Protein AF-0000000070450665 (afdb_homodimer)

Secondary structure (DSSP, 8-state):
-----------------------STHHHHHHHHHHHHHHHHHHHHHHHHHHHHHHHHHHHHTTSPTTPPSS-GGGEEEEES--TT--HHHHHHHHHTT-----EEEETTTTEEEEE-S-HHHHHHHHHHHTT-EETTEE-EEEEPP-TTEEEEES--TT--HHHHHHHHTTTS-EEEEEEEE-TTS-EEEEEEEEESSHHHHHHHHHHHHHS-EE-SSS--B-EEEEPPP-B-SS---HHHHTT-HHHHHHTSS-SEEPPTTSHHHHHHHHHHHHHHHHHHHHHHHHHHHHHHHHHHHHHHHHHHHHHHHHHHHHHHHHHHHHHHHHHHHHHHHHHHHHHHHHHHHHHHHHHHHHHHHHHHHHHHHHHHHHHHHHS------------------TT-------------------------------------/-------------------------HHHHHHHHHHHHHHHHHHHHHHHHHHHHHHHHHHHHTTSPTTPPSS-GGGEEEEES--TT--HHHHHHHHHTT-----EEEETTTTEEEEE-S-HHHHHHHHHHHTT-EETTEE-EEEEPP-TTEEEEES--TT--HHHHHHHHTTTS-EEEEEEEE-TTS-EEEEEEEEESSHHHHHHHHHHHHHS-EE-SSS--B-EEEEPPP-B-SS---HHHHTT-HHHHHHTSS-SEEPPTTSHHHHHHHHHHHHHHHHHHHHHHHHHHHHHHHHHHHHHHHHHHHHHHHHHHHHHHHHHHHHHHHHHHHHHHHHHHHHHHHHHHHHHHHHHHHHHHHHHHHHHHHHHHHHHHHHS----------------------------------------------S----------

Organism: Serinus canaria (NCBI:txid9135)

Radius of gyration: 61.79 Å; Cα contacts (8 Å, |Δi|>4): 953; chains: 2; bounding box: 144×233×150 Å

pLDDT: mean 73.96, std 28.81, range [15.71, 98.31]

Sequence (866 aa):
PKLFSSVSVFKQNQPAAQHEHLQRGDCYQSLFFLQVLIRNQFFSDLKTRINTHIGFKANLSLLRRPGEKTYTQRCRLFVGNLPADITDEDFKRLFAKYGEPGEVFINKGKGFGFIKLESRALAEIAKAELDDTPMRGRQLRVRFATHAAALSVRNLSPYVSNELLEEAFSQFGPVERAVVIVDDRGRSTGKGIVEFASKPAARKAFERCTEGVFLLTTTPRPVIVEPLEQLDDEDGLPEKLAQKNPMYQKERETPPRFAQPGSFEFEYSQRWKSLDEMEKQQREQVAKNMKDAKDKLESEMEDAYHEHQANLLRQDLMRRQEELRRMEELHNQEMQKRKEIQQEEERRRREEEMMIRQREMEEQMRRQREENYSRMGYMDPVSDMVVGLGHVTMLRNFVDVFSGWLCFVSFGLAIAPCLYTGSGSWLYMCFVSPKLFSSVSVFKQNQPAAQHEHLQRGDCYQSLFFLQVLIRNQFFSDLKTRINTHIGFKANLSLLRRPGEKTYTQRCRLFVGNLPADITDEDFKRLFAKYGEPGEVFINKGKGFGFIKLESRALAEIAKAELDDTPMRGRQLRVRFATHAAALSVRNLSPYVSNELLEEAFSQFGPVERAVVIVDDRGRSTGKGIVEFASKPAARKAFERCTEGVFLLTTTPRPVIVEPLEQLDDEDGLPEKLAQKNPMYQKERETPPRFAQPGSFEFEYSQRWKSLDEMEKQQREQVAKNMKDAKDKLESEMEDAYHEHQANLLRQDLMRRQEELRRMEELHNQEMQKRKEIQQEEERRRREEEMMIRQREMEEQMRRQREENYSRMGYMDPVSDMVVGLGHVTMLRNFVDVFSGWLCFVSFGLAIAPCLYTGSGSWLYMCFVS

Nearest PDB structures (foldseek):
  7lru-assembly1_B-2  TM=9.476E-01  e=2.719E-44  Homo sapiens
  7uk1-assembly1_B  TM=9.232E-01  e=4.449E-43  Homo sapiens
  3sde-assembly1_A  TM=9.314E-01  e=8.171E-40  Homo sapiens
  5ifm-assembly5_J  TM=9.243E-01  e=8.619E-38  Homo sapiens
  3sde-assembly1_B  TM=9.061E-01  e=3.176E-37  Homo sapiens

InterPro domains:
  IPR000504 RNA recognition motif domain [PF00076] (77-141)
  IPR000504 RNA recognition motif domain [PF00076] (152-211)
  IPR000504 RNA recognition motif domain [PS50102] (75-147)
  IPR000504 RNA recognition motif domain [PS50102] (149-230)
  IPR000504 RNA recognition motif domain [SM00360] (76-143)
  IPR000504 RNA recognition motif domain [SM00360] (150-226)
  IPR012677 Nucleotide-binding alpha-beta plait domain superfamily [G3DSA:3.30.70.330] (53-149)
  IPR012677 Nucleotide-binding alpha-beta plait domain superfamily [G3DSA:3.30.70.330] (151-238)
  IPR012975 NOPS [PF08075] (222-273)
  IPR034525 PSF, RNA recognition motif 1 [cd12587] (74-144)
  IPR034526 PSF, NOPS domain [cd12948] (220-316)
  IPR035979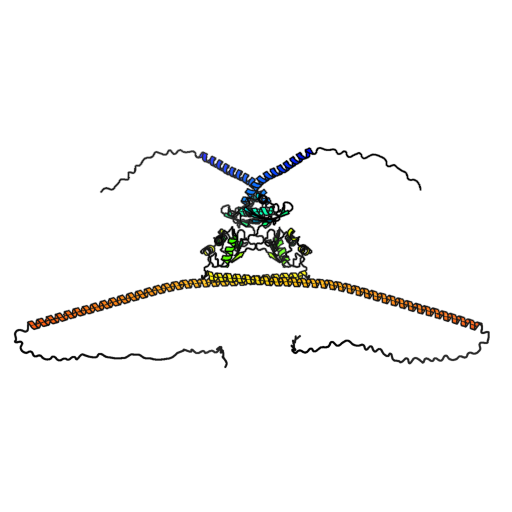 RNA-binding domain superfamily [SSF54928] (74-208)

Structure (mmCIF, N/CA/C/O backbone):
data_AF-0000000070450665-model_v1
#
loop_
_entity.id
_entity.type
_entity.pdbx_description
1 polymer 'Splicing factor proline and glutamine rich'
#
loop_
_atom_site.group_PDB
_atom_site.id
_atom_site.type_symbol
_atom_site.label_atom_id
_atom_site.label_alt_id
_atom_site.label_comp_id
_atom_site.label_asym_id
_atom_site.label_entity_id
_atom_site.label_seq_id
_atom_site.pdbx_PDB_ins_code
_atom_site.Cartn_x
_atom_site.Cartn_y
_atom_site.Cartn_z
_atom_site.occupancy
_atom_site.B_iso_or_equiv
_atom_site.auth_seq_id
_atom_site.auth_comp_id
_atom_site.auth_asym_id
_atom_site.auth_atom_id
_atom_site.pdbx_PDB_model_num
ATOM 1 N N . PRO A 1 1 ? 13.562 89 33.688 1 18.89 1 PRO A N 1
ATOM 2 C CA . PRO A 1 1 ? 14.25 89.625 32.562 1 18.89 1 PRO A CA 1
ATOM 3 C C . PRO A 1 1 ? 14.711 88.625 31.5 1 18.89 1 PRO A C 1
ATOM 5 O O . PRO A 1 1 ? 14.727 87.438 31.75 1 18.89 1 PRO A O 1
ATOM 8 N N . LYS A 1 2 ? 15.844 88.938 30.484 1 21.61 2 LYS A N 1
ATOM 9 C CA . LYS A 1 2 ? 16.047 89.062 29.047 1 21.61 2 LYS A CA 1
ATOM 10 C C . LYS A 1 2 ? 16.688 87.75 28.5 1 21.61 2 LYS A C 1
ATOM 12 O O . LYS A 1 2 ? 17.844 87.438 28.828 1 21.61 2 LYS A O 1
ATOM 17 N N . LEU A 1 3 ? 16.016 86.625 28.203 1 21.28 3 LEU A N 1
ATOM 18 C CA . LEU A 1 3 ? 16.219 85.188 28.016 1 21.28 3 LEU A CA 1
ATOM 19 C C . LEU A 1 3 ? 16.969 84.938 26.703 1 21.28 3 LEU A C 1
ATOM 21 O O . LEU A 1 3 ? 17.219 83.75 26.359 1 21.28 3 LEU A O 1
ATOM 25 N N . PHE A 1 4 ? 17.109 86 25.719 1 23.58 4 PHE A N 1
ATOM 26 C CA . PHE A 1 4 ? 16.969 85.812 24.281 1 23.58 4 PHE A CA 1
ATOM 27 C C . PHE A 1 4 ? 18.266 85.25 23.688 1 23.58 4 PHE A C 1
ATOM 29 O O . PHE A 1 4 ? 19.188 86 23.375 1 23.58 4 PHE A O 1
ATOM 36 N N . SER A 1 5 ? 18.906 84.125 24.25 1 24.39 5 SER A N 1
ATOM 37 C CA . SER A 1 5 ? 20.297 83.75 24.078 1 24.39 5 SER A CA 1
ATOM 38 C C . SER A 1 5 ? 20.578 83.375 22.625 1 24.39 5 SER A C 1
ATOM 40 O O . SER A 1 5 ? 19.906 82.5 22.078 1 24.39 5 SER A O 1
ATOM 42 N N . SER A 1 6 ? 21.109 84.25 21.75 1 22.33 6 SER A N 1
ATOM 43 C CA . SER A 1 6 ? 21.344 84.562 20.344 1 22.33 6 SER A CA 1
ATOM 44 C C . SER A 1 6 ? 22.266 83.562 19.703 1 22.33 6 SER A C 1
ATOM 46 O O . SER A 1 6 ? 23.312 83.188 20.281 1 22.33 6 SER A O 1
ATOM 48 N N . VAL A 1 7 ? 21.828 82.625 18.781 1 24.55 7 VAL A N 1
ATOM 49 C CA . VAL A 1 7 ? 22.031 81.375 18 1 24.55 7 VAL A CA 1
ATOM 50 C C . VAL A 1 7 ? 23.094 81.625 16.938 1 24.55 7 VAL A C 1
ATOM 52 O O . VAL A 1 7 ? 22.828 82.312 15.914 1 24.55 7 VAL A O 1
ATOM 55 N N . SER A 1 8 ? 24.297 82.312 17.328 1 21.27 8 SER A N 1
ATOM 56 C CA . SER A 1 8 ? 25.172 82.875 16.312 1 21.27 8 SER A CA 1
ATOM 57 C C . SER A 1 8 ? 25.672 81.812 15.352 1 21.27 8 SER A C 1
ATOM 59 O O . SER A 1 8 ? 26.047 80.688 15.773 1 21.27 8 SER A O 1
ATOM 61 N N . VAL A 1 9 ? 25.344 81.875 14.023 1 23.83 9 VAL A N 1
ATOM 62 C CA . VAL A 1 9 ? 25.297 81.188 12.727 1 23.83 9 VAL A CA 1
ATOM 63 C C . VAL A 1 9 ? 26.703 81.062 12.148 1 23.83 9 VAL A C 1
ATOM 65 O O . VAL A 1 9 ? 27.219 82 11.547 1 23.83 9 VAL A O 1
ATOM 68 N N . PHE A 1 10 ? 27.797 80.75 13.008 1 22.17 10 PHE A N 1
ATOM 69 C CA . PHE A 1 10 ? 29.109 81 12.445 1 22.17 10 PHE A CA 1
ATOM 70 C C . PHE A 1 10 ? 29.344 80.188 11.172 1 22.17 10 PHE A C 1
ATOM 72 O O . PHE A 1 10 ? 29.109 79 11.156 1 22.17 10 PHE A O 1
ATOM 79 N N . LYS A 1 11 ? 29.312 80.812 9.969 1 22.55 11 LYS A N 1
ATOM 80 C CA . LYS A 1 11 ? 29.312 80.562 8.531 1 22.55 11 LYS A CA 1
ATOM 81 C C . LYS A 1 11 ? 30.656 80 8.086 1 22.55 11 LYS A C 1
ATOM 83 O O . LYS A 1 11 ? 31.5 80.688 7.547 1 22.55 11 LYS A O 1
ATOM 88 N N . GLN A 1 12 ? 31.344 79.188 8.953 1 20.28 12 GLN A N 1
ATOM 89 C CA . GLN A 1 12 ? 32.719 79 8.531 1 20.28 12 GLN A CA 1
ATOM 90 C C . GLN A 1 12 ? 32.812 78.438 7.129 1 20.28 12 GLN A C 1
ATOM 92 O O . GLN A 1 12 ? 32.094 77.5 6.797 1 20.28 12 GLN A O 1
ATOM 97 N N . ASN A 1 13 ? 33.344 79.188 6.141 1 21.84 13 ASN A N 1
ATOM 98 C CA . ASN A 1 13 ? 33.562 79.25 4.695 1 21.84 13 ASN A CA 1
ATOM 99 C C . ASN A 1 13 ? 34.438 78.062 4.23 1 21.84 13 ASN A C 1
ATOM 101 O O . ASN A 1 13 ? 35.656 78.062 4.473 1 21.84 13 ASN A O 1
ATOM 105 N N . GLN A 1 14 ? 34.188 76.812 4.602 1 21.36 14 GLN A N 1
ATOM 106 C CA . GLN A 1 14 ? 35.188 75.812 4.383 1 21.36 14 GLN A CA 1
ATOM 107 C C . GLN A 1 14 ? 35.531 75.688 2.904 1 21.36 14 GLN A C 1
ATOM 109 O O . GLN A 1 14 ? 34.688 75.875 2.039 1 21.36 14 GLN A O 1
ATOM 114 N N . PRO A 1 15 ? 36.875 75.625 2.561 1 24.14 15 PRO A N 1
ATOM 115 C CA . PRO A 1 15 ? 37.531 75.812 1.267 1 24.14 15 PRO A CA 1
ATOM 116 C C . PRO A 1 15 ? 37.062 74.812 0.226 1 24.14 15 PRO A C 1
ATOM 118 O O . PRO A 1 15 ? 36.531 73.75 0.583 1 24.14 15 PRO A O 1
ATOM 121 N N . ALA A 1 16 ? 37.156 75.188 -1.112 1 23 16 ALA A N 1
ATOM 122 C CA . ALA A 1 16 ? 36.656 74.75 -2.426 1 23 16 ALA A CA 1
ATOM 123 C C . ALA A 1 16 ? 37.312 73.438 -2.865 1 23 16 ALA A C 1
ATOM 125 O O . ALA A 1 16 ? 38.531 73.375 -2.896 1 23 16 ALA A O 1
ATOM 126 N N . ALA A 1 17 ? 36.656 72.312 -2.686 1 22.05 17 ALA A N 1
ATOM 127 C CA . ALA A 1 17 ? 36.938 70.875 -2.961 1 22.05 17 ALA A CA 1
ATOM 128 C C . ALA A 1 17 ? 37.281 70.688 -4.434 1 22.05 17 ALA A C 1
ATOM 130 O O . ALA A 1 17 ? 36.5 71 -5.316 1 22.05 17 ALA A O 1
ATOM 131 N N . GLN A 1 18 ? 38.562 70.875 -4.793 1 21.73 18 GLN A N 1
ATOM 132 C CA . GLN A 1 18 ? 39.094 70.688 -6.145 1 21.73 18 GLN A CA 1
ATOM 133 C C . GLN A 1 18 ? 38.688 69.375 -6.73 1 21.73 18 GLN A C 1
ATOM 135 O O . GLN A 1 18 ? 38.781 68.312 -6.066 1 21.73 18 GLN A O 1
ATOM 140 N N . HIS A 1 19 ? 37.75 69.312 -7.695 1 22.2 19 HIS A N 1
ATOM 141 C CA . HIS A 1 19 ? 37.062 68.312 -8.469 1 22.2 19 HIS A CA 1
ATOM 142 C C . HIS A 1 19 ? 38.031 67.438 -9.266 1 22.2 19 HIS A C 1
ATOM 144 O O . HIS A 1 19 ? 38.531 67.875 -10.297 1 22.2 19 HIS A O 1
ATOM 150 N N . GLU A 1 20 ? 39.031 66.812 -8.609 1 21.81 20 GLU A N 1
ATOM 151 C CA . GLU A 1 20 ? 39.969 66 -9.406 1 21.81 20 GLU A CA 1
ATOM 152 C C . GLU A 1 20 ? 39.219 65 -10.281 1 21.81 20 GLU A C 1
ATOM 154 O O . GLU A 1 20 ? 38.281 64.312 -9.82 1 21.81 20 GLU A O 1
ATOM 159 N N . HIS A 1 21 ? 39.25 65.188 -11.625 1 23.52 21 HIS A N 1
ATOM 160 C CA . HIS A 1 21 ? 38.75 64.5 -12.805 1 23.52 21 HIS A CA 1
ATOM 161 C C . HIS A 1 21 ? 39.312 63.062 -12.859 1 23.52 21 HIS A C 1
ATOM 163 O O . HIS A 1 21 ? 40.438 62.875 -13.297 1 23.52 21 HIS A O 1
ATOM 169 N N . LEU A 1 22 ? 39.344 62.312 -11.812 1 23.61 22 LEU A N 1
ATOM 170 C CA . LEU A 1 22 ? 39.938 60.969 -11.906 1 23.61 22 LEU A CA 1
ATOM 171 C C . LEU A 1 22 ? 39.312 60.188 -13.031 1 23.61 22 LEU A C 1
ATOM 173 O O . LEU A 1 22 ? 38.062 60.125 -13.156 1 23.61 22 LEU A O 1
ATOM 177 N N . GLN A 1 23 ? 40.156 59.781 -14.086 1 23.67 23 GLN A N 1
ATOM 178 C CA . GLN A 1 23 ? 40.062 59.094 -15.367 1 23.67 23 GLN A CA 1
ATOM 179 C C . GLN A 1 23 ? 39.406 57.719 -15.203 1 23.67 23 GLN A C 1
ATOM 181 O O . GLN A 1 23 ? 39.75 56.969 -14.281 1 23.67 23 GLN A O 1
ATOM 186 N N . ARG A 1 24 ? 38.188 57.469 -15.766 1 27.11 24 ARG A N 1
ATOM 187 C CA . ARG A 1 24 ? 37.188 56.406 -15.852 1 27.11 24 ARG A CA 1
ATOM 188 C C . ARG A 1 24 ? 37.781 55.125 -16.453 1 27.11 24 ARG A C 1
ATOM 190 O O . ARG A 1 24 ? 37.062 54.156 -16.656 1 27.11 24 ARG A O 1
ATOM 197 N N . GLY A 1 25 ? 39.094 55.25 -16.953 1 26.72 25 GLY A N 1
ATOM 198 C CA . GLY A 1 25 ? 39.438 54.188 -17.859 1 26.72 25 GLY A CA 1
ATOM 199 C C . GLY A 1 25 ? 39.562 52.844 -17.141 1 26.72 25 GLY A C 1
ATOM 200 O O . GLY A 1 25 ? 39.438 51.781 -17.766 1 26.72 25 GLY A O 1
ATOM 201 N N . ASP A 1 26 ? 40.219 52.844 -16.047 1 30 26 ASP A N 1
ATOM 202 C CA . ASP A 1 26 ? 40.812 51.625 -15.547 1 30 26 ASP A CA 1
ATOM 203 C C . ASP A 1 26 ? 39.75 50.656 -15.016 1 30 26 ASP A C 1
ATOM 205 O O . ASP A 1 26 ? 40.062 49.625 -14.445 1 30 26 ASP A O 1
ATOM 209 N N . CYS A 1 27 ? 38.531 51.219 -14.867 1 33.09 27 CYS A N 1
ATOM 210 C CA . CYS A 1 27 ? 37.594 50.312 -14.203 1 33.09 27 CYS A CA 1
ATOM 211 C C . CYS A 1 27 ? 37.188 49.188 -15.125 1 33.09 27 CYS A C 1
ATOM 213 O O . CYS A 1 27 ? 36.531 48.219 -14.688 1 33.09 27 CYS A O 1
ATOM 215 N N . TYR A 1 28 ? 37.438 49.469 -16.469 1 33.78 28 TYR A N 1
ATOM 216 C CA . TYR A 1 28 ? 36.875 48.438 -17.344 1 33.78 28 TYR A CA 1
ATOM 217 C C . TYR A 1 28 ? 37.781 47.188 -17.312 1 33.78 28 TYR A C 1
ATOM 219 O O . TYR A 1 28 ? 37.281 46.062 -17.438 1 33.78 28 TYR A O 1
ATOM 227 N N . GLN A 1 29 ? 39.094 47.406 -17.219 1 34.91 29 GLN A N 1
ATOM 228 C CA . GLN A 1 29 ? 39.938 46.219 -17.266 1 34.91 29 GLN A CA 1
ATOM 229 C C . GLN A 1 29 ? 39.75 45.344 -16.016 1 34.91 29 GLN A C 1
ATOM 231 O O . GLN A 1 29 ? 39.938 44.125 -16.078 1 34.91 29 GLN A O 1
ATOM 236 N N . SER A 1 30 ? 39.594 46.094 -14.891 1 38.38 30 SER A N 1
ATOM 237 C CA . SER A 1 30 ? 39.438 45.281 -13.688 1 38.38 30 SER A CA 1
ATOM 238 C C . SER A 1 30 ? 38.156 44.438 -13.742 1 38.38 30 SER A C 1
ATOM 240 O O . SER A 1 30 ? 38.094 43.375 -13.133 1 38.38 30 SER A O 1
ATOM 242 N N . LEU A 1 31 ? 37.156 45.031 -14.422 1 39.16 31 LEU A N 1
ATOM 243 C CA . LEU A 1 31 ? 35.938 44.25 -14.516 1 39.16 31 LEU A CA 1
ATOM 244 C C . LEU A 1 31 ? 36.125 43.062 -15.461 1 39.16 31 LEU A C 1
ATOM 246 O O . LEU A 1 31 ? 35.5 42.031 -15.281 1 39.16 31 LEU A O 1
ATOM 250 N N . PHE A 1 32 ? 37 43.281 -16.516 1 40.88 32 PHE A N 1
ATOM 251 C CA . PHE A 1 32 ? 37.219 42.156 -17.422 1 40.88 32 PHE A CA 1
ATOM 252 C C . PHE A 1 32 ? 38.062 41.062 -16.719 1 40.88 32 PHE A C 1
ATOM 254 O O . PHE A 1 32 ? 37.781 39.875 -16.891 1 40.88 32 PHE A O 1
ATOM 261 N N . PHE A 1 33 ? 39.094 41.469 -15.953 1 41.34 33 PHE A N 1
ATOM 262 C CA . PHE A 1 33 ? 39.875 40.469 -15.25 1 41.34 33 PHE A CA 1
ATOM 263 C C . PHE A 1 33 ? 39.031 39.75 -14.219 1 41.34 33 PHE A C 1
ATOM 265 O O . PHE A 1 33 ? 39.156 38.531 -14.031 1 41.34 33 PHE A O 1
ATOM 272 N N . LEU A 1 34 ? 38.125 40.5 -13.508 1 42.59 34 LEU A N 1
ATOM 273 C CA . LEU A 1 34 ? 37.219 39.812 -12.586 1 42.59 34 LEU A CA 1
ATOM 274 C C . LEU A 1 34 ? 36.281 38.875 -13.336 1 42.59 34 LEU A C 1
ATOM 276 O O . LEU A 1 34 ? 36 37.781 -12.883 1 42.59 34 LEU A O 1
ATOM 280 N N . GLN A 1 35 ? 35.906 39.344 -14.562 1 39.62 35 GLN A N 1
ATOM 281 C CA . GLN A 1 35 ? 35.062 38.438 -15.336 1 39.62 35 GLN A CA 1
ATOM 282 C C . GLN A 1 35 ? 35.875 37.219 -15.812 1 39.62 35 GLN A C 1
ATOM 284 O O . GLN A 1 35 ? 35.344 36.125 -15.914 1 39.62 35 GLN A O 1
ATOM 289 N N . VAL A 1 36 ? 37.094 37.438 -16.234 1 44.03 36 VAL A N 1
ATOM 290 C CA . VAL A 1 36 ? 37.906 36.281 -16.625 1 44.03 36 VAL A CA 1
ATOM 291 C C . VAL A 1 36 ? 38.219 35.438 -15.398 1 44.03 36 VAL A C 1
ATOM 293 O O . VAL A 1 36 ? 38.188 34.219 -15.477 1 44.03 36 VAL A O 1
ATOM 296 N N . LEU A 1 37 ? 38.531 36.031 -14.227 1 39.94 37 LEU A N 1
ATOM 297 C CA . LEU A 1 37 ? 38.75 35.219 -13.031 1 39.94 37 LEU A CA 1
ATOM 298 C C . LEU A 1 37 ? 37.438 34.5 -12.641 1 39.94 37 LEU A C 1
ATOM 300 O O . LEU A 1 37 ? 37.469 33.344 -12.25 1 39.94 37 LEU A O 1
ATOM 304 N N . ILE A 1 38 ? 36.312 35.281 -12.742 1 39.69 38 ILE A N 1
ATOM 305 C CA . ILE A 1 38 ? 35.062 34.594 -12.477 1 39.69 38 ILE A CA 1
ATOM 306 C C . ILE A 1 38 ? 34.781 33.562 -13.562 1 39.69 38 ILE A C 1
ATOM 308 O O . ILE A 1 38 ? 34.375 32.438 -13.273 1 39.69 38 ILE A O 1
ATOM 312 N N . ARG A 1 39 ? 35.094 33.938 -14.867 1 36.94 39 ARG A N 1
ATOM 313 C CA . ARG A 1 39 ? 34.938 32.906 -15.898 1 36.94 39 ARG A CA 1
ATOM 314 C C . ARG A 1 39 ? 36 31.812 -15.734 1 36.94 39 ARG A C 1
ATOM 316 O O . ARG A 1 39 ? 35.688 30.641 -15.93 1 36.94 39 ARG A O 1
ATOM 323 N N . ASN A 1 40 ? 37.25 32.094 -15.555 1 40.56 40 ASN A N 1
ATOM 324 C CA . ASN A 1 40 ? 38.25 31.047 -15.336 1 40.56 40 ASN A CA 1
ATOM 325 C C . ASN A 1 40 ? 37.969 30.281 -14.047 1 40.56 40 ASN A C 1
ATOM 327 O O . ASN A 1 40 ? 38.188 29.078 -13.977 1 40.56 40 ASN A O 1
ATOM 331 N N . GLN A 1 41 ? 37.688 30.984 -12.875 1 37.81 41 GLN A N 1
ATOM 332 C CA . GLN A 1 41 ? 37.219 30.25 -11.711 1 37.81 41 GLN A CA 1
ATOM 333 C C . GLN A 1 41 ? 35.938 29.484 -12.016 1 37.81 41 GLN A C 1
ATOM 335 O O . GLN A 1 41 ? 35.719 28.375 -11.516 1 37.81 41 GLN A O 1
ATOM 340 N N . PHE A 1 42 ? 35 30.016 -12.891 1 36.31 42 PHE A N 1
ATOM 341 C CA . PHE A 1 42 ? 33.875 29.219 -13.398 1 36.31 42 PHE A CA 1
ATOM 342 C C . PHE A 1 42 ? 34.375 28.125 -14.32 1 36.31 42 PHE A C 1
ATOM 344 O O . PHE A 1 42 ? 33.875 27 -14.273 1 36.31 42 PHE A O 1
ATOM 351 N N . PHE A 1 43 ? 35.312 28.359 -15.305 1 36.91 43 PHE A N 1
ATOM 352 C CA . PHE A 1 43 ? 35.844 27.266 -16.141 1 36.91 43 PHE A CA 1
ATOM 353 C C . PHE A 1 43 ? 36.719 26.344 -15.32 1 36.91 43 PHE A C 1
ATOM 355 O O . PHE A 1 43 ? 36.781 25.141 -15.562 1 36.91 43 PHE A O 1
ATOM 362 N N . SER A 1 44 ? 37.719 26.781 -14.5 1 40.56 44 SER A N 1
ATOM 363 C CA . SER A 1 44 ? 38.438 25.844 -13.617 1 40.56 44 SER A CA 1
ATOM 364 C C . SER A 1 44 ? 37.469 25.188 -12.633 1 40.56 44 SER A C 1
ATOM 366 O O . SER A 1 44 ? 37.625 24 -12.312 1 40.56 44 SER A O 1
ATOM 368 N N . ASP A 1 45 ? 36.469 25.953 -12.055 1 36.88 45 ASP A N 1
ATOM 369 C CA . ASP A 1 45 ? 35.344 25.344 -11.344 1 36.88 45 ASP A CA 1
ATOM 370 C C . ASP A 1 45 ? 34.469 24.516 -12.281 1 36.88 45 ASP A C 1
ATOM 372 O O . ASP A 1 45 ? 33.844 23.547 -11.859 1 36.88 45 ASP A O 1
ATOM 376 N N . LEU A 1 46 ? 34.344 24.891 -13.609 1 34.38 46 LEU A N 1
ATOM 377 C CA . LEU A 1 46 ? 33.719 23.984 -14.586 1 34.38 46 LEU A CA 1
ATOM 378 C C . LEU A 1 46 ? 34.656 22.812 -14.898 1 34.38 46 LEU A C 1
ATOM 380 O O . LEU A 1 46 ? 34.188 21.688 -15.07 1 34.38 46 LEU A O 1
ATOM 384 N N . LYS A 1 47 ? 35.969 22.984 -15.227 1 37.16 47 LYS A N 1
ATOM 385 C CA . LYS A 1 47 ? 36.875 21.844 -15.406 1 37.16 47 LYS A CA 1
ATOM 386 C C . LYS A 1 47 ? 36.906 20.984 -14.148 1 37.16 47 LYS A C 1
ATOM 388 O O . LYS A 1 47 ? 36.969 19.766 -14.234 1 37.16 47 LYS A O 1
ATOM 393 N N . THR A 1 48 ? 37.094 21.531 -12.961 1 37.88 48 THR A N 1
ATOM 394 C CA . THR A 1 48 ? 36.875 20.766 -11.727 1 37.88 48 THR A CA 1
ATOM 395 C C . THR A 1 48 ? 35.469 20.25 -11.656 1 37.88 48 THR A C 1
ATOM 397 O O . THR A 1 48 ? 35.219 19.188 -11.086 1 37.88 48 THR A O 1
ATOM 400 N N . ARG A 1 49 ? 34.469 21.016 -12.234 1 35.59 49 ARG A N 1
ATOM 401 C CA . ARG A 1 49 ? 33.125 20.5 -12.391 1 35.59 49 ARG A CA 1
ATOM 402 C C . ARG A 1 49 ? 33.031 19.484 -13.523 1 35.59 49 ARG A C 1
ATOM 404 O O . ARG A 1 49 ? 32.25 18.547 -13.477 1 35.59 49 ARG A O 1
ATOM 411 N N . ILE A 1 50 ? 33.656 19.672 -14.664 1 37.84 50 ILE A N 1
ATOM 412 C CA . ILE A 1 50 ? 33.719 18.656 -15.719 1 37.84 50 ILE A CA 1
ATOM 413 C C . ILE A 1 50 ? 34.5 17.438 -15.227 1 37.84 50 ILE A C 1
ATOM 415 O O . ILE A 1 50 ? 34.094 16.297 -15.469 1 37.84 50 ILE A O 1
ATOM 419 N N . ASN A 1 51 ? 35.75 17.531 -14.781 1 39.31 51 ASN A N 1
ATOM 420 C CA . ASN A 1 51 ? 36.438 16.391 -14.172 1 39.31 51 ASN A CA 1
ATOM 421 C C . ASN A 1 51 ? 35.625 15.836 -13 1 39.31 51 ASN A C 1
ATOM 423 O O . ASN A 1 51 ? 35.688 14.641 -12.703 1 39.31 51 ASN A O 1
ATOM 427 N N . THR A 1 52 ? 34.938 16.719 -12.281 1 39.06 52 THR A N 1
ATOM 428 C CA . THR A 1 52 ? 33.938 16.312 -11.305 1 39.06 52 THR A CA 1
ATOM 429 C C . THR A 1 52 ? 32.719 15.734 -12.008 1 39.06 52 THR A C 1
ATOM 431 O O . THR A 1 52 ? 32 14.906 -11.438 1 39.06 52 THR A O 1
ATOM 434 N N . HIS A 1 53 ? 32.438 16.203 -13.211 1 42.25 53 HIS A N 1
ATOM 435 C CA . HIS A 1 53 ? 31.359 15.633 -14 1 42.25 53 HIS A CA 1
ATOM 436 C C . HIS A 1 53 ? 31.719 14.242 -14.508 1 42.25 53 HIS A C 1
ATOM 438 O O . HIS A 1 53 ? 30.859 13.352 -14.562 1 42.25 53 HIS A O 1
ATOM 444 N N . ILE A 1 54 ? 32.875 14.102 -15.227 1 42.88 54 ILE A N 1
ATOM 445 C CA . ILE A 1 54 ? 33.281 12.758 -15.609 1 42.88 54 ILE A CA 1
ATOM 446 C C . ILE A 1 54 ? 33.375 11.867 -14.375 1 42.88 54 ILE A C 1
ATOM 448 O O . ILE A 1 54 ? 32.969 10.703 -14.406 1 42.88 54 ILE A O 1
ATOM 452 N N . GLY A 1 55 ? 34 12.297 -13.352 1 42.56 55 GLY A N 1
ATOM 453 C CA . GLY A 1 55 ? 34.062 11.57 -12.094 1 42.56 55 GLY A CA 1
ATOM 454 C C . GLY A 1 55 ? 32.688 11.281 -11.516 1 42.56 55 GLY A C 1
ATOM 455 O O . GLY A 1 55 ? 32.469 10.219 -10.93 1 42.56 55 GLY A O 1
ATOM 456 N N . PHE A 1 56 ? 31.812 12.297 -11.758 1 49.56 56 PHE A N 1
ATOM 457 C CA . PHE A 1 56 ? 30.438 12.109 -11.297 1 49.56 56 PHE A CA 1
ATOM 458 C C . PHE A 1 56 ? 29.734 11.023 -12.109 1 49.56 56 PHE A C 1
ATOM 460 O O . PHE A 1 56 ? 29.047 10.164 -11.555 1 49.56 56 PHE A O 1
ATOM 467 N N . LYS A 1 57 ? 29.891 11.133 -13.469 1 50.12 57 LYS A N 1
ATOM 468 C CA . LYS A 1 57 ? 29.25 10.148 -14.336 1 50.12 57 LYS A CA 1
ATOM 469 C C . LYS A 1 57 ? 29.797 8.742 -14.062 1 50.12 57 LYS A C 1
ATOM 471 O O . LYS A 1 57 ? 29.031 7.77 -14.094 1 50.12 57 LYS A O 1
ATOM 476 N N . ALA A 1 58 ? 31.047 8.586 -14.039 1 47.84 58 ALA A N 1
ATOM 477 C CA . ALA A 1 58 ? 31.641 7.266 -13.805 1 47.84 58 ALA A CA 1
ATOM 478 C C . ALA A 1 58 ? 31.125 6.656 -12.508 1 47.84 58 ALA A C 1
ATOM 480 O O . ALA A 1 58 ? 30.859 5.453 -12.445 1 47.84 58 ALA A O 1
ATOM 481 N N . ASN A 1 59 ? 30.953 7.531 -11.531 1 52.97 59 ASN A N 1
ATOM 482 C CA . ASN A 1 59 ? 30.531 7.043 -10.227 1 52.97 59 ASN A CA 1
ATOM 483 C C . ASN A 1 59 ? 29.031 6.719 -10.211 1 52.97 59 ASN A C 1
ATOM 485 O O . ASN A 1 59 ? 28.609 5.789 -9.523 1 52.97 59 ASN A O 1
ATOM 489 N N . LEU A 1 60 ? 28.422 7.352 -11.109 1 58.97 60 LEU A N 1
ATOM 490 C CA . LEU A 1 60 ? 26.984 7.141 -11.133 1 58.97 60 LEU A CA 1
ATOM 491 C C . LEU A 1 60 ? 26.641 5.832 -11.844 1 58.97 60 LEU A C 1
ATOM 493 O O . LEU A 1 60 ? 25.609 5.219 -11.555 1 58.97 60 LEU A O 1
ATOM 497 N N . SER A 1 61 ? 27.562 5.426 -12.766 1 57.22 61 SER A N 1
ATOM 498 C CA . SER A 1 61 ? 27.312 4.16 -13.453 1 57.22 61 SER A CA 1
ATOM 499 C C . SER A 1 61 ? 27.344 2.988 -12.477 1 57.22 61 SER A C 1
ATOM 501 O O . SER A 1 61 ? 26.766 1.931 -12.758 1 57.22 61 SER A O 1
ATOM 503 N N . LEU A 1 62 ? 28.016 3.277 -11.375 1 57.12 62 LEU A N 1
ATOM 504 C CA . LEU A 1 62 ? 28.125 2.24 -10.359 1 57.12 62 LEU A CA 1
ATOM 505 C C . LEU A 1 62 ? 26.781 2.061 -9.633 1 57.12 62 LEU A C 1
ATOM 507 O O . LEU A 1 62 ? 26.594 1.079 -8.914 1 57.12 62 LEU A O 1
ATOM 511 N N . LEU A 1 63 ? 25.969 2.891 -10.055 1 64.31 63 LEU A N 1
ATOM 512 C CA . LEU A 1 63 ? 24.703 2.881 -9.344 1 64.31 63 LEU A CA 1
ATOM 513 C C . LEU A 1 63 ? 23.734 1.877 -9.969 1 64.31 63 LEU A C 1
ATOM 515 O O . LEU A 1 63 ? 22.594 1.74 -9.516 1 64.31 63 LEU A O 1
ATOM 519 N N . ARG A 1 64 ? 24.312 1.097 -10.875 1 65.75 64 ARG A N 1
ATOM 520 C CA . ARG A 1 64 ? 23.453 0.109 -11.516 1 65.75 64 ARG A CA 1
ATOM 521 C C . ARG A 1 64 ? 23.672 -1.275 -10.914 1 65.75 64 ARG A C 1
ATOM 523 O O . ARG A 1 64 ? 24.812 -1.724 -10.758 1 65.75 64 ARG A O 1
ATOM 530 N N . ARG A 1 65 ? 22.578 -1.854 -10.57 1 66.88 65 ARG A N 1
ATOM 531 C CA . ARG A 1 65 ? 22.656 -3.244 -10.133 1 66.88 65 ARG A CA 1
ATOM 532 C C . ARG A 1 65 ? 23.016 -4.168 -11.297 1 66.88 65 ARG A C 1
ATOM 534 O O . ARG A 1 65 ? 22.625 -3.908 -12.438 1 66.88 65 ARG A O 1
ATOM 541 N N . PRO A 1 66 ? 23.75 -5.176 -10.906 1 65.31 66 PRO A N 1
ATOM 542 C CA . PRO A 1 66 ? 24.047 -6.129 -11.977 1 65.31 66 PRO A CA 1
ATOM 543 C C . PRO A 1 66 ? 22.797 -6.754 -12.578 1 65.31 66 PRO A C 1
ATOM 545 O O . PRO A 1 66 ? 21.922 -7.227 -11.852 1 65.31 66 PRO A O 1
ATOM 548 N N . GLY A 1 67 ? 22.609 -6.586 -13.789 1 68.94 67 GLY A N 1
ATOM 549 C CA . GLY A 1 67 ? 21.5 -7.191 -14.5 1 68.94 67 GLY A CA 1
ATOM 550 C C . GLY A 1 67 ? 20.297 -6.277 -14.609 1 68.94 67 GLY A C 1
ATOM 551 O O . GLY A 1 67 ? 19.25 -6.672 -15.148 1 68.94 67 GLY A O 1
ATOM 552 N N . GLU A 1 68 ? 20.453 -5.152 -14.07 1 77.31 68 GLU A N 1
ATOM 553 C CA . GLU A 1 68 ? 19.344 -4.219 -14.125 1 77.31 68 GLU A CA 1
ATOM 554 C C . GLU A 1 68 ? 19.156 -3.652 -15.531 1 77.31 68 GLU A C 1
ATOM 556 O O . GLU A 1 68 ? 20.141 -3.307 -16.188 1 77.31 68 GLU A O 1
ATOM 561 N N . LYS A 1 69 ? 17.922 -3.748 -16.016 1 86.31 69 LYS A N 1
ATOM 562 C CA . LYS A 1 69 ? 17.625 -3.178 -17.312 1 86.31 69 LYS A CA 1
ATOM 563 C C . LYS A 1 69 ? 17.719 -1.655 -17.281 1 86.31 69 LYS A C 1
ATOM 565 O O . LYS A 1 69 ? 17.391 -1.029 -16.281 1 86.31 69 LYS A O 1
ATOM 570 N N . THR A 1 70 ? 18.156 -1.12 -18.375 1 87.81 70 THR A N 1
ATOM 571 C CA . THR A 1 70 ? 18.359 0.323 -18.453 1 87.81 70 THR A CA 1
ATOM 572 C C . THR A 1 70 ? 17.188 0.997 -19.156 1 87.81 70 THR A C 1
ATOM 574 O O . THR A 1 70 ? 16.484 0.365 -19.953 1 87.81 70 THR A O 1
ATOM 577 N N . TYR A 1 71 ? 16.969 2.186 -18.922 1 90.19 71 TYR A N 1
ATOM 578 C CA . TYR A 1 71 ? 15.961 3.037 -19.547 1 90.19 71 TYR A CA 1
ATOM 579 C C . TYR A 1 71 ? 14.57 2.43 -19.406 1 90.19 71 TYR A C 1
ATOM 581 O O . TYR A 1 71 ? 13.836 2.311 -20.391 1 90.19 71 TYR A O 1
ATOM 589 N N . THR A 1 72 ? 14.344 2.064 -18.203 1 91.25 72 THR A N 1
ATOM 590 C CA . THR A 1 72 ? 13.023 1.5 -17.922 1 91.25 72 THR A CA 1
ATOM 591 C C . THR A 1 72 ? 12 2.607 -17.672 1 91.25 72 THR A C 1
ATOM 593 O O . THR A 1 72 ? 12.367 3.779 -17.562 1 91.25 72 THR A O 1
ATOM 596 N N . GLN A 1 73 ? 10.789 2.268 -17.672 1 91.94 73 GLN A N 1
ATOM 597 C CA . GLN A 1 73 ? 9.711 3.23 -17.453 1 91.94 73 GLN A CA 1
ATOM 598 C C . GLN A 1 73 ? 9.766 3.826 -16.062 1 91.94 73 GLN A C 1
ATOM 600 O O . GLN A 1 73 ? 9.266 4.93 -15.82 1 91.94 73 GLN A O 1
ATOM 605 N N . ARG A 1 74 ? 10.406 3.148 -15.133 1 90.25 74 ARG A N 1
ATOM 606 C CA . ARG A 1 74 ? 10.523 3.617 -13.758 1 90.25 74 ARG A CA 1
ATOM 607 C C . ARG A 1 74 ? 11.531 4.758 -13.656 1 90.25 74 ARG A C 1
ATOM 609 O O . ARG A 1 74 ? 11.562 5.473 -12.648 1 90.25 74 ARG A O 1
ATOM 616 N N . CYS A 1 75 ? 12.312 4.922 -14.656 1 91.88 75 CYS A N 1
ATOM 617 C CA . CYS A 1 75 ? 13.344 5.945 -14.656 1 91.88 75 CYS A CA 1
ATOM 618 C C . CYS A 1 75 ? 12.906 7.168 -15.453 1 91.88 75 CYS A C 1
ATOM 620 O O . CYS A 1 75 ? 13.734 7.996 -15.836 1 91.88 75 CYS A O 1
ATOM 622 N N . ARG A 1 76 ? 11.609 7.207 -15.695 1 93.75 76 ARG A N 1
ATOM 623 C CA . ARG A 1 76 ? 11.047 8.328 -16.438 1 93.75 76 ARG A CA 1
ATOM 624 C C . ARG A 1 76 ? 10.617 9.453 -15.508 1 93.75 76 ARG A C 1
ATOM 626 O O . ARG A 1 76 ? 9.898 9.211 -14.531 1 93.75 76 ARG A O 1
ATOM 633 N N . LEU A 1 77 ? 11.039 10.656 -15.82 1 94.81 77 LEU A N 1
ATOM 634 C CA . LEU A 1 77 ? 10.75 11.805 -14.969 1 94.81 77 LEU A CA 1
ATOM 635 C C . LEU A 1 77 ? 9.805 12.773 -15.672 1 94.81 77 LEU A C 1
ATOM 637 O O . LEU A 1 77 ? 9.898 12.977 -16.875 1 94.81 77 LEU A O 1
ATOM 641 N N . PHE A 1 78 ? 8.922 13.32 -14.922 1 94.81 78 PHE A N 1
ATOM 642 C CA . PHE A 1 78 ? 8.062 14.422 -15.32 1 94.81 78 PHE A CA 1
ATOM 643 C C . PHE A 1 78 ? 8.633 15.75 -14.828 1 94.81 78 PHE A C 1
ATOM 645 O O . PHE A 1 78 ? 8.898 15.922 -13.641 1 94.81 78 PHE A O 1
ATOM 652 N N . VAL A 1 79 ? 8.844 16.625 -15.734 1 94.94 79 VAL A N 1
ATOM 653 C CA . VAL A 1 79 ? 9.352 17.953 -15.398 1 94.94 79 VAL A CA 1
ATOM 654 C C . VAL A 1 79 ? 8.297 19.016 -15.742 1 94.94 79 VAL A C 1
ATOM 656 O O . VAL A 1 79 ? 7.918 19.172 -16.906 1 94.94 79 VAL A O 1
ATOM 659 N N . GLY A 1 80 ? 7.867 19.656 -14.664 1 93.5 80 GLY A N 1
ATOM 660 C CA . GLY A 1 80 ? 6.859 20.688 -14.836 1 93.5 80 GLY A CA 1
ATOM 661 C C . GLY A 1 80 ? 7.414 22.094 -14.68 1 93.5 80 GLY A C 1
ATOM 662 O O . GLY A 1 80 ? 8.531 22.281 -14.188 1 93.5 80 GLY A O 1
ATOM 663 N N . ASN A 1 81 ? 6.66 23.094 -15.18 1 92.5 81 ASN A N 1
ATOM 664 C CA . ASN A 1 81 ? 6.965 24.516 -15.07 1 92.5 81 ASN A CA 1
ATOM 665 C C . ASN A 1 81 ? 8.188 24.891 -15.906 1 92.5 81 ASN A C 1
ATOM 667 O O . ASN A 1 81 ? 9.07 25.609 -15.438 1 92.5 81 ASN A O 1
ATOM 671 N N . LEU A 1 82 ? 8.125 24.297 -17.062 1 92.94 82 LEU A N 1
ATOM 672 C CA . LEU A 1 82 ? 9.188 24.641 -18 1 92.94 82 LEU A CA 1
ATOM 673 C C . LEU A 1 82 ? 8.914 25.969 -18.688 1 92.94 82 LEU A C 1
ATOM 675 O O . LEU A 1 82 ? 7.766 26.266 -19.031 1 92.94 82 LEU A O 1
ATOM 679 N N . PRO A 1 83 ? 9.953 26.703 -18.766 1 90.75 83 PRO A N 1
ATOM 680 C CA . PRO A 1 83 ? 9.766 27.953 -19.516 1 90.75 83 PRO A CA 1
ATOM 681 C C . PRO A 1 83 ? 9.305 27.719 -20.938 1 90.75 83 PRO A C 1
ATOM 683 O O . PRO A 1 83 ? 9.641 26.703 -21.547 1 90.75 83 PRO A O 1
ATOM 686 N N . ALA A 1 84 ? 8.562 28.641 -21.469 1 86.25 84 ALA A N 1
ATOM 687 C CA . ALA A 1 84 ? 7.973 28.516 -22.797 1 86.25 84 ALA A CA 1
ATOM 688 C C . ALA A 1 84 ? 9.047 28.516 -23.875 1 86.25 84 ALA A C 1
ATOM 690 O O . ALA A 1 84 ? 8.852 27.969 -24.969 1 86.25 84 ALA A O 1
ATOM 691 N N . ASP A 1 85 ? 10.18 29.047 -23.594 1 88 85 ASP A N 1
ATOM 692 C CA . ASP A 1 85 ? 11.219 29.219 -24.609 1 88 85 ASP A CA 1
ATOM 693 C C . ASP A 1 85 ? 12.242 28.078 -24.516 1 88 85 ASP A C 1
ATOM 695 O O . ASP A 1 85 ? 13.266 28.109 -25.203 1 88 85 ASP A O 1
ATOM 699 N N . ILE A 1 86 ? 11.852 27.078 -23.734 1 88.88 86 ILE A N 1
ATOM 700 C CA . ILE A 1 86 ? 12.844 26.031 -23.547 1 88.88 86 ILE A CA 1
ATOM 701 C C . ILE A 1 86 ? 12.953 25.188 -24.828 1 88.88 86 ILE A C 1
ATOM 703 O O . ILE A 1 86 ? 11.945 24.906 -25.484 1 88.88 86 ILE A O 1
ATOM 707 N N . THR A 1 87 ? 14.148 24.969 -25.312 1 89.44 87 THR A N 1
ATOM 708 C CA . THR A 1 87 ? 14.398 24.125 -26.469 1 89.44 87 THR A CA 1
ATOM 709 C C . THR A 1 87 ? 14.711 22.688 -26.047 1 89.44 87 THR A C 1
ATOM 711 O O . THR A 1 87 ? 15.031 22.438 -24.875 1 89.44 87 THR A O 1
ATOM 714 N N . ASP A 1 88 ? 14.625 21.781 -26.969 1 89.94 88 ASP A N 1
ATOM 715 C CA . ASP A 1 88 ? 14.938 20.375 -26.703 1 89.94 88 ASP A CA 1
ATOM 716 C C . ASP A 1 88 ? 16.391 20.219 -26.281 1 89.94 88 ASP A C 1
ATOM 718 O O . ASP A 1 88 ? 16.703 19.406 -25.406 1 89.94 88 ASP A O 1
ATOM 722 N N . GLU A 1 89 ? 17.234 20.906 -26.859 1 88.94 89 GLU A N 1
ATOM 723 C CA . GLU A 1 89 ? 18.656 20.797 -26.547 1 88.94 89 GLU A CA 1
ATOM 724 C C . GLU A 1 89 ? 18.953 21.312 -25.141 1 88.94 89 GLU A C 1
ATOM 726 O O . GLU A 1 89 ? 19.75 20.719 -24.422 1 88.94 89 GLU A O 1
ATOM 731 N N . ASP A 1 90 ? 18.25 22.406 -24.812 1 87.94 90 ASP A N 1
ATOM 732 C CA . ASP A 1 90 ? 18.422 22.953 -23.469 1 87.94 90 ASP A CA 1
ATOM 733 C C . ASP A 1 90 ? 17.938 21.969 -22.406 1 87.94 90 ASP A C 1
ATOM 735 O O . ASP A 1 90 ? 18.562 21.812 -21.359 1 87.94 90 ASP A O 1
ATOM 739 N N . PHE A 1 91 ? 16.812 21.406 -22.766 1 89.81 91 PHE A N 1
ATOM 740 C CA . PHE A 1 91 ? 16.219 20.422 -21.859 1 89.81 91 PHE A CA 1
ATOM 741 C C . PHE A 1 91 ? 17.141 19.219 -21.672 1 89.81 91 PHE A C 1
ATOM 743 O O . PHE A 1 91 ? 17.344 18.75 -20.562 1 89.81 91 PHE A O 1
ATOM 750 N N . LYS A 1 92 ? 17.766 18.781 -22.688 1 90.62 92 LYS A N 1
ATOM 751 C CA . LYS A 1 92 ? 18.688 17.656 -22.625 1 90.62 92 LYS A CA 1
ATOM 752 C C . LYS A 1 92 ? 19.953 18.031 -21.859 1 90.62 92 LYS A C 1
ATOM 754 O O . LYS A 1 92 ? 20.5 17.203 -21.125 1 90.62 92 LYS A O 1
ATOM 759 N N . ARG A 1 93 ? 20.328 19.219 -21.984 1 87.81 93 ARG A N 1
ATOM 760 C CA . ARG A 1 93 ? 21.547 19.703 -21.328 1 87.81 93 ARG A CA 1
ATOM 761 C C . ARG A 1 93 ? 21.375 19.75 -19.812 1 87.81 93 ARG A C 1
ATOM 763 O O . ARG A 1 93 ? 22.312 19.516 -19.062 1 87.81 93 ARG A O 1
ATOM 770 N N . LEU A 1 94 ? 20.141 20.094 -19.453 1 87.56 94 LEU A N 1
ATOM 771 C CA . LEU A 1 94 ? 19.828 20.141 -18.031 1 87.56 94 LEU A CA 1
ATOM 772 C C . LEU A 1 94 ? 20.125 18.797 -17.375 1 87.56 94 LEU A C 1
ATOM 774 O O . LEU A 1 94 ? 20.5 18.75 -16.203 1 87.56 94 LEU A O 1
ATOM 778 N N . PHE A 1 95 ? 19.969 17.719 -18.141 1 89.44 95 PHE A N 1
ATOM 779 C CA . PHE A 1 95 ? 20.094 16.375 -17.562 1 89.44 95 PHE A CA 1
ATOM 780 C C . PHE A 1 95 ? 21.391 15.711 -18.047 1 89.44 95 PHE A C 1
ATOM 782 O O . PHE A 1 95 ? 21.656 14.562 -17.703 1 89.44 95 PHE A O 1
ATOM 789 N N . ALA A 1 96 ? 22.172 16.391 -18.766 1 84.56 96 ALA A N 1
ATOM 790 C CA . ALA A 1 96 ? 23.406 15.844 -19.328 1 84.56 96 ALA A CA 1
ATOM 791 C C . ALA A 1 96 ? 24.391 15.461 -18.234 1 84.56 96 ALA A C 1
ATOM 793 O O . ALA A 1 96 ? 25.172 14.523 -18.391 1 84.56 96 ALA A O 1
ATOM 794 N N . LYS A 1 97 ? 24.281 16.188 -17.172 1 81.38 97 LYS A N 1
ATOM 795 C CA . LYS A 1 97 ? 25.188 15.945 -16.047 1 81.38 97 LYS A CA 1
ATOM 796 C C . LYS A 1 97 ? 24.969 14.555 -15.453 1 81.38 97 LYS A C 1
ATOM 798 O O . LYS A 1 97 ? 25.875 13.977 -14.859 1 81.38 97 LYS A O 1
ATOM 803 N N . TYR A 1 98 ? 23.812 14.039 -15.617 1 82.31 98 TYR A N 1
ATOM 804 C CA . TYR A 1 98 ? 23.453 12.781 -14.969 1 82.31 98 TYR A CA 1
ATOM 805 C C . TYR A 1 98 ? 23.609 11.609 -15.93 1 82.31 98 TYR A C 1
ATOM 807 O O . TYR A 1 98 ? 23.531 10.445 -15.516 1 82.31 98 TYR A O 1
ATOM 815 N N . GLY A 1 99 ? 23.812 11.805 -17.141 1 81.25 99 GLY A N 1
ATOM 816 C CA . GLY A 1 99 ? 23.938 10.758 -18.141 1 81.25 99 GLY A CA 1
ATOM 817 C C . GLY A 1 99 ? 23.234 11.094 -19.438 1 81.25 99 GLY A C 1
ATOM 818 O O . GLY A 1 99 ? 22.641 12.164 -19.578 1 81.25 99 GLY A O 1
ATOM 819 N N . GLU A 1 100 ? 23.328 10.094 -20.281 1 84.44 100 GLU A N 1
ATOM 820 C CA . GLU A 1 100 ? 22.672 10.273 -21.578 1 84.44 100 GLU A CA 1
ATOM 821 C C . GLU A 1 100 ? 21.188 9.977 -21.484 1 84.44 100 GLU A C 1
ATOM 823 O O . GLU A 1 100 ? 20.797 8.844 -21.203 1 84.44 100 GLU A O 1
ATOM 828 N N . PRO A 1 101 ? 20.484 11.055 -21.688 1 85.94 101 PRO A N 1
ATOM 829 C CA . PRO A 1 101 ? 19.031 10.82 -21.594 1 85.94 101 PRO A CA 1
ATOM 830 C C . PRO A 1 101 ? 18.5 9.992 -22.75 1 85.94 101 PRO A C 1
ATOM 832 O O . PRO A 1 101 ? 19.047 10.047 -23.859 1 85.94 101 PRO A O 1
ATOM 835 N N . GLY A 1 102 ? 17.625 9.141 -22.469 1 84.19 102 GLY A N 1
ATOM 836 C CA . GLY A 1 102 ? 16.938 8.375 -23.5 1 84.19 102 GLY A CA 1
ATOM 837 C C . GLY A 1 102 ? 15.875 9.172 -24.234 1 84.19 102 GLY A C 1
ATOM 838 O O . GLY A 1 102 ? 16.141 10.273 -24.719 1 84.19 102 GLY A O 1
ATOM 839 N N . GLU A 1 103 ? 14.648 8.781 -24.141 1 87.38 103 GLU A N 1
ATOM 840 C CA . GLU A 1 103 ? 13.477 9.391 -24.766 1 87.38 103 GLU A CA 1
ATOM 841 C C . GLU A 1 103 ? 13.133 10.727 -24.125 1 87.38 103 GLU A C 1
ATOM 843 O O . GLU A 1 103 ? 13.039 10.82 -22.891 1 87.38 103 GLU A O 1
ATOM 848 N N . VAL A 1 104 ? 13.109 11.789 -24.953 1 92.19 104 VAL A N 1
ATOM 849 C CA . VAL A 1 104 ? 12.773 13.125 -24.469 1 92.19 104 VAL A CA 1
ATOM 850 C C . VAL A 1 104 ? 11.5 13.625 -25.156 1 92.19 104 VAL A C 1
ATOM 852 O O . VAL A 1 104 ? 11.359 13.484 -26.375 1 92.19 104 VAL A O 1
ATOM 855 N N . PHE A 1 105 ? 10.602 14.086 -24.375 1 94.38 105 PHE A N 1
ATOM 856 C CA . PHE A 1 105 ? 9.359 14.672 -24.859 1 94.38 105 PHE A CA 1
ATOM 857 C C . PHE A 1 105 ? 9.07 15.992 -24.172 1 94.38 105 PHE A C 1
ATOM 859 O O . PHE A 1 105 ? 9.125 16.078 -22.938 1 94.38 105 PHE A O 1
ATOM 866 N N . ILE A 1 106 ? 8.867 17.031 -24.938 1 94.25 106 ILE A N 1
ATOM 867 C CA . ILE A 1 106 ? 8.555 18.328 -24.359 1 94.25 106 ILE A CA 1
ATOM 868 C C . ILE A 1 106 ? 7.258 18.875 -24.969 1 94.25 106 ILE A C 1
ATOM 870 O O . ILE A 1 106 ? 7.062 18.812 -26.188 1 94.25 106 ILE A O 1
ATOM 874 N N . ASN A 1 107 ? 6.402 19.219 -24.125 1 94.31 107 ASN A N 1
ATOM 875 C CA . ASN A 1 107 ? 5.215 19.969 -24.531 1 94.31 107 ASN A CA 1
ATOM 876 C C . ASN A 1 107 ? 5.379 21.453 -24.281 1 94.31 107 ASN A C 1
ATOM 878 O O . ASN A 1 107 ? 5.133 21.938 -23.172 1 94.31 107 ASN A O 1
ATOM 882 N N . LYS A 1 108 ? 5.711 22.188 -25.234 1 89.56 108 LYS A N 1
ATOM 883 C CA . LYS A 1 108 ? 6.012 23.609 -25.141 1 89.56 108 LYS A CA 1
ATOM 884 C C . LYS A 1 108 ? 4.758 24.406 -24.781 1 89.56 108 LYS A C 1
ATOM 886 O O . LYS A 1 108 ? 4.836 25.406 -24.078 1 89.56 108 LYS A O 1
ATOM 891 N N . GLY A 1 109 ? 3.67 24.016 -25.234 1 90.44 109 GLY A N 1
ATOM 892 C CA . GLY A 1 109 ? 2.416 24.719 -24.969 1 90.44 109 GLY A CA 1
ATOM 893 C C . GLY A 1 109 ? 2.025 24.703 -23.5 1 90.44 109 GLY A C 1
ATOM 894 O O . GLY A 1 109 ? 1.685 25.75 -22.938 1 90.44 109 GLY A O 1
ATOM 895 N N . LYS A 1 110 ? 2.176 23.594 -22.828 1 92.06 110 LYS A N 1
ATOM 896 C CA . LYS A 1 110 ? 1.752 23.438 -21.438 1 92.06 110 LYS A CA 1
ATOM 897 C C . LYS A 1 110 ? 2.934 23.578 -20.484 1 92.06 110 LYS A C 1
ATOM 899 O O . LYS A 1 110 ? 2.748 23.703 -19.266 1 92.06 110 LYS A O 1
ATOM 904 N N . GLY A 1 111 ? 4.109 23.594 -21.016 1 92.31 111 GLY A N 1
ATOM 905 C CA . GLY A 1 111 ? 5.297 23.859 -20.219 1 92.31 111 GLY A CA 1
ATOM 906 C C . GLY A 1 111 ? 5.723 22.672 -19.375 1 92.31 111 GLY A C 1
ATOM 907 O O . GLY A 1 111 ? 5.992 22.812 -18.172 1 92.31 111 GLY A O 1
ATOM 908 N N . PHE A 1 112 ? 5.492 21.453 -19.844 1 94.56 112 PHE A N 1
ATOM 909 C CA . PHE A 1 112 ? 5.988 20.281 -19.141 1 94.56 112 PHE A CA 1
ATOM 910 C C . PHE A 1 112 ? 6.727 19.344 -20.094 1 94.56 112 PHE A C 1
ATOM 912 O O . PHE A 1 112 ? 6.652 19.5 -21.312 1 94.56 112 PHE A O 1
ATOM 919 N N . GLY A 1 113 ? 7.516 18.422 -19.562 1 94.69 113 GLY A N 1
ATOM 920 C CA . GLY A 1 113 ? 8.273 17.484 -20.359 1 94.69 113 GLY A CA 1
ATOM 921 C C . GLY A 1 113 ? 8.531 16.172 -19.641 1 94.69 113 GLY A C 1
ATOM 922 O O . GLY A 1 113 ? 8.305 16.062 -18.422 1 94.69 113 GLY A O 1
ATOM 923 N N . PHE A 1 114 ? 8.898 15.148 -20.422 1 95.25 114 PHE A N 1
ATOM 924 C CA . PHE A 1 114 ? 9.289 13.836 -19.922 1 95.25 114 PHE A CA 1
ATOM 925 C C . PHE A 1 114 ? 10.695 13.477 -20.375 1 95.25 114 PHE A C 1
ATOM 927 O O . PHE A 1 114 ? 11.086 13.781 -21.5 1 95.25 114 PHE A O 1
ATOM 934 N N . ILE A 1 115 ? 11.383 12.914 -19.516 1 94.5 115 ILE A N 1
ATOM 935 C CA . ILE A 1 115 ? 12.742 12.484 -19.859 1 94.5 115 ILE A CA 1
ATOM 936 C C . ILE A 1 115 ? 13.047 11.148 -19.172 1 94.5 115 ILE A C 1
ATOM 938 O O . ILE A 1 115 ? 12.672 10.938 -18.016 1 94.5 115 ILE A O 1
ATOM 942 N N . LYS A 1 116 ? 13.656 10.305 -19.891 1 93.38 116 LYS A N 1
ATOM 943 C CA . LYS A 1 116 ? 14.047 8.992 -19.359 1 93.38 116 LYS A CA 1
ATOM 944 C C . LYS A 1 116 ? 15.562 8.914 -19.156 1 93.38 116 LYS A C 1
ATOM 946 O O . LYS A 1 116 ? 16.328 9.258 -20.062 1 93.38 116 LYS A O 1
ATOM 951 N N . LEU A 1 117 ? 15.93 8.492 -17.984 1 91.12 117 LEU A N 1
ATOM 952 C CA . LEU A 1 117 ? 17.344 8.352 -17.688 1 91.12 117 LEU A CA 1
ATOM 953 C C . LEU A 1 117 ? 17.766 6.887 -17.688 1 91.12 117 LEU A C 1
ATOM 955 O O . LEU A 1 117 ? 16.922 5.996 -17.797 1 91.12 117 LEU A O 1
ATOM 959 N N . GLU A 1 118 ? 18.969 6.602 -17.578 1 87.56 118 GLU A N 1
ATOM 960 C CA . GLU A 1 118 ? 19.531 5.266 -17.75 1 87.56 118 GLU A CA 1
ATOM 961 C C . GLU A 1 118 ? 19.156 4.355 -16.578 1 87.56 118 GLU A C 1
ATOM 963 O O . GLU A 1 118 ? 18.797 3.189 -16.781 1 87.56 118 GLU A O 1
ATOM 968 N N . SER A 1 119 ? 19.281 4.883 -15.375 1 85.94 119 SER A N 1
ATOM 969 C CA . SER A 1 119 ? 19 4.062 -14.203 1 85.94 119 SER A CA 1
ATOM 970 C C . SER A 1 119 ? 18.109 4.797 -13.219 1 85.94 119 SER A C 1
ATOM 972 O O . SER A 1 119 ? 18 6.023 -13.266 1 85.94 119 SER A O 1
ATOM 974 N N . ARG A 1 120 ? 17.5 3.994 -12.414 1 85.12 120 ARG A N 1
ATOM 975 C CA . ARG A 1 120 ? 16.594 4.555 -11.406 1 85.12 120 ARG A CA 1
ATOM 976 C C . ARG A 1 120 ? 17.375 5.414 -10.406 1 85.12 120 ARG A C 1
ATOM 978 O O . ARG A 1 120 ? 16.891 6.473 -9.992 1 85.12 120 ARG A O 1
ATOM 985 N N . ALA A 1 121 ? 18.484 4.973 -10.023 1 81.12 121 ALA A N 1
ATOM 986 C CA . ALA A 1 121 ? 19.312 5.711 -9.078 1 81.12 121 ALA A CA 1
ATOM 987 C C . ALA A 1 121 ? 19.672 7.086 -9.625 1 81.12 121 ALA A C 1
ATOM 989 O O . ALA A 1 121 ? 19.609 8.086 -8.906 1 81.12 121 ALA A O 1
ATOM 990 N N . LEU A 1 122 ? 20 7.137 -10.898 1 83.19 122 LEU A N 1
ATOM 991 C CA . LEU A 1 122 ? 20.344 8.398 -11.539 1 83.19 122 LEU A CA 1
ATOM 992 C C . LEU A 1 122 ? 19.141 9.328 -11.594 1 83.19 122 LEU A C 1
ATOM 994 O O . LEU A 1 122 ? 19.266 10.539 -11.406 1 83.19 122 LEU A O 1
ATOM 998 N N . ALA A 1 123 ? 18.031 8.703 -11.852 1 88.19 123 ALA A N 1
ATOM 999 C CA . ALA A 1 123 ? 16.812 9.492 -11.906 1 88.19 123 ALA A CA 1
ATOM 1000 C C . ALA A 1 123 ? 16.5 10.094 -10.539 1 88.19 123 ALA A C 1
ATOM 1002 O O . ALA A 1 123 ? 16.016 11.227 -10.445 1 88.19 123 ALA A O 1
ATOM 1003 N N . GLU A 1 124 ? 16.75 9.336 -9.539 1 85.5 124 GLU A N 1
ATOM 1004 C CA . GLU A 1 124 ? 16.5 9.828 -8.18 1 85.5 124 GLU A CA 1
ATOM 1005 C C . GLU A 1 124 ? 17.438 10.992 -7.844 1 85.5 124 GLU A C 1
ATOM 1007 O O . GLU A 1 124 ? 17.016 11.961 -7.211 1 85.5 124 GLU A O 1
ATOM 1012 N N . ILE A 1 125 ? 18.578 10.93 -8.242 1 82.31 125 ILE A N 1
ATOM 1013 C CA . ILE A 1 125 ? 19.562 11.992 -7.996 1 82.31 125 ILE A CA 1
ATOM 1014 C C . ILE A 1 125 ? 19.172 13.242 -8.773 1 82.31 125 ILE A C 1
ATOM 1016 O O . ILE A 1 125 ? 19.219 14.352 -8.242 1 82.31 125 ILE A O 1
ATOM 1020 N N . ALA A 1 126 ? 18.844 12.984 -10 1 88 126 ALA A N 1
ATOM 1021 C CA . ALA A 1 126 ? 18.422 14.109 -10.836 1 88 126 ALA A CA 1
ATOM 1022 C C . ALA A 1 126 ? 17.203 14.812 -10.234 1 88 126 ALA A C 1
ATOM 1024 O O . ALA A 1 126 ? 17.141 16.047 -10.203 1 88 126 ALA A O 1
ATOM 1025 N N . LYS A 1 127 ? 16.281 14.047 -9.812 1 89.12 127 LYS A N 1
ATOM 1026 C CA . LYS A 1 127 ? 15.078 14.602 -9.188 1 89.12 127 LYS A CA 1
ATOM 1027 C C . LYS A 1 127 ? 15.438 15.43 -7.953 1 89.12 127 LYS A C 1
ATOM 1029 O O . LYS A 1 127 ? 14.906 16.516 -7.762 1 89.12 127 LYS A O 1
ATOM 1034 N N . ALA A 1 128 ? 16.266 14.945 -7.129 1 83.69 128 ALA A N 1
ATOM 1035 C CA . ALA A 1 128 ? 16.641 15.609 -5.883 1 83.69 128 ALA A CA 1
ATOM 1036 C C . ALA A 1 128 ? 17.344 16.938 -6.156 1 83.69 128 ALA A C 1
ATOM 1038 O O . ALA A 1 128 ? 17.125 17.922 -5.449 1 83.69 128 ALA A O 1
ATOM 1039 N N . GLU A 1 129 ? 18.094 16.984 -7.156 1 83.25 129 GLU A N 1
ATOM 1040 C CA . GLU A 1 129 ? 18.891 18.172 -7.445 1 83.25 129 GLU A CA 1
ATOM 1041 C C . GLU A 1 129 ? 18.094 19.219 -8.219 1 83.25 129 GLU A C 1
ATOM 1043 O O . GLU A 1 129 ? 18.219 20.422 -7.965 1 83.25 129 GLU A O 1
ATOM 1048 N N . LEU A 1 130 ? 17.312 18.734 -9.094 1 88.5 130 LEU A N 1
ATOM 1049 C CA . LEU A 1 130 ? 16.672 19.656 -10.031 1 88.5 130 LEU A CA 1
ATOM 1050 C C . LEU A 1 130 ? 15.32 20.125 -9.5 1 88.5 130 LEU A C 1
ATOM 1052 O O . LEU A 1 130 ? 14.781 21.141 -9.961 1 88.5 130 LEU A O 1
ATOM 1056 N N . ASP A 1 131 ? 14.812 19.391 -8.562 1 89 131 ASP A N 1
ATOM 1057 C CA . ASP A 1 131 ? 13.5 19.766 -8.055 1 89 131 ASP A CA 1
ATOM 1058 C C . ASP A 1 131 ? 13.547 21.125 -7.371 1 89 131 ASP A C 1
ATOM 1060 O O . ASP A 1 131 ? 14.422 21.375 -6.535 1 89 131 ASP A O 1
ATOM 1064 N N . ASP A 1 132 ? 12.734 22.078 -7.723 1 87.06 132 ASP A N 1
ATOM 1065 C CA . ASP A 1 132 ? 12.562 23.422 -7.18 1 87.06 132 ASP A CA 1
ATOM 1066 C C . ASP A 1 132 ? 13.727 24.328 -7.582 1 87.06 132 ASP A C 1
ATOM 1068 O O . ASP A 1 132 ? 14 25.328 -6.914 1 87.06 132 ASP A O 1
ATOM 1072 N N . THR A 1 133 ? 14.445 23.922 -8.531 1 87.88 133 THR A N 1
ATOM 1073 C CA . THR A 1 133 ? 15.492 24.781 -9.055 1 87.88 133 THR A CA 1
ATOM 1074 C C . THR A 1 133 ? 14.898 25.906 -9.898 1 87.88 133 THR A C 1
ATOM 1076 O O . THR A 1 133 ? 14.023 25.656 -10.734 1 87.88 133 THR A O 1
ATOM 1079 N N . PRO A 1 134 ? 15.266 27.078 -9.578 1 90.81 134 PRO A N 1
ATOM 1080 C CA . PRO A 1 134 ? 14.75 28.219 -10.344 1 90.81 134 PRO A CA 1
ATOM 1081 C C . PRO A 1 134 ? 15.312 28.266 -11.766 1 90.81 134 PRO A C 1
ATOM 1083 O O . PRO A 1 134 ? 16.516 28.047 -11.969 1 90.81 134 PRO A O 1
ATOM 1086 N N . MET A 1 135 ? 14.461 28.344 -12.711 1 88.31 135 MET A N 1
ATOM 1087 C CA . MET A 1 135 ? 14.828 28.469 -14.117 1 88.31 135 MET A CA 1
ATOM 1088 C C . MET A 1 135 ? 14.039 29.594 -14.789 1 88.31 135 MET A C 1
ATOM 1090 O O . MET A 1 135 ? 12.836 29.453 -15.023 1 88.31 135 MET A O 1
ATOM 1094 N N . ARG A 1 136 ? 14.789 30.672 -15.102 1 89.69 136 ARG A N 1
ATOM 1095 C CA . ARG A 1 136 ? 14.195 31.812 -15.789 1 89.69 136 ARG A CA 1
ATOM 1096 C C . ARG A 1 136 ? 12.953 32.312 -15.062 1 89.69 136 ARG A C 1
ATOM 1098 O O . ARG A 1 136 ? 11.906 32.531 -15.68 1 89.69 136 ARG A O 1
ATOM 1105 N N . GLY A 1 137 ? 12.93 32.375 -13.711 1 86.81 137 GLY A N 1
ATOM 1106 C CA . GLY A 1 137 ? 11.883 32.969 -12.891 1 86.81 137 GLY A CA 1
ATOM 1107 C C . GLY A 1 137 ? 10.844 31.938 -12.445 1 86.81 137 GLY A C 1
ATOM 1108 O O . GLY A 1 137 ? 9.922 32.281 -11.695 1 86.81 137 GLY A O 1
ATOM 1109 N N . ARG A 1 138 ? 10.922 30.812 -13.023 1 89.25 138 ARG A N 1
ATOM 1110 C CA . ARG A 1 138 ? 10 29.75 -12.625 1 89.25 138 ARG A CA 1
ATOM 1111 C C . ARG A 1 138 ? 10.727 28.656 -11.852 1 89.25 138 ARG A C 1
ATOM 1113 O O . ARG A 1 138 ? 11.922 28.453 -12.039 1 89.25 138 ARG A O 1
ATOM 1120 N N . GLN A 1 139 ? 10.008 28.016 -10.984 1 90.5 139 GLN A N 1
ATOM 1121 C CA . GLN A 1 139 ? 10.57 26.906 -10.227 1 90.5 139 GLN A CA 1
ATOM 1122 C C . GLN A 1 139 ? 10.234 25.562 -10.875 1 90.5 139 GLN A C 1
ATOM 1124 O O . GLN A 1 139 ? 9.062 25.219 -11.016 1 90.5 139 GLN A O 1
ATOM 1129 N N . LEU A 1 140 ? 11.219 24.859 -11.219 1 92.56 140 LEU A N 1
ATOM 1130 C CA . LEU A 1 140 ? 11.023 23.562 -11.844 1 92.56 140 LEU A CA 1
ATOM 1131 C C . LEU A 1 140 ? 10.422 22.562 -10.852 1 92.56 140 LEU A C 1
ATOM 1133 O O . LEU A 1 140 ? 10.758 22.594 -9.664 1 92.56 140 LEU A O 1
ATOM 1137 N N . ARG A 1 141 ? 9.57 21.781 -11.375 1 90.75 141 ARG A N 1
ATOM 1138 C CA . ARG A 1 141 ? 9.016 20.688 -10.594 1 90.75 141 ARG A CA 1
ATOM 1139 C C . ARG A 1 141 ? 9.305 19.344 -11.25 1 90.75 141 ARG A C 1
ATOM 1141 O O . ARG A 1 141 ? 8.867 19.078 -12.375 1 90.75 141 ARG A O 1
ATOM 1148 N N . VAL A 1 142 ? 10.086 18.594 -10.547 1 92.56 142 VAL A N 1
ATOM 1149 C CA . VAL A 1 142 ? 10.484 17.297 -11.109 1 92.56 142 VAL A CA 1
ATOM 1150 C C . VAL A 1 142 ? 9.875 16.172 -10.289 1 92.56 142 VAL A C 1
ATOM 1152 O O . VAL A 1 142 ? 10.008 16.141 -9.062 1 92.56 142 VAL A O 1
ATOM 1155 N N . ARG A 1 143 ? 9.164 15.234 -10.93 1 91.88 143 ARG A N 1
ATOM 1156 C CA . ARG A 1 143 ? 8.57 14.055 -10.305 1 91.88 143 ARG A CA 1
ATOM 1157 C C . ARG A 1 143 ? 8.734 12.82 -11.188 1 91.88 143 ARG A C 1
ATOM 1159 O O . ARG A 1 143 ? 9.008 12.945 -12.383 1 91.88 143 ARG A O 1
ATOM 1166 N N . PHE A 1 144 ? 8.656 11.75 -10.523 1 92.38 144 PHE A N 1
ATOM 1167 C CA . PHE A 1 144 ? 8.617 10.531 -11.328 1 92.38 144 PHE A CA 1
ATOM 1168 C C . PHE A 1 144 ? 7.312 10.43 -12.102 1 92.38 144 PHE A C 1
ATOM 1170 O O . PHE A 1 144 ? 6.242 10.742 -11.57 1 92.38 144 PHE A O 1
ATOM 1177 N N . ALA A 1 145 ? 7.461 10.055 -13.305 1 92.56 145 ALA A N 1
ATOM 1178 C CA . ALA A 1 145 ? 6.277 9.875 -14.141 1 92.56 145 ALA A CA 1
ATOM 1179 C C . ALA A 1 145 ? 5.496 8.625 -13.734 1 92.56 145 ALA A C 1
ATOM 1181 O O . ALA A 1 145 ? 6.078 7.656 -13.242 1 92.56 145 ALA A O 1
ATOM 1182 N N . THR A 1 146 ? 4.234 8.68 -13.914 1 91.38 146 THR A N 1
ATOM 1183 C CA . THR A 1 146 ? 3.395 7.52 -13.648 1 91.38 146 THR A CA 1
ATOM 1184 C C . THR A 1 146 ? 3.738 6.371 -14.586 1 91.38 146 THR A C 1
ATOM 1186 O O . THR A 1 146 ? 3.98 6.59 -15.781 1 91.38 146 THR A O 1
ATOM 1189 N N . HIS A 1 147 ? 3.797 5.242 -14.008 1 92.31 147 HIS A N 1
ATOM 1190 C CA . HIS A 1 147 ? 4.043 4.039 -14.797 1 92.31 147 HIS A CA 1
ATOM 1191 C C . HIS A 1 147 ? 2.736 3.422 -15.281 1 92.31 147 HIS A C 1
ATOM 1193 O O . HIS A 1 147 ? 2.158 2.566 -14.609 1 92.31 147 HIS A O 1
ATOM 1199 N N . ALA A 1 148 ? 2.314 3.637 -16.484 1 91.5 148 ALA A N 1
ATOM 1200 C CA . ALA A 1 148 ? 1.013 3.225 -17.016 1 91.5 148 ALA A CA 1
ATOM 1201 C C . ALA A 1 148 ? 1.03 1.76 -17.438 1 91.5 148 ALA A C 1
ATOM 1203 O O . ALA A 1 148 ? -0.023 1.152 -17.641 1 91.5 148 ALA A O 1
ATOM 1204 N N . ALA A 1 149 ? 2.207 1.166 -17.578 1 96.44 149 ALA A N 1
ATOM 1205 C CA . ALA A 1 149 ? 2.326 -0.22 -18.031 1 96.44 149 ALA A CA 1
ATOM 1206 C C . ALA A 1 149 ? 2.664 -1.145 -16.859 1 96.44 149 ALA A C 1
ATOM 1208 O O . ALA A 1 149 ? 3.379 -2.135 -17.031 1 96.44 149 ALA A O 1
ATOM 1209 N N . ALA A 1 150 ? 2.301 -0.756 -15.68 1 97 150 ALA A N 1
ATOM 1210 C CA . ALA A 1 150 ? 2.533 -1.572 -14.492 1 97 150 ALA A CA 1
ATOM 1211 C C . ALA A 1 150 ? 1.245 -2.254 -14.039 1 97 150 ALA A C 1
ATOM 1213 O O . ALA A 1 150 ? 0.177 -1.638 -14.031 1 97 150 ALA A O 1
ATOM 1214 N N . LEU A 1 151 ? 1.345 -3.547 -13.727 1 98.12 151 LEU A N 1
ATOM 1215 C CA . LEU A 1 151 ? 0.195 -4.336 -13.297 1 98.12 151 LEU A CA 1
ATOM 1216 C C . LEU A 1 151 ? 0.419 -4.91 -11.906 1 98.12 151 LEU A C 1
ATOM 1218 O O . LEU A 1 151 ? 1.55 -5.238 -11.539 1 98.12 151 LEU A O 1
ATOM 1222 N N . SER A 1 152 ? -0.593 -4.949 -11.148 1 98 152 SER A N 1
ATOM 1223 C CA . SER A 1 152 ? -0.607 -5.652 -9.875 1 98 152 SER A CA 1
ATOM 1224 C C . SER A 1 152 ? -1.179 -7.059 -10.023 1 98 152 SER A C 1
ATOM 1226 O O . SER A 1 152 ? -2.238 -7.242 -10.625 1 98 152 SER A O 1
ATOM 1228 N N . VAL A 1 153 ? -0.441 -7.988 -9.57 1 98 153 VAL A N 1
ATOM 1229 C CA . VAL A 1 153 ? -0.839 -9.391 -9.664 1 98 153 VAL A CA 1
ATOM 1230 C C . VAL A 1 153 ? -1.165 -9.93 -8.273 1 98 153 VAL A C 1
ATOM 1232 O O . VAL A 1 153 ? -0.392 -9.742 -7.332 1 98 153 VAL A O 1
ATOM 1235 N N . ARG A 1 154 ? -2.303 -10.602 -8.18 1 96.81 154 ARG A N 1
ATOM 1236 C CA . ARG A 1 154 ? -2.73 -11.148 -6.898 1 96.81 154 ARG A CA 1
ATOM 1237 C C . ARG A 1 154 ? -3.008 -12.648 -7.004 1 96.81 154 ARG A C 1
ATOM 1239 O O . ARG A 1 154 ? -3.07 -13.195 -8.109 1 96.81 154 ARG A O 1
ATOM 1246 N N . ASN A 1 155 ? -3.117 -13.219 -5.863 1 95.88 155 ASN A N 1
ATOM 1247 C CA . ASN A 1 155 ? -3.434 -14.641 -5.738 1 95.88 155 ASN A CA 1
ATOM 1248 C C . ASN A 1 155 ? -2.287 -15.516 -6.234 1 95.88 155 ASN A C 1
ATOM 1250 O O . ASN A 1 155 ? -2.514 -16.516 -6.918 1 95.88 155 ASN A O 1
ATOM 1254 N N . LEU A 1 156 ? -1.123 -15.117 -5.891 1 96.12 156 LEU A N 1
ATOM 1255 C CA . LEU A 1 156 ? 0.055 -15.898 -6.25 1 96.12 156 LEU A CA 1
ATOM 1256 C C . LEU A 1 156 ? 0.32 -16.984 -5.215 1 96.12 156 LEU A C 1
ATOM 1258 O O . LEU A 1 156 ? 0.163 -16.766 -4.012 1 96.12 156 LEU A O 1
ATOM 1262 N N . SER A 1 157 ? 0.634 -18.109 -5.707 1 93.19 157 SER A N 1
ATOM 1263 C CA . SER A 1 157 ? 1.113 -19.156 -4.816 1 93.19 157 SER A CA 1
ATOM 1264 C C . SER A 1 157 ? 2.396 -18.75 -4.109 1 93.19 157 SER A C 1
ATOM 1266 O O . SER A 1 157 ? 3.191 -17.984 -4.652 1 93.19 157 SER A O 1
ATOM 1268 N N . PRO A 1 158 ? 2.6 -19.234 -2.887 1 92.44 158 PRO A N 1
ATOM 1269 C CA . PRO A 1 158 ? 3.809 -18.891 -2.139 1 92.44 158 PRO A CA 1
ATOM 1270 C C . PRO A 1 158 ? 5.086 -19.375 -2.814 1 92.44 158 PRO A C 1
ATOM 1272 O O . PRO A 1 158 ? 6.184 -18.953 -2.451 1 92.44 158 PRO A O 1
ATOM 1275 N N . TYR A 1 159 ? 4.938 -20.188 -3.883 1 93.06 159 TYR A N 1
ATOM 1276 C CA . TYR A 1 159 ? 6.102 -20.797 -4.516 1 93.06 159 TYR A CA 1
ATOM 1277 C C . TYR A 1 159 ? 6.422 -20.109 -5.836 1 93.06 159 TYR A C 1
ATOM 1279 O O . TYR A 1 159 ? 7.152 -20.656 -6.668 1 93.06 159 TYR A O 1
ATOM 1287 N N . VAL A 1 160 ? 5.871 -19.016 -6.031 1 95.62 160 VAL A N 1
ATOM 1288 C CA . VAL A 1 160 ? 6.164 -18.25 -7.234 1 95.62 160 VAL A CA 1
ATOM 1289 C C . VAL A 1 160 ? 7.289 -17.266 -6.953 1 95.62 160 VAL A C 1
ATOM 1291 O O . VAL A 1 160 ? 7.156 -16.391 -6.098 1 95.62 160 VAL A O 1
ATOM 1294 N N . SER A 1 161 ? 8.383 -17.438 -7.641 1 95.44 161 SER A N 1
ATOM 1295 C CA . SER A 1 161 ? 9.523 -16.547 -7.504 1 95.44 161 SER A CA 1
ATOM 1296 C C . SER A 1 161 ? 9.438 -15.383 -8.484 1 95.44 161 SER A C 1
ATOM 1298 O O . SER A 1 161 ? 8.578 -15.359 -9.359 1 95.44 161 SER A O 1
ATOM 1300 N N . ASN A 1 162 ? 10.344 -14.398 -8.32 1 96.12 162 ASN A N 1
ATOM 1301 C CA . ASN A 1 162 ? 10.422 -13.273 -9.242 1 96.12 162 ASN A CA 1
ATOM 1302 C C . ASN A 1 162 ? 10.688 -13.727 -10.672 1 96.12 162 ASN A C 1
ATOM 1304 O O . ASN A 1 162 ? 10.055 -13.25 -11.609 1 96.12 162 ASN A O 1
ATOM 1308 N N . GLU A 1 163 ? 11.57 -14.664 -10.805 1 95.12 163 GLU A N 1
ATOM 1309 C CA . GLU A 1 163 ? 11.977 -15.148 -12.117 1 95.12 163 GLU A CA 1
ATOM 1310 C C . GLU A 1 163 ? 10.844 -15.898 -12.812 1 95.12 163 GLU A C 1
ATOM 1312 O O . GLU A 1 163 ? 10.625 -15.734 -14.016 1 95.12 163 GLU A O 1
ATOM 1317 N N . LEU A 1 164 ? 10.164 -16.656 -12 1 95.75 164 LEU A N 1
ATOM 1318 C CA . LEU A 1 164 ? 9.031 -17.375 -12.57 1 95.75 164 LEU A CA 1
ATOM 1319 C C . LEU A 1 164 ? 7.953 -16.406 -13.039 1 95.75 164 LEU A C 1
ATOM 1321 O O . LEU A 1 164 ? 7.363 -16.594 -14.109 1 95.75 164 LEU A O 1
ATOM 1325 N N . LEU A 1 165 ? 7.715 -15.406 -12.234 1 97.56 165 LEU A N 1
ATOM 1326 C CA . LEU A 1 165 ? 6.734 -14.391 -12.586 1 97.56 165 LEU A CA 1
ATOM 1327 C C . LEU A 1 165 ? 7.137 -13.672 -13.875 1 97.56 165 LEU A C 1
ATOM 1329 O O . LEU A 1 165 ? 6.301 -13.445 -14.75 1 97.56 165 LEU A O 1
ATOM 1333 N N . GLU A 1 166 ? 8.336 -13.352 -13.977 1 97.25 166 GLU A N 1
ATOM 1334 C CA . GLU A 1 166 ? 8.844 -12.695 -15.172 1 97.25 166 GLU A CA 1
ATOM 1335 C C . GLU A 1 166 ? 8.719 -13.602 -16.391 1 97.25 166 GLU A C 1
ATOM 1337 O O . GLU A 1 166 ? 8.281 -13.164 -17.453 1 97.25 166 GLU A O 1
ATOM 1342 N N . GLU A 1 167 ? 9.055 -14.82 -16.219 1 96.5 167 GLU A N 1
ATOM 1343 C CA . GLU A 1 167 ? 8.969 -15.781 -17.312 1 96.5 167 GLU A CA 1
ATOM 1344 C C . GLU A 1 167 ? 7.523 -15.969 -17.766 1 96.5 167 GLU A C 1
ATOM 1346 O O . GLU A 1 167 ? 7.242 -16 -18.969 1 96.5 167 GLU A O 1
ATOM 1351 N N . ALA A 1 168 ? 6.723 -16.047 -16.875 1 97.69 168 ALA A N 1
ATOM 1352 C CA . ALA A 1 168 ? 5.312 -16.281 -17.172 1 97.69 168 ALA A CA 1
ATOM 1353 C C . ALA A 1 168 ? 4.703 -15.109 -17.922 1 97.69 168 ALA A C 1
ATOM 1355 O O . ALA A 1 168 ? 4 -15.305 -18.922 1 97.69 168 ALA A O 1
ATOM 1356 N N . PHE A 1 169 ? 4.969 -13.891 -17.547 1 98.31 169 PHE A N 1
ATOM 1357 C CA . PHE A 1 169 ? 4.316 -12.727 -18.125 1 98.31 169 PHE A CA 1
ATOM 1358 C C . PHE A 1 169 ? 5.059 -12.242 -19.359 1 98.31 169 PHE A C 1
ATOM 1360 O O . PHE A 1 169 ? 4.562 -11.391 -20.094 1 98.31 169 PHE A O 1
ATOM 1367 N N . SER A 1 170 ? 6.199 -12.797 -19.594 1 97.38 170 SER A N 1
ATOM 1368 C CA . SER A 1 170 ? 6.965 -12.445 -20.781 1 97.38 170 SER A CA 1
ATOM 1369 C C . SER A 1 170 ? 6.25 -12.898 -22.062 1 97.38 170 SER A C 1
ATOM 1371 O O . SER A 1 170 ? 6.555 -12.43 -23.156 1 97.38 170 SER A O 1
ATOM 1373 N N . GLN A 1 171 ? 5.348 -13.82 -21.906 1 96.5 171 GLN A N 1
ATOM 1374 C CA . GLN A 1 171 ? 4.605 -14.312 -23.047 1 96.5 171 GLN A CA 1
ATOM 1375 C C . GLN A 1 171 ? 3.715 -13.227 -23.641 1 96.5 171 GLN A C 1
ATOM 1377 O O . GLN A 1 171 ? 3.297 -13.312 -24.797 1 96.5 171 GLN A O 1
ATOM 1382 N N . PHE A 1 172 ? 3.396 -12.188 -22.906 1 97.44 172 PHE A N 1
ATOM 1383 C CA . PHE A 1 172 ? 2.506 -11.133 -23.375 1 97.44 172 PHE A CA 1
ATOM 1384 C C . PHE A 1 172 ? 3.299 -9.984 -23.984 1 97.44 172 PHE A C 1
ATOM 1386 O O . PHE A 1 172 ? 2.738 -9.133 -24.688 1 97.44 172 PHE A O 1
ATOM 1393 N N . GLY A 1 173 ? 4.57 -9.938 -23.594 1 96.69 173 GLY A N 1
ATOM 1394 C CA . GLY A 1 173 ? 5.465 -8.875 -24.031 1 96.69 173 GLY A CA 1
ATOM 1395 C C . GLY A 1 173 ? 6.699 -8.742 -23.156 1 96.69 173 GLY A C 1
ATOM 1396 O O . GLY A 1 173 ? 6.828 -9.43 -22.156 1 96.69 173 GLY A O 1
ATOM 1397 N N . PRO A 1 174 ? 7.535 -7.898 -23.625 1 96.81 174 PRO A N 1
ATOM 1398 C CA . PRO A 1 174 ? 8.758 -7.719 -22.844 1 96.81 174 PRO A CA 1
ATOM 1399 C C . PRO A 1 174 ? 8.484 -7.109 -21.469 1 96.81 174 PRO A C 1
ATOM 1401 O O . PRO A 1 174 ? 7.797 -6.094 -21.359 1 96.81 174 PRO A O 1
ATOM 1404 N N . VAL A 1 175 ? 9.008 -7.719 -20.5 1 97.06 175 VAL A N 1
ATOM 1405 C CA . VAL A 1 175 ? 8.844 -7.305 -19.109 1 97.06 175 VAL A CA 1
ATOM 1406 C C . VAL A 1 175 ? 10.109 -6.605 -18.625 1 97.06 175 VAL A C 1
ATOM 1408 O O . VAL A 1 175 ? 11.219 -7.113 -18.812 1 97.06 175 VAL A O 1
ATOM 1411 N N . GLU A 1 176 ? 9.961 -5.477 -18.031 1 95.38 176 GLU A N 1
ATOM 1412 C CA . GLU A 1 176 ? 11.102 -4.75 -17.484 1 95.38 176 GLU A CA 1
ATOM 1413 C C . GLU A 1 176 ? 11.422 -5.203 -16.062 1 95.38 176 GLU A C 1
ATOM 1415 O O . GLU A 1 176 ? 12.594 -5.336 -15.703 1 95.38 176 GLU A O 1
ATOM 1420 N N . ARG A 1 177 ? 10.352 -5.402 -15.305 1 94.88 177 ARG A N 1
ATOM 1421 C CA . ARG A 1 177 ? 10.539 -5.781 -13.906 1 94.88 177 ARG A CA 1
ATOM 1422 C C . ARG A 1 177 ? 9.359 -6.613 -13.406 1 94.88 177 ARG A C 1
ATOM 1424 O O . ARG A 1 177 ? 8.203 -6.316 -13.719 1 94.88 177 ARG A O 1
ATOM 1431 N N . ALA A 1 178 ? 9.648 -7.664 -12.75 1 97.5 178 ALA A N 1
ATOM 1432 C CA . ALA A 1 178 ? 8.664 -8.508 -12.07 1 97.5 178 ALA A CA 1
ATOM 1433 C C . ALA A 1 178 ? 9.117 -8.852 -10.656 1 97.5 178 ALA A C 1
ATOM 1435 O O . ALA A 1 178 ? 10.203 -9.406 -10.469 1 97.5 178 ALA A O 1
ATOM 1436 N N . VAL A 1 179 ? 8.258 -8.484 -9.695 1 96.94 179 VAL A N 1
ATOM 1437 C CA . VAL A 1 179 ? 8.68 -8.711 -8.32 1 96.94 179 VAL A CA 1
ATOM 1438 C C . VAL A 1 179 ? 7.496 -9.211 -7.492 1 96.94 179 VAL A C 1
ATOM 1440 O O . VAL A 1 179 ? 6.367 -8.742 -7.664 1 96.94 179 VAL A O 1
ATOM 1443 N N . VAL A 1 180 ? 7.777 -10.242 -6.703 1 97.94 180 VAL A N 1
ATOM 1444 C CA . VAL A 1 180 ? 6.797 -10.734 -5.738 1 97.94 180 VAL A CA 1
ATOM 1445 C C . VAL A 1 180 ? 6.98 -10.016 -4.406 1 97.94 180 VAL A C 1
ATOM 1447 O O . VAL A 1 180 ? 8.094 -9.961 -3.871 1 97.94 180 VAL A O 1
ATOM 1450 N N . ILE A 1 181 ? 5.957 -9.445 -3.898 1 97.62 181 ILE A N 1
ATOM 1451 C CA . ILE A 1 181 ? 6.027 -8.688 -2.658 1 97.62 181 ILE A CA 1
ATOM 1452 C C . ILE A 1 181 ? 6.188 -9.633 -1.475 1 97.62 181 ILE A C 1
ATOM 1454 O O . ILE A 1 181 ? 5.434 -10.602 -1.339 1 97.62 181 ILE A O 1
ATOM 1458 N N . VAL A 1 182 ? 7.191 -9.367 -0.624 1 95.94 182 VAL A N 1
ATOM 1459 C CA . VAL A 1 182 ? 7.461 -10.227 0.524 1 95.94 182 VAL A CA 1
ATOM 1460 C C . VAL A 1 182 ? 7.336 -9.422 1.814 1 95.94 182 VAL A C 1
ATOM 1462 O O . VAL A 1 182 ? 7.402 -8.188 1.792 1 95.94 182 VAL A O 1
ATOM 1465 N N . ASP A 1 183 ? 7.051 -10.078 2.877 1 93.12 183 ASP A N 1
ATOM 1466 C CA . ASP A 1 183 ? 6.965 -9.422 4.18 1 93.12 183 ASP A CA 1
ATOM 1467 C C . ASP A 1 183 ? 8.344 -9.273 4.812 1 93.12 183 ASP A C 1
ATOM 1469 O O . ASP A 1 183 ? 9.367 -9.477 4.148 1 93.12 183 ASP A O 1
ATOM 1473 N N . ASP A 1 184 ? 8.414 -8.836 6.062 1 87.69 184 ASP A N 1
ATOM 1474 C CA . ASP A 1 184 ? 9.664 -8.562 6.762 1 87.69 184 ASP A CA 1
ATOM 1475 C C . ASP A 1 184 ? 10.445 -9.844 7.035 1 87.69 184 ASP A C 1
ATOM 1477 O O . ASP A 1 184 ? 11.664 -9.812 7.199 1 87.69 184 ASP A O 1
ATOM 1481 N N . ARG A 1 185 ? 9.711 -10.953 6.977 1 86.12 185 ARG A N 1
ATOM 1482 C CA . ARG A 1 185 ? 10.359 -12.242 7.223 1 86.12 185 ARG A CA 1
ATOM 1483 C C . ARG A 1 185 ? 10.758 -12.914 5.914 1 86.12 185 ARG A C 1
ATOM 1485 O O . ARG A 1 185 ? 11.281 -14.031 5.914 1 86.12 185 ARG A O 1
ATOM 1492 N N . GLY A 1 186 ? 10.375 -12.305 4.828 1 87.31 186 GLY A N 1
ATOM 1493 C CA . GLY A 1 186 ? 10.75 -12.852 3.531 1 87.31 186 GLY A CA 1
ATOM 1494 C C . GLY A 1 186 ? 9.727 -13.82 2.969 1 87.31 186 GLY A C 1
ATOM 1495 O O . GLY A 1 186 ? 10.031 -14.586 2.053 1 87.31 186 GLY A O 1
ATOM 1496 N N . ARG A 1 187 ? 8.625 -13.836 3.545 1 91.81 187 ARG A N 1
ATOM 1497 C CA . ARG A 1 187 ? 7.57 -14.719 3.051 1 91.81 187 ARG A CA 1
ATOM 1498 C C . ARG A 1 187 ? 6.719 -14.008 2.002 1 91.81 187 ARG A C 1
ATOM 1500 O O . ARG A 1 187 ? 6.438 -12.812 2.125 1 91.81 187 ARG A O 1
ATOM 1507 N N . SER A 1 188 ? 6.328 -14.758 1.072 1 95.19 188 SER A N 1
ATOM 1508 C CA . SER A 1 188 ? 5.5 -14.203 0.007 1 95.19 188 SER A CA 1
ATOM 1509 C C . SER A 1 188 ? 4.145 -13.75 0.54 1 95.19 188 SER A C 1
ATOM 1511 O O . SER A 1 188 ? 3.541 -14.43 1.373 1 95.19 188 SER A O 1
ATOM 1513 N N . THR A 1 189 ? 3.617 -12.648 0.094 1 95.81 189 THR A N 1
ATOM 1514 C CA . THR A 1 189 ? 2.309 -12.133 0.484 1 95.81 189 THR A CA 1
ATOM 1515 C C . THR A 1 189 ? 1.236 -12.57 -0.509 1 95.81 189 THR A C 1
ATOM 1517 O O . THR A 1 189 ? 0.046 -12.336 -0.29 1 95.81 189 THR A O 1
ATOM 1520 N N . GLY A 1 190 ? 1.613 -13.164 -1.602 1 96.19 190 GLY A N 1
ATOM 1521 C CA . GLY A 1 190 ? 0.684 -13.562 -2.646 1 96.19 190 GLY A CA 1
ATOM 1522 C C . GLY A 1 190 ? 0.378 -12.453 -3.629 1 96.19 190 GLY A C 1
ATOM 1523 O O . GLY A 1 190 ? -0.518 -12.578 -4.465 1 96.19 190 GLY A O 1
ATOM 1524 N N . LYS A 1 191 ? 1.058 -11.383 -3.484 1 97.69 191 LYS A N 1
ATOM 1525 C CA . LYS A 1 191 ? 0.917 -10.242 -4.387 1 97.69 191 LYS A CA 1
ATOM 1526 C C . LYS A 1 191 ? 2.223 -9.969 -5.129 1 97.69 191 LYS A C 1
ATOM 1528 O O . LYS A 1 191 ? 3.305 -10.273 -4.625 1 97.69 191 LYS A O 1
ATOM 1533 N N . GLY A 1 192 ? 2.08 -9.445 -6.305 1 98.12 192 GLY A N 1
ATOM 1534 C CA . GLY A 1 192 ? 3.244 -9.109 -7.105 1 98.12 192 GLY A CA 1
ATOM 1535 C C . GLY A 1 192 ? 3.02 -7.914 -8.016 1 98.12 192 GLY A C 1
ATOM 1536 O O . GLY A 1 192 ? 1.892 -7.434 -8.148 1 98.12 192 GLY A O 1
ATOM 1537 N N . ILE A 1 193 ? 4.109 -7.434 -8.547 1 98.12 193 ILE A N 1
ATOM 1538 C CA . ILE A 1 193 ? 4.082 -6.312 -9.477 1 98.12 193 ILE A CA 1
ATOM 1539 C C . ILE A 1 193 ? 4.828 -6.688 -10.758 1 98.12 193 ILE A C 1
ATOM 1541 O O . ILE A 1 193 ? 5.934 -7.234 -10.695 1 98.12 193 ILE A O 1
ATOM 1545 N N . VAL A 1 194 ? 4.188 -6.441 -11.828 1 98.31 194 VAL A N 1
ATOM 1546 C CA . VAL A 1 194 ? 4.824 -6.672 -13.117 1 98.31 194 VAL A CA 1
ATOM 1547 C C . VAL A 1 194 ? 4.816 -5.383 -13.938 1 98.31 194 VAL A C 1
ATOM 1549 O O . VAL A 1 194 ? 3.762 -4.785 -14.156 1 98.31 194 VAL A O 1
ATOM 1552 N N . GLU A 1 195 ? 5.969 -4.965 -14.297 1 97.5 195 GLU A N 1
ATOM 1553 C CA . GLU A 1 195 ? 6.137 -3.764 -15.109 1 97.5 195 GLU A CA 1
ATOM 1554 C C . GLU A 1 195 ? 6.566 -4.109 -16.531 1 97.5 195 GLU A C 1
ATOM 1556 O O . GLU A 1 195 ? 7.66 -4.637 -16.734 1 97.5 195 GLU A O 1
ATOM 1561 N N . PHE A 1 196 ? 5.727 -3.717 -17.516 1 97.69 196 PHE A N 1
ATOM 1562 C CA . PHE A 1 196 ? 6.008 -3.99 -18.922 1 97.69 196 PHE A CA 1
ATOM 1563 C C . PHE A 1 196 ? 6.727 -2.812 -19.562 1 97.69 196 PHE A C 1
ATOM 1565 O O . PHE A 1 196 ? 6.73 -1.706 -19.031 1 97.69 196 PHE A O 1
ATOM 1572 N N . ALA A 1 197 ? 7.316 -3.043 -20.672 1 94.88 197 ALA A N 1
ATOM 1573 C CA . ALA A 1 197 ? 8.031 -2.012 -21.422 1 94.88 197 ALA A CA 1
ATOM 1574 C C . ALA A 1 197 ? 7.059 -1.143 -22.219 1 94.88 197 ALA A C 1
ATOM 1576 O O . ALA A 1 197 ? 7.352 0.018 -22.516 1 94.88 197 ALA A O 1
ATOM 1577 N N . SER A 1 198 ? 5.883 -1.75 -22.547 1 95 198 SER A N 1
ATOM 1578 C CA . SER A 1 198 ? 4.922 -1.032 -23.375 1 95 198 SER A CA 1
ATOM 1579 C C . SER A 1 198 ? 3.504 -1.171 -22.844 1 95 198 SER A C 1
ATOM 1581 O O . SER A 1 198 ? 3.166 -2.182 -22.219 1 95 198 SER A O 1
ATOM 1583 N N . LYS A 1 199 ? 2.705 -0.184 -23.141 1 95.69 199 LYS A N 1
ATOM 1584 C CA . LYS A 1 199 ? 1.323 -0.151 -22.672 1 95.69 199 LYS A CA 1
ATOM 1585 C C . LYS A 1 199 ? 0.486 -1.235 -23.344 1 95.69 199 LYS A C 1
ATOM 1587 O O . LYS A 1 199 ? -0.305 -1.914 -22.688 1 95.69 199 LYS A O 1
ATOM 1592 N N . PRO A 1 200 ? 0.698 -1.473 -24.594 1 97.31 200 PRO A N 1
ATOM 1593 C CA . PRO A 1 200 ? -0.097 -2.521 -25.234 1 97.31 200 PRO A CA 1
ATOM 1594 C C . PRO A 1 200 ? 0.179 -3.908 -24.656 1 97.31 200 PRO A C 1
ATOM 1596 O O . PRO A 1 200 ? -0.735 -4.73 -24.547 1 97.31 200 PRO A O 1
ATOM 1599 N N . ALA A 1 201 ? 1.403 -4.113 -24.312 1 97.38 201 ALA A N 1
ATOM 1600 C CA . ALA A 1 201 ? 1.739 -5.395 -23.703 1 97.38 201 ALA A CA 1
ATOM 1601 C C . ALA A 1 201 ? 0.99 -5.582 -22.391 1 97.38 201 ALA A C 1
ATOM 1603 O O . ALA A 1 201 ? 0.442 -6.656 -22.125 1 97.38 201 ALA A O 1
ATOM 1604 N N . ALA A 1 202 ? 0.986 -4.547 -21.625 1 97.88 202 ALA A N 1
ATOM 1605 C CA . ALA A 1 202 ? 0.272 -4.602 -20.344 1 97.88 202 ALA A CA 1
ATOM 1606 C C . ALA A 1 202 ? -1.225 -4.801 -20.562 1 97.88 202 ALA A C 1
ATOM 1608 O O . ALA A 1 202 ? -1.865 -5.57 -19.844 1 97.88 202 ALA A O 1
ATOM 1609 N N . ARG A 1 203 ? -1.783 -4.141 -21.5 1 97.75 203 ARG A N 1
ATOM 1610 C CA . ARG A 1 203 ? -3.205 -4.262 -21.812 1 97.75 203 ARG A CA 1
ATOM 1611 C C . ARG A 1 203 ? -3.543 -5.672 -22.281 1 97.75 203 ARG A C 1
ATOM 1613 O O . ARG A 1 203 ? -4.57 -6.234 -21.891 1 97.75 203 ARG A O 1
ATOM 1620 N N . LYS A 1 204 ? -2.713 -6.207 -23.094 1 97.62 204 LYS A N 1
ATOM 1621 C CA . LYS A 1 204 ? -2.896 -7.574 -23.562 1 97.62 204 LYS A CA 1
ATOM 1622 C C . LYS A 1 204 ? -2.9 -8.57 -22.406 1 97.62 204 LYS A C 1
ATOM 1624 O O . LYS A 1 204 ? -3.758 -9.453 -22.344 1 97.62 204 LYS A O 1
ATOM 1629 N N . ALA A 1 205 ? -1.916 -8.398 -21.578 1 98 205 ALA A N 1
ATOM 1630 C CA . ALA A 1 205 ? -1.838 -9.266 -20.406 1 98 205 ALA A CA 1
ATOM 1631 C C . ALA A 1 205 ? -3.094 -9.148 -19.547 1 98 205 ALA A C 1
ATOM 1633 O O . ALA A 1 205 ? -3.648 -10.164 -19.109 1 98 205 ALA A O 1
ATOM 1634 N N . PHE A 1 206 ? -3.559 -7.941 -19.328 1 97.62 206 PHE A N 1
ATOM 1635 C CA . PHE A 1 206 ? -4.734 -7.684 -18.516 1 97.62 206 PHE A CA 1
ATOM 1636 C C . PHE A 1 206 ? -5.973 -8.336 -19.125 1 97.62 206 PHE A C 1
ATOM 1638 O O . PHE A 1 206 ? -6.723 -9.023 -18.422 1 97.62 206 PHE A O 1
ATOM 1645 N N . GLU A 1 207 ? -6.145 -8.18 -20.375 1 97.38 207 GLU A N 1
ATOM 1646 C CA . GLU A 1 207 ? -7.312 -8.703 -21.078 1 97.38 207 GLU A CA 1
ATOM 1647 C C . GLU A 1 207 ? -7.289 -10.227 -21.109 1 97.38 207 GLU A C 1
ATOM 1649 O O . GLU A 1 207 ? -8.297 -10.875 -20.812 1 97.38 207 GLU A O 1
ATOM 1654 N N . ARG A 1 208 ? -6.164 -10.812 -21.422 1 96.56 208 ARG A N 1
ATOM 1655 C CA . ARG A 1 208 ? -6.043 -12.266 -21.547 1 96.56 208 ARG A CA 1
ATOM 1656 C C . ARG A 1 208 ? -6.246 -12.938 -20.203 1 96.56 208 ARG A C 1
ATOM 1658 O O . ARG A 1 208 ? -6.855 -14.008 -20.125 1 96.56 208 ARG A O 1
ATOM 1665 N N . CYS A 1 209 ? -5.688 -12.32 -19.188 1 96.06 209 CYS A N 1
ATOM 1666 C CA . CYS A 1 209 ? -5.816 -12.914 -17.859 1 96.06 209 CYS A CA 1
ATOM 1667 C C . CYS A 1 209 ? -7.227 -12.734 -17.312 1 96.06 209 CYS A C 1
ATOM 1669 O O . CYS A 1 209 ? -7.676 -13.516 -16.469 1 96.06 209 CYS A O 1
ATOM 1671 N N . THR A 1 210 ? -7.883 -11.664 -17.75 1 94.19 210 THR A N 1
ATOM 1672 C CA . THR A 1 210 ? -9.258 -11.438 -17.328 1 94.19 210 THR A CA 1
ATOM 1673 C C . THR A 1 210 ? -10.211 -12.398 -18.047 1 94.19 210 THR A C 1
ATOM 1675 O O . THR A 1 210 ? -11.125 -12.945 -17.438 1 94.19 210 THR A O 1
ATOM 1678 N N . GLU A 1 211 ? -9.992 -12.664 -19.25 1 92.75 211 GLU A N 1
ATOM 1679 C CA . GLU A 1 211 ? -10.844 -13.531 -20.062 1 92.75 211 GLU A CA 1
ATOM 1680 C C . GLU A 1 211 ? -10.516 -15.008 -19.828 1 92.75 211 GLU A C 1
ATOM 1682 O O . GLU A 1 211 ? -11.414 -15.844 -19.781 1 92.75 211 GLU A O 1
ATOM 1687 N N . GLY A 1 212 ? -9.242 -15.211 -19.641 1 93.31 212 GLY A N 1
ATOM 1688 C CA . GLY A 1 212 ? -8.797 -16.578 -19.453 1 93.31 212 GLY A CA 1
ATOM 1689 C C . GLY A 1 212 ? -8.32 -16.875 -18.047 1 93.31 212 GLY A C 1
ATOM 1690 O O . GLY A 1 212 ? -8.445 -16.016 -17.156 1 93.31 212 GLY A O 1
ATOM 1691 N N . VAL A 1 213 ? -7.992 -18.172 -17.906 1 95.38 213 VAL A N 1
ATOM 1692 C CA . VAL A 1 213 ? -7.457 -18.625 -16.625 1 95.38 213 VAL A CA 1
ATOM 1693 C C . VAL A 1 213 ? -5.961 -18.891 -16.75 1 95.38 213 VAL A C 1
ATOM 1695 O O . VAL A 1 213 ? -5.551 -19.875 -17.375 1 95.38 213 VAL A O 1
ATOM 1698 N N . PHE A 1 214 ? -5.25 -17.984 -16.203 1 97.12 214 PHE A N 1
ATOM 1699 C CA . PHE A 1 214 ? -3.795 -18.094 -16.281 1 97.12 214 PHE A CA 1
ATOM 1700 C C . PHE A 1 214 ? -3.238 -18.734 -15.008 1 97.12 214 PHE A C 1
ATOM 1702 O O . PHE A 1 214 ? -3.479 -18.266 -13.906 1 97.12 214 PHE A O 1
ATOM 1709 N N . LEU A 1 215 ? -2.531 -19.828 -15.188 1 96.31 215 LEU A N 1
ATOM 1710 C CA . LEU A 1 215 ? -1.939 -20.578 -14.086 1 96.31 215 LEU A CA 1
ATOM 1711 C C . LEU A 1 215 ? -0.417 -20.562 -14.164 1 96.31 215 LEU A C 1
ATOM 1713 O O . LEU A 1 215 ? 0.157 -20.75 -15.242 1 96.31 215 LEU A O 1
ATOM 1717 N N . LEU A 1 216 ? 0.231 -20.359 -13.039 1 95.81 216 LEU A N 1
ATOM 1718 C CA . LEU A 1 216 ? 1.687 -20.266 -13.039 1 95.81 216 LEU A CA 1
ATOM 1719 C C . LEU A 1 216 ? 2.316 -21.547 -12.516 1 95.81 216 LEU A C 1
ATOM 1721 O O . LEU A 1 216 ? 3.463 -21.875 -12.836 1 95.81 216 LEU A O 1
ATOM 1725 N N . THR A 1 217 ? 1.56 -22.219 -11.688 1 94.25 217 THR A N 1
ATOM 1726 C CA . THR A 1 217 ? 2.098 -23.406 -11.031 1 94.25 217 THR A CA 1
ATOM 1727 C C . THR A 1 217 ? 1.212 -24.625 -11.305 1 94.25 217 THR A C 1
ATOM 1729 O O . THR A 1 217 ? 0.213 -24.516 -12.023 1 94.25 217 THR A O 1
ATOM 1732 N N . THR A 1 218 ? 1.691 -25.75 -10.688 1 92.19 218 THR A N 1
ATOM 1733 C CA . THR A 1 218 ? 0.956 -27 -10.844 1 92.19 218 THR A CA 1
ATOM 1734 C C . THR A 1 218 ? -0.408 -26.906 -10.164 1 92.19 218 THR A C 1
ATOM 1736 O O . THR A 1 218 ? -1.4 -27.422 -10.68 1 92.19 218 THR A O 1
ATOM 1739 N N . THR A 1 219 ? -0.385 -26.219 -9.008 1 89.69 219 THR A N 1
ATOM 1740 C CA . THR A 1 219 ? -1.658 -26 -8.336 1 89.69 219 THR A CA 1
ATOM 1741 C C . THR A 1 219 ? -2.529 -25.031 -9.125 1 89.69 219 THR A C 1
ATOM 1743 O O . THR A 1 219 ? -2.068 -23.953 -9.531 1 89.69 219 THR A O 1
ATOM 1746 N N . PRO A 1 220 ? -3.729 -25.375 -9.375 1 90.19 220 PRO A N 1
ATOM 1747 C CA . PRO A 1 220 ? -4.574 -24.547 -10.25 1 90.19 220 PRO A CA 1
ATOM 1748 C C . PRO A 1 220 ? -5.086 -23.297 -9.555 1 90.19 220 PRO A C 1
ATOM 1750 O O . PRO A 1 220 ? -6.297 -23.125 -9.391 1 90.19 220 PRO A O 1
ATOM 1753 N N . ARG A 1 221 ? -4.246 -22.453 -9.211 1 91.62 221 ARG A N 1
ATOM 1754 C CA . ARG A 1 221 ? -4.566 -21.141 -8.672 1 91.62 221 ARG A CA 1
ATOM 1755 C C . ARG A 1 221 ? -4.449 -20.062 -9.742 1 91.62 221 ARG A C 1
ATOM 1757 O O . ARG A 1 221 ? -3.346 -19.734 -10.195 1 91.62 221 ARG A O 1
ATOM 1764 N N . PRO A 1 222 ? -5.645 -19.531 -10.078 1 95 222 PRO A N 1
ATOM 1765 C CA . PRO A 1 222 ? -5.586 -18.531 -11.148 1 95 222 PRO A CA 1
ATOM 1766 C C . PRO A 1 222 ? -5 -17.188 -10.688 1 95 222 PRO A C 1
ATOM 1768 O O . PRO A 1 222 ? -5.246 -16.766 -9.555 1 95 222 PRO A O 1
ATOM 1771 N N . VAL A 1 223 ? -4.312 -16.609 -11.539 1 96 223 VAL A N 1
ATOM 1772 C CA . VAL A 1 223 ? -3.729 -15.297 -11.25 1 96 223 VAL A CA 1
ATOM 1773 C C . VAL A 1 223 ? -4.746 -14.203 -11.562 1 96 223 VAL A C 1
ATOM 1775 O O . VAL A 1 223 ? -5.461 -14.273 -12.562 1 96 223 VAL A O 1
ATOM 1778 N N . ILE A 1 224 ? -4.812 -13.281 -10.688 1 96.62 224 ILE A N 1
ATOM 1779 C CA . ILE A 1 224 ? -5.688 -12.133 -10.891 1 96.62 224 ILE A CA 1
ATOM 1780 C C . ILE A 1 224 ? -4.848 -10.883 -11.133 1 96.62 224 ILE A C 1
ATOM 1782 O O . ILE A 1 224 ? -3.961 -10.555 -10.336 1 96.62 224 ILE A O 1
ATOM 1786 N N . VAL A 1 225 ? -5.164 -10.203 -12.219 1 97.44 225 VAL A N 1
ATOM 1787 C CA . VAL A 1 225 ? -4.34 -9.07 -12.641 1 97.44 225 VAL A CA 1
ATOM 1788 C C . VAL A 1 225 ? -5.176 -7.793 -12.633 1 97.44 225 VAL A C 1
ATOM 1790 O O . VAL A 1 225 ? -6.332 -7.797 -13.055 1 97.44 225 VAL A O 1
ATOM 1793 N N . GLU A 1 226 ? -4.602 -6.715 -12.07 1 96.56 226 GLU A N 1
ATOM 1794 C CA . GLU A 1 226 ? -5.203 -5.383 -12.039 1 96.56 226 GLU A CA 1
ATOM 1795 C C . GLU A 1 226 ? -4.164 -4.301 -12.32 1 96.56 226 GLU A C 1
ATOM 1797 O O . GLU A 1 226 ? -2.971 -4.508 -12.102 1 96.56 226 GLU A O 1
ATOM 1802 N N . PRO A 1 227 ? -4.656 -3.236 -12.914 1 96.06 227 PRO A N 1
ATOM 1803 C CA . PRO A 1 227 ? -3.713 -2.127 -13.07 1 96.06 227 PRO A CA 1
ATOM 1804 C C . PRO A 1 227 ? -3.135 -1.652 -11.742 1 96.06 227 PRO A C 1
ATOM 1806 O O . PRO A 1 227 ? -3.854 -1.588 -10.734 1 96.06 227 PRO A O 1
ATOM 1809 N N . LEU A 1 228 ? -1.911 -1.352 -11.719 1 95.81 228 LEU A N 1
ATOM 1810 C CA . LEU A 1 228 ? -1.233 -0.952 -10.492 1 95.81 228 LEU A CA 1
ATOM 1811 C C . LEU A 1 228 ? -1.646 0.457 -10.078 1 95.81 228 LEU A C 1
ATOM 1813 O O . LEU A 1 228 ? -1.598 1.385 -10.891 1 95.81 228 LEU A O 1
ATOM 1817 N N . GLU A 1 229 ? -2.119 0.575 -8.891 1 92.19 229 GLU A N 1
ATOM 1818 C CA . GLU A 1 229 ? -2.371 1.901 -8.336 1 92.19 229 GLU A CA 1
ATOM 1819 C C . GLU A 1 229 ? -1.071 2.576 -7.906 1 92.19 229 GLU A C 1
ATOM 1821 O O . GLU A 1 229 ? -0.328 2.041 -7.082 1 92.19 229 GLU A O 1
ATOM 1826 N N . GLN A 1 230 ? -0.809 3.641 -8.422 1 91.69 230 GLN A N 1
ATOM 1827 C CA . GLN A 1 230 ? 0.435 4.336 -8.109 1 91.69 230 GLN A CA 1
ATOM 1828 C C . GLN A 1 230 ? 0.212 5.422 -7.062 1 91.69 230 GLN A C 1
ATOM 1830 O O . GLN A 1 230 ? -0.654 6.281 -7.223 1 91.69 230 GLN A O 1
ATOM 1835 N N . LEU A 1 231 ? 0.899 5.242 -6.035 1 93.44 231 LEU A N 1
ATOM 1836 C CA . LEU A 1 231 ? 0.867 6.203 -4.938 1 93.44 231 LEU A CA 1
ATOM 1837 C C . LEU A 1 231 ? 2.242 6.82 -4.715 1 93.44 231 LEU A C 1
ATOM 1839 O O . LEU A 1 231 ? 3.264 6.188 -4.992 1 93.44 231 LEU A O 1
ATOM 1843 N N . ASP A 1 232 ? 2.215 8.008 -4.32 1 92.56 232 ASP A N 1
ATOM 1844 C CA . ASP A 1 232 ? 3.469 8.688 -4.016 1 92.56 232 ASP A CA 1
ATOM 1845 C C . ASP A 1 232 ? 3.633 8.891 -2.512 1 92.56 232 ASP A C 1
ATOM 1847 O O . ASP A 1 232 ? 2.936 9.711 -1.911 1 92.56 232 ASP A O 1
ATOM 1851 N N . ASP A 1 233 ? 4.531 8.164 -1.977 1 92.69 233 ASP A N 1
ATOM 1852 C CA . ASP A 1 233 ? 4.82 8.297 -0.551 1 92.69 233 ASP A CA 1
ATOM 1853 C C . ASP A 1 233 ? 6.223 8.859 -0.325 1 92.69 233 ASP A C 1
ATOM 1855 O O . ASP A 1 233 ? 6.781 8.727 0.766 1 92.69 233 ASP A O 1
ATOM 1859 N N . GLU A 1 234 ? 6.809 9.398 -1.329 1 88.5 234 GLU A N 1
ATOM 1860 C CA . GLU A 1 234 ? 8.148 9.969 -1.192 1 88.5 234 GLU A CA 1
ATOM 1861 C C . GLU A 1 234 ? 8.094 11.484 -1.026 1 88.5 234 GLU A C 1
ATOM 1863 O O . GLU A 1 234 ? 8.625 12.023 -0.055 1 88.5 234 GLU A O 1
ATOM 1868 N N . ASP A 1 235 ? 7.379 12.117 -1.929 1 88.5 235 ASP A N 1
ATOM 1869 C CA . ASP A 1 235 ? 7.273 13.57 -1.845 1 88.5 235 ASP A CA 1
ATOM 1870 C C . ASP A 1 235 ? 6.035 13.992 -1.053 1 88.5 235 ASP A C 1
ATOM 1872 O O . ASP A 1 235 ? 6.07 14.961 -0.299 1 88.5 235 ASP A O 1
ATOM 1876 N N . GLY A 1 236 ? 5.02 13.289 -1.271 1 93.12 236 GLY A N 1
ATOM 1877 C CA . GLY A 1 236 ? 3.775 13.562 -0.566 1 93.12 236 GLY A CA 1
ATOM 1878 C C . GLY A 1 236 ? 3.176 14.914 -0.918 1 93.12 236 GLY A C 1
ATOM 1879 O O . GLY A 1 236 ? 3.15 15.297 -2.088 1 93.12 236 GLY A O 1
ATOM 1880 N N . LEU A 1 237 ? 2.576 15.547 0.141 1 93.25 237 LEU A N 1
ATOM 1881 C CA . LEU A 1 237 ? 1.885 16.812 -0.038 1 93.25 237 LEU A CA 1
ATOM 1882 C C . LEU A 1 237 ? 2.605 17.938 0.703 1 93.25 237 LEU A C 1
ATOM 1884 O O . LEU A 1 237 ? 2.279 18.234 1.854 1 93.25 237 LEU A O 1
ATOM 1888 N N . PRO A 1 238 ? 3.488 18.578 0.021 1 90.19 238 PRO A N 1
ATOM 1889 C CA . PRO A 1 238 ? 4.195 19.688 0.666 1 90.19 238 PRO A CA 1
ATOM 1890 C C . PRO A 1 238 ? 3.297 20.891 0.914 1 90.19 238 PRO A C 1
ATOM 1892 O O . PRO A 1 238 ? 2.334 21.109 0.175 1 90.19 238 PRO A O 1
ATOM 1895 N N . GLU A 1 239 ? 3.604 21.641 1.882 1 88.88 239 GLU A N 1
ATOM 1896 C CA . GLU A 1 239 ? 2.822 22.797 2.291 1 88.88 239 GLU A CA 1
ATOM 1897 C C . GLU A 1 239 ? 2.799 23.859 1.195 1 88.88 239 GLU A C 1
ATOM 1899 O O . GLU A 1 239 ? 1.819 24.594 1.059 1 88.88 239 GLU A O 1
ATOM 1904 N N . LYS A 1 240 ? 3.826 23.969 0.428 1 82.19 240 LYS A N 1
ATOM 1905 C CA . LYS A 1 240 ? 3.938 24.969 -0.635 1 82.19 240 LYS A CA 1
ATOM 1906 C C . LYS A 1 240 ? 2.814 24.812 -1.655 1 82.19 240 LYS A C 1
ATOM 1908 O O . LYS A 1 240 ? 2.322 25.797 -2.201 1 82.19 240 LYS A O 1
ATOM 1913 N N . LEU A 1 241 ? 2.383 23.625 -1.807 1 76.56 241 LEU A N 1
ATOM 1914 C CA . LEU A 1 241 ? 1.356 23.328 -2.799 1 76.56 241 LEU A CA 1
ATOM 1915 C C . LEU A 1 241 ? -0.039 23.5 -2.207 1 76.56 241 LEU A C 1
ATOM 1917 O O . LEU A 1 241 ? -0.997 23.766 -2.932 1 76.56 241 LEU A O 1
ATOM 1921 N N . ALA A 1 242 ? -0.149 23.438 -0.928 1 70.69 242 ALA A N 1
ATOM 1922 C CA . ALA A 1 242 ? -1.434 23.438 -0.233 1 70.69 242 ALA A CA 1
ATOM 1923 C C . ALA A 1 242 ? -1.904 24.859 0.059 1 70.69 242 ALA A C 1
ATOM 1925 O O . ALA A 1 242 ? -3.107 25.109 0.144 1 70.69 242 ALA A O 1
ATOM 1926 N N . GLN A 1 243 ? -1.125 25.797 0.092 1 70.44 243 GLN A N 1
ATOM 1927 C CA . GLN A 1 243 ? -1.411 27.125 0.603 1 70.44 243 GLN A CA 1
ATOM 1928 C C . GLN A 1 243 ? -2.314 27.906 -0.354 1 70.44 243 GLN A C 1
ATOM 1930 O O . GLN A 1 243 ? -3.004 28.844 0.054 1 70.44 243 GLN A O 1
ATOM 1935 N N . LYS A 1 244 ? -2.477 27.359 -1.473 1 74.62 244 LYS A N 1
ATOM 1936 C CA . LYS A 1 244 ? -3.244 28.156 -2.428 1 74.62 244 LYS A CA 1
ATOM 1937 C C . LYS A 1 244 ? -4.742 28 -2.191 1 74.62 244 LYS A C 1
ATOM 1939 O O . LYS A 1 244 ? -5.527 28.891 -2.545 1 74.62 244 LYS A O 1
ATOM 1944 N N . ASN A 1 245 ? -5.031 27.047 -1.455 1 82.5 245 ASN A N 1
ATOM 1945 C CA . ASN A 1 245 ? -6.438 26.781 -1.19 1 82.5 245 ASN A CA 1
ATOM 1946 C C . ASN A 1 245 ? -6.91 27.453 0.092 1 82.5 245 ASN A C 1
ATOM 1948 O O . ASN A 1 245 ? -6.32 27.266 1.156 1 82.5 245 ASN A O 1
ATOM 1952 N N . PRO A 1 246 ? -7.887 28.359 -0.014 1 87.81 246 PRO A N 1
ATOM 1953 C CA . PRO A 1 246 ? -8.375 29.047 1.178 1 87.81 246 PRO A CA 1
ATOM 1954 C C . PRO A 1 246 ? -8.859 28.094 2.266 1 87.81 246 PRO A C 1
ATOM 1956 O O . PRO A 1 246 ? -8.812 28.438 3.453 1 87.81 246 PRO A O 1
ATOM 1959 N N . MET A 1 247 ? -9.266 26.953 1.82 1 90 247 MET A N 1
ATOM 1960 C CA . MET A 1 247 ? -9.727 25.969 2.799 1 90 247 MET A CA 1
ATOM 1961 C C . MET A 1 247 ? -8.586 25.5 3.686 1 90 247 MET A C 1
ATOM 1963 O O . MET A 1 247 ? -8.797 25.125 4.844 1 90 247 MET A O 1
ATOM 1967 N N . TYR A 1 248 ? -7.48 25.594 3.191 1 89.44 248 TYR A N 1
ATOM 1968 C CA . TYR A 1 248 ? -6.293 25.203 3.941 1 89.44 248 TYR A CA 1
ATOM 1969 C C . TYR A 1 248 ? -6.066 26.141 5.129 1 89.44 248 TYR A C 1
ATOM 1971 O O . TYR A 1 248 ? -5.777 25.672 6.238 1 89.44 248 TYR A O 1
ATOM 1979 N N . GLN A 1 249 ? -6.289 27.391 4.91 1 88.5 249 GLN A N 1
ATOM 1980 C CA . GLN A 1 249 ? -6.094 28.375 5.969 1 88.5 249 GLN A CA 1
ATOM 1981 C C . GLN A 1 249 ? -7.164 28.234 7.051 1 88.5 249 GLN A C 1
ATOM 1983 O O . GLN A 1 249 ? -6.867 28.344 8.242 1 88.5 249 GLN A O 1
ATOM 1988 N N . LYS A 1 250 ? -8.289 28 6.539 1 90.69 250 LYS A N 1
ATOM 1989 C CA . LYS A 1 250 ? -9.391 27.828 7.48 1 90.69 250 LYS A CA 1
ATOM 1990 C C . LYS A 1 250 ? -9.148 26.625 8.391 1 90.69 250 LYS A C 1
ATOM 1992 O O . LYS A 1 250 ? -9.391 26.703 9.602 1 90.69 250 LYS A O 1
ATOM 1997 N N . GLU A 1 251 ? -8.633 25.562 7.855 1 91.56 251 GLU A N 1
ATOM 1998 C CA . GLU A 1 251 ? -8.406 24.328 8.594 1 91.56 251 GLU A CA 1
ATOM 1999 C C . GLU A 1 251 ? -7.199 24.453 9.516 1 91.56 251 GLU A C 1
ATOM 2001 O O . GLU A 1 251 ? -7.066 23.688 10.477 1 91.56 251 GLU A O 1
ATOM 2006 N N . ARG A 1 252 ? -6.441 25.469 9.32 1 90.44 252 ARG A N 1
ATOM 2007 C CA . ARG A 1 252 ? -5.23 25.641 10.109 1 90.44 252 ARG A CA 1
ATOM 2008 C C . ARG A 1 252 ? -5.465 26.625 11.258 1 90.44 252 ARG A C 1
ATOM 2010 O O . ARG A 1 252 ? -4.555 26.906 12.039 1 90.44 252 ARG A O 1
ATOM 2017 N N . GLU A 1 253 ? -6.613 27.109 11.344 1 91.5 253 GLU A N 1
ATOM 2018 C CA . GLU A 1 253 ? -6.934 28.062 12.406 1 91.5 253 GLU A CA 1
ATOM 2019 C C . GLU A 1 253 ? -6.75 27.438 13.781 1 91.5 253 GLU A C 1
ATOM 2021 O O . GLU A 1 253 ? -6.34 28.109 14.727 1 91.5 253 GLU A O 1
ATOM 2026 N N . THR A 1 254 ? -7.074 26.234 13.859 1 91.5 254 THR A N 1
ATOM 2027 C CA . THR A 1 254 ? -6.895 25.516 15.117 1 91.5 254 THR A CA 1
ATOM 2028 C C . THR A 1 254 ? -5.691 24.578 15.039 1 91.5 254 THR A C 1
ATOM 2030 O O . THR A 1 254 ? -5.613 23.734 14.148 1 91.5 254 THR A O 1
ATOM 2033 N N . PRO A 1 255 ? -4.777 24.672 15.875 1 92.31 255 PRO A N 1
ATOM 2034 C CA . PRO A 1 255 ? -3.598 23.797 15.883 1 92.31 255 PRO A CA 1
ATOM 2035 C C . PRO A 1 255 ? -3.922 22.375 16.312 1 92.31 255 PRO A C 1
ATOM 2037 O O . PRO A 1 255 ? -5.008 22.109 16.844 1 92.31 255 PRO A O 1
ATOM 2040 N N . PRO A 1 256 ? -2.979 21.516 16.062 1 94.38 256 PRO A N 1
ATOM 2041 C CA . PRO A 1 256 ? -3.176 20.141 16.516 1 94.38 256 PRO A CA 1
ATOM 2042 C C . PRO A 1 256 ? -3.342 20.031 18.031 1 94.38 256 PRO A C 1
ATOM 2044 O O . PRO A 1 256 ? -2.617 20.688 18.781 1 94.38 256 PRO A O 1
ATOM 2047 N N . ARG A 1 257 ? -4.383 19.25 18.406 1 94.69 257 ARG A N 1
ATOM 2048 C CA . ARG A 1 257 ? -4.703 19.156 19.828 1 94.69 257 ARG A CA 1
ATOM 2049 C C . ARG A 1 257 ? -5.418 17.844 20.141 1 94.69 257 ARG A C 1
ATOM 2051 O O . ARG A 1 257 ? -5.926 17.172 19.234 1 94.69 257 ARG A O 1
ATOM 2058 N N . PHE A 1 258 ? -5.328 17.531 21.453 1 95.88 258 PHE A N 1
ATOM 2059 C CA . PHE A 1 258 ? -6.176 16.453 21.938 1 95.88 258 PHE A CA 1
ATOM 2060 C C . PHE A 1 258 ? -7.523 17 22.406 1 95.88 258 PHE A C 1
ATOM 2062 O O . PHE A 1 258 ? -7.578 17.969 23.172 1 95.88 258 PHE A O 1
ATOM 2069 N N . ALA A 1 259 ? -8.492 16.422 21.797 1 94.75 259 ALA A N 1
ATOM 2070 C CA . ALA A 1 259 ? -9.828 16.875 22.203 1 94.75 259 ALA A CA 1
ATOM 2071 C C . ALA A 1 259 ? -10.086 16.578 23.672 1 94.75 259 ALA A C 1
ATOM 2073 O O . ALA A 1 259 ? -9.703 15.516 24.188 1 94.75 259 ALA A O 1
ATOM 2074 N N . GLN A 1 260 ? -10.703 17.531 24.312 1 93.38 260 GLN A N 1
ATOM 2075 C CA . GLN A 1 260 ? -11.031 17.375 25.719 1 93.38 260 GLN A CA 1
ATOM 2076 C C . GLN A 1 260 ? -12.281 16.516 25.891 1 93.38 260 GLN A C 1
ATOM 2078 O O . GLN A 1 260 ? -13.273 16.703 25.188 1 93.38 260 GLN A O 1
ATOM 2083 N N . PRO A 1 261 ? -12.148 15.641 26.938 1 92.38 261 PRO A N 1
ATOM 2084 C CA . PRO A 1 261 ? -13.336 14.828 27.188 1 92.38 261 PRO A CA 1
ATOM 2085 C C . PRO A 1 261 ? -14.555 15.664 27.578 1 92.38 261 PRO A C 1
ATOM 2087 O O . PRO A 1 261 ? -14.43 16.625 28.344 1 92.38 261 PRO A O 1
ATOM 2090 N N . GLY A 1 262 ? -15.633 15.391 27 1 88.81 262 GLY A N 1
ATOM 2091 C CA . GLY A 1 262 ? -16.859 16.109 27.297 1 88.81 262 GLY A CA 1
ATOM 2092 C C . GLY A 1 262 ? -17.156 17.234 26.312 1 88.81 262 GLY A C 1
ATOM 2093 O O . GLY A 1 262 ? -18.266 17.766 26.297 1 88.81 262 GLY A O 1
ATOM 2094 N N . SER A 1 263 ? -16.219 17.562 25.562 1 90.38 263 SER A N 1
ATOM 2095 C CA . SER A 1 263 ? -16.406 18.609 24.562 1 90.38 263 SER A CA 1
ATOM 2096 C C . SER A 1 263 ? -17.188 18.094 23.359 1 90.38 263 SER A C 1
ATOM 2098 O O . SER A 1 263 ? -17.375 16.875 23.203 1 90.38 263 SER A O 1
ATOM 2100 N N . PHE A 1 264 ? -17.734 19.047 22.594 1 89 264 PHE A N 1
ATOM 2101 C CA . PHE A 1 264 ? -18.453 18.719 21.375 1 89 264 PHE A CA 1
ATOM 2102 C C . PHE A 1 264 ? -17.562 17.953 20.406 1 89 264 PHE A C 1
ATOM 2104 O O . PHE A 1 264 ? -17.969 16.922 19.844 1 89 264 PHE A O 1
ATOM 2111 N N . GLU A 1 265 ? -16.359 18.391 20.25 1 90.38 265 GLU A N 1
ATOM 2112 C CA . GLU A 1 265 ? -15.414 17.75 19.344 1 90.38 265 GLU A CA 1
ATOM 2113 C C . GLU A 1 265 ? -15.102 16.328 19.766 1 90.38 265 GLU A C 1
ATOM 2115 O O . GLU A 1 265 ? -14.977 15.43 18.938 1 90.38 265 GLU A O 1
ATOM 2120 N N . PHE A 1 266 ? -14.984 16.172 21.047 1 93.56 266 PHE A N 1
ATOM 2121 C CA . PHE A 1 266 ? -14.648 14.859 21.578 1 93.56 266 PHE A CA 1
ATOM 2122 C C . PHE A 1 266 ? -15.773 13.867 21.297 1 93.56 266 PHE A C 1
ATOM 2124 O O . PHE A 1 266 ? -15.516 12.742 20.859 1 93.56 266 PHE A O 1
ATOM 2131 N N . GLU A 1 267 ? -16.953 14.195 21.516 1 91.44 267 GLU A N 1
ATOM 2132 C CA . GLU A 1 267 ? -18.094 13.305 21.312 1 91.44 267 GLU A CA 1
ATOM 2133 C C . GLU A 1 267 ? -18.219 12.883 19.859 1 91.44 267 GLU A C 1
ATOM 2135 O O . GLU A 1 267 ? -18.375 11.695 19.562 1 91.44 267 GLU A O 1
ATOM 2140 N N . TYR A 1 268 ? -18.109 13.805 19.047 1 91.19 268 TYR A N 1
ATOM 2141 C CA . TYR A 1 268 ? -18.25 13.492 17.641 1 91.19 268 TYR A CA 1
ATOM 2142 C C . TYR A 1 268 ? -17.047 12.727 17.109 1 91.19 268 TYR A C 1
ATOM 2144 O O . TYR A 1 268 ? -17.172 11.859 16.25 1 91.19 268 TYR A O 1
ATOM 2152 N N . SER A 1 269 ? -15.898 13.023 17.562 1 93.31 269 SER A N 1
ATOM 2153 C CA . SER A 1 269 ? -14.703 12.289 17.172 1 93.31 269 SER A CA 1
ATOM 2154 C C . SER A 1 269 ? -14.75 10.844 17.656 1 93.31 269 SER A C 1
ATOM 2156 O O . SER A 1 269 ? -14.25 9.938 16.984 1 93.31 269 SER A O 1
ATOM 2158 N N . GLN A 1 270 ? -15.352 10.695 18.766 1 93.25 270 GLN A N 1
ATOM 2159 C CA . GLN A 1 270 ? -15.523 9.344 19.281 1 93.25 270 GLN A CA 1
ATOM 2160 C C . GLN A 1 270 ? -16.453 8.531 18.391 1 93.25 270 GLN A C 1
ATOM 2162 O O . GLN A 1 270 ? -16.25 7.328 18.203 1 93.25 270 GLN A O 1
ATOM 2167 N N . ARG A 1 271 ? -17.422 9.172 17.922 1 93.5 271 ARG A N 1
ATOM 2168 C CA . ARG A 1 271 ? -18.328 8.508 16.984 1 93.5 271 ARG A CA 1
ATOM 2169 C C . ARG A 1 271 ? -17.609 8.133 15.695 1 93.5 271 ARG A C 1
ATOM 2171 O O . ARG A 1 271 ? -17.844 7.062 15.133 1 93.5 271 ARG A O 1
ATOM 2178 N N . TRP A 1 272 ? -16.734 9.023 15.273 1 93.31 272 TRP A N 1
ATOM 2179 C CA . TRP A 1 272 ? -15.914 8.75 14.102 1 93.31 272 TRP A CA 1
ATOM 2180 C C . TRP A 1 272 ? -15.047 7.52 14.32 1 93.31 272 TRP A C 1
ATOM 2182 O O . TRP A 1 272 ? -14.969 6.645 13.453 1 93.31 272 TRP A O 1
ATOM 2192 N N . LYS A 1 273 ? -14.383 7.449 15.406 1 93.81 273 LYS A N 1
ATOM 2193 C CA . LYS A 1 273 ? -13.516 6.328 15.742 1 93.81 273 LYS A CA 1
ATOM 2194 C C . LYS A 1 273 ? -14.305 5.023 15.812 1 93.81 273 LYS A C 1
ATOM 2196 O O . LYS A 1 273 ? -13.82 3.973 15.391 1 93.81 273 LYS A O 1
ATOM 2201 N N . SER A 1 274 ? -15.523 5.117 16.344 1 94.5 274 SER A N 1
ATOM 2202 C CA . SER A 1 274 ? -16.375 3.936 16.438 1 94.5 274 SER A CA 1
ATOM 2203 C C . SER A 1 274 ? -16.766 3.432 15.047 1 94.5 274 SER A C 1
ATOM 2205 O O . SER A 1 274 ? -16.828 2.223 14.812 1 94.5 274 SER A O 1
ATOM 2207 N N . LEU A 1 275 ? -17.016 4.395 14.195 1 94.12 275 LEU A N 1
ATOM 2208 C CA . LEU A 1 275 ? -17.328 4.027 12.82 1 94.12 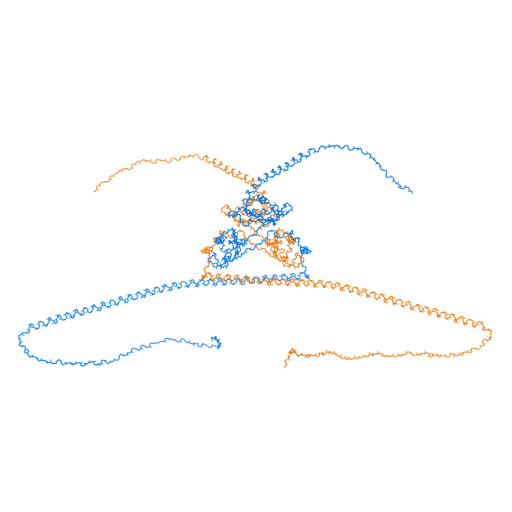275 LEU A CA 1
ATOM 2209 C C . LEU A 1 275 ? -16.141 3.338 12.156 1 94.12 275 LEU A C 1
ATOM 2211 O O . LEU A 1 275 ? -16.312 2.363 11.422 1 94.12 275 LEU A O 1
ATOM 2215 N N . ASP A 1 276 ? -14.992 3.771 12.375 1 93.69 276 ASP A N 1
ATOM 2216 C CA . ASP A 1 276 ? -13.797 3.16 11.812 1 93.69 276 ASP A CA 1
ATOM 2217 C C . ASP A 1 276 ? -13.578 1.758 12.375 1 93.69 276 ASP A C 1
ATOM 2219 O O . ASP A 1 276 ? -13.18 0.845 11.648 1 93.69 276 ASP A O 1
ATOM 2223 N N . GLU A 1 277 ? -13.805 1.62 13.648 1 94.25 277 GLU A N 1
ATOM 2224 C CA . GLU A 1 277 ? -13.68 0.3 14.266 1 94.25 277 GLU A CA 1
ATOM 2225 C C . GLU A 1 277 ? -14.688 -0.679 13.672 1 94.25 277 GLU A C 1
ATOM 2227 O O . GLU A 1 277 ? -14.367 -1.847 13.438 1 94.25 277 GLU A O 1
ATOM 2232 N N . MET A 1 278 ? -15.859 -0.156 13.406 1 95.06 278 MET A N 1
ATOM 2233 C CA . MET A 1 278 ? -16.891 -0.981 12.781 1 95.06 278 MET A CA 1
ATOM 2234 C C . MET A 1 278 ? -16.469 -1.396 11.375 1 95.06 278 MET A C 1
ATOM 2236 O O . MET A 1 278 ? -16.656 -2.545 10.977 1 95.06 278 MET A O 1
ATOM 2240 N N . GLU A 1 279 ? -15.945 -0.479 10.703 1 94.81 279 GLU A N 1
ATOM 2241 C CA . GLU A 1 279 ? -15.445 -0.787 9.359 1 94.81 279 GLU A CA 1
ATOM 2242 C C . GLU A 1 279 ? -14.359 -1.853 9.414 1 94.81 279 GLU A C 1
ATOM 2244 O O . GLU A 1 279 ? -14.367 -2.799 8.617 1 94.81 279 GLU A O 1
ATOM 2249 N N . LYS A 1 280 ? -13.445 -1.694 10.273 1 94.56 280 LYS A N 1
ATOM 2250 C CA . LYS A 1 280 ? -12.359 -2.66 10.438 1 94.56 280 LYS A CA 1
ATOM 2251 C C . LYS A 1 280 ? -12.906 -4.047 10.766 1 94.56 280 LYS A C 1
ATOM 2253 O O . LYS A 1 280 ? -12.461 -5.047 10.195 1 94.56 280 LYS A O 1
ATOM 2258 N N . GLN A 1 281 ? -13.875 -4.078 11.641 1 96.19 281 GLN A N 1
ATOM 2259 C CA . GLN A 1 281 ? -14.477 -5.352 12.031 1 96.19 281 GLN A CA 1
ATOM 2260 C C . GLN A 1 281 ? -15.203 -5.996 10.852 1 96.19 281 GLN A C 1
ATOM 2262 O O . GLN A 1 281 ? -15.094 -7.207 10.641 1 96.19 281 GLN A O 1
ATOM 2267 N N . GLN A 1 282 ? -15.914 -5.184 10.148 1 96.62 282 GLN A N 1
ATOM 2268 C CA . GLN A 1 282 ? -16.625 -5.711 8.984 1 96.62 282 GLN A CA 1
ATOM 2269 C C . GLN A 1 282 ? -15.641 -6.211 7.922 1 96.62 282 GLN A C 1
ATOM 2271 O O . GLN A 1 282 ? -15.852 -7.27 7.324 1 96.62 282 GLN A O 1
ATOM 2276 N N . ARG A 1 283 ? -14.617 -5.488 7.707 1 95.94 283 ARG A N 1
ATOM 2277 C CA . ARG A 1 283 ? -13.594 -5.898 6.746 1 95.94 283 ARG A CA 1
ATOM 2278 C C . ARG A 1 283 ? -12.922 -7.195 7.184 1 95.94 283 ARG A C 1
ATOM 2280 O O . ARG A 1 283 ? -12.648 -8.07 6.359 1 95.94 283 ARG A O 1
ATOM 2287 N N . GLU A 1 284 ? -12.648 -7.305 8.422 1 95.75 284 GLU A N 1
ATOM 2288 C CA . GLU A 1 284 ? -12.031 -8.523 8.953 1 95.75 284 GLU A CA 1
ATOM 2289 C C . GLU A 1 284 ? -12.977 -9.711 8.828 1 95.75 284 GLU A C 1
ATOM 2291 O O . GLU A 1 284 ? -12.539 -10.836 8.562 1 95.75 284 GLU A O 1
ATOM 2296 N N . GLN A 1 285 ? -14.211 -9.422 9.055 1 96.12 285 GLN A N 1
ATOM 2297 C CA . GLN A 1 285 ? -15.195 -10.492 8.922 1 96.12 285 GLN A CA 1
ATOM 2298 C C . GLN A 1 285 ? -15.289 -10.984 7.48 1 96.12 285 GLN A C 1
ATOM 2300 O O . GLN A 1 285 ? -15.367 -12.188 7.23 1 96.12 285 GLN A O 1
ATOM 2305 N N . VAL A 1 286 ? -15.336 -10.047 6.625 1 95.69 286 VAL A N 1
ATOM 2306 C CA . VAL A 1 286 ? -15.359 -10.414 5.215 1 95.69 286 VAL A CA 1
ATOM 2307 C C . VAL A 1 286 ? -14.102 -11.211 4.867 1 95.69 286 VAL A C 1
ATOM 2309 O O . VAL A 1 286 ? -14.18 -12.242 4.195 1 95.69 286 VAL A O 1
ATOM 2312 N N . ALA A 1 287 ? -12.969 -10.766 5.289 1 95 287 ALA A N 1
ATOM 2313 C CA . ALA A 1 287 ? -11.703 -11.445 5.02 1 95 287 ALA A CA 1
ATOM 2314 C C . ALA A 1 287 ? -11.719 -12.867 5.574 1 95 287 ALA A C 1
ATOM 2316 O O . ALA A 1 287 ? -11.273 -13.805 4.906 1 95 287 ALA A O 1
ATOM 2317 N N . LYS A 1 288 ? -12.188 -13.039 6.758 1 96.19 288 LYS A N 1
ATOM 2318 C CA . LYS A 1 288 ? -12.266 -14.359 7.383 1 96.19 288 LYS A CA 1
ATOM 2319 C C . LYS A 1 288 ? -13.219 -15.273 6.617 1 96.19 288 LYS A C 1
ATOM 2321 O O . LYS A 1 288 ? -12.898 -16.438 6.367 1 96.19 288 LYS A O 1
ATOM 2326 N N . ASN A 1 289 ? -14.336 -14.727 6.285 1 95.94 289 ASN A N 1
ATOM 2327 C CA . ASN A 1 289 ? -15.312 -15.5 5.52 1 95.94 289 ASN A CA 1
ATOM 2328 C C . ASN A 1 289 ? -14.734 -15.961 4.188 1 95.94 289 ASN A C 1
ATOM 2330 O O . ASN A 1 289 ? -14.945 -17.109 3.779 1 95.94 289 ASN A O 1
ATOM 2334 N N . MET A 1 290 ? -14.094 -15.078 3.623 1 93.81 290 MET A N 1
ATOM 2335 C CA . MET A 1 290 ? -13.523 -15.391 2.316 1 93.81 290 MET A CA 1
ATOM 2336 C C . MET A 1 290 ? -12.383 -16.391 2.445 1 93.81 290 MET A C 1
ATOM 2338 O O . MET A 1 290 ? -12.227 -17.281 1.6 1 93.81 290 MET A O 1
ATOM 2342 N N . LYS A 1 291 ? -11.57 -16.25 3.451 1 94.19 291 LYS A N 1
ATOM 2343 C CA . LYS A 1 291 ? -10.516 -17.234 3.697 1 94.19 291 LYS A CA 1
ATOM 2344 C C . LYS A 1 291 ? -11.102 -18.625 3.93 1 94.19 291 LYS A C 1
ATOM 2346 O O . LYS A 1 291 ? -10.594 -19.609 3.4 1 94.19 291 LYS A O 1
ATOM 2351 N N . ASP A 1 292 ? -12.172 -18.719 4.691 1 96.69 292 ASP A N 1
ATOM 2352 C CA . ASP A 1 292 ? -12.844 -20 4.949 1 96.69 292 ASP A CA 1
ATOM 2353 C C . ASP A 1 292 ? -13.406 -20.594 3.66 1 96.69 292 ASP A C 1
ATOM 2355 O O . ASP A 1 292 ? -13.312 -21.797 3.438 1 96.69 292 ASP A O 1
ATOM 2359 N N . ALA A 1 293 ? -13.977 -19.719 2.883 1 96.12 293 ALA A N 1
ATOM 2360 C CA . ALA A 1 293 ? -14.531 -20.172 1.608 1 96.12 293 ALA A CA 1
ATOM 2361 C C . ALA A 1 293 ? -13.43 -20.688 0.686 1 96.12 293 ALA A C 1
ATOM 2363 O O . ALA A 1 293 ? -13.602 -21.703 0.008 1 96.12 293 ALA A O 1
ATOM 2364 N N . LYS A 1 294 ? -12.32 -20.031 0.651 1 93.44 294 LYS A N 1
ATOM 2365 C CA . LYS A 1 294 ? -11.188 -20.453 -0.168 1 93.44 294 LYS A CA 1
ATOM 2366 C C . LYS A 1 294 ? -10.602 -21.766 0.323 1 93.44 294 LYS A C 1
ATOM 2368 O O . LYS A 1 294 ? -10.273 -22.641 -0.48 1 93.44 294 LYS A O 1
ATOM 2373 N N . ASP A 1 295 ? -10.5 -21.922 1.627 1 95 295 ASP A N 1
ATOM 2374 C CA . ASP A 1 295 ? -10.016 -23.172 2.203 1 95 295 ASP A CA 1
ATOM 2375 C C . ASP A 1 295 ? -10.953 -24.328 1.879 1 95 295 ASP A C 1
ATOM 2377 O O . ASP A 1 295 ? -10.5 -25.438 1.583 1 95 295 ASP A O 1
ATOM 2381 N N . LYS A 1 296 ? -12.148 -24.047 1.967 1 95.75 296 LYS A N 1
ATOM 2382 C CA . LYS A 1 296 ? -13.141 -25.062 1.619 1 95.75 296 LYS A CA 1
ATOM 2383 C C . LYS A 1 296 ? -13.039 -25.453 0.148 1 95.75 296 LYS A C 1
ATOM 2385 O O . LYS A 1 296 ? -13.094 -26.641 -0.19 1 95.75 296 LYS A O 1
ATOM 2390 N N . LEU A 1 297 ? -12.93 -24.469 -0.667 1 93.94 297 LEU A N 1
ATOM 2391 C CA . LEU A 1 297 ? -12.789 -24.719 -2.096 1 93.94 297 LEU A CA 1
ATOM 2392 C C . LEU A 1 297 ? -11.531 -25.547 -2.375 1 93.94 297 LEU A C 1
ATOM 2394 O O . LEU A 1 297 ? -11.555 -26.469 -3.188 1 93.94 297 LEU A O 1
ATOM 2398 N N . GLU A 1 298 ? -10.414 -25.188 -1.737 1 92 298 GLU A N 1
ATOM 2399 C CA . GLU A 1 298 ? -9.172 -25.922 -1.896 1 92 298 GLU A CA 1
ATOM 2400 C C . GLU A 1 298 ? -9.344 -27.391 -1.477 1 92 298 GLU A C 1
ATOM 2402 O O . GLU A 1 298 ? -8.836 -28.297 -2.139 1 92 298 GLU A O 1
ATOM 2407 N N . SER A 1 299 ? -10.078 -27.641 -0.405 1 94.38 299 SER A N 1
ATOM 2408 C CA . SER A 1 299 ? -10.344 -29 0.064 1 94.38 299 SER A CA 1
ATOM 2409 C C . SER A 1 299 ? -11.219 -29.766 -0.923 1 94.38 299 SER A C 1
ATOM 2411 O O . SER A 1 299 ? -10.953 -30.938 -1.214 1 94.38 299 SER A O 1
ATOM 2413 N N . GLU A 1 300 ? -12.195 -29.094 -1.41 1 93.19 300 GLU A N 1
ATOM 2414 C CA . GLU A 1 300 ? -13.078 -29.703 -2.4 1 93.19 300 GLU A CA 1
ATOM 2415 C C . GLU A 1 300 ? -12.312 -30.047 -3.678 1 93.19 300 GLU A C 1
ATOM 2417 O O . GLU A 1 300 ? -12.547 -31.094 -4.285 1 93.19 300 GLU A O 1
ATOM 2422 N N . MET A 1 301 ? -11.516 -29.125 -4.027 1 90.19 301 MET A N 1
ATOM 2423 C CA . MET A 1 301 ? -10.711 -29.344 -5.227 1 90.19 301 MET A CA 1
ATOM 2424 C C . MET A 1 301 ? -9.797 -30.562 -5.055 1 90.19 301 MET A C 1
ATOM 2426 O O . MET A 1 301 ? -9.672 -31.375 -5.969 1 90.19 301 MET A O 1
ATOM 2430 N N . GLU A 1 302 ? -9.133 -30.641 -3.912 1 90.56 302 GLU A N 1
ATOM 2431 C CA . GLU A 1 302 ? -8.266 -31.781 -3.643 1 90.56 302 GLU A CA 1
ATOM 2432 C C . GLU A 1 302 ? -9.047 -33.094 -3.684 1 90.56 302 GLU A C 1
ATOM 2434 O O . GLU A 1 302 ? -8.594 -34.094 -4.273 1 90.56 302 GLU A O 1
ATOM 2439 N N . ASP A 1 303 ? -10.188 -33.156 -3.141 1 93.75 303 ASP A N 1
ATOM 2440 C CA . ASP A 1 303 ? -11.039 -34.344 -3.143 1 93.75 303 ASP A CA 1
ATOM 2441 C C . ASP A 1 303 ? -11.484 -34.688 -4.562 1 93.75 303 ASP A C 1
ATOM 2443 O O . ASP A 1 303 ? -11.469 -35.844 -4.949 1 93.75 303 ASP A O 1
ATOM 2447 N N . ALA A 1 304 ? -11.875 -33.656 -5.18 1 92.19 304 ALA A N 1
ATOM 2448 C CA . ALA A 1 304 ? -12.328 -33.844 -6.555 1 92.19 304 ALA A CA 1
ATOM 2449 C C . ALA A 1 304 ? -11.18 -34.344 -7.43 1 92.19 304 ALA A C 1
ATOM 2451 O O . ALA A 1 304 ? -11.391 -35.188 -8.312 1 92.19 304 ALA A O 1
ATOM 2452 N N . TYR A 1 305 ? -10.078 -33.781 -7.223 1 90.06 305 TYR A N 1
ATOM 2453 C CA . TYR A 1 305 ? -8.906 -34.25 -7.961 1 90.06 305 TYR A CA 1
ATOM 2454 C C . TYR A 1 305 ? -8.617 -35.719 -7.676 1 90.06 305 TYR A C 1
ATOM 2456 O O . TYR A 1 305 ? -8.367 -36.469 -8.594 1 90.06 305 TYR A O 1
ATOM 2464 N N . HIS A 1 306 ? -8.648 -36.156 -6.488 1 92.25 306 HIS A N 1
ATOM 2465 C CA . HIS A 1 306 ? -8.43 -37.562 -6.105 1 92.25 306 HIS A CA 1
ATOM 2466 C C . HIS A 1 306 ? -9.5 -38.469 -6.707 1 92.25 306 HIS A C 1
ATOM 2468 O O . HIS A 1 306 ? -9.195 -39.562 -7.168 1 92.25 306 HIS A O 1
ATOM 2474 N N . GLU A 1 307 ? -10.609 -37.938 -6.613 1 92 307 GLU A N 1
ATOM 2475 C CA . GLU A 1 307 ? -11.703 -38.688 -7.211 1 92 307 GLU A CA 1
ATOM 2476 C C . GLU A 1 307 ? -11.516 -38.844 -8.719 1 92 307 GLU A C 1
ATOM 2478 O O . GLU A 1 307 ? -11.742 -39.906 -9.273 1 92 307 GLU A O 1
ATOM 2483 N N . HIS A 1 308 ? -11.188 -37.781 -9.297 1 89.38 308 HIS A N 1
ATOM 2484 C CA . HIS A 1 308 ? -10.93 -37.812 -10.734 1 89.38 308 HIS A CA 1
ATOM 2485 C C . HIS A 1 308 ? -9.797 -38.75 -11.086 1 89.38 308 HIS A C 1
ATOM 2487 O O . HIS A 1 308 ? -9.922 -39.562 -12.023 1 89.38 308 HIS A O 1
ATOM 2493 N N . GLN A 1 309 ? -8.766 -38.719 -10.414 1 89.56 309 GLN A N 1
ATOM 2494 C CA . GLN A 1 309 ? -7.648 -39.625 -10.625 1 89.56 309 GLN A CA 1
ATOM 2495 C C . GLN A 1 309 ? -8.07 -41.094 -10.391 1 89.56 309 GLN A C 1
ATOM 2497 O O . GLN A 1 309 ? -7.688 -41.969 -11.148 1 89.56 309 GLN A O 1
ATOM 2502 N N . ALA A 1 310 ? -8.828 -41.281 -9.391 1 92.94 310 ALA A N 1
ATOM 2503 C CA . ALA A 1 310 ? -9.336 -42.625 -9.102 1 92.94 310 ALA A CA 1
ATOM 2504 C C . ALA A 1 310 ? -10.227 -43.125 -10.234 1 92.94 310 ALA A C 1
ATOM 2506 O O . ALA A 1 310 ? -10.148 -44.312 -10.617 1 92.94 310 ALA A O 1
ATOM 2507 N N . ASN A 1 311 ? -10.992 -42.25 -10.695 1 92.19 311 ASN A N 1
ATOM 2508 C CA . ASN A 1 311 ? -11.875 -42.594 -11.797 1 92.19 311 ASN A CA 1
ATOM 2509 C C . ASN A 1 311 ? -11.086 -42.938 -13.055 1 92.19 311 ASN A C 1
ATOM 2511 O O . ASN A 1 311 ? -11.453 -43.875 -13.789 1 92.19 311 ASN A O 1
ATOM 2515 N N . LEU A 1 312 ? -10.055 -42.156 -13.344 1 90.25 312 LEU A N 1
ATOM 2516 C CA . LEU A 1 312 ? -9.203 -42.469 -14.492 1 90.25 312 LEU A CA 1
ATOM 2517 C C . LEU A 1 312 ? -8.547 -43.812 -14.344 1 90.25 312 LEU A C 1
ATOM 2519 O O . LEU A 1 312 ? -8.492 -44.594 -15.297 1 90.25 312 LEU A O 1
ATOM 2523 N N . LEU A 1 313 ? -8.133 -44.094 -13.164 1 93.94 313 LEU A N 1
ATOM 2524 C CA . LEU A 1 313 ? -7.523 -45.406 -12.883 1 93.94 313 LEU A CA 1
ATOM 2525 C C . LEU A 1 313 ? -8.555 -46.5 -12.984 1 93.94 313 LEU A C 1
ATOM 2527 O O . LEU A 1 313 ? -8.258 -47.594 -13.516 1 93.94 313 LEU A O 1
ATOM 2531 N N . ARG A 1 314 ? -9.711 -46.281 -12.484 1 94.12 314 ARG A N 1
ATOM 2532 C CA . ARG A 1 314 ? -10.797 -47.25 -12.57 1 94.12 314 ARG A CA 1
ATOM 2533 C C . ARG A 1 314 ? -11.156 -47.531 -14.023 1 94.12 314 ARG A C 1
ATOM 2535 O O . ARG A 1 314 ? -11.367 -48.688 -14.398 1 94.12 314 ARG A O 1
ATOM 2542 N N . GLN A 1 315 ? -11.258 -46.562 -14.812 1 92.88 315 GLN A N 1
ATOM 2543 C CA . GLN A 1 315 ? -11.562 -46.719 -16.234 1 92.88 315 GLN A CA 1
ATOM 2544 C C . GLN A 1 315 ? -10.469 -47.5 -16.938 1 92.88 315 GLN A C 1
ATOM 2546 O O . GLN A 1 315 ? -10.766 -48.344 -17.781 1 92.88 315 GLN A O 1
ATOM 2551 N N . ASP A 1 316 ? -9.266 -47.125 -16.531 1 93.38 316 ASP A N 1
ATOM 2552 C CA . ASP A 1 316 ? -8.141 -47.875 -17.109 1 93.38 316 ASP A CA 1
ATOM 2553 C C . ASP A 1 316 ? -8.195 -49.344 -16.703 1 93.38 316 ASP A C 1
ATOM 2555 O O . ASP A 1 316 ? -7.945 -50.219 -17.531 1 93.38 316 ASP A O 1
ATOM 2559 N N . LEU A 1 317 ? -8.5 -49.594 -15.461 1 93.38 317 LEU A N 1
ATOM 2560 C CA . LEU A 1 317 ? -8.633 -50.969 -14.961 1 93.38 317 LEU A CA 1
ATOM 2561 C C . LEU A 1 317 ? -9.789 -51.688 -15.656 1 93.38 317 LEU A C 1
ATOM 2563 O O . LEU A 1 317 ? -9.672 -52.844 -16.016 1 93.38 317 LEU A O 1
ATOM 2567 N N . MET A 1 318 ? -10.852 -51.031 -15.922 1 95.94 318 MET A N 1
ATOM 2568 C CA . MET A 1 318 ? -12.016 -51.594 -16.594 1 95.94 318 MET A CA 1
ATOM 2569 C C . MET A 1 318 ? -11.688 -51.906 -18.047 1 95.94 318 MET A C 1
ATOM 2571 O O . MET A 1 318 ? -12.109 -52.938 -18.562 1 95.94 318 MET A O 1
ATOM 2575 N N . ARG A 1 319 ? -10.984 -51.031 -18.672 1 94.62 319 ARG A N 1
ATOM 2576 C CA . ARG A 1 319 ? -10.562 -51.25 -20.062 1 94.62 319 ARG A CA 1
ATOM 2577 C C . ARG A 1 319 ? -9.648 -52.469 -20.156 1 94.62 319 ARG A C 1
ATOM 2579 O O . ARG A 1 319 ? -9.805 -53.312 -21.062 1 94.62 319 ARG A O 1
ATOM 2586 N N . ARG A 1 320 ? -8.805 -52.656 -19.25 1 94.81 320 ARG A N 1
ATOM 2587 C CA . ARG A 1 320 ? -7.898 -53.812 -19.234 1 94.81 320 ARG A CA 1
ATOM 2588 C C . ARG A 1 320 ? -8.648 -55.094 -18.953 1 94.81 320 ARG A C 1
ATOM 2590 O O . ARG A 1 320 ? -8.375 -56.125 -19.562 1 94.81 320 ARG A O 1
ATOM 2597 N N . GLN A 1 321 ? -9.562 -54.938 -18.016 1 93.25 321 GLN A N 1
ATOM 2598 C CA . GLN A 1 321 ? -10.375 -56.125 -17.672 1 93.25 321 GLN A CA 1
ATOM 2599 C C . GLN A 1 321 ? -11.234 -56.531 -18.859 1 93.25 321 GLN A C 1
ATOM 2601 O O . GLN A 1 321 ? -11.375 -57.75 -19.141 1 93.25 321 GLN A O 1
ATOM 2606 N N . GLU A 1 322 ? -11.82 -55.594 -19.547 1 93.38 322 GLU A N 1
ATOM 2607 C CA . GLU A 1 322 ? -12.609 -55.875 -20.75 1 93.38 322 GLU A CA 1
ATOM 2608 C C . GLU A 1 322 ? -11.75 -56.531 -21.844 1 93.38 322 GLU A C 1
ATOM 2610 O O . GLU A 1 322 ? -12.188 -57.438 -22.531 1 93.38 322 GLU A O 1
ATOM 2615 N N . GLU A 1 323 ? -10.516 -56.031 -21.969 1 93.81 323 GLU A N 1
ATOM 2616 C CA . GLU A 1 323 ? -9.578 -56.625 -22.922 1 93.81 323 GLU A CA 1
ATOM 2617 C C . GLU A 1 323 ? -9.227 -58.062 -22.547 1 93.81 323 GLU A C 1
ATOM 2619 O O . GLU A 1 323 ? -9.164 -58.938 -23.422 1 93.81 323 GLU A O 1
ATOM 2624 N N . LEU A 1 324 ? -9.039 -58.188 -21.203 1 93.62 324 LEU A N 1
ATOM 2625 C CA . LEU A 1 324 ? -8.75 -59.531 -20.703 1 93.62 324 LEU A CA 1
ATOM 2626 C C . LEU A 1 324 ? -9.945 -60.438 -20.922 1 93.62 324 LEU A C 1
ATOM 2628 O O . LEU A 1 324 ? -9.773 -61.594 -21.328 1 93.62 324 LEU A O 1
ATOM 2632 N N . ARG A 1 325 ? -11.156 -60 -20.766 1 94.5 325 ARG A N 1
ATOM 2633 C CA . ARG A 1 325 ? -12.375 -60.781 -20.969 1 94.5 325 ARG A CA 1
ATOM 2634 C C . ARG A 1 325 ? -12.547 -61.125 -22.453 1 94.5 325 ARG A C 1
ATOM 2636 O O . ARG A 1 325 ? -12.914 -62.25 -22.781 1 94.5 325 ARG A O 1
ATOM 2643 N N . ARG A 1 326 ? -12.312 -60.219 -23.359 1 94.25 326 ARG A N 1
ATOM 2644 C CA . ARG A 1 326 ? -12.383 -60.469 -24.797 1 94.25 326 ARG A CA 1
ATOM 2645 C C . ARG A 1 326 ? -11.359 -61.5 -25.234 1 94.25 326 ARG A C 1
ATOM 2647 O O . ARG A 1 326 ? -11.672 -62.406 -26.031 1 94.25 326 ARG A O 1
ATOM 2654 N N . MET A 1 327 ? -10.195 -61.438 -24.641 1 94.31 327 MET A N 1
ATOM 2655 C CA . MET A 1 327 ? -9.148 -62.406 -24.953 1 94.31 327 MET A CA 1
ATOM 2656 C C . MET A 1 327 ? -9.516 -63.781 -24.453 1 94.31 327 MET A C 1
ATOM 2658 O O . MET A 1 327 ? -9.273 -64.812 -25.141 1 94.31 327 MET A O 1
ATOM 2662 N N . GLU A 1 328 ? -10.109 -63.812 -23.25 1 93.88 328 GLU A N 1
ATOM 2663 C CA . GLU A 1 328 ? -10.562 -65.062 -22.672 1 93.88 328 GLU A CA 1
ATOM 2664 C C . GLU A 1 328 ? -11.703 -65.688 -23.5 1 93.88 328 GLU A C 1
ATOM 2666 O O . GLU A 1 328 ? -11.727 -66.875 -23.734 1 93.88 328 GLU A O 1
ATOM 2671 N N . GLU A 1 329 ? -12.609 -64.875 -24.016 1 93.56 329 GLU A N 1
ATOM 2672 C CA . GLU A 1 329 ? -13.711 -65.312 -24.859 1 93.56 329 GLU A CA 1
ATOM 2673 C C . GLU A 1 329 ? -13.203 -65.812 -26.203 1 93.56 329 GLU A C 1
ATOM 2675 O O . GLU A 1 329 ? -13.664 -66.875 -26.688 1 93.56 329 GLU A O 1
ATOM 2680 N N . LEU A 1 330 ? -12.195 -65.188 -26.766 1 94.31 330 LEU A N 1
ATOM 2681 C CA . LEU A 1 330 ? -11.594 -65.625 -28.016 1 94.31 330 LEU A CA 1
ATOM 2682 C C . LEU A 1 330 ? -10.852 -66.938 -27.828 1 94.31 330 LEU A C 1
ATOM 2684 O O . LEU A 1 330 ? -10.938 -67.812 -28.688 1 94.31 330 LEU A O 1
ATOM 2688 N N . HIS A 1 331 ? -10.203 -67 -26.656 1 93.38 331 HIS A N 1
ATOM 2689 C CA . HIS A 1 331 ? -9.508 -68.25 -26.328 1 93.38 331 HIS A CA 1
ATOM 2690 C C . HIS A 1 331 ? -10.484 -69.375 -26.125 1 93.38 331 HIS A C 1
ATOM 2692 O O . HIS A 1 331 ? -10.258 -70.5 -26.625 1 93.38 331 HIS A O 1
ATOM 2698 N N . ASN A 1 332 ? -11.609 -69.125 -25.453 1 93.81 332 ASN A N 1
ATOM 2699 C CA . ASN A 1 332 ? -12.648 -70.125 -25.219 1 93.81 332 ASN A CA 1
ATOM 2700 C C . ASN A 1 332 ? -13.32 -70.562 -26.531 1 93.81 332 ASN A C 1
ATOM 2702 O O . ASN A 1 332 ? -13.602 -71.75 -26.75 1 93.81 332 ASN A O 1
ATOM 2706 N N . GLN A 1 333 ? -13.523 -69.688 -27.578 1 92.75 333 GLN A N 1
ATOM 2707 C CA . GLN A 1 333 ? -14.086 -70 -28.891 1 92.75 333 GLN A CA 1
ATOM 2708 C C . GLN A 1 333 ? -13.117 -70.812 -29.734 1 92.75 333 GLN A C 1
ATOM 2710 O O . GLN A 1 333 ? -13.523 -71.75 -30.391 1 92.75 333 GLN A O 1
ATOM 2715 N N . GLU A 1 334 ? -11.867 -70.5 -29.641 1 93.06 334 GLU A N 1
ATOM 2716 C CA . GLU A 1 334 ? -10.836 -71.25 -30.344 1 93.06 334 GLU A CA 1
ATOM 2717 C C . GLU A 1 334 ? -10.711 -72.688 -29.797 1 93.06 334 GLU A C 1
ATOM 2719 O O . GLU A 1 334 ? -10.562 -73.625 -30.562 1 93.06 334 GLU A O 1
ATOM 2724 N N . MET A 1 335 ? -10.859 -72.75 -28.422 1 93.19 335 MET A N 1
ATOM 2725 C CA . MET A 1 335 ? -10.797 -74.062 -27.766 1 93.19 335 MET A CA 1
ATOM 2726 C C . MET A 1 335 ? -12.016 -74.875 -28.125 1 93.19 335 MET A C 1
ATOM 2728 O O . MET A 1 335 ? -11.891 -76.125 -28.375 1 93.19 335 MET A O 1
ATOM 2732 N N . GLN A 1 336 ? -13.188 -74.25 -28.25 1 93.19 336 GLN A N 1
ATOM 2733 C CA . GLN A 1 336 ? -14.422 -75 -28.625 1 93.19 336 GLN A CA 1
ATOM 2734 C C . GLN A 1 336 ? -14.375 -75.438 -30.094 1 93.19 336 GLN A C 1
ATOM 2736 O O . GLN A 1 336 ? -14.766 -76.5 -30.422 1 93.19 336 GLN A O 1
ATOM 2741 N N . LYS A 1 337 ? -13.781 -74.625 -31.031 1 92.75 337 LYS A N 1
ATOM 2742 C CA . LYS A 1 337 ? -13.609 -75 -32.438 1 92.75 337 LYS A CA 1
ATOM 2743 C C . LYS A 1 337 ? -12.633 -76.125 -32.594 1 92.75 337 LYS A C 1
ATOM 2745 O O . LYS A 1 337 ? -12.883 -77.062 -33.375 1 92.75 337 LYS A O 1
ATOM 2750 N N . ARG A 1 338 ? -11.531 -76.125 -31.797 1 92.25 338 ARG A N 1
ATOM 2751 C CA . ARG A 1 338 ? -10.547 -77.188 -31.828 1 92.25 338 ARG A CA 1
ATOM 2752 C C . ARG A 1 338 ? -11.156 -78.5 -31.328 1 92.25 338 ARG A C 1
ATOM 2754 O O . ARG A 1 338 ? -10.914 -79.562 -31.922 1 92.25 338 ARG A O 1
ATOM 2761 N N . LYS A 1 339 ? -11.992 -78.375 -30.266 1 92.88 339 LYS A N 1
ATOM 2762 C CA . LYS A 1 339 ? -12.688 -79.562 -29.734 1 92.88 339 LYS A CA 1
ATOM 2763 C C . LYS A 1 339 ? -13.688 -80.062 -30.75 1 92.88 339 LYS A C 1
ATOM 2765 O O . LYS A 1 339 ? -13.781 -81.312 -30.953 1 92.88 339 LYS A O 1
ATOM 2770 N N . GLU A 1 340 ? -14.383 -79.25 -31.578 1 91.81 340 GLU A N 1
ATOM 2771 C CA . GLU A 1 340 ? -15.344 -79.625 -32.594 1 91.81 340 GLU A CA 1
ATOM 2772 C C . GLU A 1 340 ? -14.648 -80.25 -33.812 1 91.81 340 GLU A C 1
ATOM 2774 O O . GLU A 1 340 ? -15.109 -81.312 -34.312 1 91.81 340 GLU A O 1
ATOM 2779 N N . ILE A 1 341 ? -13.453 -79.688 -34.156 1 92.69 341 ILE A N 1
ATOM 2780 C CA . ILE A 1 341 ? -12.656 -80.25 -35.219 1 92.69 341 ILE A CA 1
ATOM 2781 C C . ILE A 1 341 ? -12.117 -81.625 -34.812 1 92.69 341 ILE A C 1
ATOM 2783 O O . ILE A 1 341 ? -12.156 -82.562 -35.594 1 92.69 341 ILE A O 1
ATOM 2787 N N . GLN A 1 342 ? -11.727 -81.812 -33.5 1 91.88 342 GLN A N 1
ATOM 2788 C CA . GLN A 1 342 ? -11.227 -83.062 -33 1 91.88 342 GLN A CA 1
ATOM 2789 C C . GLN A 1 342 ? -12.336 -84.125 -32.938 1 91.88 342 GLN A C 1
ATOM 2791 O O . GLN A 1 342 ? -12.141 -85.25 -33.312 1 91.88 342 GLN A O 1
ATOM 2796 N N . GLN A 1 343 ? -13.578 -83.688 -32.562 1 92.06 343 GLN A N 1
ATOM 2797 C CA . GLN A 1 343 ? -14.734 -84.562 -32.5 1 92.06 343 GLN A CA 1
ATOM 2798 C C . GLN A 1 343 ? -15.18 -85 -33.875 1 92.06 343 GLN A C 1
ATOM 2800 O O . GLN A 1 343 ? -15.5 -86.188 -34.094 1 92.06 343 GLN A O 1
ATOM 2805 N N . GLU A 1 344 ? -15.086 -84.125 -34.875 1 92.19 344 GLU A N 1
ATOM 2806 C CA . GLU A 1 344 ? -15.43 -84.438 -36.25 1 92.19 344 GLU A CA 1
ATOM 2807 C C . GLU A 1 344 ? -14.406 -85.375 -36.875 1 92.19 344 GLU A C 1
ATOM 2809 O O . GLU A 1 344 ? -14.773 -86.312 -37.594 1 92.19 344 GLU A O 1
ATOM 2814 N N . GLU A 1 345 ? -13.156 -85.188 -36.562 1 91.69 345 GLU A N 1
ATOM 2815 C CA . GLU A 1 345 ? -12.094 -86.125 -37.031 1 91.69 345 GLU A CA 1
ATOM 2816 C C . GLU A 1 345 ? -12.219 -87.5 -36.406 1 91.69 345 GLU A C 1
ATOM 2818 O O . GLU A 1 345 ? -12.047 -88.5 -37.094 1 91.69 345 GLU A O 1
ATOM 2823 N N . GLU A 1 346 ? -12.703 -87.5 -35.125 1 91.44 346 GLU A N 1
ATOM 2824 C CA . GLU A 1 346 ? -12.922 -88.75 -34.469 1 91.44 346 GLU A CA 1
ATOM 2825 C C . GLU A 1 346 ? -14.133 -89.5 -35.031 1 91.44 346 GLU A C 1
ATOM 2827 O O . GLU A 1 346 ? -14.109 -90.75 -35.219 1 91.44 346 GLU A O 1
ATOM 2832 N N . ARG A 1 347 ? -15.156 -88.75 -35.469 1 90.75 347 ARG A N 1
ATOM 2833 C CA . ARG A 1 347 ? -16.344 -89.375 -36.094 1 90.75 347 ARG A CA 1
ATOM 2834 C C . ARG A 1 347 ? -16.031 -89.875 -37.5 1 90.75 347 ARG A C 1
ATOM 2836 O O . ARG A 1 347 ? -16.422 -91 -37.844 1 90.75 347 ARG A O 1
ATOM 2843 N N . ARG A 1 348 ? -15.219 -89.25 -38.281 1 90.75 348 ARG A N 1
ATOM 2844 C CA . ARG A 1 348 ? -14.797 -89.688 -39.594 1 90.75 348 ARG A CA 1
ATOM 2845 C C . ARG A 1 348 ? -13.914 -90.938 -39.531 1 90.75 348 ARG A C 1
ATOM 2847 O O . ARG A 1 348 ? -14.086 -91.875 -40.312 1 90.75 348 ARG A O 1
ATOM 2854 N N . ARG A 1 349 ? -13.094 -91 -38.562 1 91.19 349 ARG A N 1
ATOM 2855 C CA . ARG A 1 349 ? -12.219 -92.125 -38.375 1 91.19 349 ARG A CA 1
ATOM 2856 C C . ARG A 1 349 ? -13.023 -93.375 -37.969 1 91.19 349 ARG A C 1
ATOM 2858 O O . ARG A 1 349 ? -12.789 -94.438 -38.5 1 91.19 349 ARG A O 1
ATOM 2865 N N . ARG A 1 350 ? -14.031 -93.188 -37.156 1 90.69 350 ARG A N 1
ATOM 2866 C CA . ARG A 1 350 ? -14.891 -94.25 -36.75 1 90.69 350 ARG A CA 1
ATOM 2867 C C . ARG A 1 350 ? -15.742 -94.75 -37.906 1 90.69 350 ARG A C 1
ATOM 2869 O O . ARG A 1 350 ? -15.898 -96 -38.094 1 90.69 350 ARG A O 1
ATOM 2876 N N . GLU A 1 351 ? -16.219 -93.812 -38.719 1 90.81 351 GLU A N 1
ATOM 2877 C CA . GLU A 1 351 ? -16.984 -94.125 -39.906 1 90.81 351 GLU A CA 1
ATOM 2878 C C . GLU A 1 351 ? -16.125 -94.875 -40.938 1 90.81 351 GLU A C 1
ATOM 2880 O O . GLU A 1 351 ? -16.547 -95.875 -41.531 1 90.81 351 GLU A O 1
ATOM 2885 N N . GLU A 1 352 ? -14.844 -94.438 -41.031 1 90.69 352 GLU A N 1
ATOM 2886 C CA . GLU A 1 352 ? -13.898 -95.062 -41.938 1 90.69 352 GLU A CA 1
ATOM 2887 C C . GLU A 1 352 ? -13.516 -96.438 -41.438 1 90.69 352 GLU A C 1
ATOM 2889 O O . GLU A 1 352 ? -13.461 -97.438 -42.219 1 90.69 352 GLU A O 1
ATOM 2894 N N . GLU A 1 353 ? -13.406 -96.562 -40.156 1 90.88 353 GLU A N 1
ATOM 2895 C CA . GLU A 1 353 ? -13.094 -97.875 -39.562 1 90.88 353 GLU A CA 1
ATOM 2896 C C . GLU A 1 353 ? -14.266 -98.875 -39.688 1 90.88 353 GLU A C 1
ATOM 2898 O O . GLU A 1 353 ? -14.07 -100 -40 1 90.88 353 GLU A O 1
ATOM 2903 N N . MET A 1 354 ? -15.445 -98.25 -39.594 1 89.81 354 MET A N 1
ATOM 2904 C CA . MET A 1 354 ? -16.656 -99.062 -39.75 1 89.81 354 MET A CA 1
ATOM 2905 C C . MET A 1 354 ? -16.812 -99.5 -41.219 1 89.81 354 MET A C 1
ATOM 2907 O O . MET A 1 354 ? -17.156 -100.625 -41.5 1 89.81 354 MET A O 1
ATOM 2911 N N . MET A 1 355 ? -16.438 -98.688 -42.125 1 91.94 355 MET A N 1
ATOM 2912 C CA . MET A 1 355 ? -16.516 -99 -43.562 1 91.94 355 MET A CA 1
ATOM 2913 C C . MET A 1 355 ? -15.469 -100 -43.969 1 91.94 355 MET A C 1
ATOM 2915 O O . MET A 1 355 ? -15.75 -100.938 -44.719 1 91.94 355 MET A O 1
ATOM 2919 N N . ILE A 1 356 ? -14.344 -99.938 -43.312 1 90.44 356 ILE A N 1
ATOM 2920 C CA . ILE A 1 356 ? -13.266 -100.875 -43.562 1 90.44 356 ILE A CA 1
ATOM 2921 C C . ILE A 1 356 ? -13.648 -102.25 -42.969 1 90.44 356 ILE A C 1
ATOM 2923 O O . ILE A 1 356 ? -13.469 -103.312 -43.625 1 90.44 356 ILE A O 1
ATOM 2927 N N . ARG A 1 357 ? -14.367 -102.375 -41.906 1 90.5 357 ARG A N 1
ATOM 2928 C CA . ARG A 1 357 ? -14.812 -103.562 -41.281 1 90.5 357 ARG A CA 1
ATOM 2929 C C . ARG A 1 357 ? -15.945 -104.25 -42.062 1 90.5 357 ARG A C 1
ATOM 2931 O O . ARG A 1 357 ? -15.969 -105.438 -42.219 1 90.5 357 ARG A O 1
ATOM 2938 N N . GLN A 1 358 ? -16.797 -103.312 -42.594 1 88.62 358 GLN A N 1
ATOM 2939 C CA . GLN A 1 358 ? -17.891 -103.812 -43.406 1 88.62 358 GLN A CA 1
ATOM 2940 C C . GLN A 1 358 ? -17.375 -104.375 -44.719 1 88.62 358 GLN A C 1
ATOM 2942 O O . GLN A 1 358 ? -17.797 -105.438 -45.125 1 88.62 358 GLN A O 1
ATOM 2947 N N . ARG A 1 359 ? -16.375 -103.875 -45.25 1 88.5 359 ARG A N 1
ATOM 2948 C CA . ARG A 1 359 ? -15.75 -104.375 -46.469 1 88.5 359 ARG A CA 1
ATOM 2949 C C . ARG A 1 359 ? -15.008 -105.625 -46.25 1 88.5 359 ARG A C 1
ATOM 2951 O O . ARG A 1 359 ? -15.078 -106.562 -47.062 1 88.5 359 ARG A O 1
ATOM 2958 N N . GLU A 1 360 ? -14.414 -105.688 -45.062 1 87.88 360 GLU A N 1
ATOM 2959 C CA . GLU A 1 360 ? -13.711 -106.875 -44.688 1 87.88 360 GLU A CA 1
ATOM 2960 C C . GLU A 1 360 ? -14.695 -108.062 -44.438 1 87.88 360 GLU A C 1
ATOM 2962 O O . GLU A 1 360 ? -14.453 -109.188 -44.812 1 87.88 360 GLU A O 1
ATOM 2967 N N . MET A 1 361 ? -15.867 -107.625 -43.906 1 86.62 361 MET A N 1
ATOM 2968 C CA . MET A 1 361 ? -16.922 -108.625 -43.656 1 86.62 361 MET A CA 1
ATOM 2969 C C . MET A 1 361 ? -17.562 -109.062 -44.969 1 86.62 361 MET A C 1
ATOM 2971 O O . MET A 1 361 ? -17.781 -110.25 -45.156 1 86.62 361 MET A O 1
ATOM 2975 N N . GLU A 1 362 ? -17.703 -108.188 -45.906 1 86.62 362 GLU A N 1
ATOM 2976 C CA . GLU A 1 362 ? -18.25 -108.5 -47.219 1 86.62 362 GLU A CA 1
ATOM 2977 C C . GLU A 1 362 ? -17.266 -109.375 -48.031 1 86.62 362 GLU A C 1
ATOM 2979 O O . GLU A 1 362 ? -17.672 -110.312 -48.719 1 86.62 362 GLU A O 1
ATOM 2984 N N . GLU A 1 363 ? -16.016 -109.125 -47.844 1 86.81 363 GLU A N 1
ATOM 2985 C CA . GLU A 1 363 ? -14.984 -109.875 -48.531 1 86.81 363 GLU A CA 1
ATOM 2986 C C . GLU A 1 363 ? -14.852 -111.25 -47.938 1 86.81 363 GLU A C 1
ATOM 2988 O O . GLU A 1 363 ? -14.688 -112.25 -48.688 1 86.81 363 GLU A O 1
ATOM 2993 N N . GLN A 1 364 ? -15.141 -111.312 -46.688 1 85.31 364 GLN A N 1
ATOM 2994 C CA . GLN A 1 364 ? -15.125 -112.625 -46.031 1 85.31 364 GLN A CA 1
ATOM 2995 C C . GLN A 1 364 ? -16.344 -113.5 -46.406 1 85.31 364 GLN A C 1
ATOM 2997 O O . GLN A 1 364 ? -16.219 -114.688 -46.688 1 85.31 364 GLN A O 1
ATOM 3002 N N . MET A 1 365 ? -17.469 -112.75 -46.625 1 84 365 MET A N 1
ATOM 3003 C CA . MET A 1 365 ? -18.703 -113.438 -47.031 1 84 365 MET A CA 1
ATOM 3004 C C . MET A 1 365 ? -18.625 -113.812 -48.5 1 84 365 MET A C 1
ATOM 3006 O O . MET A 1 365 ? -19.078 -114.938 -48.844 1 84 365 MET A O 1
ATOM 3010 N N . ARG A 1 366 ? -17.984 -113.062 -49.25 1 83.62 366 ARG A N 1
ATOM 3011 C CA . ARG A 1 366 ? -17.766 -113.375 -50.656 1 83.62 366 ARG A CA 1
ATOM 3012 C C . ARG A 1 366 ? -16.797 -114.562 -50.812 1 83.62 366 ARG A C 1
ATOM 3014 O O . ARG A 1 366 ? -17.047 -115.438 -51.594 1 83.62 366 ARG A O 1
ATOM 3021 N N . ARG A 1 367 ? -15.906 -114.688 -49.969 1 84.5 367 ARG A N 1
ATOM 3022 C CA . ARG A 1 367 ? -14.938 -115.75 -50 1 84.5 367 ARG A CA 1
ATOM 3023 C C . ARG A 1 367 ? -15.57 -117.062 -49.5 1 84.5 367 ARG A C 1
ATOM 3025 O O . ARG A 1 367 ? -15.352 -118.125 -50.062 1 84.5 367 ARG A O 1
ATOM 3032 N N . GLN A 1 368 ? -16.484 -116.938 -48.562 1 80.94 368 GLN A N 1
ATOM 3033 C CA . GLN A 1 368 ? -17.172 -118.062 -48.031 1 80.94 368 GLN A CA 1
ATOM 3034 C C . GLN A 1 368 ? -18.203 -118.625 -49.031 1 80.94 368 GLN A C 1
ATOM 3036 O O . GLN A 1 368 ? -18.344 -119.812 -49.188 1 80.94 368 GLN A O 1
ATOM 3041 N N . ARG A 1 369 ? -18.844 -117.75 -49.781 1 78.19 369 ARG A N 1
ATOM 3042 C CA . ARG A 1 369 ? -19.797 -118.125 -50.812 1 78.19 369 ARG A CA 1
ATOM 3043 C C . ARG A 1 369 ? -19.094 -118.812 -52.031 1 78.19 369 ARG A C 1
ATOM 3045 O O . ARG A 1 369 ? -19.562 -119.812 -52.562 1 78.19 369 ARG A O 1
ATOM 3052 N N . GLU A 1 370 ? -18.016 -118.375 -52.281 1 76.88 370 GLU A N 1
ATOM 3053 C CA . GLU A 1 370 ? -17.234 -118.938 -53.375 1 76.88 370 GLU A CA 1
ATOM 3054 C C . GLU A 1 370 ? -16.625 -120.312 -53 1 76.88 370 GLU A C 1
ATOM 3056 O O . GLU A 1 370 ? -16.609 -121.25 -53.812 1 76.88 370 GLU A O 1
ATOM 3061 N N . GLU A 1 371 ? -16.328 -120.562 -51.844 1 74.69 371 GLU A N 1
ATOM 3062 C CA . GLU A 1 371 ? -15.812 -121.875 -51.375 1 74.69 371 GLU A CA 1
ATOM 3063 C C . GLU A 1 371 ? -16.922 -122.875 -51.25 1 74.69 371 GLU A C 1
ATOM 3065 O O . GLU A 1 371 ? -16.734 -124.062 -51.562 1 74.69 371 GLU A O 1
ATOM 3070 N N . ASN A 1 372 ? -18.172 -122.562 -50.875 1 72.19 372 ASN A N 1
ATOM 3071 C CA . ASN A 1 372 ? -19.312 -123.438 -50.812 1 72.19 372 ASN A CA 1
ATOM 3072 C C . ASN A 1 372 ? -19.844 -123.812 -52.219 1 72.19 372 ASN A C 1
ATOM 3074 O O . ASN A 1 372 ? -20.266 -124.938 -52.469 1 72.19 372 ASN A O 1
ATOM 3078 N N . TYR A 1 373 ? -19.859 -122.938 -53.125 1 68.19 373 TYR A N 1
ATOM 3079 C CA . TYR A 1 373 ? -20.234 -123.188 -54.5 1 68.19 373 TYR A CA 1
ATOM 3080 C C . TYR A 1 373 ? -19.234 -124.125 -55.188 1 68.19 373 TYR A C 1
ATOM 3082 O O . TYR A 1 373 ? -19.609 -125 -56 1 68.19 373 TYR A O 1
ATOM 3090 N N . SER A 1 374 ? -17.969 -124.125 -54.812 1 63.75 374 SER A N 1
ATOM 3091 C CA . SER A 1 374 ? -17 -125 -55.438 1 63.75 374 SER A CA 1
ATOM 3092 C C . SER A 1 374 ? -17.156 -126.438 -54.875 1 63.75 374 SER A C 1
ATOM 3094 O O . SER A 1 374 ? -16.656 -127.375 -55.469 1 63.75 374 SER A O 1
ATOM 3096 N N . ARG A 1 375 ? -17.484 -126.75 -53.656 1 59.09 375 ARG A N 1
ATOM 3097 C CA . ARG A 1 375 ? -17.656 -128.125 -53.125 1 59.09 375 ARG A CA 1
ATOM 3098 C C . ARG A 1 375 ? -18.969 -128.625 -53.625 1 59.09 375 ARG A C 1
ATOM 3100 O O . ARG A 1 375 ? -19.188 -129.875 -53.5 1 59.09 375 ARG A O 1
ATOM 3107 N N . MET A 1 376 ? -20.172 -128 -53.75 1 52.75 376 MET A N 1
ATOM 3108 C CA . MET A 1 376 ? -21.453 -128.5 -54.188 1 52.75 376 MET A CA 1
ATOM 3109 C C . MET A 1 376 ? -21.422 -128.875 -55.688 1 52.75 376 MET A C 1
ATOM 3111 O O . MET A 1 376 ? -21.172 -128 -56.5 1 52.75 376 MET A O 1
ATOM 3115 N N . GLY A 1 377 ? -21.047 -130.125 -56.094 1 43.28 377 GLY A N 1
ATOM 3116 C CA . GLY A 1 377 ? -21.156 -130.75 -57.375 1 43.28 377 GLY A CA 1
ATOM 3117 C C . GLY A 1 377 ? -22.344 -130.375 -58.188 1 43.28 377 GLY A C 1
ATOM 3118 O O . GLY A 1 377 ? -23.219 -129.625 -57.688 1 43.28 377 GLY A O 1
ATOM 3119 N N . TYR A 1 378 ? -22.75 -131.125 -59.469 1 42.44 378 TYR A N 1
ATOM 3120 C CA . TYR A 1 378 ? -23.547 -131.125 -60.688 1 42.44 378 TYR A CA 1
ATOM 3121 C C . TYR A 1 378 ? -25.047 -131.125 -60.375 1 42.44 378 TYR A C 1
ATOM 3123 O O . TYR A 1 378 ? -25.875 -131.25 -61.25 1 42.44 378 TYR A O 1
ATOM 3131 N N . MET A 1 379 ? -25.5 -131.375 -59.219 1 37.47 379 MET A N 1
ATOM 3132 C CA . MET A 1 379 ? -26.875 -131.875 -59.312 1 37.47 379 MET A CA 1
ATOM 3133 C C . MET A 1 379 ? -27.75 -130.875 -60.031 1 37.47 379 MET A C 1
ATOM 3135 O O . MET A 1 379 ? -27.484 -129.625 -60 1 37.47 379 MET A O 1
ATOM 3139 N N . ASP A 1 380 ? -28.75 -131.375 -60.875 1 36.91 380 ASP A N 1
ATOM 3140 C CA . ASP A 1 380 ? -29.672 -130.75 -61.875 1 36.91 380 ASP A CA 1
ATOM 3141 C C . ASP A 1 380 ? -30.516 -129.625 -61.312 1 36.91 380 ASP A C 1
ATOM 3143 O O . ASP A 1 380 ? -30.859 -129.625 -60.125 1 36.91 380 ASP A O 1
ATOM 3147 N N . PRO A 1 381 ? -30.703 -128.5 -62 1 34.88 381 PRO A N 1
ATOM 3148 C CA . PRO A 1 381 ? -31.25 -127.125 -61.719 1 34.88 381 PRO A CA 1
ATOM 3149 C C . PRO A 1 381 ? -32.75 -127.188 -61.438 1 34.88 381 PRO A C 1
ATOM 3151 O O . PRO A 1 381 ? -33.406 -126.125 -61.469 1 34.88 381 PRO A O 1
ATOM 3154 N N . VAL A 1 382 ? -33.312 -128.25 -60.812 1 28.31 382 VAL A N 1
ATOM 3155 C CA . VAL A 1 382 ? -34.75 -128.25 -61.031 1 28.31 382 VAL A CA 1
ATOM 3156 C C . VAL A 1 382 ? -35.281 -126.812 -60.688 1 28.31 382 VAL A C 1
ATOM 3158 O O . VAL A 1 382 ? -34.562 -126 -60.125 1 28.31 382 VAL A O 1
ATOM 3161 N N . SER A 1 383 ? -36.438 -126.812 -59.875 1 27.45 383 SER A N 1
ATOM 3162 C CA . SER A 1 383 ? -37.781 -126.188 -59.969 1 27.45 383 SER A CA 1
ATOM 3163 C C . SER A 1 383 ? -37.781 -124.75 -59.469 1 27.45 383 SER A C 1
ATOM 3165 O O . SER A 1 383 ? -37 -124.375 -58.594 1 27.45 383 SER A O 1
ATOM 3167 N N . ASP A 1 384 ? -38.5 -123.75 -60.188 1 26.11 384 ASP A N 1
ATOM 3168 C CA . ASP A 1 384 ? -38.938 -122.375 -60.375 1 26.11 384 ASP A CA 1
ATOM 3169 C C . ASP A 1 384 ? -39.688 -121.875 -59.156 1 26.11 384 ASP A C 1
ATOM 3171 O O . ASP A 1 384 ? -40.375 -120.812 -59.188 1 26.11 384 ASP A O 1
ATOM 3175 N N . MET A 1 385 ? -39.875 -122.5 -58 1 26.41 385 MET A N 1
ATOM 3176 C CA . MET A 1 385 ? -41 -122 -57.281 1 26.41 385 MET A CA 1
ATOM 3177 C C . MET A 1 385 ? -40.844 -120.5 -57.062 1 26.41 385 MET A C 1
ATOM 3179 O O . MET A 1 385 ? -39.812 -120.062 -56.531 1 26.41 385 MET A O 1
ATOM 3183 N N . VAL A 1 386 ? -41.625 -119.562 -57.719 1 26.84 386 VAL A N 1
ATOM 3184 C CA . VAL A 1 386 ? -42 -118.188 -57.938 1 26.84 386 VAL A CA 1
ATOM 3185 C C . VAL A 1 386 ? -42.438 -117.562 -56.594 1 26.84 386 VAL A C 1
ATOM 3187 O O . VAL A 1 386 ? -43.625 -117.312 -56.375 1 26.84 386 VAL A O 1
ATOM 3190 N N . VAL A 1 387 ? -42.188 -118 -55.469 1 25.5 387 VAL A N 1
ATOM 3191 C CA . VAL A 1 387 ? -43.062 -117.438 -54.469 1 25.5 387 VAL A CA 1
ATOM 3192 C C . VAL A 1 387 ? -42.938 -115.938 -54.469 1 25.5 387 VAL A C 1
ATOM 3194 O O . VAL A 1 387 ? -41.812 -115.375 -54.594 1 25.5 387 VAL A O 1
ATOM 3197 N N . GLY A 1 388 ? -44.094 -115.188 -54.719 1 22.62 388 GLY A N 1
ATOM 3198 C CA . GLY A 1 388 ? -44.688 -113.875 -54.812 1 22.62 388 GLY A CA 1
ATOM 3199 C C . GLY A 1 388 ? -44.312 -112.938 -53.656 1 22.62 388 GLY A C 1
ATOM 3200 O O . GLY A 1 388 ? -44.344 -113.375 -52.5 1 22.62 388 GLY A O 1
ATOM 3201 N N . LEU A 1 389 ? -43.406 -112.062 -53.906 1 25.89 389 LEU A N 1
ATOM 3202 C CA . LEU A 1 389 ? -42.875 -110.938 -53.156 1 25.89 389 LEU A CA 1
ATOM 3203 C C . LEU A 1 389 ? -44 -110 -52.781 1 25.89 389 LEU A C 1
ATOM 3205 O O . LEU A 1 389 ? -44.406 -109.188 -53.625 1 25.89 389 LEU A O 1
ATOM 3209 N N . GLY A 1 390 ? -45.219 -110.562 -52.219 1 21.8 390 GLY A N 1
ATOM 3210 C CA . GLY A 1 390 ? -46.188 -109.562 -51.875 1 21.8 390 GLY A CA 1
ATOM 3211 C C . GLY A 1 390 ? -45.594 -108.375 -51.125 1 21.8 390 GLY A C 1
ATOM 3212 O O . GLY A 1 390 ? -44.5 -108.5 -50.562 1 21.8 390 GLY A O 1
ATOM 3213 N N . HIS A 1 391 ? -46.094 -107.125 -51.469 1 24.89 391 HIS A N 1
ATOM 3214 C CA . HIS A 1 391 ? -46 -105.625 -51.344 1 24.89 391 HIS A CA 1
ATOM 3215 C C . HIS A 1 391 ? -46.281 -105.25 -49.875 1 24.89 391 HIS A C 1
ATOM 3217 O O . HIS A 1 391 ? -46.469 -104.062 -49.594 1 24.89 391 HIS A O 1
ATOM 3223 N N . VAL A 1 392 ? -46.156 -106.062 -48.875 1 22.23 392 VAL A N 1
ATOM 3224 C CA . VAL A 1 392 ? -46.812 -105.5 -47.688 1 22.23 392 VAL A CA 1
ATOM 3225 C C . VAL A 1 392 ? -46.188 -104.125 -47.344 1 22.23 392 VAL A C 1
ATOM 3227 O O . VAL A 1 392 ? -44.969 -104.062 -47.094 1 22.23 392 VAL A O 1
ATOM 3230 N N . THR A 1 393 ? -46.688 -102.938 -47.938 1 22.7 393 THR A N 1
ATOM 3231 C CA . THR A 1 393 ? -46.594 -101.5 -47.75 1 22.7 393 THR A CA 1
ATOM 3232 C C . THR A 1 393 ? -46.812 -101.125 -46.281 1 22.7 393 THR A C 1
ATOM 3234 O O . THR A 1 393 ? -46.75 -99.938 -45.938 1 22.7 393 THR A O 1
ATOM 3237 N N . MET A 1 394 ? -47.5 -101.938 -45.438 1 19.42 394 MET A N 1
ATOM 3238 C CA . MET A 1 394 ? -48.344 -101.188 -44.531 1 19.42 394 MET A CA 1
ATOM 3239 C C . MET A 1 394 ? -47.5 -100.25 -43.656 1 19.42 394 MET A C 1
ATOM 3241 O O . MET A 1 394 ? -48 -99.188 -43.25 1 19.42 394 MET A O 1
ATOM 3245 N N . LEU A 1 395 ? -46.438 -100.688 -42.969 1 20.45 395 LEU A N 1
ATOM 3246 C CA . LEU A 1 395 ? -46.562 -100.312 -41.594 1 20.45 395 LEU A CA 1
ATOM 3247 C C . LEU A 1 395 ? -46.219 -98.812 -41.375 1 20.45 395 LEU A C 1
ATOM 3249 O O . LEU A 1 395 ? -45.062 -98.438 -41.375 1 20.45 395 LEU A O 1
ATOM 3253 N N . ARG A 1 396 ? -46.75 -97.875 -42.156 1 22.75 396 ARG A N 1
ATOM 3254 C CA . ARG A 1 396 ? -46.375 -96.438 -41.906 1 22.75 396 ARG A CA 1
ATOM 3255 C C . ARG A 1 396 ? -46.688 -96.062 -40.469 1 22.75 396 ARG A C 1
ATOM 3257 O O . ARG A 1 396 ? -46.344 -95 -40.031 1 22.75 396 ARG A O 1
ATOM 3264 N N . ASN A 1 397 ? -47.781 -96.625 -39.938 1 20.45 397 ASN A N 1
ATOM 3265 C CA . ASN A 1 397 ? -48.469 -95.688 -39.094 1 20.45 397 ASN A CA 1
ATOM 3266 C C . ASN A 1 397 ? -47.562 -95.188 -37.969 1 20.45 397 ASN A C 1
ATOM 3268 O O . ASN A 1 397 ? -47.5 -93.938 -37.719 1 20.45 397 ASN A O 1
ATOM 3272 N N . PHE A 1 398 ? -47.312 -96 -36.875 1 20.45 398 PHE A N 1
ATOM 3273 C CA . PHE A 1 398 ? -47.875 -95.625 -35.562 1 20.45 398 PHE A CA 1
ATOM 3274 C C . PHE A 1 398 ? -46.906 -94.75 -34.781 1 20.45 398 PHE A C 1
ATOM 3276 O O . PHE A 1 398 ? -47.188 -94.375 -33.656 1 20.45 398 PHE A O 1
ATOM 3283 N N . VAL A 1 399 ? -45.594 -94.625 -35.062 1 20.91 399 VAL A N 1
ATOM 3284 C CA . VAL A 1 399 ? -44.906 -94.312 -33.812 1 20.91 399 VAL A CA 1
ATOM 3285 C C . VAL A 1 399 ? -45.531 -93 -33.219 1 20.91 399 VAL A C 1
ATOM 3287 O O . VAL A 1 399 ? -45.562 -92 -33.844 1 20.91 399 VAL A O 1
ATOM 3290 N N . ASP A 1 400 ? -46.438 -93.125 -32.188 1 20.16 400 ASP A N 1
ATOM 3291 C CA . ASP A 1 400 ? -47.156 -92.375 -31.156 1 20.16 400 ASP A CA 1
ATOM 3292 C C . ASP A 1 400 ? -46.25 -91.438 -30.422 1 20.16 400 ASP A C 1
ATOM 3294 O O . ASP A 1 400 ? -46.594 -90.25 -30.297 1 20.16 400 ASP A O 1
ATOM 3298 N N . VAL A 1 401 ? -45.531 -91.938 -29.375 1 20.62 401 VAL A N 1
ATOM 3299 C CA . VAL A 1 401 ? -45.781 -91.562 -27.984 1 20.62 401 VAL A CA 1
ATOM 3300 C C . VAL A 1 401 ? -45.062 -90.25 -27.672 1 20.62 401 VAL A C 1
ATOM 3302 O O . VAL A 1 401 ? -44.219 -89.812 -28.422 1 20.62 401 VAL A O 1
ATOM 3305 N N . PHE A 1 402 ? -44.75 -90.062 -26.312 1 22.38 402 PHE A N 1
ATOM 3306 C CA . PHE A 1 402 ? -44.938 -89.188 -25.156 1 22.38 402 PHE A CA 1
ATOM 3307 C C . PHE A 1 402 ? -43.75 -88.312 -24.938 1 22.38 402 PHE A C 1
ATOM 3309 O O . PHE A 1 402 ? -42.688 -88.75 -24.516 1 22.38 402 PHE A O 1
ATOM 3316 N N . SER A 1 403 ? -43.156 -87.688 -25.922 1 20.31 403 SER A N 1
ATOM 3317 C CA . SER A 1 403 ? -42.125 -86.812 -25.422 1 20.31 403 SER A CA 1
ATOM 3318 C C . SER A 1 403 ? -42.531 -86.125 -24.125 1 20.31 403 SER A C 1
ATOM 3320 O O . SER A 1 403 ? -43.5 -85.375 -24.109 1 20.31 403 SER A O 1
ATOM 3322 N N . GLY A 1 404 ? -42.312 -86.875 -22.969 1 18.72 404 GLY A N 1
ATOM 3323 C CA . GLY A 1 404 ? -42.469 -86.562 -21.547 1 18.72 404 GLY A CA 1
ATOM 3324 C C . GLY A 1 404 ? -42.062 -85.125 -21.188 1 18.72 404 GLY A C 1
ATOM 3325 O O . GLY A 1 404 ? -42.906 -84.25 -20.922 1 18.72 404 GLY A O 1
ATOM 3326 N N . TRP A 1 405 ? -40.906 -85.062 -20.297 1 19.88 405 TRP A N 1
ATOM 3327 C CA . TRP A 1 405 ? -40.844 -84.688 -18.906 1 19.88 405 TRP A CA 1
ATOM 3328 C C . TRP A 1 405 ? -40.562 -83.188 -18.781 1 19.88 405 TRP A C 1
ATOM 3330 O O . TRP A 1 405 ? -41.219 -82.5 -18 1 19.88 405 TRP A O 1
ATOM 3340 N N . LEU A 1 406 ? -39.344 -82.688 -19.266 1 20.02 406 LEU A N 1
ATOM 3341 C CA . LEU A 1 406 ? -38.531 -82.062 -18.25 1 20.02 406 LEU A CA 1
ATOM 3342 C C . LEU A 1 406 ? -39.219 -80.812 -17.719 1 20.02 406 LEU A C 1
ATOM 3344 O O . LEU A 1 406 ? -39.719 -80 -18.5 1 20.02 406 LEU A O 1
ATOM 3348 N N . CYS A 1 407 ? -39.375 -80.75 -16.344 1 19.92 407 CYS A N 1
ATOM 3349 C CA . CYS A 1 407 ? -39.812 -80.312 -15.008 1 19.92 407 CYS A CA 1
ATOM 3350 C C . CYS A 1 407 ? -39.094 -79 -14.594 1 19.92 407 CYS A C 1
ATOM 3352 O O . CYS A 1 407 ? -39.469 -78.438 -13.57 1 19.92 407 CYS A O 1
ATOM 3354 N N . PHE A 1 408 ? -37.969 -78.562 -15.219 1 19.98 408 PHE A N 1
ATOM 3355 C CA . PHE A 1 408 ? -37.188 -77.812 -14.25 1 19.98 408 PHE A CA 1
ATOM 3356 C C . PHE A 1 408 ? -38.031 -76.75 -13.5 1 19.98 408 PHE A C 1
ATOM 3358 O O . PHE A 1 408 ? -38.719 -75.938 -14.117 1 19.98 408 PHE A O 1
ATOM 3365 N N . VAL A 1 409 ? -38.188 -77 -12.102 1 20.64 409 VAL A N 1
ATOM 3366 C CA . VAL A 1 409 ? -38.719 -76.625 -10.805 1 20.64 409 VAL A CA 1
ATOM 3367 C C . VAL A 1 409 ? -38.094 -75.312 -10.375 1 20.64 409 VAL A C 1
ATOM 3369 O O . VAL A 1 409 ? -38.781 -74.438 -9.844 1 20.64 409 VAL A O 1
ATOM 3372 N N . SER A 1 410 ? -36.688 -75.062 -10.391 1 18.69 410 SER A N 1
ATOM 3373 C CA . SER A 1 410 ? -35.969 -74.875 -9.156 1 18.69 410 SER A CA 1
ATOM 3374 C C . SER A 1 410 ? -36.438 -73.625 -8.445 1 18.69 410 SER A C 1
ATOM 3376 O O . SER A 1 410 ? -37 -72.688 -9.07 1 18.69 410 SER A O 1
ATOM 3378 N N . PHE A 1 411 ? -35.781 -73.375 -7.098 1 20.59 411 PHE A N 1
ATOM 3379 C CA . PHE A 1 411 ? -35.906 -73.125 -5.664 1 20.59 411 PHE A CA 1
ATOM 3380 C C . PHE A 1 411 ? -36 -71.625 -5.375 1 20.59 411 PHE A C 1
ATOM 3382 O O . PHE A 1 411 ? -36.219 -70.812 -6.285 1 20.59 411 PHE A O 1
ATOM 3389 N N . GLY A 1 412 ? -35.062 -71.125 -4.309 1 18.48 412 GLY A N 1
ATOM 3390 C CA . GLY A 1 412 ? -35.125 -70.938 -2.869 1 18.48 412 GLY A CA 1
ATOM 3391 C C . GLY A 1 412 ? -35.281 -69.438 -2.463 1 18.48 412 GLY A C 1
ATOM 3392 O O . GLY A 1 412 ? -35.938 -69.125 -1.476 1 18.48 412 GLY A O 1
ATOM 3393 N N . LEU A 1 413 ? -34.25 -68.625 -2.771 1 22.36 413 LEU A N 1
ATOM 3394 C CA . LEU A 1 413 ? -33.562 -67.875 -1.728 1 22.36 413 LEU A CA 1
ATOM 3395 C C . LEU A 1 413 ? -34.5 -66.875 -1.055 1 22.36 413 LEU A C 1
ATOM 3397 O O . LEU A 1 413 ? -35.406 -66.375 -1.69 1 22.36 413 LEU A O 1
ATOM 3401 N N . ALA A 1 414 ? -34 -66.5 0.237 1 21.66 414 ALA A N 1
ATOM 3402 C CA . ALA A 1 414 ? -34.344 -66.25 1.626 1 21.66 414 ALA A CA 1
ATOM 3403 C C . ALA A 1 414 ? -35.062 -64.875 1.74 1 21.66 414 ALA A C 1
ATOM 3405 O O . ALA A 1 414 ? -35 -64.062 0.833 1 21.66 414 ALA A O 1
ATOM 3406 N N . ILE A 1 415 ? -35.344 -64.688 3.078 1 24.89 415 ILE A N 1
ATOM 3407 C CA . ILE A 1 415 ? -36.219 -64.375 4.211 1 24.89 415 ILE A CA 1
ATOM 3408 C C . ILE A 1 415 ? -35.875 -63 4.777 1 24.89 415 ILE A C 1
ATOM 3410 O O . ILE A 1 415 ? -36.469 -62.562 5.742 1 24.89 415 ILE A O 1
ATOM 3414 N N . ALA A 1 416 ? -35.156 -62.062 4.23 1 25.06 416 ALA A N 1
ATOM 3415 C CA . ALA A 1 416 ? -34.688 -61.156 5.27 1 25.06 416 ALA A CA 1
ATOM 3416 C C . ALA A 1 416 ? -35.844 -60.625 6.086 1 25.06 416 ALA A C 1
ATOM 3418 O O . ALA A 1 416 ? -36.844 -60.188 5.523 1 25.06 416 ALA A O 1
ATOM 3419 N N . PRO A 1 417 ? -35.906 -61.062 7.398 1 23.42 417 PRO A N 1
ATOM 3420 C CA . PRO A 1 417 ? -36.875 -60.719 8.445 1 23.42 417 PRO A CA 1
ATOM 3421 C C . PRO A 1 417 ? -36.938 -59.219 8.742 1 23.42 417 PRO A C 1
ATOM 3423 O O . PRO A 1 417 ? -35.938 -58.531 8.695 1 23.42 417 PRO A O 1
ATOM 3426 N N . CYS A 1 418 ? -38 -58.594 8.352 1 23.92 418 CYS A N 1
ATOM 3427 C CA . CYS A 1 418 ? -38.469 -57.281 8.758 1 23.92 418 CYS A CA 1
ATOM 3428 C C . CYS A 1 418 ? -38.562 -57.188 10.273 1 23.92 418 CYS A C 1
ATOM 3430 O O . CYS A 1 418 ? -39.406 -57.812 10.898 1 23.92 418 CYS A O 1
ATOM 3432 N N . LEU A 1 419 ? -37.5 -57.531 10.977 1 23.78 419 LEU A N 1
ATOM 3433 C CA . LEU A 1 419 ? -37.75 -57.5 12.406 1 23.78 419 LEU A CA 1
ATOM 3434 C C . LEU A 1 419 ? -38.25 -56.094 12.82 1 23.78 419 LEU A C 1
ATOM 3436 O O . LEU A 1 419 ? -37.75 -55.094 12.336 1 23.78 419 LEU A O 1
ATOM 3440 N N . TYR A 1 420 ? -39.5 -56.125 13.281 1 23.14 420 TYR A N 1
ATOM 3441 C CA . TYR A 1 420 ? -40.312 -55.219 14.055 1 23.14 420 TYR A CA 1
ATOM 3442 C C . TYR A 1 420 ? -39.594 -54.719 15.289 1 23.14 420 TYR A C 1
ATOM 3444 O O . TYR A 1 420 ? -39.344 -55.469 16.234 1 23.14 420 TYR A O 1
ATOM 3452 N N . THR A 1 421 ? -38.344 -54.344 15.148 1 28.58 421 THR A N 1
ATOM 3453 C CA . THR A 1 421 ? -38.125 -53.969 16.531 1 28.58 421 THR A CA 1
ATOM 3454 C C . THR A 1 421 ? -39.125 -52.906 16.984 1 28.58 421 THR A C 1
ATOM 3456 O O . THR A 1 421 ? -39.688 -52.188 16.156 1 28.58 421 THR A O 1
ATOM 3459 N N . GLY A 1 422 ? -39.562 -52.75 18.156 1 22.77 422 GLY A N 1
ATOM 3460 C CA . GLY A 1 422 ? -40.531 -52.156 19.078 1 22.77 422 GLY A CA 1
ATOM 3461 C C . GLY A 1 422 ? -40.688 -50.656 18.922 1 22.77 422 GLY A C 1
ATOM 3462 O O . GLY A 1 422 ? -41.781 -50.125 18.984 1 22.77 422 GLY A O 1
ATOM 3463 N N . SER A 1 423 ? -39.75 -49.812 19.047 1 28.44 423 SER A N 1
ATOM 3464 C CA . SER A 1 423 ? -40.375 -48.656 19.672 1 28.44 423 SER A CA 1
ATOM 3465 C C . SER A 1 423 ? -41.094 -47.781 18.656 1 28.44 423 SER A C 1
ATOM 3467 O O . SER A 1 423 ? -40.812 -47.875 17.453 1 28.44 423 SER A O 1
ATOM 3469 N N . GLY A 1 424 ? -42 -46.656 18.859 1 24.14 424 GLY A N 1
ATOM 3470 C CA . GLY A 1 424 ? -43.281 -46 18.656 1 24.14 424 GLY A CA 1
ATOM 3471 C C . GLY A 1 424 ? -43.312 -45.125 17.438 1 24.14 424 GLY A C 1
ATOM 3472 O O . GLY A 1 424 ? -44.25 -45.156 16.641 1 24.14 424 GLY A O 1
ATOM 3473 N N . SER A 1 425 ? -42.656 -43.844 17.125 1 27.73 425 SER A N 1
ATOM 3474 C CA . SER A 1 425 ? -43.281 -42.719 16.469 1 27.73 425 SER A CA 1
ATOM 3475 C C . SER A 1 425 ? -43.062 -42.75 14.961 1 27.73 425 SER A C 1
ATOM 3477 O O . SER A 1 425 ? -41.969 -43.125 14.5 1 27.73 425 SER A O 1
ATOM 3479 N N . TRP A 1 426 ? -44.125 -42.812 14 1 23.95 426 TRP A N 1
ATOM 3480 C CA . TRP A 1 426 ? -44.281 -42.969 12.562 1 23.95 426 TRP A CA 1
ATOM 3481 C C . TRP A 1 426 ? -44.125 -41.656 11.836 1 23.95 426 TRP A C 1
ATOM 3483 O O . TRP A 1 426 ? -44.125 -41.594 10.609 1 23.95 426 TRP A O 1
ATOM 3493 N N . LEU A 1 427 ? -43.219 -40.75 11.742 1 29.48 427 LEU A N 1
ATOM 3494 C CA . LEU A 1 427 ? -43.594 -39.562 11.039 1 29.48 427 LEU A CA 1
ATOM 3495 C C . LEU A 1 427 ? -43.531 -39.75 9.523 1 29.48 427 LEU A C 1
ATOM 3497 O O . LEU A 1 427 ? -42.625 -40.406 9.031 1 29.48 427 LEU A O 1
ATOM 3501 N N . TYR A 1 428 ? -44.719 -39.594 8.688 1 25.39 428 TYR A N 1
ATOM 3502 C CA . TYR A 1 428 ? -45.125 -39.656 7.293 1 25.39 428 TYR A CA 1
ATOM 3503 C C . TYR A 1 428 ? -44.469 -38.562 6.465 1 25.39 428 TYR A C 1
ATOM 3505 O O . TYR A 1 428 ? -44.625 -37.375 6.762 1 25.39 428 TYR A O 1
ATOM 3513 N N . MET A 1 429 ? -43.188 -38.469 6.145 1 26.22 429 MET A N 1
ATOM 3514 C CA . MET A 1 429 ? -42.875 -37.344 5.258 1 26.22 429 MET A CA 1
ATOM 3515 C C . MET A 1 429 ? -43.188 -37.688 3.809 1 26.22 429 MET A C 1
ATOM 3517 O O . MET A 1 429 ? -42.75 -38.719 3.287 1 26.22 429 MET A O 1
ATOM 3521 N N . CYS A 1 430 ? -44.438 -37.281 3.25 1 24.77 430 CYS A N 1
ATOM 3522 C CA . CYS A 1 430 ? -45.031 -37.344 1.918 1 24.77 430 CYS A CA 1
ATOM 3523 C C . CYS A 1 430 ? -44.25 -36.469 0.94 1 24.77 430 CYS A C 1
ATOM 3525 O O . CYS A 1 430 ? -44.094 -35.281 1.142 1 24.77 430 CYS A O 1
ATOM 3527 N N . PHE A 1 431 ? -43.031 -36.812 0.397 1 24.44 431 PHE A N 1
ATOM 3528 C CA . PHE A 1 431 ? -42.5 -36.031 -0.695 1 24.44 431 PHE A CA 1
ATOM 3529 C C . PHE A 1 431 ? -43.25 -36.312 -1.993 1 24.44 431 PHE A C 1
ATOM 3531 O O . PHE A 1 431 ? -43.406 -37.469 -2.389 1 24.44 431 PHE A O 1
ATOM 3538 N N . VAL A 1 432 ? -44.312 -35.438 -2.396 1 26.62 432 VAL A N 1
ATOM 3539 C CA . VAL A 1 432 ? -45.125 -35.375 -3.611 1 26.62 432 VAL A CA 1
ATOM 3540 C C . VAL A 1 432 ? -44.219 -35.156 -4.82 1 26.62 432 VAL A C 1
ATOM 3542 O O . VAL A 1 432 ? -43.344 -34.281 -4.801 1 26.62 432 VAL A O 1
ATOM 3545 N N . SER A 1 433 ? -44.219 -36.219 -5.727 1 24.55 433 SER A N 1
ATOM 3546 C CA . SER A 1 433 ? -44.125 -35.906 -7.145 1 24.55 433 SER A CA 1
ATOM 3547 C C . SER A 1 433 ? -45.375 -35.219 -7.648 1 24.55 433 SER A C 1
ATOM 3549 O O . SER A 1 433 ? -46.5 -35.625 -7.328 1 24.55 433 SER A O 1
ATOM 3551 N N . PRO B 1 1 ? 52 -75.062 -45.938 1 16.06 1 PRO B N 1
ATOM 3552 C CA . PRO B 1 1 ? 52.594 -75.188 -44.625 1 16.06 1 PRO B CA 1
ATOM 3553 C C . PRO B 1 1 ? 53.469 -74 -44.219 1 16.06 1 PRO B C 1
ATOM 3555 O O . PRO B 1 1 ? 53.375 -73.5 -43.094 1 16.06 1 PRO B O 1
ATOM 3558 N N . LYS B 1 2 ? 54.781 -73.75 -44.562 1 15.71 2 LYS B N 1
ATOM 3559 C CA . LYS B 1 2 ? 55.812 -73.812 -43.562 1 15.71 2 LYS B CA 1
ATOM 3560 C C . LYS B 1 2 ? 55.875 -72.438 -42.812 1 15.71 2 LYS B C 1
ATOM 3562 O O . LYS B 1 2 ? 55.281 -71.5 -43.219 1 15.71 2 LYS B O 1
ATOM 3567 N N . LEU B 1 3 ? 57.219 -71.812 -42.469 1 17.95 3 LEU B N 1
ATOM 3568 C CA . LEU B 1 3 ? 58.094 -71.562 -41.312 1 17.95 3 LEU B CA 1
ATOM 3569 C C . LEU B 1 3 ? 58.031 -70.062 -40.906 1 17.95 3 LEU B C 1
ATOM 3571 O O . LEU B 1 3 ? 57.688 -69.188 -41.719 1 17.95 3 LEU B O 1
ATOM 3575 N N . PHE B 1 4 ? 58.406 -69.562 -39.5 1 19.94 4 PHE B N 1
ATOM 3576 C CA . PHE B 1 4 ? 58.344 -68.875 -38.219 1 19.94 4 PHE B CA 1
ATOM 3577 C C . PHE B 1 4 ? 59.25 -67.625 -38.219 1 19.94 4 PHE B C 1
ATOM 3579 O O . PHE B 1 4 ? 59.594 -67.125 -37.156 1 19.94 4 PHE B O 1
ATOM 3586 N N . SER B 1 5 ? 59.688 -67.062 -39.219 1 19.77 5 SER B N 1
ATOM 3587 C CA . SER B 1 5 ? 61 -66.438 -39.031 1 19.77 5 SER B CA 1
ATOM 3588 C C . SER B 1 5 ? 60.938 -65.25 -38.062 1 19.77 5 SER B C 1
ATOM 3590 O O . SER B 1 5 ? 59.906 -64.562 -38 1 19.77 5 SER B O 1
ATOM 3592 N N . SER B 1 6 ? 62 -64.938 -37.156 1 19.28 6 SER B N 1
ATOM 3593 C CA . SER B 1 6 ? 62.594 -64.625 -35.844 1 19.28 6 SER B CA 1
ATOM 3594 C C . SER B 1 6 ? 62.875 -63.094 -35.719 1 19.28 6 SER B C 1
ATOM 3596 O O . SER B 1 6 ? 63.5 -62.656 -34.781 1 19.28 6 SER B O 1
ATOM 3598 N N . VAL B 1 7 ? 62.469 -62.25 -36.562 1 22.69 7 VAL B N 1
ATOM 3599 C CA . VAL B 1 7 ? 63.312 -61.062 -36.625 1 22.69 7 VAL B CA 1
ATOM 3600 C C . VAL B 1 7 ? 63.344 -60.344 -35.281 1 22.69 7 VAL B C 1
ATOM 3602 O O . VAL B 1 7 ? 62.281 -60.031 -34.719 1 22.69 7 VAL B O 1
ATOM 3605 N N . SER B 1 8 ? 64.438 -60.344 -34.531 1 19.72 8 SER B N 1
ATOM 3606 C CA . SER B 1 8 ? 65.125 -60.094 -33.25 1 19.72 8 SER B CA 1
ATOM 3607 C C . SER B 1 8 ? 64.938 -58.656 -32.781 1 19.72 8 SER B C 1
ATOM 3609 O O . SER B 1 8 ? 64.75 -57.75 -33.625 1 19.72 8 SER B O 1
ATOM 3611 N N . VAL B 1 9 ? 64.875 -58.344 -31.359 1 20.36 9 VAL B N 1
ATOM 3612 C CA . VAL B 1 9 ? 64.375 -57.594 -30.203 1 20.36 9 VAL B CA 1
ATOM 3613 C C . VAL B 1 9 ? 65.375 -56.469 -29.859 1 20.36 9 VAL B C 1
ATOM 3615 O O . VAL B 1 9 ? 65.188 -55.781 -28.844 1 20.36 9 VAL B O 1
ATOM 3618 N N . PHE B 1 10 ? 66.312 -56.062 -30.734 1 17.45 10 PHE B N 1
ATOM 3619 C CA . PHE B 1 10 ? 67.5 -55.625 -29.984 1 17.45 10 PHE B CA 1
ATOM 3620 C C . PHE B 1 10 ? 67.125 -54.5 -29.031 1 17.45 10 PHE B C 1
ATOM 3622 O O . PHE B 1 10 ? 67.375 -54.562 -27.844 1 17.45 10 PHE B O 1
ATOM 3629 N N . LYS B 1 11 ? 67.75 -53.219 -29.359 1 19.5 11 LYS B N 1
ATOM 3630 C CA . LYS B 1 11 ? 68.812 -52.531 -28.656 1 19.5 11 LYS B CA 1
ATOM 3631 C C . LYS B 1 11 ? 68.25 -51.656 -27.531 1 19.5 11 LYS B C 1
ATOM 3633 O O . LYS B 1 11 ? 67.125 -51.844 -27.109 1 19.5 11 LYS B O 1
ATOM 3638 N N . GLN B 1 12 ? 68.438 -50.156 -27.516 1 18.2 12 GLN B N 1
ATOM 3639 C CA . GLN B 1 12 ? 69.312 -49.375 -26.672 1 18.2 12 GLN B CA 1
ATOM 3640 C C . GLN B 1 12 ? 68.562 -48.812 -25.469 1 18.2 12 GLN B C 1
ATOM 3642 O O . GLN B 1 12 ? 67.375 -48.5 -25.547 1 18.2 12 GLN B O 1
ATOM 3647 N N . ASN B 1 13 ? 69.188 -48.812 -24.281 1 19.19 13 ASN B N 1
ATOM 3648 C CA . ASN B 1 13 ? 69.125 -48.625 -22.844 1 19.19 13 ASN B CA 1
ATOM 3649 C C . ASN B 1 13 ? 68.875 -47.188 -22.484 1 19.19 13 ASN B C 1
ATOM 3651 O O . ASN B 1 13 ? 69.5 -46.281 -23.062 1 19.19 13 ASN B O 1
ATOM 3655 N N . GLN B 1 14 ? 67.75 -46.75 -21.844 1 20.72 14 GLN B N 1
ATOM 3656 C CA . GLN B 1 14 ? 66.938 -45.625 -21.359 1 20.72 14 GLN B CA 1
ATOM 3657 C C . GLN B 1 14 ? 67.625 -44.906 -20.219 1 20.72 14 GLN B C 1
ATOM 3659 O O . GLN B 1 14 ? 67.688 -45.406 -19.094 1 20.72 14 GLN B O 1
ATOM 3664 N N . PRO B 1 15 ? 68.875 -44.312 -20.531 1 21.41 15 PRO B N 1
ATOM 3665 C CA . PRO B 1 15 ? 69.625 -43.906 -19.328 1 21.41 15 PRO B CA 1
ATOM 3666 C C . PRO B 1 15 ? 68.812 -43.031 -18.375 1 21.41 15 PRO B C 1
ATOM 3668 O O . PRO B 1 15 ? 67.812 -42.469 -18.766 1 21.41 15 PRO B O 1
ATOM 3671 N N . ALA B 1 16 ? 69.438 -42.812 -17.047 1 21.81 16 ALA B N 1
ATOM 3672 C CA . ALA B 1 16 ? 69.125 -42.406 -15.672 1 21.81 16 ALA B CA 1
ATOM 3673 C C . ALA B 1 16 ? 68.875 -40.906 -15.578 1 21.81 16 ALA B C 1
ATOM 3675 O O . ALA B 1 16 ? 69.5 -40.094 -16.25 1 21.81 16 ALA B O 1
ATOM 3676 N N . ALA B 1 17 ? 67.75 -40.406 -14.883 1 22.3 17 ALA B N 1
ATOM 3677 C CA . ALA B 1 17 ? 67 -39.219 -14.594 1 22.3 17 ALA B CA 1
ATOM 3678 C C . ALA B 1 17 ? 67.812 -38.219 -13.789 1 22.3 17 ALA B C 1
ATOM 3680 O O . ALA B 1 17 ? 68 -38.375 -12.586 1 22.3 17 ALA B O 1
ATOM 3681 N N . GLN B 1 18 ? 69 -37.844 -14.219 1 19.44 18 GLN B N 1
ATOM 3682 C CA . GLN B 1 18 ? 69.812 -37.031 -13.289 1 19.44 18 GLN B CA 1
ATOM 3683 C C . GLN B 1 18 ? 69 -35.75 -12.883 1 19.44 18 GLN B C 1
ATOM 3685 O O . GLN B 1 18 ? 68.375 -35.094 -13.734 1 19.44 18 GLN B O 1
ATOM 3690 N N . HIS B 1 19 ? 68.688 -35.594 -11.547 1 20.97 19 HIS B N 1
ATOM 3691 C CA . HIS B 1 19 ? 67.938 -34.719 -10.641 1 20.97 19 HIS B CA 1
ATOM 3692 C C . HIS B 1 19 ? 68.5 -33.312 -10.656 1 20.97 19 HIS B C 1
ATOM 3694 O O . HIS B 1 19 ? 69.562 -33.062 -10.062 1 20.97 19 HIS B O 1
ATOM 3700 N N . GLU B 1 20 ? 68.688 -32.688 -11.781 1 20.03 20 GLU B N 1
ATOM 3701 C CA . GLU B 1 20 ? 69.312 -31.375 -11.758 1 20.03 20 GLU B CA 1
ATOM 3702 C C . GLU B 1 20 ? 68.562 -30.422 -10.805 1 20.03 20 GLU B C 1
ATOM 3704 O O . GLU B 1 20 ? 67.375 -30.344 -10.812 1 20.03 20 GLU B O 1
ATOM 3709 N N . HIS B 1 21 ? 69.25 -30.016 -9.672 1 22.44 21 HIS B N 1
ATOM 3710 C CA . HIS B 1 21 ? 69.062 -29.141 -8.531 1 22.44 21 HIS B CA 1
ATOM 3711 C C . HIS B 1 21 ? 68.812 -27.703 -8.984 1 22.44 21 HIS B C 1
ATOM 3713 O O . HIS B 1 21 ? 69.75 -26.953 -9.227 1 22.44 21 HIS B O 1
ATOM 3719 N N . LEU B 1 22 ? 68.125 -27.422 -10.008 1 22.67 22 LEU B N 1
ATOM 3720 C CA . LEU B 1 22 ? 68 -26.031 -10.438 1 22.67 22 LEU B CA 1
ATOM 3721 C C . LEU B 1 22 ? 67.5 -25.141 -9.297 1 22.67 22 LEU B C 1
ATOM 3723 O O . LEU B 1 22 ? 66.625 -25.516 -8.539 1 22.67 22 LEU B O 1
ATOM 3727 N N . GLN B 1 23 ? 68.375 -24.047 -8.977 1 22.8 23 GLN B N 1
ATOM 3728 C CA . GLN B 1 23 ? 68.375 -23 -7.953 1 22.8 23 GLN B CA 1
ATOM 3729 C C . GLN B 1 23 ? 67.062 -22.188 -7.941 1 22.8 23 GLN B C 1
ATOM 3731 O O . GLN B 1 23 ? 66.625 -21.719 -8.984 1 22.8 23 GLN B O 1
ATOM 3736 N N . ARG B 1 24 ? 66.125 -22.328 -6.98 1 25.66 24 ARG B N 1
ATOM 3737 C CA . ARG B 1 24 ? 64.812 -21.875 -6.539 1 25.66 24 ARG B CA 1
ATOM 3738 C C . ARG B 1 24 ? 64.812 -20.375 -6.34 1 25.66 24 ARG B C 1
ATOM 3740 O O . ARG B 1 24 ? 63.781 -19.812 -5.895 1 25.66 24 ARG B O 1
ATOM 3747 N N . GLY B 1 25 ? 66.062 -19.703 -6.508 1 26.58 25 GLY B N 1
ATOM 3748 C CA . GLY B 1 25 ? 66 -18.391 -5.91 1 26.58 25 GLY B CA 1
ATOM 3749 C C . GLY B 1 25 ? 65.188 -17.391 -6.668 1 26.58 25 GLY B C 1
ATOM 3750 O O . GLY B 1 25 ? 64.625 -16.453 -6.082 1 26.58 25 GLY B O 1
ATOM 3751 N N . ASP B 1 26 ? 65.375 -17.359 -7.969 1 30.58 26 ASP B N 1
ATOM 3752 C CA . ASP B 1 26 ? 64.938 -16.172 -8.719 1 30.58 26 ASP B CA 1
ATOM 3753 C C . ASP B 1 26 ? 63.438 -16.047 -8.789 1 30.58 26 ASP B C 1
ATOM 3755 O O . ASP B 1 26 ? 62.906 -15.133 -9.422 1 30.58 26 ASP B O 1
ATOM 3759 N N . CYS B 1 27 ? 62.812 -17.219 -8.562 1 32.88 27 CYS B N 1
ATOM 3760 C CA . CYS B 1 27 ? 61.375 -17.094 -8.805 1 32.88 27 CYS B CA 1
ATOM 3761 C C . CYS B 1 27 ? 60.688 -16.219 -7.758 1 32.88 27 CYS B C 1
ATOM 3763 O O . CYS B 1 27 ? 59.5 -15.945 -7.836 1 32.88 27 CYS B O 1
ATOM 3765 N N . TYR B 1 28 ? 61.5 -16.047 -6.633 1 33.25 28 TYR B N 1
ATOM 3766 C CA . TYR B 1 28 ? 60.844 -15.273 -5.594 1 33.25 28 TYR B CA 1
ATOM 3767 C C . TYR B 1 28 ? 60.75 -13.797 -5.98 1 33.25 28 TYR B C 1
ATOM 3769 O O . TYR B 1 28 ? 59.781 -13.117 -5.609 1 33.25 28 TYR B O 1
ATOM 3777 N N . GLN B 1 29 ? 61.812 -13.297 -6.715 1 36.03 29 GLN B N 1
ATOM 3778 C CA . GLN B 1 29 ? 61.781 -11.867 -6.988 1 36.03 29 GLN B CA 1
ATOM 3779 C C . GLN B 1 29 ? 60.688 -11.523 -7.992 1 36.03 29 GLN B C 1
ATOM 3781 O O . GLN B 1 29 ? 60.094 -10.445 -7.922 1 36.03 29 GLN B O 1
ATOM 3786 N N . SER B 1 30 ? 60.594 -12.43 -9.016 1 39.38 30 SER B N 1
ATOM 3787 C CA . SER B 1 30 ? 59.594 -12.094 -10.016 1 39.38 30 SER B CA 1
ATOM 3788 C C . SER B 1 30 ? 58.188 -12.125 -9.414 1 39.38 30 SER B C 1
ATOM 3790 O O . SER B 1 30 ? 57.312 -11.391 -9.852 1 39.38 30 SER B O 1
ATOM 3792 N N . LEU B 1 31 ? 58.031 -13.109 -8.477 1 39.06 31 LEU B N 1
ATOM 3793 C CA . LEU B 1 31 ? 56.719 -13.125 -7.836 1 39.06 31 LEU B CA 1
ATOM 3794 C C . LEU B 1 31 ? 56.531 -11.883 -6.965 1 39.06 31 LEU B C 1
ATOM 3796 O O . LEU B 1 31 ? 55.406 -11.414 -6.785 1 39.06 31 LEU B O 1
ATOM 3800 N N . PHE B 1 32 ? 57.688 -11.383 -6.418 1 41 32 PHE B N 1
ATOM 3801 C CA . PHE B 1 32 ? 57.562 -10.156 -5.637 1 41 32 PHE B CA 1
ATOM 3802 C C . PHE B 1 32 ? 57.25 -8.969 -6.539 1 41 32 PHE B C 1
ATOM 3804 O O . PHE B 1 32 ? 56.438 -8.109 -6.18 1 41 32 PHE B O 1
ATOM 3811 N N . PHE B 1 33 ? 57.938 -8.906 -7.719 1 42.09 33 PHE B N 1
ATOM 3812 C CA . PHE B 1 33 ? 57.656 -7.785 -8.609 1 42.09 33 PHE B CA 1
ATOM 3813 C C . PHE B 1 33 ? 56.219 -7.871 -9.133 1 42.09 33 PHE B C 1
ATOM 3815 O O . PHE B 1 33 ? 55.531 -6.852 -9.266 1 42.09 33 PHE B O 1
ATOM 3822 N N . LEU B 1 34 ? 55.75 -9.07 -9.516 1 43.56 34 LEU B N 1
ATOM 3823 C CA . LEU B 1 34 ? 54.344 -9.188 -9.93 1 43.56 34 LEU B CA 1
ATOM 3824 C C . LEU B 1 34 ? 53.406 -8.859 -8.781 1 43.56 34 LEU B C 1
ATOM 3826 O O . LEU B 1 34 ? 52.375 -8.211 -8.984 1 43.56 34 LEU B O 1
ATOM 3830 N N . GLN B 1 35 ? 53.875 -9.25 -7.559 1 39.97 35 GLN B N 1
ATOM 3831 C CA . GLN B 1 35 ? 53.031 -8.844 -6.426 1 39.97 35 GLN B CA 1
ATOM 3832 C C . GLN B 1 35 ? 53.094 -7.328 -6.219 1 39.97 35 GLN B C 1
ATOM 3834 O O . GLN B 1 35 ? 52.125 -6.715 -5.809 1 39.97 35 GLN B O 1
ATOM 3839 N N . VAL B 1 36 ? 54.312 -6.781 -6.406 1 44.03 36 VAL B N 1
ATOM 3840 C CA . VAL B 1 36 ? 54.375 -5.328 -6.301 1 44.03 36 VAL B CA 1
ATOM 3841 C C . VAL B 1 36 ? 53.625 -4.684 -7.453 1 44.03 36 VAL B C 1
ATOM 3843 O O . VAL B 1 36 ? 52.938 -3.684 -7.258 1 44.03 36 VAL B O 1
ATOM 3846 N N . LEU B 1 37 ? 53.719 -5.203 -8.695 1 40.91 37 LEU B N 1
ATOM 3847 C CA . LEU B 1 37 ? 52.938 -4.641 -9.789 1 40.91 37 LEU B CA 1
ATOM 3848 C C . LEU B 1 37 ? 51.438 -4.852 -9.539 1 40.91 37 LEU B C 1
ATOM 3850 O O . LEU B 1 37 ? 50.625 -3.955 -9.789 1 40.91 37 LEU B O 1
ATOM 3854 N N . ILE B 1 38 ? 51.094 -6.113 -9.062 1 40.97 38 ILE B N 1
ATOM 3855 C CA . ILE B 1 38 ? 49.688 -6.301 -8.719 1 40.97 38 ILE B CA 1
ATOM 3856 C C . ILE B 1 38 ? 49.344 -5.418 -7.52 1 40.97 38 ILE B C 1
ATOM 3858 O O . ILE B 1 38 ? 48.281 -4.797 -7.496 1 40.97 38 ILE B O 1
ATOM 3862 N N . ARG B 1 39 ? 50.312 -5.352 -6.527 1 37.44 39 ARG B N 1
ATOM 3863 C CA . ARG B 1 39 ? 50.031 -4.426 -5.43 1 37.44 39 ARG B CA 1
ATOM 3864 C C . ARG B 1 39 ? 50.094 -2.979 -5.91 1 37.44 39 ARG B C 1
ATOM 3866 O O . ARG B 1 39 ? 49.281 -2.148 -5.48 1 37.44 39 ARG B O 1
ATOM 3873 N N . ASN B 1 40 ? 51.094 -2.588 -6.672 1 41.03 40 ASN B N 1
ATOM 3874 C CA . ASN B 1 40 ? 51.094 -1.224 -7.188 1 41.03 40 ASN B CA 1
ATOM 3875 C C . ASN B 1 40 ? 49.938 -0.965 -8.125 1 41.03 40 ASN B C 1
ATOM 3877 O O . ASN B 1 40 ? 49.375 0.133 -8.141 1 41.03 40 ASN B O 1
ATOM 3881 N N . GLN B 1 41 ? 49.656 -1.911 -9.133 1 39.25 41 GLN B N 1
ATOM 3882 C CA . GLN B 1 41 ? 48.438 -1.742 -9.883 1 39.25 41 GLN B CA 1
ATOM 3883 C C . GLN B 1 41 ? 47.219 -1.771 -8.961 1 39.25 41 GLN B C 1
ATOM 3885 O O . GLN B 1 41 ? 46.25 -1.031 -9.172 1 39.25 41 GLN B O 1
ATOM 3890 N N . PHE B 1 42 ? 47.219 -2.6 -7.863 1 37.97 42 PHE B N 1
ATOM 3891 C CA . PHE B 1 42 ? 46.188 -2.508 -6.836 1 37.97 42 PHE B CA 1
ATOM 3892 C C . PHE B 1 42 ? 46.281 -1.181 -6.094 1 37.97 42 PHE B C 1
ATOM 3894 O O . PHE B 1 42 ? 45.281 -0.557 -5.797 1 37.97 42 PHE B O 1
ATOM 3901 N N . PHE B 1 43 ? 47.531 -0.694 -5.688 1 37.75 43 PHE B N 1
ATOM 3902 C CA . PHE B 1 43 ? 47.625 0.612 -5.047 1 37.75 43 PHE B CA 1
ATOM 3903 C C . PHE B 1 43 ? 47.406 1.729 -6.055 1 37.75 43 PHE B C 1
ATOM 3905 O O . PHE B 1 43 ? 46.844 2.775 -5.715 1 37.75 43 PHE B O 1
ATOM 3912 N N . SER B 1 44 ? 48 1.749 -7.273 1 41.84 44 SER B N 1
ATOM 3913 C CA . SER B 1 44 ? 47.594 2.756 -8.25 1 41.84 44 SER B CA 1
ATOM 3914 C C . SER B 1 44 ? 46.125 2.641 -8.594 1 41.84 44 SER B C 1
ATOM 3916 O O . SER B 1 44 ? 45.438 3.65 -8.766 1 41.84 44 SER B O 1
ATOM 3918 N N . ASP B 1 45 ? 45.656 1.403 -8.797 1 39.62 45 ASP B N 1
ATOM 3919 C CA . ASP B 1 45 ? 44.219 1.196 -8.891 1 39.62 45 ASP B CA 1
ATOM 3920 C C . ASP B 1 45 ? 43.531 1.553 -7.57 1 39.62 45 ASP B C 1
ATOM 3922 O O . ASP B 1 45 ? 42.375 1.969 -7.566 1 39.62 45 ASP B O 1
ATOM 3926 N N . LEU B 1 46 ? 44.188 1.354 -6.406 1 33.31 46 LEU B N 1
ATOM 3927 C CA . LEU B 1 46 ? 43.688 1.881 -5.148 1 33.31 46 LEU B CA 1
ATOM 3928 C C . LEU B 1 46 ? 43.781 3.4 -5.109 1 33.31 46 LEU B C 1
ATOM 3930 O O . LEU B 1 46 ? 42.875 4.082 -4.637 1 33.31 46 LEU B O 1
ATOM 3934 N N . LYS B 1 47 ? 45.031 4.078 -5.395 1 39.09 47 LYS B N 1
ATOM 3935 C CA . LYS B 1 47 ? 45.062 5.535 -5.43 1 39.09 47 LYS B CA 1
ATOM 3936 C C . LYS B 1 47 ? 44.062 6.098 -6.434 1 39.09 47 LYS B C 1
ATOM 3938 O O . LYS B 1 47 ? 43.438 7.121 -6.18 1 39.09 47 LYS B O 1
ATOM 3943 N N . THR B 1 48 ? 44.031 5.551 -7.68 1 37.47 48 THR B N 1
ATOM 3944 C CA . THR B 1 48 ? 42.906 5.922 -8.555 1 37.47 48 THR B CA 1
ATOM 3945 C C . THR B 1 48 ? 41.594 5.48 -7.961 1 37.47 48 THR B C 1
ATOM 3947 O O . THR B 1 48 ? 40.562 6.117 -8.195 1 37.47 48 THR B O 1
ATOM 3950 N N . ARG B 1 49 ? 41.594 4.426 -7.129 1 37.12 49 ARG B N 1
ATOM 3951 C CA . ARG B 1 49 ? 40.438 4.047 -6.344 1 37.12 49 ARG B CA 1
ATOM 3952 C C . ARG B 1 49 ? 40.219 4.992 -5.168 1 37.12 49 ARG B C 1
ATOM 3954 O O . ARG B 1 49 ? 39.094 5.266 -4.77 1 37.12 49 ARG B O 1
ATOM 3961 N N . ILE B 1 50 ? 41.25 5.32 -4.352 1 38.19 50 ILE B N 1
ATOM 3962 C CA . ILE B 1 50 ? 41.125 6.359 -3.338 1 38.19 50 ILE B CA 1
ATOM 3963 C C . ILE B 1 50 ? 40.75 7.68 -4 1 38.19 50 ILE B C 1
ATOM 3965 O O . ILE B 1 50 ? 39.875 8.406 -3.502 1 38.19 50 ILE B O 1
ATOM 3969 N N . ASN B 1 51 ? 41.5 8.203 -4.965 1 40.16 51 ASN B N 1
ATOM 3970 C CA . ASN B 1 51 ? 41.062 9.398 -5.676 1 40.16 51 ASN B CA 1
ATOM 3971 C C . ASN B 1 51 ? 39.688 9.203 -6.316 1 40.16 51 ASN B C 1
ATOM 3973 O O . ASN B 1 51 ? 38.906 10.141 -6.402 1 40.16 51 ASN B O 1
ATOM 3977 N N . THR B 1 52 ? 39.438 8.023 -6.77 1 40.12 52 THR B N 1
ATOM 3978 C CA . THR B 1 52 ? 38.094 7.59 -7.18 1 40.12 52 THR B CA 1
ATOM 3979 C C . THR B 1 52 ? 37.188 7.441 -5.965 1 40.12 52 THR B C 1
ATOM 3981 O O . THR B 1 52 ? 35.969 7.625 -6.074 1 40.12 52 THR B O 1
ATOM 3984 N N . HIS B 1 53 ? 37.75 7.082 -4.855 1 42.62 53 HIS B N 1
ATOM 3985 C CA . HIS B 1 53 ? 37 7.02 -3.617 1 42.62 53 HIS B CA 1
ATOM 3986 C C . HIS B 1 53 ? 36.625 8.414 -3.123 1 42.62 53 HIS B C 1
ATOM 3988 O O . HIS B 1 53 ? 35.531 8.625 -2.598 1 42.62 53 HIS B O 1
ATOM 3994 N N . ILE B 1 54 ? 37.656 9.297 -2.969 1 42.94 54 ILE B N 1
ATOM 3995 C CA . ILE B 1 54 ? 37.344 10.664 -2.584 1 42.94 54 ILE B CA 1
ATOM 3996 C C . ILE B 1 54 ? 36.344 11.25 -3.586 1 42.94 54 ILE B C 1
ATOM 3998 O O . ILE B 1 54 ? 35.406 11.938 -3.199 1 42.94 54 ILE B O 1
ATOM 4002 N N . GLY B 1 55 ? 36.625 11.109 -4.828 1 43.47 55 GLY B N 1
ATOM 4003 C CA . GLY B 1 55 ? 35.688 11.555 -5.848 1 43.47 55 GLY B CA 1
ATOM 4004 C C . GLY B 1 55 ? 34.312 10.906 -5.727 1 43.47 55 GLY B C 1
ATOM 4005 O O . GLY B 1 55 ? 33.281 11.539 -6.012 1 43.47 55 GLY B O 1
ATOM 4006 N N . PHE B 1 56 ? 34.406 9.625 -5.27 1 50.03 56 PHE B N 1
ATOM 4007 C CA . PHE B 1 56 ? 33.156 8.922 -5.074 1 50.03 56 PHE B CA 1
ATOM 4008 C C . PHE B 1 56 ? 32.375 9.508 -3.895 1 50.03 56 PHE B C 1
ATOM 4010 O O . PHE B 1 56 ? 31.156 9.719 -3.982 1 50.03 56 PHE B O 1
ATOM 4017 N N . LYS B 1 57 ? 33.094 9.711 -2.781 1 50.03 57 LYS B N 1
ATOM 4018 C CA . LYS B 1 57 ? 32.438 10.25 -1.595 1 50.03 57 LYS B CA 1
ATOM 4019 C C . LYS B 1 57 ? 31.844 11.633 -1.867 1 50.03 57 LYS B C 1
ATOM 4021 O O . LYS B 1 57 ? 30.766 11.969 -1.39 1 50.03 57 LYS B O 1
ATOM 4026 N N . ALA B 1 58 ? 32.625 12.5 -2.418 1 48.75 58 ALA B N 1
ATOM 4027 C CA . ALA B 1 58 ? 32.156 13.859 -2.697 1 48.75 58 ALA B CA 1
ATOM 4028 C C . ALA B 1 58 ? 30.891 13.828 -3.551 1 48.75 58 ALA B C 1
ATOM 4030 O O . ALA B 1 58 ? 29.953 14.609 -3.326 1 48.75 58 ALA B O 1
ATOM 4031 N N . ASN B 1 59 ? 30.906 12.875 -4.484 1 52.88 59 ASN B N 1
ATOM 4032 C CA . ASN B 1 59 ? 29.766 12.812 -5.398 1 52.88 59 ASN B CA 1
ATOM 4033 C C . ASN B 1 59 ? 28.547 12.195 -4.73 1 52.88 59 ASN B C 1
ATOM 4035 O O . ASN B 1 59 ? 27.406 12.57 -5.027 1 52.88 59 ASN B O 1
ATOM 4039 N N . LEU B 1 60 ? 28.875 11.453 -3.756 1 58.81 60 LEU B N 1
ATOM 4040 C CA . LEU B 1 60 ? 27.766 10.773 -3.084 1 58.81 60 LEU B CA 1
ATOM 4041 C C . LEU B 1 60 ? 27.078 11.711 -2.107 1 58.81 60 LEU B C 1
ATOM 4043 O O . LEU B 1 60 ? 25.875 11.555 -1.832 1 58.81 60 LEU B O 1
ATOM 4047 N N . SER B 1 61 ? 27.875 12.719 -1.61 1 56.94 61 SER B N 1
ATOM 4048 C CA . SER B 1 61 ? 27.25 13.68 -0.705 1 56.94 61 SER B CA 1
ATOM 4049 C C . SER B 1 61 ? 26.156 14.477 -1.407 1 56.94 61 SER B C 1
ATOM 4051 O O . SER B 1 61 ? 25.266 15.016 -0.756 1 56.94 61 SER B O 1
ATOM 4053 N N . LEU B 1 62 ? 26.312 14.492 -2.73 1 56.75 62 LEU B N 1
ATOM 4054 C CA . LEU B 1 62 ? 25.328 15.219 -3.533 1 56.75 62 LEU B CA 1
ATOM 4055 C C . LEU B 1 62 ? 24.016 14.461 -3.59 1 56.75 62 LEU B C 1
ATOM 4057 O O . LEU B 1 62 ? 22.984 15.016 -4.008 1 56.75 62 LEU B O 1
ATOM 4061 N N . LEU B 1 63 ? 24.125 13.391 -2.979 1 64.5 63 LEU B N 1
ATOM 4062 C CA . LEU B 1 63 ? 22.953 12.531 -3.074 1 64.5 63 LEU B CA 1
ATOM 4063 C C . LEU B 1 63 ? 21.953 12.844 -1.964 1 64.5 63 LEU B C 1
ATOM 4065 O O . LEU B 1 63 ? 20.906 12.203 -1.866 1 64.5 63 LEU B O 1
ATOM 4069 N N . ARG B 1 64 ? 22.266 13.945 -1.29 1 65.5 64 ARG B N 1
ATOM 4070 C CA . ARG B 1 64 ? 21.359 14.312 -0.211 1 65.5 64 ARG B CA 1
ATOM 4071 C C . ARG B 1 64 ? 20.438 15.445 -0.639 1 65.5 64 ARG B C 1
ATOM 4073 O O . ARG B 1 64 ? 20.891 16.453 -1.184 1 65.5 64 ARG B O 1
ATOM 4080 N N . ARG B 1 65 ? 19.219 15.195 -0.416 1 69.12 65 ARG B N 1
ATOM 4081 C CA . ARG B 1 65 ? 18.281 16.281 -0.644 1 69.12 65 ARG B CA 1
ATOM 4082 C C . ARG B 1 65 ? 18.469 17.406 0.375 1 69.12 65 ARG B C 1
ATOM 4084 O O . ARG B 1 65 ? 18.844 17.141 1.522 1 69.12 65 ARG B O 1
ATOM 4091 N N . PRO B 1 66 ? 18.203 18.562 -0.134 1 65.06 66 PRO B N 1
ATOM 4092 C CA . PRO B 1 66 ? 18.297 19.656 0.832 1 65.06 66 PRO B CA 1
ATOM 4093 C C . PRO B 1 66 ? 17.328 19.516 2 1 65.06 66 PRO B C 1
ATOM 4095 O O . PRO B 1 66 ? 16.141 19.25 1.79 1 65.06 66 PRO B O 1
ATOM 4098 N N . GLY B 1 67 ? 17.828 19.453 3.139 1 68.81 67 GLY B N 1
ATOM 4099 C CA . GLY B 1 67 ? 17 19.391 4.34 1 68.81 67 GLY B CA 1
ATOM 4100 C C . GLY B 1 67 ? 16.766 17.984 4.824 1 68.81 67 GLY B C 1
ATOM 4101 O O . GLY B 1 67 ? 16.047 17.766 5.809 1 68.81 67 GLY B O 1
ATOM 4102 N N . GLU B 1 68 ? 17.312 17.094 4.105 1 77.44 68 GLU B N 1
ATOM 4103 C CA . GLU B 1 68 ? 17.109 15.711 4.496 1 77.44 68 GLU B CA 1
ATOM 4104 C C . GLU B 1 68 ? 17.922 15.359 5.742 1 77.44 68 GLU B C 1
ATOM 4106 O O . GLU B 1 68 ? 19.078 15.758 5.867 1 77.44 68 GLU B O 1
ATOM 4111 N N . LYS B 1 69 ? 17.219 14.805 6.715 1 86.25 69 LYS B N 1
ATOM 4112 C CA . LYS B 1 69 ? 17.906 14.367 7.926 1 86.25 69 LYS B CA 1
ATOM 4113 C C . LYS B 1 69 ? 18.844 13.203 7.637 1 86.25 69 LYS B C 1
ATOM 4115 O O . LYS B 1 69 ? 18.562 12.367 6.781 1 86.25 69 LYS B O 1
ATOM 4120 N N . THR B 1 70 ? 19.922 13.18 8.344 1 88 70 THR B N 1
ATOM 4121 C CA . THR B 1 70 ? 20.938 12.164 8.109 1 88 70 THR B CA 1
ATOM 4122 C C . THR B 1 70 ? 20.828 11.047 9.148 1 88 70 THR B C 1
ATOM 4124 O O . THR B 1 70 ? 20.312 11.258 10.242 1 88 70 THR B O 1
ATOM 4127 N N . TYR B 1 71 ? 21.266 9.945 8.844 1 90.25 71 TYR B N 1
ATOM 4128 C CA . TYR B 1 71 ? 21.328 8.766 9.703 1 90.25 71 TYR B CA 1
ATOM 4129 C C . TYR B 1 71 ? 19.953 8.414 10.266 1 90.25 71 TYR B C 1
ATOM 4131 O O . TYR B 1 71 ? 19.797 8.227 11.477 1 90.25 71 TYR B O 1
ATOM 4139 N N . THR B 1 72 ? 19.078 8.398 9.344 1 91.19 72 THR B N 1
ATOM 4140 C CA . THR B 1 72 ? 17.719 8.031 9.734 1 91.19 72 THR B CA 1
ATOM 4141 C C . THR B 1 72 ? 17.562 6.52 9.797 1 91.19 72 THR B C 1
ATOM 4143 O O . THR B 1 72 ? 18.453 5.777 9.367 1 91.19 72 THR B O 1
ATOM 4146 N N . GLN B 1 73 ? 16.516 6.07 10.352 1 91.94 73 GLN B N 1
ATOM 4147 C CA . GLN B 1 73 ? 16.25 4.645 10.484 1 91.94 73 GLN B CA 1
ATOM 4148 C C . GLN B 1 73 ? 16.047 3.994 9.125 1 91.94 73 GLN B C 1
ATOM 4150 O O . GLN B 1 73 ? 16.234 2.787 8.961 1 91.94 73 GLN B O 1
ATOM 4155 N N . ARG B 1 74 ? 15.688 4.766 8.125 1 90.31 74 ARG B N 1
ATOM 4156 C CA . ARG B 1 74 ? 15.461 4.258 6.773 1 90.31 74 ARG B CA 1
ATOM 4157 C C . ARG B 1 74 ? 16.781 3.922 6.086 1 90.31 74 ARG B C 1
ATOM 4159 O O . ARG B 1 74 ? 16.797 3.229 5.066 1 90.31 74 ARG B O 1
ATOM 4166 N N . CYS B 1 75 ? 17.844 4.398 6.621 1 92.06 75 CYS B N 1
ATOM 4167 C CA . CYS B 1 75 ? 19.156 4.191 6.035 1 92.06 75 CYS B CA 1
ATOM 4168 C C . CYS B 1 75 ? 19.906 3.074 6.754 1 92.06 75 CYS B C 1
ATOM 4170 O O . CYS B 1 75 ? 21.125 2.953 6.625 1 92.06 75 CYS B O 1
ATOM 4172 N N . ARG B 1 76 ? 19.141 2.326 7.516 1 93.81 76 ARG B N 1
ATOM 4173 C CA . ARG B 1 76 ? 19.734 1.214 8.258 1 93.81 76 ARG B CA 1
ATOM 4174 C C . ARG B 1 76 ? 19.688 -0.073 7.445 1 93.81 76 ARG B C 1
ATOM 4176 O O . ARG B 1 76 ? 18.641 -0.447 6.914 1 93.81 76 ARG B O 1
ATOM 4183 N N . LEU B 1 77 ? 20.812 -0.729 7.367 1 94.88 77 LEU B N 1
ATOM 4184 C CA . LEU B 1 77 ? 20.922 -1.94 6.559 1 94.88 77 LEU B CA 1
ATOM 4185 C C . LEU B 1 77 ? 21.141 -3.164 7.445 1 94.88 77 LEU B C 1
ATOM 4187 O O . LEU B 1 77 ? 21.844 -3.086 8.453 1 94.88 77 LEU B O 1
ATOM 4191 N N . PHE B 1 78 ? 20.547 -4.219 7.066 1 94.88 78 PHE B N 1
ATOM 4192 C CA . PHE B 1 78 ? 20.766 -5.547 7.629 1 94.88 78 PHE B CA 1
ATOM 4193 C C . PHE B 1 78 ? 21.734 -6.348 6.762 1 94.88 78 PHE B C 1
ATOM 4195 O O . PHE B 1 78 ? 21.516 -6.496 5.559 1 94.88 78 PHE B O 1
ATOM 4202 N N . VAL B 1 79 ? 22.766 -6.789 7.352 1 95 79 VAL B N 1
ATOM 4203 C CA . VAL B 1 79 ? 23.75 -7.602 6.648 1 95 79 VAL B CA 1
ATOM 4204 C C . VAL B 1 79 ? 23.781 -9.008 7.242 1 95 79 VAL B C 1
ATOM 4206 O O . VAL B 1 79 ? 24.125 -9.18 8.414 1 95 79 VAL B O 1
ATOM 4209 N N . GLY B 1 80 ? 23.422 -9.93 6.371 1 93.5 80 GLY B N 1
ATOM 4210 C CA . GLY B 1 80 ? 23.406 -11.32 6.805 1 93.5 80 GLY B CA 1
ATOM 4211 C C . GLY B 1 80 ? 24.547 -12.141 6.223 1 93.5 80 GLY B C 1
ATOM 4212 O O . GLY B 1 80 ? 25.219 -11.703 5.289 1 93.5 80 GLY B O 1
ATOM 4213 N N . ASN B 1 81 ? 24.828 -13.297 6.836 1 92.75 81 ASN B N 1
ATOM 4214 C CA . ASN B 1 81 ? 25.828 -14.266 6.406 1 92.75 81 ASN B CA 1
ATOM 4215 C C . ASN B 1 81 ? 27.234 -13.727 6.582 1 92.75 81 ASN B C 1
ATOM 4217 O O . ASN B 1 81 ? 28.062 -13.852 5.68 1 92.75 81 ASN B O 1
ATOM 4221 N N . LEU B 1 82 ? 27.344 -13.125 7.73 1 93.06 82 LEU B N 1
ATOM 4222 C CA . LEU B 1 82 ? 28.672 -12.625 8.062 1 93.06 82 LEU B CA 1
ATOM 4223 C C . LEU B 1 82 ? 29.562 -13.75 8.602 1 93.06 82 LEU B C 1
ATOM 4225 O O . LEU B 1 82 ? 29.094 -14.609 9.352 1 93.06 82 LEU B O 1
ATOM 4229 N N . PRO B 1 83 ? 30.734 -13.703 8.141 1 91.06 83 PRO B N 1
ATOM 4230 C CA . PRO B 1 83 ? 31.641 -14.695 8.703 1 91.06 83 PRO B CA 1
ATOM 4231 C C . PRO B 1 83 ? 31.797 -14.57 10.219 1 91.06 83 PRO B C 1
ATOM 4233 O O . PRO B 1 83 ? 31.688 -13.469 10.766 1 91.06 83 PRO B O 1
ATOM 4236 N N . ALA B 1 84 ? 32.062 -15.664 10.852 1 86.56 84 ALA B N 1
ATOM 4237 C CA . ALA B 1 84 ? 32.125 -15.711 12.312 1 86.56 84 ALA B CA 1
ATOM 4238 C C . ALA B 1 84 ? 33.344 -14.914 12.82 1 86.56 84 ALA B C 1
ATOM 4240 O O . ALA B 1 84 ? 33.344 -14.438 13.961 1 86.56 84 ALA B O 1
ATOM 4241 N N . ASP B 1 85 ? 34.312 -14.719 12.023 1 88.12 85 ASP B N 1
ATOM 4242 C CA . ASP B 1 85 ? 35.531 -14.086 12.461 1 88.12 85 ASP B CA 1
ATOM 4243 C C . ASP B 1 85 ? 35.562 -12.602 12.117 1 88.12 85 ASP B C 1
ATOM 4245 O O . ASP B 1 85 ? 36.562 -11.922 12.297 1 88.12 85 ASP B O 1
ATOM 4249 N N . ILE B 1 86 ? 34.375 -12.156 11.734 1 89.06 86 ILE B N 1
ATOM 4250 C CA . ILE B 1 86 ? 34.344 -10.758 11.305 1 89.06 86 ILE B CA 1
ATOM 4251 C C . ILE B 1 86 ? 34.469 -9.844 12.516 1 89.06 86 ILE B C 1
ATOM 4253 O O . ILE B 1 86 ? 33.906 -10.102 13.57 1 89.06 86 ILE B O 1
ATOM 4257 N N . THR B 1 87 ? 35.375 -8.891 12.461 1 89.56 87 THR B N 1
ATOM 4258 C CA . THR B 1 87 ? 35.531 -7.895 13.508 1 89.56 87 THR B CA 1
ATOM 4259 C C . THR B 1 87 ? 34.75 -6.633 13.203 1 89.56 87 THR B C 1
ATOM 4261 O O . THR B 1 87 ? 34.312 -6.422 12.062 1 89.56 87 THR B O 1
ATOM 4264 N N . ASP B 1 88 ? 34.531 -5.832 14.203 1 89.81 88 ASP B N 1
ATOM 4265 C CA . ASP B 1 88 ? 33.812 -4.57 14.039 1 89.81 88 ASP B CA 1
ATOM 4266 C C . ASP B 1 88 ? 34.562 -3.65 13.062 1 89.81 88 ASP B C 1
ATOM 4268 O O . ASP B 1 88 ? 33.906 -2.965 12.258 1 89.81 88 ASP B O 1
ATOM 4272 N N . GLU B 1 89 ? 35.781 -3.625 13.117 1 88.94 89 GLU B N 1
ATOM 4273 C CA . GLU B 1 89 ? 36.562 -2.76 12.25 1 88.94 89 GLU B CA 1
ATOM 4274 C C . GLU B 1 89 ? 36.469 -3.199 10.789 1 88.94 89 GLU B C 1
ATOM 4276 O O . GLU B 1 89 ? 36.375 -2.363 9.891 1 88.94 89 GLU B O 1
ATOM 4281 N N . ASP B 1 90 ? 36.469 -4.539 10.633 1 88.19 90 ASP B N 1
ATOM 4282 C CA . ASP B 1 90 ? 36.344 -5.07 9.273 1 88.19 90 ASP B CA 1
ATOM 4283 C C . ASP B 1 90 ? 34.969 -4.734 8.68 1 88.19 90 ASP B C 1
ATOM 4285 O O . ASP B 1 90 ? 34.875 -4.402 7.5 1 88.19 90 ASP B O 1
ATOM 4289 N N . PHE B 1 91 ? 34.031 -4.867 9.547 1 90.19 91 PHE B N 1
ATOM 4290 C CA . PHE B 1 91 ? 32.688 -4.57 9.133 1 90.19 91 PHE B CA 1
ATOM 4291 C C . PHE B 1 91 ? 32.531 -3.1 8.75 1 90.19 91 PHE B C 1
ATOM 4293 O O . PHE B 1 91 ? 31.938 -2.773 7.723 1 90.19 91 PHE B O 1
ATOM 4300 N N . LYS B 1 92 ? 33.125 -2.252 9.477 1 90.5 92 LYS B N 1
ATOM 4301 C CA . LYS B 1 92 ? 33.094 -0.82 9.188 1 90.5 92 LYS B CA 1
ATOM 4302 C C . LYS B 1 92 ? 33.844 -0.491 7.914 1 90.5 92 LYS B C 1
ATOM 4304 O O . LYS B 1 92 ? 33.438 0.374 7.137 1 90.5 92 LYS B O 1
ATOM 4309 N N . ARG B 1 93 ? 34.875 -1.198 7.684 1 87.81 93 ARG B N 1
ATOM 4310 C CA . ARG B 1 93 ? 35.719 -0.97 6.516 1 87.81 93 ARG B CA 1
ATOM 4311 C C . ARG B 1 93 ? 34.969 -1.344 5.23 1 87.81 93 ARG B C 1
ATOM 4313 O O . ARG B 1 93 ? 35.188 -0.718 4.188 1 87.81 93 ARG B O 1
ATOM 4320 N N . LEU B 1 94 ? 34.156 -2.391 5.402 1 87.75 94 LEU B N 1
ATOM 4321 C CA . LEU B 1 94 ? 33.375 -2.814 4.25 1 87.75 94 LEU B CA 1
ATOM 4322 C C . LEU B 1 94 ? 32.531 -1.668 3.723 1 87.75 94 LEU B C 1
ATOM 4324 O O . LEU B 1 94 ? 32.25 -1.588 2.523 1 87.75 94 LEU B O 1
ATOM 4328 N N . PHE B 1 95 ? 32.094 -0.768 4.641 1 89.62 95 PHE B N 1
ATOM 4329 C CA . PHE B 1 95 ? 31.172 0.291 4.266 1 89.62 95 PHE B CA 1
ATOM 4330 C C . PHE B 1 95 ? 31.875 1.643 4.234 1 89.62 95 PHE B C 1
ATOM 4332 O O . PHE B 1 95 ? 31.25 2.672 3.98 1 89.62 95 PHE B O 1
ATOM 4339 N N . ALA B 1 96 ? 33.125 1.676 4.441 1 84.5 96 ALA B N 1
ATOM 4340 C CA . ALA B 1 96 ? 33.875 2.916 4.508 1 84.5 96 ALA B CA 1
ATOM 4341 C C . ALA B 1 96 ? 33.875 3.637 3.162 1 84.5 96 ALA B C 1
ATOM 4343 O O . ALA B 1 96 ? 33.938 4.867 3.111 1 84.5 96 ALA B O 1
ATOM 4344 N N . LYS B 1 97 ? 33.781 2.838 2.156 1 81.81 97 LYS B N 1
ATOM 4345 C CA . LYS B 1 97 ? 33.781 3.393 0.807 1 81.81 97 LYS B CA 1
ATOM 4346 C C . LYS B 1 97 ? 32.562 4.277 0.571 1 81.81 97 LYS B C 1
ATOM 4348 O O . LYS B 1 97 ? 32.594 5.18 -0.27 1 81.81 97 LYS B O 1
ATOM 4353 N N . TYR B 1 98 ? 31.531 4.043 1.279 1 82.44 98 TYR B N 1
ATOM 4354 C CA . TYR B 1 98 ? 30.281 4.742 1.031 1 82.44 98 TYR B CA 1
ATOM 4355 C C . TYR B 1 98 ? 30.109 5.906 1.996 1 82.44 98 TYR B C 1
ATOM 4357 O O . TYR B 1 98 ? 29.203 6.727 1.832 1 82.44 98 TYR B O 1
ATOM 4365 N N . GLY B 1 99 ? 30.875 6.047 2.969 1 81.25 99 GLY B N 1
ATOM 4366 C CA . GLY B 1 99 ? 30.781 7.105 3.965 1 81.25 99 GLY B CA 1
ATOM 4367 C C . GLY B 1 99 ? 31.047 6.617 5.379 1 81.25 99 GLY B C 1
ATOM 4368 O O . GLY B 1 99 ? 31.328 5.438 5.59 1 81.25 99 GLY B O 1
ATOM 4369 N N . GLU B 1 100 ? 30.875 7.59 6.23 1 84.69 100 GLU B N 1
ATOM 4370 C CA . GLU B 1 100 ? 31.078 7.25 7.633 1 84.69 100 GLU B CA 1
ATOM 4371 C C . GLU B 1 100 ? 29.828 6.602 8.234 1 84.69 100 GLU B C 1
ATOM 4373 O O . GLU B 1 100 ? 28.781 7.234 8.32 1 84.69 100 GLU B O 1
ATOM 4378 N N . PRO B 1 101 ? 30.047 5.359 8.555 1 86.06 101 PRO B N 1
ATOM 4379 C CA . PRO B 1 101 ? 28.875 4.691 9.117 1 86.06 101 PRO B CA 1
ATOM 4380 C C . PRO B 1 101 ? 28.516 5.207 10.508 1 86.06 101 PRO B C 1
ATOM 4382 O O . PRO B 1 101 ? 29.391 5.645 11.258 1 86.06 101 PRO B O 1
ATOM 4385 N N . GLY B 1 102 ? 27.312 5.336 10.742 1 84.19 102 GLY B N 1
ATOM 4386 C CA . GLY B 1 102 ? 26.812 5.695 12.062 1 84.19 102 GLY B CA 1
ATOM 4387 C C . GLY B 1 102 ? 26.859 4.547 13.055 1 84.19 102 GLY B C 1
ATOM 4388 O O . GLY B 1 102 ? 27.906 3.91 13.227 1 84.19 102 GLY B O 1
ATOM 4389 N N . GLU B 1 103 ? 25.75 4.113 13.539 1 87.44 103 GLU B N 1
ATOM 4390 C CA . GLU B 1 103 ? 25.562 3.043 14.516 1 87.44 103 GLU B CA 1
ATOM 4391 C C . GLU B 1 103 ? 25.828 1.677 13.891 1 87.44 103 GLU B C 1
ATOM 4393 O O . GLU B 1 103 ? 25.297 1.362 12.82 1 87.44 103 GLU B O 1
ATOM 4398 N N . VAL B 1 104 ? 26.797 0.938 14.484 1 92.25 104 VAL B N 1
ATOM 4399 C CA . VAL B 1 104 ? 27.125 -0.396 14 1 92.25 104 VAL B CA 1
ATOM 4400 C C . VAL B 1 104 ? 26.844 -1.43 15.086 1 92.25 104 VAL B C 1
ATOM 4402 O O . VAL B 1 104 ? 27.172 -1.223 16.25 1 92.25 104 VAL B O 1
ATOM 4405 N N . PHE B 1 105 ? 26.156 -2.439 14.711 1 94.44 105 PHE B N 1
ATOM 4406 C CA . PHE B 1 105 ? 25.844 -3.559 15.594 1 94.44 105 PHE B CA 1
ATOM 4407 C C . PHE B 1 105 ? 26.125 -4.887 14.898 1 94.44 105 PHE B C 1
ATOM 4409 O O . PHE B 1 105 ? 25.688 -5.109 13.773 1 94.44 105 PHE B O 1
ATOM 4416 N N . ILE B 1 106 ? 26.922 -5.719 15.523 1 94.38 106 ILE B N 1
ATOM 4417 C CA . ILE B 1 106 ? 27.234 -7.027 14.953 1 94.38 106 ILE B CA 1
ATOM 4418 C C . ILE B 1 106 ? 26.906 -8.125 15.961 1 94.38 106 ILE B C 1
ATOM 4420 O O . ILE B 1 106 ? 27.25 -8.008 17.141 1 94.38 106 ILE B O 1
ATOM 4424 N N . ASN B 1 107 ? 26.172 -9.023 15.516 1 94.44 107 ASN B N 1
ATOM 4425 C CA . ASN B 1 107 ? 25.969 -10.258 16.281 1 94.44 107 ASN B CA 1
ATOM 4426 C C . ASN B 1 107 ? 26.844 -11.391 15.766 1 94.44 107 ASN B C 1
ATOM 4428 O O . ASN B 1 107 ? 26.484 -12.086 14.812 1 94.44 107 ASN B O 1
ATOM 4432 N N . LYS B 1 108 ? 27.891 -11.617 16.391 1 89.62 108 LYS B N 1
ATOM 4433 C CA . LYS B 1 108 ? 28.891 -12.594 15.961 1 89.62 108 LYS B CA 1
ATOM 4434 C C . LYS B 1 108 ? 28.344 -14.016 16.062 1 89.62 108 LYS B C 1
ATOM 4436 O O . LYS B 1 108 ? 28.688 -14.875 15.258 1 89.62 108 LYS B O 1
ATOM 4441 N N . GLY B 1 109 ? 27.562 -14.281 16.969 1 90.56 109 GLY B N 1
ATOM 4442 C CA . GLY B 1 109 ? 26.984 -15.602 17.172 1 90.56 109 GLY B CA 1
ATOM 4443 C C . GLY B 1 109 ? 26.094 -16.047 16.031 1 90.56 109 GLY B C 1
ATOM 4444 O O . GLY B 1 109 ? 26.219 -17.156 15.539 1 90.56 109 GLY B O 1
ATOM 4445 N N . LYS B 1 110 ? 25.266 -15.164 15.531 1 92.06 110 LYS B N 1
ATOM 4446 C CA . LYS B 1 110 ? 24.297 -15.5 14.5 1 92.06 110 LYS B CA 1
ATOM 4447 C C . LYS B 1 110 ? 24.797 -15.07 13.117 1 92.06 110 LYS B C 1
ATOM 4449 O O . LYS B 1 110 ? 24.219 -15.461 12.102 1 92.06 110 LYS B O 1
ATOM 4454 N N . GLY B 1 111 ? 25.844 -14.32 13.078 1 92.38 111 GLY B N 1
ATOM 4455 C CA . GLY B 1 111 ? 26.469 -13.953 11.82 1 92.38 111 GLY B CA 1
ATOM 4456 C C . GLY B 1 111 ? 25.719 -12.883 11.062 1 92.38 111 GLY B C 1
ATOM 4457 O O . GLY B 1 111 ? 25.469 -13.016 9.859 1 92.38 111 GLY B O 1
ATOM 4458 N N . PHE B 1 112 ? 25.047 -11.969 11.773 1 94.62 112 PHE B N 1
ATOM 4459 C CA . PHE B 1 112 ? 24.391 -10.844 11.102 1 94.62 112 PHE B CA 1
ATOM 4460 C C . PHE B 1 112 ? 24.766 -9.531 11.766 1 94.62 112 PHE B C 1
ATOM 4462 O O . PHE B 1 112 ? 25.328 -9.516 12.867 1 94.62 112 PHE B O 1
ATOM 4469 N N . GLY B 1 113 ? 24.547 -8.422 11.078 1 94.75 113 GLY B N 1
ATOM 4470 C CA . GLY B 1 113 ? 24.844 -7.102 11.602 1 94.75 113 GLY B CA 1
ATOM 4471 C C . GLY B 1 113 ? 23.953 -6.012 11.047 1 94.75 113 GLY B C 1
ATOM 4472 O O . GLY B 1 113 ? 23.219 -6.242 10.086 1 94.75 113 GLY B O 1
ATOM 4473 N N . PHE B 1 114 ? 23.938 -4.867 11.75 1 95.31 114 PHE B N 1
ATOM 4474 C CA . PHE B 1 114 ? 23.219 -3.672 11.32 1 95.31 114 PHE B CA 1
ATOM 4475 C C . PHE B 1 114 ? 24.172 -2.492 11.18 1 95.31 114 PHE B C 1
ATOM 4477 O O . PHE B 1 114 ? 25.094 -2.338 11.984 1 95.31 114 PHE B O 1
ATOM 4484 N N . ILE B 1 115 ? 23.953 -1.773 10.188 1 94.44 115 ILE B N 1
ATOM 4485 C CA . ILE B 1 115 ? 24.781 -0.591 9.984 1 94.44 115 ILE B CA 1
ATOM 4486 C C . ILE B 1 115 ? 23.922 0.551 9.445 1 94.44 115 ILE B C 1
ATOM 4488 O O . ILE B 1 115 ? 23.047 0.335 8.602 1 94.44 115 ILE B O 1
ATOM 4492 N N . LYS B 1 116 ? 24.141 1.7 9.938 1 93.31 116 LYS B N 1
ATOM 4493 C CA . LYS B 1 116 ? 23.438 2.893 9.5 1 93.31 116 LYS B CA 1
ATOM 4494 C C . LYS B 1 116 ? 24.344 3.811 8.688 1 93.31 116 LYS B C 1
ATOM 4496 O O . LYS B 1 116 ? 25.453 4.125 9.109 1 93.31 116 LYS B O 1
ATOM 4501 N N . LEU B 1 117 ? 23.844 4.18 7.551 1 91.25 117 LEU B N 1
ATOM 4502 C CA . LEU B 1 117 ? 24.625 5.074 6.691 1 91.25 117 LEU B CA 1
ATOM 4503 C C . LEU B 1 117 ? 24.047 6.484 6.723 1 91.25 117 LEU B C 1
ATOM 4505 O O . LEU B 1 117 ? 22.984 6.715 7.312 1 91.25 117 LEU B O 1
ATOM 4509 N N . GLU B 1 118 ? 24.656 7.402 6.156 1 87.62 118 GLU B N 1
ATOM 4510 C CA . GLU B 1 118 ? 24.344 8.82 6.262 1 87.62 118 GLU B CA 1
ATOM 4511 C C . GLU B 1 118 ? 23.047 9.148 5.52 1 87.62 118 GLU B C 1
ATOM 4513 O O . GLU B 1 118 ? 22.203 9.906 6.02 1 87.62 118 GLU B O 1
ATOM 4518 N N . SER B 1 119 ? 22.938 8.625 4.297 1 86.06 119 SER B N 1
ATOM 4519 C CA . SER B 1 119 ? 21.766 8.945 3.492 1 86.06 119 SER B CA 1
ATOM 4520 C C . SER B 1 119 ? 21.156 7.684 2.887 1 86.06 119 SER B C 1
ATOM 4522 O O . SER B 1 119 ? 21.812 6.648 2.801 1 86.06 119 SER B O 1
ATOM 4524 N N . ARG B 1 120 ? 19.938 7.84 2.555 1 85.25 120 ARG B N 1
ATOM 4525 C CA . ARG B 1 120 ? 19.219 6.723 1.95 1 85.25 120 ARG B CA 1
ATOM 4526 C C . ARG B 1 120 ? 19.828 6.34 0.608 1 85.25 120 ARG B C 1
ATOM 4528 O O . ARG B 1 120 ? 19.938 5.156 0.288 1 85.25 120 ARG B O 1
ATOM 4535 N N . ALA B 1 121 ? 20.172 7.293 -0.142 1 81.19 121 ALA B N 1
ATOM 4536 C CA . ALA B 1 121 ? 20.766 7.047 -1.449 1 81.19 121 ALA B CA 1
ATOM 4537 C C . ALA B 1 121 ? 22.062 6.25 -1.313 1 81.19 121 ALA B C 1
ATOM 4539 O O . ALA B 1 121 ? 22.312 5.312 -2.076 1 81.19 121 ALA B O 1
ATOM 4540 N N . LEU B 1 122 ? 22.859 6.594 -0.324 1 83.38 122 LEU B N 1
ATOM 4541 C CA . LEU B 1 122 ? 24.109 5.883 -0.082 1 83.38 122 LEU B CA 1
ATOM 4542 C C . LEU B 1 122 ? 23.844 4.445 0.348 1 83.38 122 LEU B C 1
ATOM 4544 O O . LEU B 1 122 ? 24.578 3.531 -0.052 1 83.38 122 LEU B O 1
ATOM 4548 N N . ALA B 1 123 ? 22.828 4.336 1.138 1 88.19 123 ALA B N 1
ATOM 4549 C CA . ALA B 1 123 ? 22.469 2.996 1.589 1 88.19 123 ALA B CA 1
ATOM 4550 C C . ALA B 1 123 ? 22.016 2.125 0.417 1 88.19 123 ALA B C 1
ATOM 4552 O O . ALA B 1 123 ? 22.328 0.931 0.372 1 88.19 123 ALA B O 1
ATOM 4553 N N . GLU B 1 124 ? 21.328 2.725 -0.47 1 85.44 124 GLU B N 1
ATOM 4554 C CA . GLU B 1 124 ? 20.875 1.996 -1.651 1 85.44 124 GLU B CA 1
ATOM 4555 C C . GLU B 1 124 ? 22.047 1.559 -2.516 1 85.44 124 GLU B C 1
ATOM 4557 O O . GLU B 1 124 ? 22.062 0.444 -3.041 1 85.44 124 GLU B O 1
ATOM 4562 N N . ILE B 1 125 ? 22.984 2.34 -2.65 1 82.5 125 ILE B N 1
ATOM 4563 C CA . ILE B 1 125 ? 24.172 2.031 -3.436 1 82.5 125 ILE B CA 1
ATOM 4564 C C . ILE B 1 125 ? 24.969 0.919 -2.754 1 82.5 125 ILE B C 1
ATOM 4566 O O . ILE B 1 125 ? 25.422 -0.019 -3.41 1 82.5 125 ILE B O 1
ATOM 4570 N N . ALA B 1 126 ? 25.109 1.122 -1.483 1 88.12 126 ALA B N 1
ATOM 4571 C CA . ALA B 1 126 ? 25.828 0.105 -0.722 1 88.12 126 ALA B CA 1
ATOM 4572 C C . ALA B 1 126 ? 25.141 -1.256 -0.843 1 88.12 126 ALA B C 1
ATOM 4574 O O . ALA B 1 126 ? 25.812 -2.275 -1.025 1 88.12 126 ALA B O 1
ATOM 4575 N N . LYS B 1 127 ? 23.891 -1.268 -0.715 1 89.19 127 LYS B N 1
ATOM 4576 C CA . LYS B 1 127 ? 23.125 -2.5 -0.842 1 89.19 127 LYS B CA 1
ATOM 4577 C C . LYS B 1 127 ? 23.328 -3.139 -2.213 1 89.19 127 LYS B C 1
ATOM 4579 O O . LYS B 1 127 ? 23.516 -4.352 -2.316 1 89.19 127 LYS B O 1
ATOM 4584 N N . ALA B 1 128 ? 23.281 -2.379 -3.234 1 83.75 128 ALA B N 1
ATOM 4585 C CA . ALA B 1 128 ? 23.391 -2.877 -4.602 1 83.75 128 ALA B CA 1
ATOM 4586 C C . ALA B 1 128 ? 24.766 -3.477 -4.852 1 83.75 128 ALA B C 1
ATOM 4588 O O . ALA B 1 128 ? 24.891 -4.5 -5.531 1 83.75 128 ALA B O 1
ATOM 4589 N N . GLU B 1 129 ? 25.75 -2.934 -4.289 1 83.44 129 GLU B N 1
ATOM 4590 C CA . GLU B 1 129 ? 27.125 -3.363 -4.543 1 83.44 129 GLU B CA 1
ATOM 4591 C C . GLU B 1 129 ? 27.5 -4.551 -3.662 1 83.44 129 GLU B C 1
ATOM 4593 O O . GLU B 1 129 ? 28.188 -5.469 -4.109 1 83.44 129 GLU B O 1
ATOM 4598 N N . LEU B 1 130 ? 27.047 -4.496 -2.479 1 88.56 130 LEU B N 1
ATOM 4599 C CA . LEU B 1 130 ? 27.547 -5.465 -1.503 1 88.56 130 LEU B CA 1
ATOM 4600 C C . LEU B 1 130 ? 26.656 -6.703 -1.474 1 88.56 130 LEU B C 1
ATOM 4602 O O . LEU B 1 130 ? 27.062 -7.754 -0.98 1 88.56 130 LEU B O 1
ATOM 4606 N N . ASP B 1 131 ? 25.484 -6.551 -1.984 1 89.12 131 ASP B N 1
ATOM 4607 C CA . ASP B 1 131 ? 24.578 -7.695 -1.937 1 89.12 131 ASP B CA 1
ATOM 4608 C C . ASP B 1 131 ? 25.125 -8.859 -2.768 1 89.12 131 ASP B C 1
ATOM 4610 O O . ASP B 1 131 ? 25.516 -8.672 -3.918 1 89.12 131 ASP B O 1
ATOM 4614 N N . ASP B 1 132 ? 25.266 -10.039 -2.242 1 87.38 132 ASP B N 1
ATOM 4615 C CA . ASP B 1 132 ? 25.703 -11.289 -2.848 1 87.38 132 ASP B CA 1
ATOM 4616 C C . ASP B 1 132 ? 27.203 -11.281 -3.111 1 87.38 132 ASP B C 1
ATOM 4618 O O . ASP B 1 132 ? 27.688 -12.023 -3.967 1 87.38 132 ASP B O 1
ATOM 4622 N N . THR B 1 133 ? 27.875 -10.391 -2.527 1 88.12 133 THR B N 1
ATOM 4623 C CA . THR B 1 133 ? 29.328 -10.391 -2.627 1 88.12 133 THR B CA 1
ATOM 4624 C C . THR B 1 133 ? 29.922 -11.508 -1.777 1 88.12 133 THR B C 1
ATOM 4626 O O . THR B 1 133 ? 29.531 -11.703 -0.627 1 88.12 133 THR B O 1
ATOM 4629 N N . PRO B 1 134 ? 30.734 -12.266 -2.379 1 91.12 134 PRO B N 1
ATOM 4630 C CA . PRO B 1 134 ? 31.359 -13.359 -1.631 1 91.12 134 PRO B CA 1
ATOM 4631 C C . PRO B 1 134 ? 32.375 -12.859 -0.611 1 91.12 134 PRO B C 1
ATOM 4633 O O . PRO B 1 134 ? 33.156 -11.953 -0.908 1 91.12 134 PRO B O 1
ATOM 4636 N N . MET B 1 135 ? 32.25 -13.289 0.583 1 88.56 135 MET B N 1
ATOM 4637 C CA . MET B 1 135 ? 33.156 -12.961 1.665 1 88.56 135 MET B CA 1
ATOM 4638 C C . MET B 1 135 ? 33.562 -14.211 2.443 1 88.56 135 MET B C 1
ATOM 4640 O O . MET B 1 135 ? 32.75 -14.766 3.182 1 88.56 135 MET B O 1
ATOM 4644 N N . ARG B 1 136 ? 34.844 -14.586 2.24 1 89.81 136 ARG B N 1
ATOM 4645 C CA . ARG B 1 136 ? 35.406 -15.742 2.939 1 89.81 136 ARG B CA 1
ATOM 4646 C C . ARG B 1 136 ? 34.5 -16.969 2.748 1 89.81 136 ARG B C 1
ATOM 4648 O O . ARG B 1 136 ? 34.188 -17.656 3.717 1 89.81 136 ARG B O 1
ATOM 4655 N N . GLY B 1 137 ? 33.969 -17.234 1.543 1 87 137 GLY B N 1
ATOM 4656 C CA . GLY B 1 137 ? 33.219 -18.422 1.174 1 87 137 GLY B CA 1
ATOM 4657 C C . GLY B 1 137 ? 31.734 -18.281 1.363 1 87 137 GLY B C 1
ATOM 4658 O O . GLY B 1 137 ? 30.969 -19.203 1.035 1 87 137 GLY B O 1
ATOM 4659 N N . ARG B 1 138 ? 31.375 -17.266 2.016 1 89.5 138 ARG B N 1
ATOM 4660 C CA . ARG B 1 138 ? 29.938 -17.016 2.203 1 89.5 138 ARG B CA 1
ATOM 4661 C C . ARG B 1 138 ? 29.484 -15.836 1.356 1 89.5 138 ARG B C 1
ATOM 4663 O O . ARG B 1 138 ? 30.266 -14.938 1.047 1 89.5 138 ARG B O 1
ATOM 4670 N N . GLN B 1 139 ? 28.234 -15.883 0.976 1 90.69 139 GLN B N 1
ATOM 4671 C CA . GLN B 1 139 ? 27.656 -14.781 0.216 1 90.69 139 GLN B CA 1
ATOM 4672 C C . GLN B 1 139 ? 26.922 -13.805 1.133 1 90.69 139 GLN B C 1
ATOM 4674 O O . GLN B 1 139 ? 25.969 -14.188 1.809 1 90.69 139 GLN B O 1
ATOM 4679 N N . LEU B 1 140 ? 27.328 -12.625 1.124 1 92.62 140 LEU B N 1
ATOM 4680 C CA . LEU B 1 140 ? 26.688 -11.602 1.952 1 92.62 140 LEU B CA 1
ATOM 4681 C C . LEU B 1 140 ? 25.281 -11.305 1.47 1 92.62 140 LEU B C 1
ATOM 4683 O O . LEU B 1 140 ? 25.016 -11.312 0.265 1 92.62 140 LEU B O 1
ATOM 4687 N N . ARG B 1 141 ? 24.453 -11.117 2.416 1 90.88 141 ARG B N 1
ATOM 4688 C CA . ARG B 1 141 ? 23.094 -10.68 2.111 1 90.88 141 ARG B CA 1
ATOM 4689 C C . ARG B 1 141 ? 22.781 -9.336 2.77 1 90.88 141 ARG B C 1
ATOM 4691 O O . ARG B 1 141 ? 22.797 -9.227 3.998 1 90.88 141 ARG B O 1
ATOM 4698 N N . VAL B 1 142 ? 22.578 -8.391 1.903 1 92.69 142 VAL B N 1
ATOM 4699 C CA . VAL B 1 142 ? 22.344 -7.047 2.42 1 92.69 142 VAL B CA 1
ATOM 4700 C C . VAL B 1 142 ? 20.906 -6.621 2.113 1 92.69 142 VAL B C 1
ATOM 4702 O O . VAL B 1 142 ? 20.469 -6.703 0.967 1 92.69 142 VAL B O 1
ATOM 4705 N N . ARG B 1 143 ? 20.141 -6.195 3.115 1 91.94 143 ARG B N 1
ATOM 4706 C CA . ARG B 1 143 ? 18.781 -5.695 2.98 1 91.94 143 ARG B CA 1
ATOM 4707 C C . ARG B 1 143 ? 18.547 -4.488 3.883 1 91.94 143 ARG B C 1
ATOM 4709 O O . ARG B 1 143 ? 19.312 -4.25 4.816 1 91.94 143 ARG B O 1
ATOM 4716 N N . PHE B 1 144 ? 17.578 -3.779 3.488 1 92.44 144 PHE B N 1
ATOM 4717 C CA . PHE B 1 144 ? 17.188 -2.713 4.398 1 92.44 144 PHE B CA 1
ATOM 4718 C C . PHE B 1 144 ? 16.547 -3.283 5.664 1 92.44 144 PHE B C 1
ATOM 4720 O O . PHE B 1 144 ? 15.766 -4.234 5.594 1 92.44 144 PHE B O 1
ATOM 4727 N N . ALA B 1 145 ? 16.922 -2.727 6.73 1 92.69 145 ALA B N 1
ATOM 4728 C CA . ALA B 1 145 ? 16.359 -3.152 8.008 1 92.69 145 ALA B CA 1
ATOM 4729 C C . ALA B 1 145 ? 14.922 -2.68 8.156 1 92.69 145 ALA B C 1
ATOM 4731 O O . ALA B 1 145 ? 14.539 -1.642 7.609 1 92.69 145 ALA B O 1
ATOM 4732 N N . THR B 1 146 ? 14.164 -3.438 8.844 1 91.31 146 THR B N 1
ATOM 4733 C CA . THR B 1 146 ? 12.789 -3.043 9.125 1 91.31 146 THR B CA 1
ATOM 4734 C C . THR B 1 146 ? 12.758 -1.785 9.984 1 91.31 146 THR B C 1
ATOM 4736 O O . THR B 1 146 ? 13.562 -1.639 10.914 1 91.31 146 THR B O 1
ATOM 4739 N N . HIS B 1 147 ? 11.883 -0.943 9.617 1 92.31 147 HIS B N 1
ATOM 4740 C CA . HIS B 1 147 ? 11.68 0.279 10.383 1 92.31 147 HIS B CA 1
ATOM 4741 C C . HIS B 1 147 ? 10.625 0.079 11.469 1 92.31 147 HIS B C 1
ATOM 4743 O O . HIS B 1 147 ? 9.445 0.332 11.25 1 92.31 147 HIS B O 1
ATOM 4749 N N . ALA B 1 148 ? 10.969 -0.175 12.695 1 91.56 148 ALA B N 1
ATOM 4750 C CA . ALA B 1 148 ? 10.055 -0.529 13.773 1 91.56 148 ALA B CA 1
ATOM 4751 C C . ALA B 1 148 ? 9.398 0.714 14.367 1 91.56 148 ALA B C 1
ATOM 4753 O O . ALA B 1 148 ? 8.406 0.613 15.094 1 91.56 148 ALA B O 1
ATOM 4754 N N . ALA B 1 149 ? 9.922 1.901 14.094 1 96.44 149 ALA B N 1
ATOM 4755 C CA . ALA B 1 149 ? 9.383 3.143 14.648 1 96.44 149 ALA B CA 1
ATOM 4756 C C . ALA B 1 149 ? 8.578 3.908 13.602 1 96.44 149 ALA B C 1
ATOM 4758 O O . ALA B 1 149 ? 8.562 5.141 13.609 1 96.44 149 ALA B O 1
ATOM 4759 N N . ALA B 1 150 ? 8.062 3.203 12.633 1 97 150 ALA B N 1
ATOM 4760 C CA . ALA B 1 150 ? 7.238 3.816 11.594 1 97 150 ALA B CA 1
ATOM 4761 C C . ALA B 1 150 ? 5.758 3.537 11.836 1 97 150 ALA B C 1
ATOM 4763 O O . ALA B 1 150 ? 5.383 2.418 12.188 1 97 150 ALA B O 1
ATOM 4764 N N . LEU B 1 151 ? 4.938 4.582 11.703 1 98.12 151 LEU B N 1
ATOM 4765 C CA . LEU B 1 151 ? 3.498 4.473 11.93 1 98.12 151 LEU B CA 1
ATOM 4766 C C . LEU B 1 151 ? 2.723 4.855 10.672 1 98.12 151 LEU B C 1
ATOM 4768 O O . LEU B 1 151 ? 3.154 5.727 9.914 1 98.12 151 LEU B O 1
ATOM 4772 N N . SER B 1 152 ? 1.669 4.184 10.43 1 98 152 SER B N 1
ATOM 4773 C CA . SER B 1 152 ? 0.702 4.547 9.406 1 98 152 SER B CA 1
ATOM 4774 C C . SER B 1 152 ? -0.452 5.355 9.984 1 98 152 SER B C 1
ATOM 4776 O O . SER B 1 152 ? -1.037 4.965 11 1 98 152 SER B O 1
ATOM 4778 N N . VAL B 1 153 ? -0.689 6.469 9.406 1 98 153 VAL B N 1
ATOM 4779 C CA . VAL B 1 153 ? -1.744 7.363 9.867 1 98 153 VAL B CA 1
ATOM 4780 C C . VAL B 1 153 ? -2.879 7.398 8.852 1 98 153 VAL B C 1
ATOM 4782 O O . VAL B 1 153 ? -2.637 7.559 7.648 1 98 153 VAL B O 1
ATOM 4785 N N . ARG B 1 154 ? -4.09 7.25 9.352 1 96.81 154 ARG B N 1
ATOM 4786 C CA . ARG B 1 154 ? -5.254 7.246 8.469 1 96.81 154 ARG B CA 1
ATOM 4787 C C . ARG B 1 154 ? -6.277 8.289 8.906 1 96.81 154 ARG B C 1
ATOM 4789 O O . ARG B 1 154 ? -6.172 8.852 10 1 96.81 154 ARG B O 1
ATOM 4796 N N . ASN B 1 155 ? -7.168 8.516 8.008 1 95.94 155 ASN B N 1
ATOM 4797 C CA . ASN B 1 155 ? -8.273 9.445 8.234 1 95.94 155 ASN B CA 1
ATOM 4798 C C . ASN B 1 155 ? -7.781 10.891 8.328 1 95.94 155 ASN B C 1
ATOM 4800 O O . ASN B 1 155 ? -8.234 11.648 9.18 1 95.94 155 ASN B O 1
ATOM 4804 N N . LEU B 1 156 ? -6.891 11.203 7.469 1 96.19 156 LEU B N 1
ATOM 4805 C CA . LEU B 1 156 ? -6.383 12.57 7.402 1 96.19 156 LEU B CA 1
ATOM 4806 C C . LEU B 1 156 ? -7.285 13.438 6.531 1 96.19 156 LEU B C 1
ATOM 4808 O O . LEU B 1 156 ? -7.777 12.992 5.496 1 96.19 156 LEU B O 1
ATOM 4812 N N . SER B 1 157 ? -7.523 14.602 7.02 1 93.25 157 SER B N 1
ATOM 4813 C CA . SER B 1 157 ? -8.188 15.586 6.176 1 93.25 157 SER B CA 1
ATOM 4814 C C . SER B 1 157 ? -7.363 15.906 4.934 1 93.25 157 SER B C 1
ATOM 4816 O O . SER B 1 157 ? -6.133 15.836 4.969 1 93.25 157 SER B O 1
ATOM 4818 N N . PRO B 1 158 ? -8.023 16.234 3.834 1 92.44 158 PRO B N 1
ATOM 4819 C CA . PRO B 1 158 ? -7.305 16.547 2.6 1 92.44 158 PRO B CA 1
ATOM 4820 C C . PRO B 1 158 ? -6.426 17.781 2.729 1 92.44 158 PRO B C 1
ATOM 4822 O O . PRO B 1 158 ? -5.574 18.031 1.872 1 92.44 158 PRO B O 1
ATOM 4825 N N . TYR B 1 159 ? -6.547 18.5 3.863 1 93.06 159 TYR B N 1
ATOM 4826 C CA . TYR B 1 159 ? -5.828 19.766 4.016 1 93.06 159 TYR B CA 1
ATOM 4827 C C . TYR B 1 159 ? -4.641 19.594 4.961 1 93.06 159 TYR B C 1
ATOM 4829 O O . TYR B 1 159 ? -4.109 20.594 5.477 1 93.06 159 TYR B O 1
ATOM 4837 N N . VAL B 1 160 ? -4.281 18.438 5.203 1 95.62 160 VAL B N 1
ATOM 4838 C CA . VAL B 1 160 ? -3.115 18.172 6.039 1 95.62 160 VAL B CA 1
ATOM 4839 C C . VAL B 1 160 ? -1.88 18 5.16 1 95.62 160 VAL B C 1
ATOM 4841 O O . VAL B 1 160 ? -1.828 17.094 4.32 1 95.62 160 VAL B O 1
ATOM 4844 N N . SER B 1 161 ? -0.948 18.891 5.336 1 95.44 161 SER B N 1
ATOM 4845 C CA . SER B 1 161 ? 0.305 18.828 4.59 1 95.44 161 SER B CA 1
ATOM 4846 C C . SER B 1 161 ? 1.348 18 5.328 1 95.44 161 SER B C 1
ATOM 4848 O O . SER B 1 161 ? 1.137 17.609 6.48 1 95.44 161 SER B O 1
ATOM 4850 N N . ASN B 1 162 ? 2.479 17.719 4.652 1 96.12 162 ASN B N 1
ATOM 4851 C CA . ASN B 1 162 ? 3.584 16.984 5.27 1 96.12 162 ASN B CA 1
ATOM 4852 C C . ASN B 1 162 ? 4.113 17.719 6.5 1 96.12 162 ASN B C 1
ATOM 4854 O O . ASN B 1 162 ? 4.355 17.109 7.539 1 96.12 162 ASN B O 1
ATOM 4858 N N . GLU B 1 163 ? 4.23 19 6.383 1 95.19 163 GLU B N 1
ATOM 4859 C CA . GLU B 1 163 ? 4.789 19.812 7.457 1 95.19 163 GLU B CA 1
ATOM 4860 C C . GLU B 1 163 ? 3.863 19.844 8.672 1 95.19 163 GLU B C 1
ATOM 4862 O O . GLU B 1 163 ? 4.324 19.766 9.812 1 95.19 163 GLU B O 1
ATOM 4867 N N . LEU B 1 164 ? 2.598 19.938 8.344 1 95.69 164 LEU B N 1
ATOM 4868 C CA . LEU B 1 164 ? 1.637 19.938 9.445 1 95.69 164 LEU B CA 1
ATOM 4869 C C . LEU B 1 164 ? 1.655 18.594 10.18 1 95.69 164 LEU B C 1
ATOM 4871 O O . LEU B 1 164 ? 1.591 18.562 11.406 1 95.69 164 LEU B O 1
ATOM 4875 N N . LEU B 1 165 ? 1.733 17.547 9.406 1 97.56 165 LEU B N 1
ATOM 4876 C CA . LEU B 1 165 ? 1.808 16.203 9.992 1 97.56 165 LEU B CA 1
ATOM 4877 C C . LEU B 1 165 ? 3.053 16.062 10.867 1 97.56 165 LEU B C 1
ATOM 4879 O O . LEU B 1 165 ? 2.982 15.523 11.969 1 97.56 165 LEU B O 1
ATOM 4883 N N . GLU B 1 166 ? 4.117 16.531 10.391 1 97.25 166 GLU B N 1
ATOM 4884 C CA . GLU B 1 166 ? 5.363 16.484 11.148 1 97.25 166 GLU B CA 1
ATOM 4885 C C . GLU B 1 166 ? 5.262 17.297 12.43 1 97.25 166 GLU B C 1
ATOM 4887 O O . GLU B 1 166 ? 5.668 16.844 13.5 1 97.25 166 GLU B O 1
ATOM 4892 N N . GLU B 1 167 ? 4.711 18.453 12.312 1 96.44 167 GLU B N 1
ATOM 4893 C CA . GLU B 1 167 ? 4.555 19.328 13.477 1 96.44 167 GLU B CA 1
ATOM 4894 C C . GLU B 1 167 ? 3.639 18.688 14.523 1 96.44 167 GLU B C 1
ATOM 4896 O O . GLU B 1 167 ? 3.934 18.734 15.719 1 96.44 167 GLU B O 1
ATOM 4901 N N . ALA B 1 168 ? 2.654 18.141 14.062 1 97.69 168 ALA B N 1
ATOM 4902 C CA . ALA B 1 168 ? 1.665 17.547 14.961 1 97.69 168 ALA B CA 1
ATOM 4903 C C . ALA B 1 168 ? 2.256 16.375 15.727 1 97.69 168 ALA B C 1
ATOM 4905 O O . ALA B 1 168 ? 2.076 16.266 16.938 1 97.69 168 ALA B O 1
ATOM 4906 N N . PHE B 1 169 ? 2.982 15.508 15.086 1 98.31 169 PHE B N 1
ATOM 4907 C CA . PHE B 1 169 ? 3.461 14.273 15.711 1 98.31 169 PHE B CA 1
ATOM 4908 C C . PHE B 1 169 ? 4.781 14.516 16.438 1 98.31 169 PHE B C 1
ATOM 4910 O O . PHE B 1 169 ? 5.25 13.648 17.172 1 98.31 169 PHE B O 1
ATOM 4917 N N . SER B 1 170 ? 5.348 15.664 16.234 1 97.38 170 SER B N 1
ATOM 4918 C CA . SER B 1 170 ? 6.586 16 16.922 1 97.38 170 SER B CA 1
ATOM 4919 C C . SER B 1 170 ? 6.367 16.141 18.422 1 97.38 170 SER B C 1
ATOM 4921 O O . SER B 1 170 ? 7.324 16.094 19.203 1 97.38 170 SER B O 1
ATOM 4923 N N . GLN B 1 171 ? 5.137 16.328 18.81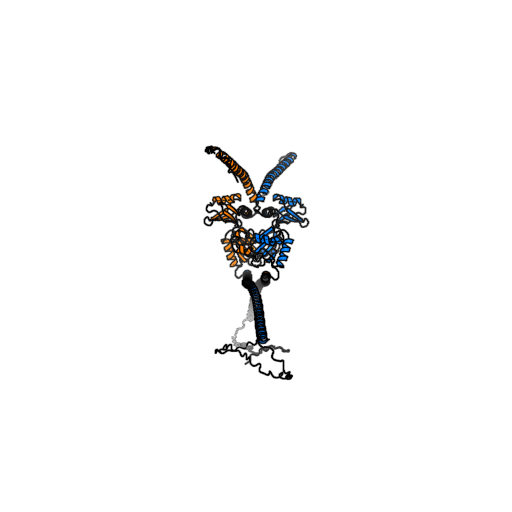2 1 96.44 171 GLN B N 1
ATOM 4924 C CA . GLN B 1 171 ? 4.828 16.453 20.234 1 96.44 171 GLN B CA 1
ATOM 4925 C C . GLN B 1 171 ? 5.105 15.148 20.984 1 96.44 171 GLN B C 1
ATOM 4927 O O . GLN B 1 171 ? 5.262 15.141 22.203 1 96.44 171 GLN B O 1
ATOM 4932 N N . PHE B 1 172 ? 5.191 14.023 20.312 1 97.44 172 PHE B N 1
ATOM 4933 C CA . PHE B 1 172 ? 5.395 12.727 20.938 1 97.44 172 PHE B CA 1
ATOM 4934 C C . PHE B 1 172 ? 6.875 12.367 20.984 1 97.44 172 PHE B C 1
ATOM 4936 O O . PHE B 1 172 ? 7.285 11.469 21.719 1 97.44 172 PHE B O 1
ATOM 4943 N N . GLY B 1 173 ? 7.613 13.023 20.078 1 96.62 173 GLY B N 1
ATOM 4944 C CA . GLY B 1 173 ? 9.039 12.766 19.938 1 96.62 173 GLY B CA 1
ATOM 4945 C C . GLY B 1 173 ? 9.594 13.25 18.609 1 96.62 173 GLY B C 1
ATOM 4946 O O . GLY B 1 173 ? 8.852 13.727 17.75 1 96.62 173 GLY B O 1
ATOM 4947 N N . PRO B 1 174 ? 10.875 13.141 18.547 1 96.75 174 PRO B N 1
ATOM 4948 C CA . PRO B 1 174 ? 11.484 13.594 17.297 1 96.75 174 PRO B CA 1
ATOM 4949 C C . PRO B 1 174 ? 11.07 12.75 16.094 1 96.75 174 PRO B C 1
ATOM 4951 O O . PRO B 1 174 ? 11.141 11.523 16.141 1 96.75 174 PRO B O 1
ATOM 4954 N N . VAL B 1 175 ? 10.648 13.398 15.102 1 97.06 175 VAL B N 1
ATOM 4955 C CA . VAL B 1 175 ? 10.188 12.766 13.867 1 97.06 175 VAL B CA 1
ATOM 4956 C C . VAL B 1 175 ? 11.266 12.875 12.789 1 97.06 175 VAL B C 1
ATOM 4958 O O . VAL B 1 175 ? 11.812 13.953 12.57 1 97.06 175 VAL B O 1
ATOM 4961 N N . GLU B 1 176 ? 11.57 11.797 12.156 1 95.38 176 GLU B N 1
ATOM 4962 C CA . GLU B 1 176 ? 12.555 11.805 11.086 1 95.38 176 GLU B CA 1
ATOM 4963 C C . GLU B 1 176 ? 11.906 12.148 9.742 1 95.38 176 GLU B C 1
ATOM 4965 O O . GLU B 1 176 ? 12.477 12.891 8.938 1 95.38 176 GLU B O 1
ATOM 4970 N N . ARG B 1 177 ? 10.727 11.562 9.539 1 94.94 177 ARG B N 1
ATOM 4971 C CA . ARG B 1 177 ? 10.039 11.766 8.273 1 94.94 177 ARG B CA 1
ATOM 4972 C C . ARG B 1 177 ? 8.523 11.672 8.453 1 94.94 177 ARG B C 1
ATOM 4974 O O . ARG B 1 177 ? 8.031 10.805 9.18 1 94.94 177 ARG B O 1
ATOM 4981 N N . ALA B 1 178 ? 7.828 12.578 7.898 1 97.5 178 ALA B N 1
ATOM 4982 C CA . ALA B 1 178 ? 6.367 12.578 7.84 1 97.5 178 ALA B CA 1
ATOM 4983 C C . ALA B 1 178 ? 5.875 12.914 6.438 1 97.5 178 ALA B C 1
ATOM 4985 O O . ALA B 1 178 ? 6.223 13.953 5.883 1 97.5 178 ALA B O 1
ATOM 4986 N N . VAL B 1 179 ? 5.094 11.977 5.895 1 96.88 179 VAL B N 1
ATOM 4987 C CA . VAL B 1 179 ? 4.664 12.195 4.516 1 96.88 179 VAL B CA 1
ATOM 4988 C C . VAL B 1 179 ? 3.203 11.781 4.355 1 96.88 179 VAL B C 1
ATOM 4990 O O . VAL B 1 179 ? 2.773 10.773 4.922 1 96.88 179 VAL B O 1
ATOM 4993 N N . VAL B 1 180 ? 2.461 12.648 3.688 1 97.94 180 VAL B N 1
ATOM 4994 C CA . VAL B 1 180 ? 1.087 12.32 3.32 1 97.94 180 VAL B CA 1
ATOM 4995 C C . VAL B 1 180 ? 1.065 11.656 1.943 1 97.94 180 VAL B C 1
ATOM 4997 O O . VAL B 1 180 ? 1.634 12.188 0.985 1 97.94 180 VAL B O 1
ATOM 5000 N N . ILE B 1 181 ? 0.469 10.531 1.846 1 97.62 181 ILE B N 1
ATOM 5001 C CA . ILE B 1 181 ? 0.436 9.781 0.595 1 97.62 181 ILE B CA 1
ATOM 5002 C C . ILE B 1 181 ? -0.515 10.461 -0.388 1 97.62 181 ILE B C 1
ATOM 5004 O O . ILE B 1 181 ? -1.657 10.773 -0.043 1 97.62 181 ILE B O 1
ATOM 5008 N N . VAL B 1 182 ? -0.021 10.719 -1.611 1 95.88 182 VAL B N 1
ATOM 5009 C CA . VAL B 1 182 ? -0.83 11.398 -2.621 1 95.88 182 VAL B CA 1
ATOM 5010 C C . VAL B 1 182 ? -0.995 10.492 -3.84 1 95.88 182 VAL B C 1
ATOM 5012 O O . VAL B 1 182 ? -0.224 9.547 -4.027 1 95.88 182 VAL B O 1
ATOM 5015 N N . ASP B 1 183 ? -2.025 10.68 -4.566 1 93.12 183 ASP B N 1
ATOM 5016 C CA . ASP B 1 183 ? -2.256 9.914 -5.789 1 93.12 183 ASP B CA 1
ATOM 5017 C C . ASP B 1 183 ? -1.486 10.516 -6.965 1 93.12 183 ASP B C 1
ATOM 5019 O O . ASP B 1 183 ? -0.62 11.367 -6.773 1 93.12 183 ASP B O 1
ATOM 5023 N N . ASP B 1 184 ? -1.714 10.016 -8.164 1 87.69 184 ASP B N 1
ATOM 5024 C CA . ASP B 1 184 ? -0.99 10.422 -9.367 1 87.69 184 ASP B CA 1
ATOM 5025 C C . ASP B 1 184 ? -1.318 11.867 -9.75 1 87.69 184 ASP B C 1
ATOM 5027 O O . ASP B 1 184 ? -0.529 12.531 -10.414 1 87.69 184 ASP B O 1
ATOM 5031 N N . ARG B 1 185 ? -2.453 12.336 -9.234 1 86.19 185 ARG B N 1
ATOM 5032 C CA . ARG B 1 185 ? -2.863 13.703 -9.539 1 86.19 185 ARG B CA 1
ATOM 5033 C C . ARG B 1 185 ? -2.42 14.664 -8.438 1 86.19 185 ARG B C 1
ATOM 5035 O O . ARG B 1 185 ? -2.713 15.859 -8.5 1 86.19 185 ARG B O 1
ATOM 5042 N N . GLY B 1 186 ? -1.857 14.117 -7.391 1 87.44 186 GLY B N 1
ATOM 5043 C CA . GLY B 1 186 ? -1.359 14.961 -6.316 1 87.44 186 GLY B CA 1
ATOM 5044 C C . GLY B 1 186 ? -2.391 15.219 -5.234 1 87.44 186 GLY B C 1
ATOM 5045 O O . GLY B 1 186 ? -2.232 16.125 -4.422 1 87.44 186 GLY B O 1
ATOM 5046 N N . ARG B 1 187 ? -3.414 14.508 -5.273 1 91.56 187 ARG B N 1
ATOM 5047 C CA . ARG B 1 187 ? -4.441 14.664 -4.25 1 91.56 187 ARG B CA 1
ATOM 5048 C C . ARG B 1 187 ? -4.172 13.758 -3.057 1 91.56 187 ARG B C 1
ATOM 5050 O O . ARG B 1 187 ? -3.719 12.625 -3.221 1 91.56 187 ARG B O 1
ATOM 5057 N N . SER B 1 188 ? -4.496 14.258 -1.959 1 95.12 188 SER B N 1
ATOM 5058 C CA . SER B 1 188 ? -4.293 13.492 -0.736 1 95.12 188 SER B CA 1
ATOM 5059 C C . SER B 1 188 ? -5.191 12.258 -0.703 1 95.12 188 SER B C 1
ATOM 5061 O O . SER B 1 188 ? -6.359 12.328 -1.093 1 95.12 188 SER B O 1
ATOM 5063 N N . THR B 1 189 ? -4.711 11.141 -0.25 1 95.88 189 THR B N 1
ATOM 5064 C CA . THR B 1 189 ? -5.48 9.906 -0.119 1 95.88 189 THR B CA 1
ATOM 5065 C C . THR B 1 189 ? -6.059 9.773 1.288 1 95.88 189 THR B C 1
ATOM 5067 O O . THR B 1 189 ? -6.84 8.859 1.562 1 95.88 189 THR B O 1
ATOM 5070 N N . GLY B 1 190 ? -5.688 10.617 2.186 1 96.19 190 GLY B N 1
ATOM 5071 C CA . GLY B 1 190 ? -6.117 10.547 3.572 1 96.19 190 GLY B CA 1
ATOM 5072 C C . GLY B 1 190 ? -5.258 9.625 4.414 1 96.19 190 GLY B C 1
ATOM 5073 O O . GLY B 1 190 ? -5.594 9.328 5.562 1 96.19 190 GLY B O 1
ATOM 5074 N N . LYS B 1 191 ? -4.219 9.148 3.84 1 97.69 191 LYS B N 1
ATOM 5075 C CA . LYS B 1 191 ? -3.262 8.289 4.539 1 97.69 191 LYS B CA 1
ATOM 5076 C C . LYS B 1 191 ? -1.883 8.945 4.598 1 97.69 191 LYS B C 1
ATOM 5078 O O . LYS B 1 191 ? -1.53 9.742 3.73 1 97.69 191 LYS B O 1
ATOM 5083 N N . GLY B 1 192 ? -1.178 8.617 5.629 1 98.12 192 GLY B N 1
ATOM 5084 C CA . GLY B 1 192 ? 0.164 9.148 5.801 1 98.12 192 GLY B CA 1
ATOM 5085 C C . GLY B 1 192 ? 1.095 8.203 6.535 1 98.12 192 GLY B C 1
ATOM 5086 O O . GLY B 1 192 ? 0.655 7.184 7.066 1 98.12 192 GLY B O 1
ATOM 5087 N N . ILE B 1 193 ? 2.363 8.539 6.465 1 98.06 193 ILE B N 1
ATOM 5088 C CA . ILE B 1 193 ? 3.4 7.766 7.145 1 98.06 193 ILE B CA 1
ATOM 5089 C C . ILE B 1 193 ? 4.238 8.695 8.023 1 98.06 193 ILE B C 1
ATOM 5091 O O . ILE B 1 193 ? 4.652 9.766 7.582 1 98.06 193 ILE B O 1
ATOM 5095 N N . VAL B 1 194 ? 4.387 8.281 9.219 1 98.31 194 VAL B N 1
ATOM 5096 C CA . VAL B 1 194 ? 5.242 9.023 10.141 1 98.31 194 VAL B CA 1
ATOM 5097 C C . VAL B 1 194 ? 6.34 8.117 10.68 1 98.31 194 VAL B C 1
ATOM 5099 O O . VAL B 1 194 ? 6.055 7.051 11.242 1 98.31 194 VAL B O 1
ATOM 5102 N N . GLU B 1 195 ? 7.535 8.516 10.445 1 97.5 195 GLU B N 1
ATOM 5103 C CA . GLU B 1 195 ? 8.703 7.777 10.922 1 97.5 195 GLU B CA 1
ATOM 5104 C C . GLU B 1 195 ? 9.398 8.516 12.062 1 97.5 195 GLU B C 1
ATOM 5106 O O . GLU B 1 195 ? 9.938 9.602 11.859 1 97.5 195 GLU B O 1
ATOM 5111 N N . PHE B 1 196 ? 9.461 7.84 13.25 1 97.69 196 PHE B N 1
ATOM 5112 C CA . PHE B 1 196 ? 10.094 8.43 14.422 1 97.69 196 PHE B CA 1
ATOM 5113 C C . PHE B 1 196 ? 11.555 8.008 14.523 1 97.69 196 PHE B C 1
ATOM 5115 O O . PHE B 1 196 ? 11.977 7.043 13.875 1 97.69 196 PHE B O 1
ATOM 5122 N N . ALA B 1 197 ? 12.305 8.695 15.289 1 94.81 197 ALA B N 1
ATOM 5123 C CA . ALA B 1 197 ? 13.719 8.398 15.508 1 94.81 197 ALA B CA 1
ATOM 5124 C C . ALA B 1 197 ? 13.891 7.254 16.5 1 94.81 197 ALA B C 1
ATOM 5126 O O . ALA B 1 197 ? 14.898 6.543 16.469 1 94.81 197 ALA B O 1
ATOM 5127 N N . SER B 1 198 ? 12.867 7.109 17.391 1 95 198 SER B N 1
ATOM 5128 C CA . SER B 1 198 ? 12.977 6.102 18.438 1 95 198 SER B CA 1
ATOM 5129 C C . SER B 1 198 ? 11.688 5.301 18.578 1 95 198 SER B C 1
ATOM 5131 O O . SER B 1 198 ? 10.602 5.816 18.328 1 95 198 SER B O 1
ATOM 5133 N N . LYS B 1 199 ? 11.836 4.082 19.031 1 95.62 199 LYS B N 1
ATOM 5134 C CA . LYS B 1 199 ? 10.703 3.176 19.203 1 95.62 199 LYS B CA 1
ATOM 5135 C C . LYS B 1 199 ? 9.773 3.65 20.312 1 95.62 199 LYS B C 1
ATOM 5137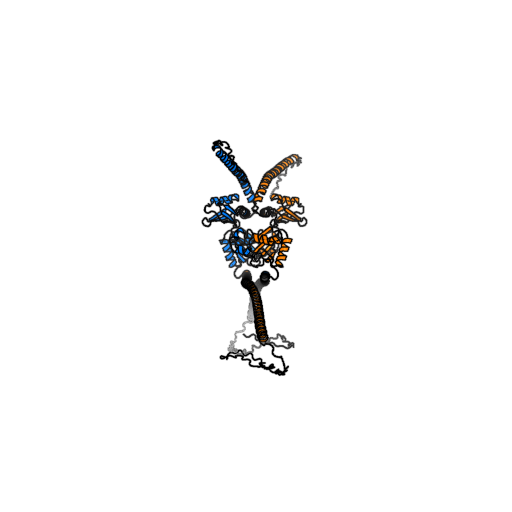 O O . LYS B 1 199 ? 8.555 3.633 20.172 1 95.62 199 LYS B O 1
ATOM 5142 N N . PRO B 1 200 ? 10.32 4.148 21.375 1 97.31 200 PRO B N 1
ATOM 5143 C CA . PRO B 1 200 ? 9.43 4.613 22.438 1 97.31 200 PRO B CA 1
ATOM 5144 C C . PRO B 1 200 ? 8.562 5.797 22.016 1 97.31 200 PRO B C 1
ATOM 5146 O O . PRO B 1 200 ? 7.406 5.902 22.422 1 97.31 200 PRO B O 1
ATOM 5149 N N . ALA B 1 201 ? 9.148 6.633 21.219 1 97.44 201 ALA B N 1
ATOM 5150 C CA . ALA B 1 201 ? 8.367 7.762 20.719 1 97.44 201 ALA B CA 1
ATOM 5151 C C . ALA B 1 201 ? 7.18 7.277 19.891 1 97.44 201 ALA B C 1
ATOM 5153 O O . ALA B 1 201 ? 6.062 7.773 20.047 1 97.44 201 ALA B O 1
ATOM 5154 N N . ALA B 1 202 ? 7.461 6.336 19.062 1 97.88 202 ALA B N 1
ATOM 5155 C CA . ALA B 1 202 ? 6.395 5.773 18.234 1 97.88 202 ALA B CA 1
ATOM 5156 C C . ALA B 1 202 ? 5.336 5.086 19.094 1 97.88 202 ALA B C 1
ATOM 5158 O O . ALA B 1 202 ? 4.137 5.219 18.844 1 97.88 202 ALA B O 1
ATOM 5159 N N . ARG B 1 203 ? 5.727 4.371 20.078 1 97.75 203 ARG B N 1
ATOM 5160 C CA . ARG B 1 203 ? 4.805 3.682 20.969 1 97.75 203 ARG B CA 1
ATOM 5161 C C . ARG B 1 203 ? 3.949 4.676 21.75 1 97.75 203 ARG B C 1
ATOM 5163 O O . ARG B 1 203 ? 2.746 4.465 21.922 1 97.75 203 ARG B O 1
ATOM 5170 N N . LYS B 1 204 ? 4.555 5.707 22.188 1 97.62 204 LYS B N 1
ATOM 5171 C CA . LYS B 1 204 ? 3.83 6.758 22.906 1 97.62 204 LYS B CA 1
ATOM 5172 C C . LYS B 1 204 ? 2.754 7.379 22.016 1 97.62 204 LYS B C 1
ATOM 5174 O O . LYS B 1 204 ? 1.619 7.574 22.453 1 97.62 204 LYS B O 1
ATOM 5179 N N . ALA B 1 205 ? 3.182 7.695 20.828 1 98 205 ALA B N 1
ATOM 5180 C CA . ALA B 1 205 ? 2.229 8.266 19.875 1 98 205 ALA B CA 1
ATOM 5181 C C . ALA B 1 205 ? 1.066 7.309 19.625 1 98 205 ALA B C 1
ATOM 5183 O O . ALA B 1 205 ? -0.095 7.723 19.625 1 98 205 ALA B O 1
ATOM 5184 N N . PHE B 1 206 ? 1.364 6.055 19.453 1 97.56 206 PHE B N 1
ATOM 5185 C CA . PHE B 1 206 ? 0.354 5.035 19.188 1 97.56 206 PHE B CA 1
ATOM 5186 C C . PHE B 1 206 ? -0.62 4.918 20.359 1 97.56 206 PHE B C 1
ATOM 5188 O O . PHE B 1 206 ? -1.837 4.93 20.156 1 97.56 206 PHE B O 1
ATOM 5195 N N . GLU B 1 207 ? -0.116 4.871 21.516 1 97.44 207 GLU B N 1
ATOM 5196 C CA . GLU B 1 207 ? -0.932 4.707 22.703 1 97.44 207 GLU B CA 1
ATOM 5197 C C . GLU B 1 207 ? -1.793 5.938 22.969 1 97.44 207 GLU B C 1
ATOM 5199 O O . GLU B 1 207 ? -2.992 5.824 23.219 1 97.44 207 GLU B O 1
ATOM 5204 N N . ARG B 1 208 ? -1.236 7.113 22.844 1 96.56 208 ARG B N 1
ATOM 5205 C CA . ARG B 1 208 ? -1.951 8.359 23.109 1 96.56 208 ARG B CA 1
ATOM 5206 C C . ARG B 1 208 ? -3.062 8.586 22.094 1 96.56 208 ARG B C 1
ATOM 5208 O O . ARG B 1 208 ? -4.145 9.062 22.438 1 96.56 208 ARG B O 1
ATOM 5215 N N . CYS B 1 209 ? -2.742 8.258 20.859 1 96.06 209 CYS B N 1
ATOM 5216 C CA . CYS B 1 209 ? -3.74 8.469 19.828 1 96.06 209 CYS B CA 1
ATOM 5217 C C . CYS B 1 209 ? -4.844 7.418 19.906 1 96.06 209 CYS B C 1
ATOM 5219 O O . CYS B 1 209 ? -5.969 7.656 19.453 1 96.06 209 CYS B O 1
ATOM 5221 N N . THR B 1 210 ? -4.477 6.242 20.406 1 94.25 210 THR B N 1
ATOM 5222 C CA . THR B 1 210 ? -5.477 5.195 20.594 1 94.25 210 THR B CA 1
ATOM 5223 C C . THR B 1 210 ? -6.383 5.504 21.781 1 94.25 210 THR B C 1
ATOM 5225 O O . THR B 1 210 ? -7.598 5.32 21.703 1 94.25 210 THR B O 1
ATOM 5228 N N . GLU B 1 211 ? -5.879 6.004 22.797 1 92.81 211 GLU B N 1
ATOM 5229 C CA . GLU B 1 211 ? -6.629 6.316 24.016 1 92.81 211 GLU B CA 1
ATOM 5230 C C . GLU B 1 211 ? -7.367 7.645 23.891 1 92.81 211 GLU B C 1
ATOM 5232 O O . GLU B 1 211 ? -8.5 7.781 24.359 1 92.81 211 GLU B O 1
ATOM 5237 N N . GLY B 1 212 ? -6.699 8.547 23.219 1 93.31 212 GLY B N 1
ATOM 5238 C CA . GLY B 1 212 ? -7.273 9.875 23.062 1 93.31 212 GLY B CA 1
ATOM 5239 C C . GLY B 1 212 ? -7.711 10.172 21.641 1 93.31 212 GLY B C 1
ATOM 5240 O O . GLY B 1 212 ? -7.688 9.289 20.781 1 93.31 212 GLY B O 1
ATOM 5241 N N . VAL B 1 213 ? -8.32 11.375 21.578 1 95.5 213 VAL B N 1
ATOM 5242 C CA . VAL B 1 213 ? -8.766 11.852 20.266 1 95.5 213 VAL B CA 1
ATOM 5243 C C . VAL B 1 213 ? -7.836 12.969 19.781 1 95.5 213 VAL B C 1
ATOM 5245 O O . VAL B 1 213 ? -7.863 14.078 20.312 1 95.5 213 VAL B O 1
ATOM 5248 N N . PHE B 1 214 ? -7.023 12.586 18.844 1 97 214 PHE B N 1
ATOM 5249 C CA . PHE B 1 214 ? -6.055 13.531 18.312 1 97 214 PHE B CA 1
ATOM 5250 C C . PHE B 1 214 ? -6.586 14.188 17.031 1 97 214 PHE B C 1
ATOM 5252 O O . PHE B 1 214 ? -6.945 13.5 16.078 1 97 214 PHE B O 1
ATOM 5259 N N . LEU B 1 215 ? -6.684 15.492 17.062 1 96.31 215 LEU B N 1
ATOM 5260 C CA . LEU B 1 215 ? -7.188 16.281 15.945 1 96.31 215 LEU B CA 1
ATOM 5261 C C . LEU B 1 215 ? -6.09 17.172 15.367 1 96.31 215 LEU B C 1
ATOM 5263 O O . LEU B 1 215 ? -5.352 17.812 16.109 1 96.31 215 LEU B O 1
ATOM 5267 N N . LEU B 1 216 ? -6 17.234 14.055 1 95.81 216 LEU B N 1
ATOM 5268 C CA . LEU B 1 216 ? -4.941 18 13.414 1 95.81 216 LEU B CA 1
ATOM 5269 C C . LEU B 1 216 ? -5.484 19.312 12.875 1 95.81 216 LEU B C 1
ATOM 5271 O O . LEU B 1 216 ? -4.738 20.297 12.727 1 95.81 216 LEU B O 1
ATOM 5275 N N . THR B 1 217 ? -6.754 19.281 12.555 1 94.19 217 THR B N 1
ATOM 5276 C CA . THR B 1 217 ? -7.355 20.453 11.922 1 94.19 217 THR B CA 1
ATOM 5277 C C . THR B 1 217 ? -8.562 20.938 12.719 1 94.19 217 THR B C 1
ATOM 5279 O O . THR B 1 217 ? -8.891 20.375 13.766 1 94.19 217 THR B O 1
ATOM 5282 N N . THR B 1 218 ? -9.156 22.031 12.125 1 92.12 218 THR B N 1
ATOM 5283 C CA . THR B 1 218 ? -10.328 22.609 12.766 1 92.12 218 THR B CA 1
ATOM 5284 C C . THR B 1 218 ? -11.508 21.641 12.727 1 92.12 218 THR B C 1
ATOM 5286 O O . THR B 1 218 ? -12.273 21.547 13.688 1 92.12 218 THR B O 1
ATOM 5289 N N . THR B 1 219 ? -11.57 20.938 11.594 1 89.81 219 THR B N 1
ATOM 5290 C CA . THR B 1 219 ? -12.602 19.906 11.5 1 89.81 219 THR B CA 1
ATOM 5291 C C . THR B 1 219 ? -12.297 18.75 12.438 1 89.81 219 THR B C 1
ATOM 5293 O O . THR B 1 219 ? -11.18 18.219 12.445 1 89.81 219 THR B O 1
ATOM 5296 N N . PRO B 1 220 ? -13.227 18.359 13.219 1 90.12 220 PRO B N 1
ATOM 5297 C CA . PRO B 1 220 ? -12.961 17.344 14.234 1 90.12 220 PRO B CA 1
ATOM 5298 C C . PRO B 1 220 ? -12.867 15.93 13.648 1 90.12 220 PRO B C 1
ATOM 5300 O O . PRO B 1 220 ? -13.664 15.055 14 1 90.12 220 PRO B O 1
ATOM 5303 N N . ARG B 1 221 ? -11.945 15.711 12.852 1 91.75 221 ARG B N 1
ATOM 5304 C CA . ARG B 1 221 ? -11.617 14.391 12.305 1 91.75 221 ARG B CA 1
ATOM 5305 C C . ARG B 1 221 ? -10.453 13.766 13.055 1 91.75 221 ARG B C 1
ATOM 5307 O O . ARG B 1 221 ? -9.32 14.234 12.953 1 91.75 221 ARG B O 1
ATOM 5314 N N . PRO B 1 222 ? -10.812 12.672 13.781 1 95.06 222 PRO B N 1
ATOM 5315 C CA . PRO B 1 222 ? -9.734 12.07 14.562 1 95.06 222 PRO B CA 1
ATOM 5316 C C . PRO B 1 222 ? -8.75 11.281 13.703 1 95.06 222 PRO B C 1
ATOM 5318 O O . PRO B 1 222 ? -9.148 10.641 12.734 1 95.06 222 PRO B O 1
ATOM 5321 N N . VAL B 1 223 ? -7.559 11.344 14.078 1 96.12 223 VAL B N 1
ATOM 5322 C CA . VAL B 1 223 ? -6.516 10.602 13.383 1 96.12 223 VAL B CA 1
ATOM 5323 C C . VAL B 1 223 ? -6.441 9.18 13.93 1 96.12 223 VAL B C 1
ATOM 5325 O O . VAL B 1 223 ? -6.547 8.969 15.141 1 96.12 223 VAL B O 1
ATOM 5328 N N . ILE B 1 224 ? -6.316 8.281 13.055 1 96.75 224 ILE B N 1
ATOM 5329 C CA . ILE B 1 224 ? -6.156 6.883 13.438 1 96.75 224 ILE B CA 1
ATOM 5330 C C . ILE B 1 224 ? -4.738 6.414 13.109 1 96.75 224 ILE B C 1
ATOM 5332 O O . ILE B 1 224 ? -4.281 6.559 11.977 1 96.75 224 ILE B O 1
ATOM 5336 N N . VAL B 1 225 ? -4.094 5.852 14.102 1 97.5 225 VAL B N 1
ATOM 5337 C CA . VAL B 1 225 ? -2.686 5.496 13.961 1 97.5 225 VAL B CA 1
ATOM 5338 C C . VAL B 1 225 ? -2.514 3.988 14.125 1 97.5 225 VAL B C 1
ATOM 5340 O O . VAL B 1 225 ? -3.131 3.375 15 1 97.5 225 VAL B O 1
ATOM 5343 N N . GLU B 1 226 ? -1.73 3.375 13.219 1 96.56 226 GLU B N 1
ATOM 5344 C CA . GLU B 1 226 ? -1.381 1.958 13.25 1 96.56 226 GLU B CA 1
ATOM 5345 C C . GLU B 1 226 ? 0.09 1.744 12.906 1 96.56 226 GLU B C 1
ATOM 5347 O O . GLU B 1 226 ? 0.699 2.572 12.219 1 96.56 226 GLU B O 1
ATOM 5352 N N . PRO B 1 227 ? 0.629 0.691 13.492 1 96.06 227 PRO B N 1
ATOM 5353 C CA . PRO B 1 227 ? 1.996 0.382 13.07 1 96.06 227 PRO B CA 1
ATOM 5354 C C . PRO B 1 227 ? 2.105 0.143 11.562 1 96.06 227 PRO B C 1
ATOM 5356 O O . PRO B 1 227 ? 1.222 -0.475 10.969 1 96.06 227 PRO B O 1
ATOM 5359 N N . LEU B 1 228 ? 3.111 0.626 10.977 1 95.81 228 LEU B N 1
ATOM 5360 C CA . LEU B 1 228 ? 3.291 0.519 9.531 1 95.81 228 LEU B CA 1
ATOM 5361 C C . LEU B 1 228 ? 3.652 -0.908 9.133 1 95.81 228 LEU B C 1
ATOM 5363 O O . LEU B 1 228 ? 4.57 -1.502 9.703 1 95.81 228 LEU B O 1
ATOM 5367 N N . GLU B 1 229 ? 2.891 -1.45 8.266 1 92.19 229 GLU B N 1
ATOM 5368 C CA . GLU B 1 229 ? 3.254 -2.738 7.68 1 92.19 229 GLU B CA 1
ATOM 5369 C C . GLU B 1 229 ? 4.367 -2.582 6.648 1 92.19 229 GLU B C 1
ATOM 5371 O O . GLU B 1 229 ? 4.215 -1.847 5.672 1 92.19 229 GLU B O 1
ATOM 5376 N N . GLN B 1 230 ? 5.398 -3.207 6.844 1 91.69 230 GLN B N 1
ATOM 5377 C CA . GLN B 1 230 ? 6.531 -3.08 5.934 1 91.69 230 GLN B CA 1
ATOM 5378 C C . GLN B 1 230 ? 6.559 -4.227 4.926 1 91.69 230 GLN B C 1
ATOM 5380 O O . GLN B 1 230 ? 6.527 -5.398 5.312 1 91.69 230 GLN B O 1
ATOM 5385 N N . LEU B 1 231 ? 6.5 -3.82 3.754 1 93.44 231 LEU B N 1
ATOM 5386 C CA . LEU B 1 231 ? 6.57 -4.762 2.643 1 93.44 231 LEU B CA 1
ATOM 5387 C C . LEU B 1 231 ? 7.785 -4.48 1.768 1 93.44 231 LEU B C 1
ATOM 5389 O O . LEU B 1 231 ? 8.242 -3.336 1.677 1 93.44 231 LEU B O 1
ATOM 5393 N N . ASP B 1 232 ? 8.297 -5.504 1.242 1 92.5 232 ASP B N 1
ATOM 5394 C CA . ASP B 1 232 ? 9.438 -5.355 0.336 1 92.5 232 ASP B CA 1
ATOM 5395 C C . ASP B 1 232 ? 9.023 -5.641 -1.107 1 92.5 232 ASP B C 1
ATOM 5397 O O . ASP B 1 232 ? 8.766 -6.789 -1.469 1 92.5 232 ASP B O 1
ATOM 5401 N N . ASP B 1 233 ? 9 -4.617 -1.859 1 92.62 233 ASP B N 1
ATOM 5402 C CA . ASP B 1 233 ? 8.672 -4.766 -3.273 1 92.62 233 ASP B CA 1
ATOM 5403 C C . ASP B 1 233 ? 9.867 -4.422 -4.156 1 92.62 233 ASP B C 1
ATOM 5405 O O . ASP B 1 233 ? 9.711 -4.156 -5.348 1 92.62 233 ASP B O 1
ATOM 5409 N N . GLU B 1 234 ? 11.016 -4.352 -3.584 1 88.38 234 GLU B N 1
ATOM 5410 C CA . GLU B 1 234 ? 12.211 -4.035 -4.359 1 88.38 234 GLU B CA 1
ATOM 5411 C C . GLU B 1 234 ? 12.992 -5.301 -4.707 1 88.38 234 GLU B C 1
ATOM 5413 O O . GLU B 1 234 ? 13.266 -5.562 -5.879 1 88.38 234 GLU B O 1
ATOM 5418 N N . ASP B 1 235 ? 13.258 -6.102 -3.699 1 88.5 235 ASP B N 1
ATOM 5419 C CA . ASP B 1 235 ? 14 -7.332 -3.945 1 88.5 235 ASP B CA 1
ATOM 5420 C C . ASP B 1 235 ? 13.055 -8.508 -4.188 1 88.5 235 ASP B C 1
ATOM 5422 O O . ASP B 1 235 ? 13.328 -9.367 -5.023 1 88.5 235 ASP B O 1
ATOM 5426 N N . GLY B 1 236 ? 12.047 -8.516 -3.459 1 93.19 236 GLY B N 1
ATOM 5427 C CA . GLY B 1 236 ? 11.047 -9.562 -3.602 1 93.19 236 GLY B CA 1
ATOM 5428 C C . GLY B 1 236 ? 11.57 -10.938 -3.229 1 93.19 236 GLY B C 1
ATOM 5429 O O . GLY B 1 236 ? 12.281 -11.086 -2.23 1 93.19 236 GLY B O 1
ATOM 5430 N N . LEU B 1 237 ? 11.078 -11.953 -4.004 1 93.31 237 LEU B N 1
ATOM 5431 C CA . LEU B 1 237 ? 11.414 -13.352 -3.734 1 93.31 237 LEU B CA 1
ATOM 5432 C C . LEU B 1 237 ? 12.258 -13.93 -4.867 1 93.31 237 LEU B C 1
ATOM 5434 O O . LEU B 1 237 ? 11.719 -14.531 -5.797 1 93.31 237 LEU B O 1
ATOM 5438 N N . PRO B 1 238 ? 13.531 -13.812 -4.734 1 90.38 238 PRO B N 1
ATOM 5439 C CA . PRO B 1 238 ? 14.391 -14.383 -5.773 1 90.38 238 PRO B CA 1
ATOM 5440 C C . PRO B 1 238 ? 14.375 -15.906 -5.789 1 90.38 238 PRO B C 1
ATOM 5442 O O . PRO B 1 238 ? 14.172 -16.531 -4.746 1 90.38 238 PRO B O 1
ATOM 5445 N N . GLU B 1 239 ? 14.617 -16.453 -6.887 1 89.12 239 GLU B N 1
ATOM 5446 C CA . GLU B 1 239 ? 14.586 -17.891 -7.094 1 89.12 239 GLU B CA 1
ATOM 5447 C C . GLU B 1 239 ? 15.664 -18.594 -6.266 1 89.12 239 GLU B C 1
ATOM 5449 O O . GLU B 1 239 ? 15.484 -19.734 -5.832 1 89.12 239 GLU B O 1
ATOM 5454 N N . LYS B 1 240 ? 16.766 -17.969 -6.027 1 82.31 240 LYS B N 1
ATOM 5455 C CA . LYS B 1 240 ? 17.875 -18.531 -5.277 1 82.31 240 LYS B CA 1
ATOM 5456 C C . LYS B 1 240 ? 17.453 -18.906 -3.861 1 82.31 240 LYS B C 1
ATOM 5458 O O . LYS B 1 240 ? 17.922 -19.906 -3.311 1 82.31 240 LYS B O 1
ATOM 5463 N N . LEU B 1 241 ? 16.547 -18.188 -3.359 1 76.81 241 LEU B N 1
ATOM 5464 C CA . LEU B 1 241 ? 16.094 -18.391 -1.988 1 76.81 241 LEU B CA 1
ATOM 5465 C C . LEU B 1 241 ? 14.969 -19.438 -1.938 1 76.81 241 LEU B C 1
ATOM 5467 O O . LEU B 1 241 ? 14.789 -20.109 -0.92 1 76.81 241 LEU B O 1
ATOM 5471 N N . ALA B 1 242 ? 14.305 -19.641 -3.02 1 71.69 242 ALA B N 1
ATOM 5472 C CA . ALA B 1 242 ? 13.117 -20.484 -3.08 1 71.69 242 ALA B CA 1
ATOM 5473 C C . ALA B 1 242 ? 13.5 -21.938 -3.352 1 71.69 242 ALA B C 1
ATOM 5475 O O . ALA B 1 242 ? 12.781 -22.859 -2.951 1 71.69 242 ALA B O 1
ATOM 5476 N N . GLN B 1 243 ? 14.578 -22.25 -3.857 1 71.06 243 GLN B N 1
ATOM 5477 C CA . GLN B 1 243 ? 14.938 -23.562 -4.395 1 71.06 243 GLN B CA 1
ATOM 5478 C C . GLN B 1 243 ? 15.172 -24.562 -3.275 1 71.06 243 GLN B C 1
ATOM 5480 O O . GLN B 1 243 ? 15.055 -25.781 -3.486 1 71.06 243 GLN B O 1
ATOM 5485 N N . LYS B 1 244 ? 15.219 -24.062 -2.121 1 74.94 244 LYS B N 1
ATOM 5486 C CA . LYS B 1 244 ? 15.562 -25 -1.067 1 74.94 244 LYS B CA 1
ATOM 5487 C C . LYS B 1 244 ? 14.336 -25.797 -0.618 1 74.94 244 LYS B C 1
ATOM 5489 O O . LYS B 1 244 ? 14.469 -26.906 -0.092 1 74.94 244 LYS B O 1
ATOM 5494 N N . ASN B 1 245 ? 13.266 -25.328 -1.034 1 82.62 245 ASN B N 1
ATOM 5495 C CA . ASN B 1 245 ? 12.023 -25.969 -0.624 1 82.62 245 ASN B CA 1
ATOM 5496 C C . ASN B 1 245 ? 11.547 -26.984 -1.665 1 82.62 245 ASN B C 1
ATOM 5498 O O . ASN B 1 245 ? 11.383 -26.641 -2.838 1 82.62 245 ASN B O 1
ATOM 5502 N N . PRO B 1 246 ? 11.453 -28.234 -1.294 1 88 246 PRO B N 1
ATOM 5503 C CA . PRO B 1 246 ? 11.016 -29.266 -2.246 1 88 246 PRO B CA 1
ATOM 5504 C C . PRO B 1 246 ? 9.656 -28.938 -2.875 1 88 246 PRO B C 1
ATOM 5506 O O . PRO B 1 246 ? 9.383 -29.359 -4.004 1 88 246 PRO B O 1
ATOM 5509 N N . MET B 1 247 ? 8.898 -28.219 -2.141 1 90.06 247 MET B N 1
ATOM 5510 C CA . MET B 1 247 ? 7.586 -27.859 -2.674 1 90.06 247 MET B CA 1
ATOM 5511 C C . MET B 1 247 ? 7.727 -26.938 -3.881 1 90.06 247 MET B C 1
ATOM 5513 O O . MET B 1 247 ? 6.871 -26.938 -4.77 1 90.06 247 MET B O 1
ATOM 5517 N N . TYR B 1 248 ? 8.75 -26.312 -3.934 1 89.44 248 TYR B N 1
ATOM 5518 C CA . TYR B 1 248 ? 9.023 -25.406 -5.051 1 89.44 248 TYR B CA 1
ATOM 5519 C C . TYR B 1 248 ? 9.211 -26.188 -6.344 1 89.44 248 TYR B C 1
ATOM 5521 O O . TYR B 1 248 ? 8.664 -25.828 -7.387 1 89.44 248 TYR B O 1
ATOM 5529 N N . GLN B 1 249 ? 9.883 -27.281 -6.238 1 88.56 249 GLN B N 1
ATOM 5530 C CA . GLN B 1 249 ? 10.141 -28.109 -7.41 1 88.56 249 GLN B CA 1
ATOM 5531 C C . GLN B 1 249 ? 8.859 -28.781 -7.898 1 88.56 249 GLN B C 1
ATOM 5533 O O . GLN B 1 249 ? 8.625 -28.875 -9.102 1 88.56 249 GLN B O 1
ATOM 5538 N N . LYS B 1 250 ? 8.172 -29.172 -6.926 1 90.88 250 LYS B N 1
ATOM 5539 C CA . LYS B 1 250 ? 6.91 -29.812 -7.273 1 90.88 250 LYS B CA 1
ATOM 5540 C C . LYS B 1 250 ? 5.988 -28.859 -8.016 1 90.88 250 LYS B C 1
ATOM 5542 O O . LYS B 1 250 ? 5.348 -29.234 -9 1 90.88 250 LYS B O 1
ATOM 5547 N N . GLU B 1 251 ? 5.949 -27.625 -7.602 1 91.56 251 GLU B N 1
ATOM 5548 C CA . GLU B 1 251 ? 5.07 -26.609 -8.18 1 91.56 251 GLU B CA 1
ATOM 5549 C C . GLU B 1 251 ? 5.586 -26.141 -9.539 1 91.56 251 GLU B C 1
ATOM 5551 O O . GLU B 1 251 ? 4.824 -25.594 -10.336 1 91.56 251 GLU B O 1
ATOM 5556 N N . ARG B 1 252 ? 6.797 -26.484 -9.828 1 90.75 252 ARG B N 1
ATOM 5557 C CA . ARG B 1 252 ? 7.402 -26.031 -11.078 1 90.75 252 ARG B CA 1
ATOM 5558 C C . ARG B 1 252 ? 7.328 -27.125 -12.148 1 90.75 252 ARG B C 1
ATOM 5560 O O . ARG B 1 252 ? 7.781 -26.922 -13.273 1 90.75 252 ARG B O 1
ATOM 5567 N N . GLU B 1 253 ? 6.773 -28.188 -11.805 1 92 253 GLU B N 1
ATOM 5568 C CA . GLU B 1 253 ? 6.66 -29.281 -12.758 1 92 253 GLU B CA 1
ATOM 5569 C C . GLU B 1 253 ? 5.832 -28.891 -13.969 1 92 253 GLU B C 1
ATOM 5571 O O . GLU B 1 253 ? 6.113 -29.328 -15.094 1 92 253 GLU B O 1
ATOM 5576 N N . THR B 1 254 ? 4.867 -28.141 -13.711 1 91.62 254 THR B N 1
ATOM 5577 C CA . THR B 1 254 ? 4.039 -27.641 -14.812 1 91.62 254 THR B CA 1
ATOM 5578 C C . THR B 1 254 ? 4.355 -26.188 -15.117 1 91.62 254 THR B C 1
ATOM 5580 O O . THR B 1 254 ? 4.297 -25.328 -14.227 1 91.62 254 THR B O 1
ATOM 5583 N N . PRO B 1 255 ? 4.676 -25.844 -16.281 1 92.56 255 PRO B N 1
ATOM 5584 C CA . PRO B 1 255 ? 4.977 -24.469 -16.656 1 92.56 255 PRO B CA 1
ATOM 5585 C C . PRO B 1 255 ? 3.732 -23.578 -16.703 1 92.56 255 PRO B C 1
ATOM 5587 O O . PRO B 1 255 ? 2.609 -24.094 -16.672 1 92.56 255 PRO B O 1
ATOM 5590 N N . PRO B 1 256 ? 3.988 -22.312 -16.75 1 94.44 256 PRO B N 1
ATOM 5591 C CA . PRO B 1 256 ? 2.852 -21.391 -16.859 1 94.44 256 PRO B CA 1
ATOM 5592 C C . PRO B 1 256 ? 2.031 -21.641 -18.125 1 94.44 256 PRO B C 1
ATOM 5594 O O . PRO B 1 256 ? 2.598 -21.859 -19.203 1 94.44 256 PRO B O 1
ATOM 5597 N N . ARG B 1 257 ? 0.681 -21.641 -17.906 1 94.81 257 ARG B N 1
ATOM 5598 C CA . ARG B 1 257 ? -0.197 -21.969 -19.016 1 94.81 257 ARG B CA 1
ATOM 5599 C C . ARG B 1 257 ? -1.594 -21.391 -18.812 1 94.81 257 ARG B C 1
ATOM 5601 O O . ARG B 1 257 ? -1.952 -21.031 -17.688 1 94.81 257 ARG B O 1
ATOM 5608 N N . PHE B 1 258 ? -2.264 -21.312 -19.969 1 95.81 258 PHE B N 1
ATOM 5609 C CA . PHE B 1 258 ? -3.691 -21.031 -19.891 1 95.81 258 PHE B CA 1
ATOM 5610 C C . PHE B 1 258 ? -4.496 -22.328 -19.812 1 95.81 258 PHE B C 1
ATOM 5612 O O . PHE B 1 258 ? -4.285 -23.234 -20.609 1 95.81 258 PHE B O 1
ATOM 5619 N N . ALA B 1 259 ? -5.246 -22.344 -18.781 1 94.94 259 ALA B N 1
ATOM 5620 C CA . ALA B 1 259 ? -6.07 -23.531 -18.625 1 94.94 259 ALA B CA 1
ATOM 5621 C C . ALA B 1 259 ? -7.051 -23.672 -19.797 1 94.94 259 ALA B C 1
ATOM 5623 O O . ALA B 1 259 ? -7.625 -22.688 -20.25 1 94.94 259 ALA B O 1
ATOM 5624 N N . GLN B 1 260 ? -7.184 -24.891 -20.234 1 93.44 260 GLN B N 1
ATOM 5625 C CA . GLN B 1 260 ? -8.109 -25.172 -21.328 1 93.44 260 GLN B CA 1
ATOM 5626 C C . GLN B 1 260 ? -9.547 -25.25 -20.828 1 93.44 260 GLN B C 1
ATOM 5628 O O . GLN B 1 260 ? -9.82 -25.859 -19.797 1 93.44 260 GLN B O 1
ATOM 5633 N N . PRO B 1 261 ? -10.391 -24.641 -21.703 1 92.31 261 PRO B N 1
ATOM 5634 C CA . PRO B 1 261 ? -11.797 -24.719 -21.297 1 92.31 261 PRO B CA 1
ATOM 5635 C C . PRO B 1 261 ? -12.312 -26.156 -21.25 1 92.31 261 PRO B C 1
ATOM 5637 O O . PRO B 1 261 ? -11.992 -26.969 -22.125 1 92.31 261 PRO B O 1
ATOM 5640 N N . GLY B 1 262 ? -12.961 -26.5 -20.234 1 88.81 262 GLY B N 1
ATOM 5641 C CA . GLY B 1 262 ? -13.508 -27.828 -20.094 1 88.81 262 GLY B CA 1
ATOM 5642 C C . GLY B 1 262 ? -12.641 -28.75 -19.25 1 88.81 262 GLY B C 1
ATOM 5643 O O . GLY B 1 262 ? -13.078 -29.812 -18.828 1 88.81 262 GLY B O 1
ATOM 5644 N N . SER B 1 263 ? -11.492 -28.344 -19.016 1 90.38 263 SER B N 1
ATOM 5645 C CA . SER B 1 263 ? -10.586 -29.141 -18.203 1 90.38 263 SER B CA 1
ATOM 5646 C C . SER B 1 263 ? -10.922 -29 -16.719 1 90.38 263 SER B C 1
ATOM 5648 O O . SER B 1 263 ? -11.688 -28.109 -16.328 1 90.38 263 SER B O 1
ATOM 5650 N N . PHE B 1 264 ? -10.398 -29.953 -15.945 1 88.69 264 PHE B N 1
ATOM 5651 C CA . PHE B 1 264 ? -10.57 -29.938 -14.5 1 88.69 264 PHE B CA 1
ATOM 5652 C C . PHE B 1 264 ? -10 -28.656 -13.906 1 88.69 264 PHE B C 1
ATOM 5654 O O . PHE B 1 264 ? -10.648 -28 -13.086 1 88.69 264 PHE B O 1
ATOM 5661 N N . GLU B 1 265 ? -8.836 -28.297 -14.359 1 90.38 265 GLU B N 1
ATOM 5662 C CA . GLU B 1 265 ? -8.172 -27.094 -13.844 1 90.38 265 GLU B CA 1
ATOM 5663 C C . GLU B 1 265 ? -8.977 -25.844 -14.156 1 90.38 265 GLU B C 1
ATOM 5665 O O . GLU B 1 265 ? -9.055 -24.922 -13.328 1 90.38 265 GLU B O 1
ATOM 5670 N N . PHE B 1 266 ? -9.547 -25.875 -15.312 1 93.69 266 PHE B N 1
ATOM 5671 C CA . PHE B 1 266 ? -10.312 -24.703 -15.727 1 93.69 266 PHE B CA 1
ATOM 5672 C C . PHE B 1 266 ? -11.547 -24.531 -14.852 1 93.69 266 PHE B C 1
ATOM 5674 O O . PHE B 1 266 ? -11.852 -23.422 -14.406 1 93.69 266 PHE B O 1
ATOM 5681 N N . GLU B 1 267 ? -12.266 -25.516 -14.578 1 91.44 267 GLU B N 1
ATOM 5682 C CA . GLU B 1 267 ? -13.492 -25.438 -13.789 1 91.44 267 GLU B CA 1
ATOM 5683 C C . GLU B 1 267 ? -13.203 -24.953 -12.367 1 91.44 267 GLU B C 1
ATOM 5685 O O . GLU B 1 267 ? -13.883 -24.047 -11.867 1 91.44 267 GLU B O 1
ATOM 5690 N N . TYR B 1 268 ? -12.242 -25.484 -11.828 1 91.12 268 TYR B N 1
ATOM 5691 C CA . TYR B 1 268 ? -11.93 -25.109 -10.453 1 91.12 268 TYR B CA 1
ATOM 5692 C C . TYR B 1 268 ? -11.312 -23.719 -10.391 1 91.12 268 TYR B C 1
ATOM 5694 O O . TYR B 1 268 ? -11.539 -22.969 -9.438 1 91.12 268 TYR B O 1
ATOM 5702 N N . SER B 1 269 ? -10.555 -23.344 -11.352 1 93.19 269 SER B N 1
ATOM 5703 C CA . SER B 1 269 ? -9.984 -22 -11.398 1 93.19 269 SER B CA 1
ATOM 5704 C C . SER B 1 269 ? -11.078 -20.953 -11.609 1 93.19 269 SER B C 1
ATOM 5706 O O . SER B 1 269 ? -10.984 -19.844 -11.086 1 93.19 269 SER B O 1
ATOM 5708 N N . GLN B 1 270 ? -12.055 -21.344 -12.297 1 93.19 270 GLN B N 1
ATOM 5709 C CA . GLN B 1 270 ? -13.18 -20.438 -12.492 1 93.19 270 GLN B CA 1
ATOM 5710 C C . GLN B 1 270 ? -13.93 -20.219 -11.18 1 93.19 270 GLN B C 1
ATOM 5712 O O . GLN B 1 270 ? -14.414 -19.109 -10.922 1 93.19 270 GLN B O 1
ATOM 5717 N N . ARG B 1 271 ? -14.016 -21.219 -10.445 1 93.44 271 ARG B N 1
ATOM 5718 C CA . ARG B 1 271 ? -14.641 -21.078 -9.133 1 93.44 271 ARG B CA 1
ATOM 5719 C C . ARG B 1 271 ? -13.812 -20.156 -8.234 1 93.44 271 ARG B C 1
ATOM 5721 O O . ARG B 1 271 ? -14.359 -19.359 -7.477 1 93.44 271 ARG B O 1
ATOM 5728 N N . TRP B 1 272 ? -12.516 -20.312 -8.367 1 93.25 272 TRP B N 1
ATOM 5729 C CA . TRP B 1 272 ? -11.609 -19.438 -7.625 1 93.25 272 TRP B CA 1
ATOM 5730 C C . TRP B 1 272 ? -11.82 -17.984 -8.008 1 93.25 272 TRP B C 1
ATOM 5732 O O . TRP B 1 272 ? -11.914 -17.109 -7.141 1 93.25 272 TRP B O 1
ATOM 5742 N N . LYS B 1 273 ? -11.867 -17.703 -9.25 1 93.69 273 LYS B N 1
ATOM 5743 C CA . LYS B 1 273 ? -12.062 -16.359 -9.75 1 93.69 273 LYS B CA 1
ATOM 5744 C C . LYS B 1 273 ? -13.398 -15.789 -9.297 1 93.69 273 LYS B C 1
ATOM 5746 O O . LYS B 1 273 ? -13.5 -14.602 -8.969 1 93.69 273 LYS B O 1
ATOM 5751 N N . SER B 1 274 ? -14.422 -16.641 -9.258 1 94.5 274 SER B N 1
ATOM 5752 C CA . SER B 1 274 ? -15.734 -16.203 -8.797 1 94.5 274 SER B CA 1
ATOM 5753 C C . SER B 1 274 ? -15.703 -15.828 -7.324 1 94.5 274 SER B C 1
ATOM 5755 O O . SER B 1 274 ? -16.359 -14.867 -6.91 1 94.5 274 SER B O 1
ATOM 5757 N N . LEU B 1 275 ? -14.953 -16.625 -6.594 1 94.06 275 LEU B N 1
ATOM 5758 C CA . LEU B 1 275 ? -14.805 -16.312 -5.176 1 94.06 275 LEU B CA 1
ATOM 5759 C C . LEU B 1 275 ? -14.102 -14.969 -4.988 1 94.06 275 LEU B C 1
ATOM 5761 O O . LEU B 1 275 ? -14.484 -14.18 -4.117 1 94.06 275 LEU B O 1
ATOM 5765 N N . ASP B 1 276 ? -13.164 -14.68 -5.746 1 93.75 276 ASP B N 1
ATOM 5766 C CA . ASP B 1 276 ? -12.453 -13.406 -5.664 1 93.75 276 ASP B CA 1
ATOM 5767 C C . ASP B 1 276 ? -13.359 -12.242 -6.051 1 93.75 276 ASP B C 1
ATOM 5769 O O . ASP B 1 276 ? -13.312 -11.172 -5.434 1 93.75 276 ASP B O 1
ATOM 5773 N N . GLU B 1 277 ? -14.141 -12.445 -7.07 1 94.19 277 GLU B N 1
ATOM 5774 C CA . GLU B 1 277 ? -15.094 -11.414 -7.473 1 94.19 277 GLU B CA 1
ATOM 5775 C C . GLU B 1 277 ? -16.109 -11.141 -6.367 1 94.19 277 GLU B C 1
ATOM 5777 O O . GLU B 1 277 ? -16.484 -9.984 -6.129 1 94.19 277 GLU B O 1
ATOM 5782 N N . MET B 1 278 ? -16.484 -12.195 -5.711 1 95 278 MET B N 1
ATOM 5783 C CA . MET B 1 278 ? -17.406 -12.047 -4.594 1 95 278 MET B CA 1
ATOM 5784 C C . MET B 1 278 ? -16.766 -11.258 -3.455 1 95 278 MET B C 1
ATOM 5786 O O . MET B 1 278 ? -17.406 -10.398 -2.848 1 95 278 MET B O 1
ATOM 5790 N N . GLU B 1 279 ? -15.586 -11.586 -3.221 1 94.88 279 GLU B N 1
ATOM 5791 C CA . GLU B 1 279 ? -14.852 -10.852 -2.193 1 94.88 279 GLU B CA 1
ATOM 5792 C C . GLU B 1 279 ? -14.75 -9.367 -2.547 1 94.88 279 GLU B C 1
ATOM 5794 O O . GLU B 1 279 ? -14.977 -8.508 -1.696 1 94.88 279 GLU B O 1
ATOM 5799 N N . LYS B 1 280 ? -14.398 -9.094 -3.729 1 94.56 280 LYS B N 1
ATOM 5800 C CA . LYS B 1 280 ? -14.289 -7.715 -4.195 1 94.56 280 LYS B CA 1
ATOM 5801 C C . LYS B 1 280 ? -15.609 -6.973 -4.047 1 94.56 280 LYS B C 1
ATOM 5803 O O . LYS B 1 280 ? -15.641 -5.832 -3.584 1 94.56 280 LYS B O 1
ATOM 5808 N N . GLN B 1 281 ? -16.672 -7.645 -4.41 1 96.19 281 GLN B N 1
ATOM 5809 C CA . GLN B 1 281 ? -18 -7.043 -4.312 1 96.19 281 GLN B CA 1
ATOM 5810 C C . GLN B 1 281 ? -18.375 -6.777 -2.855 1 96.19 281 GLN B C 1
ATOM 5812 O O . GLN B 1 281 ? -18.922 -5.719 -2.533 1 96.19 281 GLN B O 1
ATOM 5817 N N . GLN B 1 282 ? -18.094 -7.734 -2.037 1 96.62 282 GLN B N 1
ATOM 5818 C CA . GLN B 1 282 ? -18.391 -7.559 -0.62 1 96.62 282 GLN B CA 1
ATOM 5819 C C . GLN B 1 282 ? -17.562 -6.43 -0.017 1 96.62 282 GLN B C 1
ATOM 5821 O O . GLN B 1 282 ? -18.062 -5.621 0.763 1 96.62 282 GLN B O 1
ATOM 5826 N N . ARG B 1 283 ? -16.328 -6.379 -0.381 1 95.94 283 ARG B N 1
ATOM 5827 C CA . ARG B 1 283 ? -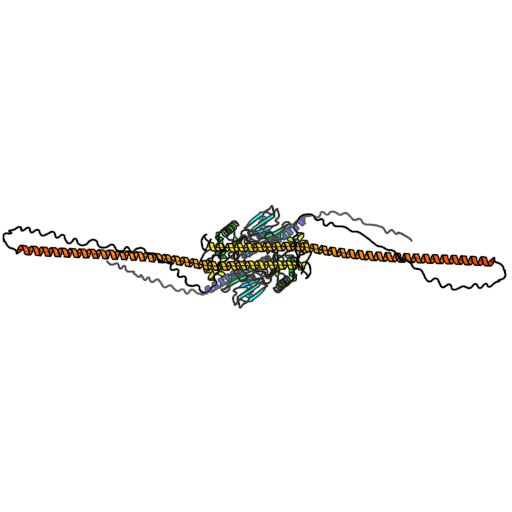15.469 -5.312 0.104 1 95.94 283 ARG B CA 1
ATOM 5828 C C . ARG B 1 283 ? -15.945 -3.949 -0.382 1 95.94 283 ARG B C 1
ATOM 5830 O O . ARG B 1 283 ? -15.914 -2.971 0.367 1 95.94 283 ARG B O 1
ATOM 5837 N N . GLU B 1 284 ? -16.344 -3.881 -1.582 1 95.75 284 GLU B N 1
ATOM 5838 C CA . GLU B 1 284 ? -16.859 -2.631 -2.135 1 95.75 284 GLU B CA 1
ATOM 5839 C C . GLU B 1 284 ? -18.156 -2.217 -1.451 1 95.75 284 GLU B C 1
ATOM 5841 O O . GLU B 1 284 ? -18.406 -1.026 -1.234 1 95.75 284 GLU B O 1
ATOM 5846 N N . GLN B 1 285 ? -18.938 -3.193 -1.171 1 96.06 285 GLN B N 1
ATOM 5847 C CA . GLN B 1 285 ? -20.188 -2.896 -0.477 1 96.06 285 GLN B CA 1
ATOM 5848 C C . GLN B 1 285 ? -19.922 -2.352 0.924 1 96.06 285 GLN B C 1
ATOM 5850 O O . GLN B 1 285 ? -20.578 -1.404 1.36 1 96.06 285 GLN B O 1
ATOM 5855 N N . VAL B 1 286 ? -19.047 -3.002 1.57 1 95.75 286 VAL B N 1
ATOM 5856 C CA . VAL B 1 286 ? -18.672 -2.516 2.895 1 95.75 286 VAL B CA 1
ATOM 5857 C C . VAL B 1 286 ? -18.125 -1.093 2.787 1 95.75 286 VAL B C 1
ATOM 5859 O O . VAL B 1 286 ? -18.5 -0.22 3.576 1 95.75 286 VAL B O 1
ATOM 5862 N N . ALA B 1 287 ? -17.281 -0.846 1.854 1 95 287 ALA B N 1
ATOM 5863 C CA . ALA B 1 287 ? -16.688 0.476 1.658 1 95 287 ALA B CA 1
ATOM 5864 C C . ALA B 1 287 ? -17.766 1.521 1.378 1 95 287 ALA B C 1
ATOM 5866 O O . ALA B 1 287 ? -17.734 2.625 1.925 1 95 287 ALA B O 1
ATOM 5867 N N . LYS B 1 288 ? -18.703 1.212 0.556 1 96.19 288 LYS B N 1
ATOM 5868 C CA . LYS B 1 288 ? -19.781 2.125 0.228 1 96.19 288 LYS B CA 1
ATOM 5869 C C . LYS B 1 288 ? -20.656 2.408 1.451 1 96.19 288 LYS B C 1
ATOM 5871 O O . LYS B 1 288 ? -21.016 3.559 1.712 1 96.19 288 LYS B O 1
ATOM 5876 N N . ASN B 1 289 ? -20.953 1.363 2.145 1 95.88 289 ASN B N 1
ATOM 5877 C CA . ASN B 1 289 ? -21.75 1.52 3.357 1 95.88 289 ASN B CA 1
ATOM 5878 C C . ASN B 1 289 ? -21.062 2.424 4.371 1 95.88 289 ASN B C 1
ATOM 5880 O O . ASN B 1 289 ? -21.703 3.273 4.992 1 95.88 289 ASN B O 1
ATOM 5884 N N . MET B 1 290 ? -19.859 2.18 4.469 1 93.81 290 MET B N 1
ATOM 5885 C CA . MET B 1 290 ? -19.094 2.953 5.441 1 93.81 290 MET B CA 1
ATOM 5886 C C . MET B 1 290 ? -18.953 4.402 4.992 1 93.81 290 MET B C 1
ATOM 5888 O O . MET B 1 290 ? -19 5.32 5.812 1 93.81 290 MET B O 1
ATOM 5892 N N . LYS B 1 291 ? -18.75 4.613 3.727 1 94.31 291 LYS B N 1
ATOM 5893 C CA . LYS B 1 291 ? -18.703 5.973 3.203 1 94.31 291 LYS B CA 1
ATOM 5894 C C . LYS B 1 291 ? -20.016 6.703 3.449 1 94.31 291 LYS B C 1
ATOM 5896 O O . LYS B 1 291 ? -20.016 7.871 3.854 1 94.31 291 LYS B O 1
ATOM 5901 N N . ASP B 1 292 ? -21.125 6.051 3.236 1 96.69 292 ASP B N 1
ATOM 5902 C CA . ASP B 1 292 ? -22.438 6.637 3.479 1 96.69 292 ASP B CA 1
ATOM 5903 C C . ASP B 1 292 ? -22.625 6.969 4.957 1 96.69 292 ASP B C 1
ATOM 5905 O O . ASP B 1 292 ? -23.188 8.016 5.297 1 96.69 292 ASP B O 1
ATOM 5909 N N . ALA B 1 293 ? -22.188 6.055 5.77 1 96.12 293 ALA B N 1
ATOM 5910 C CA . ALA B 1 293 ? -22.297 6.277 7.211 1 96.12 293 ALA B CA 1
ATOM 5911 C C . ALA B 1 293 ? -21.453 7.469 7.645 1 96.12 293 ALA B C 1
ATOM 5913 O O . ALA B 1 293 ? -21.875 8.273 8.477 1 96.12 293 ALA B O 1
ATOM 5914 N N . LYS B 1 294 ? -20.281 7.602 7.102 1 93.38 294 LYS B N 1
ATOM 5915 C CA . LYS B 1 294 ? -19.391 8.711 7.414 1 93.38 294 LYS B CA 1
ATOM 5916 C C . LYS B 1 294 ? -19.984 10.039 6.926 1 93.38 294 LYS B C 1
ATOM 5918 O O . LYS B 1 294 ? -19.922 11.047 7.629 1 93.38 294 LYS B O 1
ATOM 5923 N N . ASP B 1 295 ? -20.547 10.023 5.746 1 94.94 295 ASP B N 1
ATOM 5924 C CA . ASP B 1 295 ? -21.188 11.219 5.207 1 94.94 295 ASP B CA 1
ATOM 5925 C C . ASP B 1 295 ? -22.375 11.641 6.066 1 94.94 295 ASP B C 1
ATOM 5927 O O . ASP B 1 295 ? -22.594 12.836 6.305 1 94.94 295 ASP B O 1
ATOM 5931 N N . LYS B 1 296 ? -23.078 10.711 6.457 1 95.69 296 LYS B N 1
ATOM 5932 C CA . LYS B 1 296 ? -24.203 10.984 7.336 1 95.69 296 LYS B CA 1
ATOM 5933 C C . LYS B 1 296 ? -23.734 11.57 8.664 1 95.69 296 LYS B C 1
ATOM 5935 O O . LYS B 1 296 ? -24.328 12.531 9.164 1 95.69 296 LYS B O 1
ATOM 5940 N N . LEU B 1 297 ? -22.734 10.961 9.195 1 94 297 LEU B N 1
ATOM 5941 C CA . LEU B 1 297 ? -22.188 11.461 10.453 1 94 297 LEU B CA 1
ATOM 5942 C C . LEU B 1 297 ? -21.688 12.891 10.289 1 94 297 LEU B C 1
ATOM 5944 O O . LEU B 1 297 ? -21.906 13.734 11.164 1 94 297 LEU B O 1
ATOM 5948 N N . GLU B 1 298 ? -20.984 13.164 9.195 1 91.94 298 GLU B N 1
ATOM 5949 C CA . GLU B 1 298 ? -20.5 14.508 8.922 1 91.94 298 GLU B CA 1
ATOM 5950 C C . GLU B 1 298 ? -21.641 15.508 8.836 1 91.94 298 GLU B C 1
ATOM 5952 O O . GLU B 1 298 ? -21.547 16.625 9.352 1 91.94 298 GLU B O 1
ATOM 5957 N N . SER B 1 299 ? -22.75 15.117 8.234 1 94.38 299 SER B N 1
ATOM 5958 C CA . SER B 1 299 ? -23.938 15.977 8.125 1 94.38 299 SER B CA 1
ATOM 5959 C C . SER B 1 299 ? -24.562 16.219 9.492 1 94.38 299 SER B C 1
ATOM 5961 O O . SER B 1 299 ? -24.953 17.344 9.812 1 94.38 299 SER B O 1
ATOM 5963 N N . GLU B 1 300 ? -24.641 15.172 10.234 1 93.19 300 GLU B N 1
ATOM 5964 C CA . GLU B 1 300 ? -25.188 15.289 11.586 1 93.19 300 GLU B CA 1
ATOM 5965 C C . GLU B 1 300 ? -24.328 16.188 12.453 1 93.19 300 GLU B C 1
ATOM 5967 O O . GLU B 1 300 ? -24.844 16.969 13.25 1 93.19 300 GLU B O 1
ATOM 5972 N N . MET B 1 301 ? -23.094 15.984 12.305 1 90.12 301 MET B N 1
ATOM 5973 C CA . MET B 1 301 ? -22.156 16.812 13.062 1 90.12 301 MET B CA 1
ATOM 5974 C C . MET B 1 301 ? -22.297 18.281 12.711 1 90.12 301 MET B C 1
ATOM 5976 O O . MET B 1 301 ? -22.312 19.141 13.594 1 90.12 301 MET B O 1
ATOM 5980 N N . GLU B 1 302 ? -22.375 18.562 11.422 1 90.62 302 GLU B N 1
ATOM 5981 C CA . GLU B 1 302 ? -22.562 19.953 10.984 1 90.62 302 GLU B CA 1
ATOM 5982 C C . GLU B 1 302 ? -23.844 20.547 11.547 1 90.62 302 GLU B C 1
ATOM 5984 O O . GLU B 1 302 ? -23.859 21.672 12.031 1 90.62 302 GLU B O 1
ATOM 5989 N N . ASP B 1 303 ? -24.891 19.828 11.555 1 93.62 303 ASP B N 1
ATOM 5990 C CA . ASP B 1 303 ? -26.172 20.281 12.094 1 93.62 303 ASP B CA 1
ATOM 5991 C C . ASP B 1 303 ? -26.078 20.5 13.602 1 93.62 303 ASP B C 1
ATOM 5993 O O . ASP B 1 303 ? -26.594 21.5 14.117 1 93.62 303 ASP B O 1
ATOM 5997 N N . ALA B 1 304 ? -25.484 19.531 14.156 1 92.06 304 ALA B N 1
ATOM 5998 C CA . ALA B 1 304 ? -25.328 19.641 15.602 1 92.06 304 ALA B CA 1
ATOM 5999 C C . ALA B 1 304 ? -24.469 20.828 15.977 1 92.06 304 ALA B C 1
ATOM 6001 O O . ALA B 1 304 ? -24.719 21.5 16.984 1 92.06 304 ALA B O 1
ATOM 6002 N N . TYR B 1 305 ? -23.453 20.984 15.234 1 90.06 305 TYR B N 1
ATOM 6003 C CA . TYR B 1 305 ? -22.594 22.141 15.461 1 90.06 305 TYR B CA 1
ATOM 6004 C C . TYR B 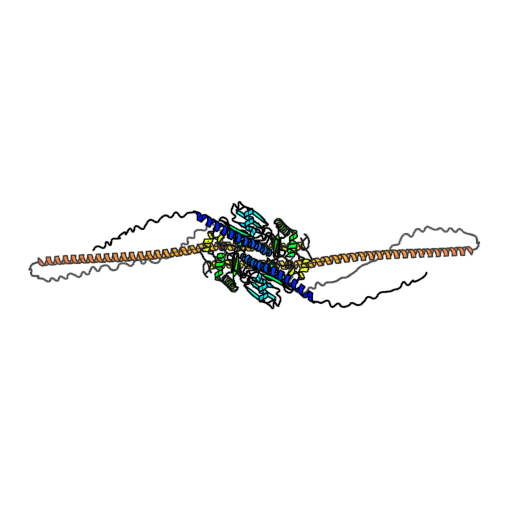1 305 ? -23.375 23.453 15.305 1 90.06 305 TYR B C 1
ATOM 6006 O O . TYR B 1 305 ? -23.266 24.344 16.141 1 90.06 305 TYR B O 1
ATOM 6014 N N . HIS B 1 306 ? -24.188 23.625 14.336 1 92.38 306 HIS B N 1
ATOM 6015 C CA . HIS B 1 306 ? -25.016 24.812 14.109 1 92.38 306 HIS B CA 1
ATOM 6016 C C . HIS B 1 306 ? -26.031 24.984 15.234 1 92.38 306 HIS B C 1
ATOM 6018 O O . HIS B 1 306 ? -26.266 26.109 15.688 1 92.38 306 HIS B O 1
ATOM 6024 N N . GLU B 1 307 ? -26.516 23.906 15.555 1 91.88 307 GLU B N 1
ATOM 6025 C CA . GLU B 1 307 ? -27.453 23.969 16.656 1 91.88 307 GLU B CA 1
ATOM 6026 C C . GLU B 1 307 ? -26.766 24.406 17.953 1 91.88 307 GLU B C 1
ATOM 6028 O O . GLU B 1 307 ? -27.312 25.219 18.703 1 91.88 307 GLU B O 1
ATOM 6033 N N . HIS B 1 308 ? -25.688 23.844 18.156 1 89.31 308 HIS B N 1
ATOM 6034 C CA . HIS B 1 308 ? -24.906 24.203 19.344 1 89.31 308 HIS B CA 1
ATOM 6035 C C . HIS B 1 308 ? -24.531 25.688 19.312 1 89.31 308 HIS B C 1
ATOM 6037 O O . HIS B 1 308 ? -24.672 26.375 20.328 1 89.31 308 HIS B O 1
ATOM 6043 N N . GLN B 1 309 ? -24.094 26.172 18.281 1 89.62 309 GLN B N 1
ATOM 6044 C CA . GLN B 1 309 ? -23.766 27.578 18.125 1 89.62 309 GLN B CA 1
ATOM 6045 C C . GLN B 1 309 ? -25 28.453 18.312 1 89.62 309 GLN B C 1
ATOM 6047 O O . GLN B 1 309 ? -24.922 29.5 18.969 1 89.62 309 GLN B O 1
ATOM 6052 N N . ALA B 1 310 ? -26.062 28.016 17.797 1 92.81 310 ALA B N 1
ATOM 6053 C CA . ALA B 1 310 ? -27.312 28.75 17.953 1 92.81 310 ALA B CA 1
ATOM 6054 C C . ALA B 1 310 ? -27.75 28.797 19.406 1 92.81 310 ALA B C 1
ATOM 6056 O O . ALA B 1 310 ? -28.203 29.828 19.906 1 92.81 310 ALA B O 1
ATOM 6057 N N . ASN B 1 311 ? -27.562 27.703 20 1 92.25 311 ASN B N 1
ATOM 6058 C CA . ASN B 1 311 ? -27.906 27.641 21.406 1 92.25 311 ASN B CA 1
ATOM 6059 C C . ASN B 1 311 ? -27.031 28.547 22.25 1 92.25 311 ASN B C 1
ATOM 6061 O O . ASN B 1 311 ? -27.5 29.188 23.203 1 92.25 311 ASN B O 1
ATOM 6065 N N . LEU B 1 312 ? -25.719 28.578 21.953 1 90.44 312 LEU B N 1
ATOM 6066 C CA . LEU B 1 312 ? -24.812 29.484 22.656 1 90.44 312 LEU B CA 1
ATOM 6067 C C . LEU B 1 312 ? -25.219 30.938 22.453 1 90.44 312 LEU B C 1
ATOM 6069 O O . LEU B 1 312 ? -25.234 31.719 23.391 1 90.44 312 LEU B O 1
ATOM 6073 N N . LEU B 1 313 ? -25.609 31.219 21.266 1 93.88 313 LEU B N 1
ATOM 6074 C CA . LEU B 1 313 ? -26.062 32.562 20.938 1 93.88 313 LEU B CA 1
ATOM 6075 C C . LEU B 1 313 ? -27.391 32.875 21.641 1 93.88 313 LEU B C 1
ATOM 6077 O O . LEU B 1 313 ? -27.578 33.969 22.141 1 93.88 313 LEU B O 1
ATOM 6081 N N . ARG B 1 314 ? -28.266 31.938 21.656 1 94.12 314 ARG B N 1
ATOM 6082 C CA . ARG B 1 314 ? -29.531 32.094 22.344 1 94.12 314 ARG B CA 1
ATOM 6083 C C . ARG B 1 314 ? -29.344 32.312 23.828 1 94.12 314 ARG B C 1
ATOM 6085 O O . ARG B 1 314 ? -30 33.188 24.422 1 94.12 314 ARG B O 1
ATOM 6092 N N . GLN B 1 315 ? -28.484 31.594 24.422 1 92.69 315 GLN B N 1
ATOM 6093 C CA . GLN B 1 315 ? -28.172 31.75 25.844 1 92.69 315 GLN B CA 1
ATOM 6094 C C . GLN B 1 315 ? -27.594 33.125 26.125 1 92.69 315 GLN B C 1
ATOM 6096 O O . GLN B 1 315 ? -27.938 33.75 27.125 1 92.69 315 GLN B O 1
ATOM 6101 N N . ASP B 1 316 ? -26.719 33.469 25.203 1 93.31 316 ASP B N 1
ATOM 6102 C CA . ASP B 1 316 ? -26.125 34.812 25.344 1 93.31 316 ASP B CA 1
ATOM 6103 C C . ASP B 1 316 ? -27.188 35.875 25.234 1 93.31 316 ASP B C 1
ATOM 6105 O O . ASP B 1 316 ? -27.188 36.844 25.984 1 93.31 316 ASP B O 1
ATOM 6109 N N . LEU B 1 317 ? -28.078 35.719 24.281 1 93.38 317 LEU B N 1
ATOM 6110 C CA . LEU B 1 317 ? -29.172 36.656 24.094 1 93.38 317 LEU B CA 1
ATOM 6111 C C . LEU B 1 317 ? -30.094 36.656 25.312 1 93.38 317 LEU B C 1
ATOM 6113 O O . LEU B 1 317 ? -30.547 37.719 25.766 1 93.38 317 LEU B O 1
ATOM 6117 N N . MET B 1 318 ? -30.344 35.562 25.906 1 95.81 318 MET B N 1
ATOM 6118 C CA . MET B 1 318 ? -31.188 35.438 27.094 1 95.81 318 MET B CA 1
ATOM 6119 C C . MET B 1 318 ? -30.531 36.094 28.297 1 95.81 318 MET B C 1
ATOM 6121 O O . MET B 1 318 ? -31.203 36.75 29.094 1 95.81 318 MET B O 1
ATOM 6125 N N . ARG B 1 319 ? -29.266 35.875 28.438 1 94.56 319 ARG B N 1
ATOM 6126 C CA . ARG B 1 319 ? -28.516 36.531 29.516 1 94.56 319 ARG B CA 1
ATOM 6127 C C . ARG B 1 319 ? -28.547 38.031 29.391 1 94.56 319 ARG B C 1
ATOM 6129 O O . ARG B 1 319 ? -28.75 38.75 30.375 1 94.56 319 ARG B O 1
ATOM 6136 N N . ARG B 1 320 ? -28.469 38.531 28.234 1 94.56 320 ARG B N 1
ATOM 6137 C CA . ARG B 1 320 ? -28.5 39.969 28 1 94.56 320 ARG B CA 1
ATOM 6138 C C . ARG B 1 320 ? -29.906 40.531 28.25 1 94.56 320 ARG B C 1
ATOM 6140 O O . ARG B 1 320 ? -30.047 41.625 28.828 1 94.56 320 ARG B O 1
ATOM 6147 N N . GLN B 1 321 ? -30.859 39.75 27.797 1 93.12 321 GLN B N 1
ATOM 6148 C CA . GLN B 1 321 ? -32.25 40.188 28.016 1 93.12 321 GLN B CA 1
ATOM 6149 C C . GLN B 1 321 ? -32.594 40.188 29.5 1 93.12 321 GLN B C 1
ATOM 6151 O O . GLN B 1 321 ? -33.25 41.094 29.984 1 93.12 321 GLN B O 1
ATOM 6156 N N . GLU B 1 322 ? -32.125 39.188 30.234 1 93.19 322 GLU B N 1
ATOM 6157 C CA . GLU B 1 322 ? -32.344 39.125 31.688 1 93.19 322 GLU B CA 1
ATOM 6158 C C . GLU B 1 322 ? -31.625 40.312 32.375 1 93.19 322 GLU B C 1
ATOM 6160 O O . GLU B 1 322 ? -32.188 40.875 33.312 1 93.19 322 GLU B O 1
ATOM 6165 N N . GLU B 1 323 ? -30.453 40.656 31.891 1 93.81 323 GLU B N 1
ATOM 6166 C CA . GLU B 1 323 ? -29.734 41.812 32.438 1 93.81 323 GLU B CA 1
ATOM 6167 C C . GLU B 1 323 ? -30.469 43.125 32.156 1 93.81 323 GLU B C 1
ATOM 6169 O O . GLU B 1 323 ? -30.578 43.969 33.031 1 93.81 323 GLU B O 1
ATOM 6174 N N . LEU B 1 324 ? -31 43.125 30.875 1 93.62 324 LEU B N 1
ATOM 6175 C CA . LEU B 1 324 ? -31.797 44.281 30.516 1 93.62 324 LEU B CA 1
ATOM 6176 C C . LEU B 1 324 ? -33.062 44.375 31.359 1 93.62 324 LEU B C 1
ATOM 6178 O O . LEU B 1 324 ? -33.438 45.438 31.812 1 93.62 324 LEU B O 1
ATOM 6182 N N . ARG B 1 325 ? -33.719 43.281 31.672 1 94.56 325 ARG B N 1
ATOM 6183 C CA . ARG B 1 325 ? -34.906 43.219 32.5 1 94.56 325 ARG B CA 1
ATOM 6184 C C . ARG B 1 325 ? -34.625 43.625 33.938 1 94.56 325 ARG B C 1
ATOM 6186 O O . ARG B 1 325 ? -35.375 44.344 34.562 1 94.56 325 ARG B O 1
ATOM 6193 N N . ARG B 1 326 ? -33.531 43.188 34.469 1 94.31 326 ARG B N 1
ATOM 6194 C CA . ARG B 1 326 ? -33.125 43.531 35.844 1 94.31 326 ARG B CA 1
ATOM 6195 C C . ARG B 1 326 ? -32.812 45.031 35.938 1 94.31 326 ARG B C 1
ATOM 6197 O O . ARG B 1 326 ? -33.219 45.688 36.906 1 94.31 326 ARG B O 1
ATOM 6204 N N . MET B 1 327 ? -32.219 45.562 34.906 1 94.19 327 MET B N 1
ATOM 6205 C CA . MET B 1 327 ? -31.922 47 34.875 1 94.19 327 MET B CA 1
ATOM 6206 C C . MET B 1 327 ? -33.188 47.812 34.781 1 94.19 327 MET B C 1
ATOM 6208 O O . MET B 1 327 ? -33.312 48.844 35.438 1 94.19 327 MET B O 1
ATOM 6212 N N . GLU B 1 328 ? -34.156 47.312 33.969 1 93.88 328 GLU B N 1
ATOM 6213 C CA . GLU B 1 328 ? -35.438 47.969 33.844 1 93.88 328 GLU B CA 1
ATOM 6214 C C . GLU B 1 328 ? -36.219 47.906 35.125 1 93.88 328 GLU B C 1
ATOM 6216 O O . GLU B 1 328 ? -36.844 48.906 35.531 1 93.88 328 GLU B O 1
ATOM 6221 N N . GLU B 1 329 ? -36.156 46.812 35.875 1 93.44 329 GLU B N 1
ATOM 6222 C CA . GLU B 1 329 ? -36.844 46.656 37.156 1 93.44 329 GLU B CA 1
ATOM 6223 C C . GLU B 1 329 ? -36.219 47.562 38.219 1 93.44 329 GLU B C 1
ATOM 6225 O O . GLU B 1 329 ? -36.938 48.188 39 1 93.44 329 GLU B O 1
ATOM 6230 N N . LEU B 1 330 ? -34.875 47.719 38.188 1 94.06 330 LEU B N 1
ATOM 6231 C CA . LEU B 1 330 ? -34.188 48.594 39.094 1 94.06 330 LEU B CA 1
ATOM 6232 C C . LEU B 1 330 ? -34.531 50.062 38.812 1 94.06 330 LEU B C 1
ATOM 6234 O O . LEU B 1 330 ? -34.75 50.844 39.75 1 94.06 330 LEU B O 1
ATOM 6238 N N . HIS B 1 331 ? -34.625 50.312 37.5 1 93.25 331 HIS B N 1
ATOM 6239 C CA . HIS B 1 331 ? -35.031 51.656 37.094 1 93.25 331 HIS B CA 1
ATOM 6240 C C . HIS B 1 331 ? -36.438 52 37.5 1 93.25 331 HIS B C 1
ATOM 6242 O O . HIS B 1 331 ? -36.719 53.062 38 1 93.25 331 HIS B O 1
ATOM 6248 N N . ASN B 1 332 ? -37.375 51.031 37.344 1 93.69 332 ASN B N 1
ATOM 6249 C CA . ASN B 1 332 ? -38.75 51.188 37.719 1 93.69 332 ASN B CA 1
ATOM 6250 C C . ASN B 1 332 ? -38.906 51.312 39.25 1 93.69 332 ASN B C 1
ATOM 6252 O O . ASN B 1 332 ? -39.688 52.125 39.719 1 93.69 332 ASN B O 1
ATOM 6256 N N . GLN B 1 333 ? -38.094 50.688 40.125 1 92.69 333 GLN B N 1
ATOM 6257 C CA . GLN B 1 333 ? -38.062 50.781 41.594 1 92.69 333 GLN B CA 1
ATOM 6258 C C . GLN B 1 333 ? -37.531 52.125 42.062 1 92.69 333 GLN B C 1
ATOM 6260 O O . GLN B 1 333 ? -38.094 52.75 42.938 1 92.69 333 GLN B O 1
ATOM 6265 N N . GLU B 1 334 ? -36.531 52.625 41.375 1 93 334 GLU B N 1
ATOM 6266 C CA . GLU B 1 334 ? -35.969 53.938 41.688 1 93 334 GLU B CA 1
ATOM 6267 C C . GLU B 1 334 ? -36.938 55.062 41.344 1 93 334 GLU B C 1
ATOM 6269 O O . GLU B 1 334 ? -37.094 56 42.094 1 93 334 GLU B O 1
ATOM 6274 N N . MET B 1 335 ? -37.688 54.812 40.188 1 93.19 335 MET B N 1
ATOM 6275 C CA . MET B 1 335 ? -38.688 55.781 39.781 1 93.19 335 MET B CA 1
ATOM 6276 C C . MET B 1 335 ? -39.875 55.812 40.719 1 93.19 335 MET B C 1
ATOM 6278 O O . MET B 1 335 ? -40.375 56.875 41.094 1 93.19 335 MET B O 1
ATOM 6282 N N . GLN B 1 336 ? -40.25 54.656 41.281 1 93.25 336 GLN B N 1
ATOM 6283 C CA . GLN B 1 336 ? -41.344 54.531 42.25 1 93.25 336 GLN B CA 1
ATOM 6284 C C . GLN B 1 336 ? -40.938 55.125 43.594 1 93.25 336 GLN B C 1
ATOM 6286 O O . GLN B 1 336 ? -41.719 55.844 44.219 1 93.25 336 GLN B O 1
ATOM 6291 N N . LYS B 1 337 ? -39.688 55 44.062 1 92.75 337 LYS B N 1
ATOM 6292 C CA . LYS B 1 337 ? -39.156 55.562 45.281 1 92.75 337 LYS B CA 1
ATOM 6293 C C . LYS B 1 337 ? -39.094 57.094 45.188 1 92.75 337 LYS B C 1
ATOM 6295 O O . LYS B 1 337 ? -39.469 57.812 46.125 1 92.75 337 LYS B O 1
ATOM 6300 N N . ARG B 1 338 ? -38.656 57.594 43.969 1 92.25 338 ARG B N 1
ATOM 6301 C CA . ARG B 1 338 ? -38.594 59.031 43.719 1 92.25 338 ARG B CA 1
ATOM 6302 C C . ARG B 1 338 ? -40 59.656 43.75 1 92.25 338 ARG B C 1
ATOM 6304 O O . ARG B 1 338 ? -40.188 60.719 44.312 1 92.25 338 ARG B O 1
ATOM 6311 N N . LYS B 1 339 ? -40.969 58.906 43.125 1 93 339 LYS B N 1
ATOM 6312 C CA . LYS B 1 339 ? -42.375 59.375 43.125 1 93 339 LYS B CA 1
ATOM 6313 C C . LYS B 1 339 ? -42.938 59.375 44.531 1 93 339 LYS B C 1
ATOM 6315 O O . LYS B 1 339 ? -43.625 60.312 44.938 1 93 339 LYS B O 1
ATOM 6320 N N . GLU B 1 340 ? -42.562 58.406 45.438 1 91.88 340 GLU B N 1
ATOM 6321 C CA . GLU B 1 340 ? -43.031 58.312 46.812 1 91.88 340 GLU B CA 1
ATOM 6322 C C . GLU B 1 340 ? -42.406 59.406 47.688 1 91.88 340 GLU B C 1
ATOM 6324 O O . GLU B 1 340 ? -43.094 60.031 48.5 1 91.88 340 GLU B O 1
ATOM 6329 N N . ILE B 1 341 ? -41.094 59.719 47.406 1 92.75 341 ILE B N 1
ATOM 6330 C CA . ILE B 1 341 ? -40.406 60.812 48.125 1 92.75 341 ILE B CA 1
ATOM 6331 C C . ILE B 1 341 ? -41 62.156 47.719 1 92.75 341 ILE B C 1
ATOM 6333 O O . ILE B 1 341 ? -41.25 63 48.562 1 92.75 341 ILE B O 1
ATOM 6337 N N . GLN B 1 342 ? -41.406 62.281 46.406 1 91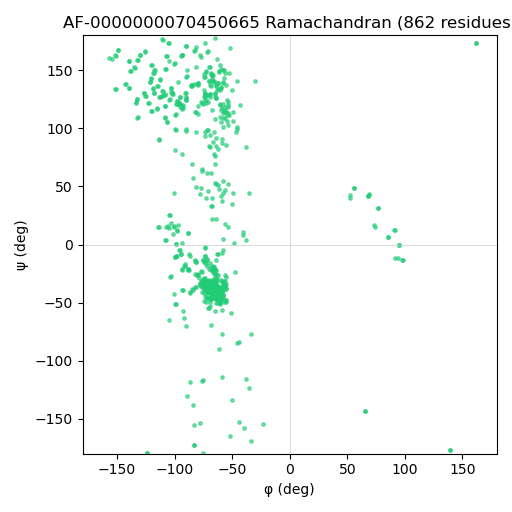.94 342 GLN B N 1
ATOM 6338 C CA . GLN B 1 342 ? -42.031 63.531 45.906 1 91.94 342 GLN B CA 1
ATOM 6339 C C . GLN B 1 342 ? -43.438 63.688 46.469 1 91.94 342 GLN B C 1
ATOM 6341 O O . GLN B 1 342 ? -43.812 64.812 46.906 1 91.94 342 GLN B O 1
ATOM 6346 N N . GLN B 1 343 ? -44.188 62.594 46.656 1 92.31 343 GLN B N 1
ATOM 6347 C CA . GLN B 1 343 ? -45.531 62.625 47.219 1 92.31 343 GLN B CA 1
ATOM 6348 C C . GLN B 1 343 ? -45.531 62.906 48.688 1 92.31 343 GLN B C 1
ATOM 6350 O O . GLN B 1 343 ? -46.344 63.688 49.219 1 92.31 343 GLN B O 1
ATOM 6355 N N . GLU B 1 344 ? -44.5 62.406 49.406 1 92.12 344 GLU B N 1
ATOM 6356 C CA . GLU B 1 344 ?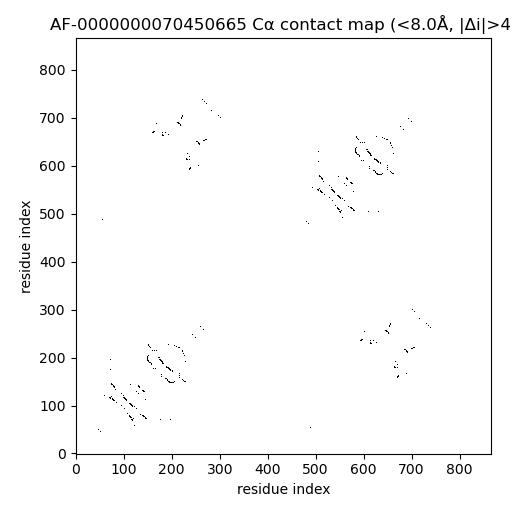 -44.344 62.688 50.844 1 92.12 344 GLU B CA 1
ATOM 6357 C C . GLU B 1 344 ? -43.906 64.125 51.094 1 92.12 344 GLU B C 1
ATOM 6359 O O . GLU B 1 344 ? -44.406 64.75 52.031 1 92.12 344 GLU B O 1
ATOM 6364 N N . GLU B 1 345 ? -43.094 64.688 50.219 1 91.75 345 GLU B N 1
ATOM 6365 C CA . GLU B 1 345 ? -42.688 66.062 50.344 1 91.75 345 GLU B CA 1
ATOM 6366 C C . GLU B 1 345 ? -43.844 67 50.031 1 91.75 345 GLU B C 1
ATOM 6368 O O . GLU B 1 345 ? -44 68 50.75 1 91.75 345 GLU B O 1
ATOM 6373 N N . GLU B 1 346 ? -44.719 66.562 49.125 1 91.62 346 GLU B N 1
ATOM 6374 C CA . GLU B 1 346 ? -45.906 67.375 48.812 1 91.62 346 GLU B CA 1
ATOM 6375 C C . GLU B 1 346 ? -46.938 67.312 49.938 1 91.62 346 GLU B C 1
ATOM 6377 O O . GLU B 1 346 ? -47.531 68.312 50.281 1 91.62 346 GLU B O 1
ATOM 6382 N N . ARG B 1 347 ? -47.031 66.188 50.656 1 91.19 347 ARG B N 1
ATOM 6383 C CA . ARG B 1 347 ? -47.906 66.062 51.812 1 91.19 347 ARG B CA 1
ATOM 6384 C C . ARG B 1 347 ? -47.406 66.875 53 1 91.19 347 ARG B C 1
ATOM 6386 O O . ARG B 1 347 ? -48.188 67.562 53.656 1 91.19 347 ARG B O 1
ATOM 6393 N N . ARG B 1 348 ? -46.156 67 53.25 1 90.88 348 ARG B N 1
ATOM 6394 C CA . ARG B 1 348 ? -45.531 67.75 54.312 1 90.88 348 ARG B CA 1
ATOM 6395 C C . ARG B 1 348 ? -45.688 69.25 54.062 1 90.88 348 ARG B C 1
ATOM 6397 O O . ARG B 1 348 ? -46 70 54.969 1 90.88 348 ARG B O 1
ATOM 6404 N N . ARG B 1 349 ? -45.562 69.625 52.844 1 91.44 349 ARG B N 1
ATOM 6405 C CA . ARG B 1 349 ? -45.719 71.062 52.469 1 91.44 349 ARG B CA 1
ATOM 6406 C C . ARG B 1 349 ? -47.156 71.5 52.625 1 91.44 349 ARG B C 1
ATOM 6408 O O . ARG B 1 349 ? -47.406 72.562 53.156 1 91.44 349 ARG B O 1
ATOM 6415 N N . ARG B 1 350 ? -48.125 70.625 52.312 1 90.88 350 ARG B N 1
ATOM 6416 C CA . ARG B 1 350 ? -49.531 70.938 52.5 1 90.88 350 ARG B CA 1
ATOM 6417 C C . ARG B 1 350 ? -49.906 71 53.969 1 90.88 350 ARG B C 1
ATOM 6419 O O . ARG B 1 350 ? -50.656 71.938 54.375 1 90.88 350 ARG B O 1
ATOM 6426 N N . GLU B 1 351 ? -49.281 70.125 54.781 1 91.12 351 GLU B N 1
ATOM 6427 C CA . GLU B 1 351 ? -49.5 70.125 56.219 1 91.12 351 GLU B CA 1
ATOM 6428 C C . GLU B 1 351 ? -48.906 71.312 56.875 1 91.12 351 GLU B C 1
ATOM 6430 O O . GLU B 1 351 ? -49.531 71.938 57.719 1 91.12 351 GLU B O 1
ATOM 6435 N N . GLU B 1 352 ? -47.719 71.75 56.312 1 90.81 352 GLU B N 1
ATOM 6436 C CA . GLU B 1 352 ? -47.062 72.938 56.812 1 90.81 352 GLU B CA 1
ATOM 6437 C C . GLU B 1 352 ? -47.844 74.25 56.406 1 90.81 352 GLU B C 1
ATOM 6439 O O . GLU B 1 352 ? -48.031 75.125 57.25 1 90.81 352 GLU B O 1
ATOM 6444 N N . GLU B 1 353 ? -48.406 74.188 55.25 1 91.44 353 GLU B N 1
ATOM 6445 C CA . GLU B 1 353 ? -49.188 75.312 54.781 1 91.44 353 GLU B CA 1
ATOM 6446 C C . GLU B 1 353 ? -50.5 75.438 55.531 1 91.44 353 GLU B C 1
ATOM 6448 O O . GLU B 1 353 ? -50.938 76.562 55.875 1 91.44 353 GLU B O 1
ATOM 6453 N N . MET B 1 354 ? -51 74.25 55.875 1 90.5 354 MET B N 1
ATOM 6454 C CA . MET B 1 354 ? -52.219 74.25 56.688 1 90.5 354 MET B CA 1
ATOM 6455 C C . MET B 1 354 ? -51.969 74.688 58.094 1 90.5 354 MET B C 1
ATOM 6457 O O . MET B 1 354 ? -52.75 75.438 58.656 1 90.5 354 MET B O 1
ATOM 6461 N N . MET B 1 355 ? -50.844 74.438 58.656 1 92.38 355 MET B N 1
ATOM 6462 C CA . MET B 1 355 ? -50.438 74.812 60 1 92.38 355 MET B CA 1
ATOM 6463 C C . MET B 1 355 ? -50.156 76.312 60.062 1 92.38 355 MET B C 1
ATOM 6465 O O . MET B 1 355 ? -50.562 77 61 1 92.38 355 MET B O 1
ATOM 6469 N N . ILE B 1 356 ? -49.625 76.812 58.969 1 90.94 356 ILE B N 1
ATOM 6470 C CA . ILE B 1 356 ? -49.344 78.25 58.875 1 90.94 356 ILE B CA 1
ATOM 6471 C C . ILE B 1 356 ? -50.625 79.062 58.719 1 90.94 356 ILE B C 1
ATOM 6473 O O . ILE B 1 356 ? -50.844 80.062 59.375 1 90.94 356 ILE B O 1
ATOM 6477 N N . ARG B 1 357 ? -51.688 78.562 58.094 1 91.19 357 ARG B N 1
ATOM 6478 C CA . ARG B 1 357 ? -53 79.188 57.906 1 91.19 357 ARG B CA 1
ATOM 6479 C C . ARG B 1 357 ? -53.781 79.125 59.188 1 91.19 357 ARG B C 1
ATOM 6481 O O . ARG B 1 357 ? -54.469 80.125 59.562 1 91.19 357 ARG B O 1
ATOM 6488 N N . GLN B 1 358 ? -53.594 78 59.906 1 89.44 358 GLN B N 1
ATOM 6489 C CA . GLN B 1 358 ? -54.281 77.875 61.188 1 89.44 358 GLN B CA 1
ATOM 6490 C C . GLN B 1 358 ? -53.688 78.812 62.219 1 89.44 358 GLN B C 1
ATOM 6492 O O . GLN B 1 358 ? -54.438 79.5 62.938 1 89.44 358 GLN B O 1
ATOM 6497 N N . ARG B 1 359 ? -52.438 79.062 62.188 1 88.69 359 ARG B N 1
ATOM 6498 C CA . ARG B 1 359 ? -51.781 80 63.094 1 88.69 359 ARG B CA 1
ATOM 6499 C C . ARG B 1 359 ? -52.125 81.438 62.719 1 88.69 359 ARG B C 1
ATOM 6501 O O . ARG B 1 359 ? -52.375 82.312 63.625 1 88.69 359 ARG B O 1
ATOM 6508 N N . GLU B 1 360 ? -52.25 81.688 61.438 1 88.19 360 GLU B N 1
ATOM 6509 C CA . GLU B 1 360 ? -52.656 83 60.969 1 88.19 360 GLU B CA 1
ATOM 6510 C C . GLU B 1 360 ? -54.125 83.312 61.344 1 88.19 360 GLU B C 1
ATOM 6512 O O . GLU B 1 360 ? -54.438 84.375 61.75 1 88.19 360 GLU B O 1
ATOM 6517 N N . MET B 1 361 ? -54.906 82.188 61.344 1 87.75 361 MET B N 1
ATOM 6518 C CA . MET B 1 361 ? -56.312 82.312 61.719 1 87.75 361 MET B CA 1
ATOM 6519 C C . MET B 1 361 ? -56.469 82.5 63.219 1 87.75 361 MET B C 1
ATOM 6521 O O . MET B 1 361 ? -57.219 83.375 63.688 1 87.75 361 MET B O 1
ATOM 6525 N N . GLU B 1 362 ? -55.625 81.938 64 1 87.38 362 GLU B N 1
ATOM 6526 C CA . GLU B 1 362 ? -55.625 82.062 65.5 1 87.38 362 GLU B CA 1
ATOM 6527 C C . GLU B 1 362 ? -55.062 83.438 65.875 1 87.38 362 GLU B C 1
ATOM 6529 O O . GLU B 1 362 ? -55.594 84.062 66.812 1 87.38 362 GLU B O 1
ATOM 6534 N N . GLU B 1 363 ? -54.156 83.938 65.125 1 87.25 363 GLU B N 1
ATOM 6535 C CA . GLU B 1 363 ? -53.594 85.25 65.375 1 87.25 363 GLU B CA 1
ATOM 6536 C C . GLU B 1 363 ? -54.562 86.375 65.062 1 87.25 363 GLU B C 1
ATOM 6538 O O . GLU B 1 363 ? -54.688 87.312 65.75 1 87.25 363 GLU B O 1
ATOM 6543 N N . GLN B 1 364 ? -55.375 86.062 64.062 1 85.62 364 GLN B N 1
ATOM 6544 C CA . GLN B 1 364 ? -56.406 87 63.656 1 85.62 364 GLN B CA 1
ATOM 6545 C C . GLN B 1 364 ? -57.562 87 64.625 1 85.62 364 GLN B C 1
ATOM 6547 O O . GLN B 1 364 ? -58.062 88.125 65.062 1 85.62 364 GLN B O 1
ATOM 6552 N N . MET B 1 365 ? -57.812 85.812 65.25 1 85 365 MET B N 1
ATOM 6553 C CA . MET B 1 365 ? -58.844 85.688 66.25 1 85 365 MET B CA 1
ATOM 6554 C C . MET B 1 365 ? -58.406 86.312 67.562 1 85 365 MET B C 1
ATOM 6556 O O . MET B 1 365 ? -59.188 86.938 68.25 1 85 365 MET B O 1
ATOM 6560 N N . ARG B 1 366 ? -57.188 86.188 67.875 1 84.12 366 ARG B N 1
ATOM 6561 C CA . ARG B 1 366 ? -56.594 86.812 69.062 1 84.12 366 ARG B CA 1
ATOM 6562 C C . ARG B 1 366 ? -56.531 88.312 68.938 1 84.12 366 ARG B C 1
ATOM 6564 O O . ARG B 1 366 ? -56.875 89 69.875 1 84.12 366 ARG B O 1
ATOM 6571 N N . ARG B 1 367 ? -56.344 88.875 67.812 1 84.5 367 ARG B N 1
ATOM 6572 C CA . ARG B 1 367 ? -56.281 90.312 67.562 1 84.5 367 ARG B CA 1
ATOM 6573 C C . ARG B 1 367 ? -57.688 90.875 67.625 1 84.5 367 ARG B C 1
ATOM 6575 O O . ARG B 1 367 ? -57.906 91.938 68.188 1 84.5 367 ARG B O 1
ATOM 6582 N N . GLN B 1 368 ? -58.688 90.062 67.25 1 81.5 368 GLN B N 1
ATOM 6583 C CA . GLN B 1 368 ? -60.062 90.562 67.25 1 81.5 368 GLN B CA 1
ATOM 6584 C C . GLN B 1 368 ? -60.656 90.5 68.625 1 81.5 368 GLN B C 1
ATOM 6586 O O . GLN B 1 368 ? -61.375 91.438 69.062 1 81.5 368 GLN B O 1
ATOM 6591 N N . ARG B 1 369 ? -60.188 89.625 69.5 1 79.25 369 ARG B N 1
ATOM 6592 C CA . ARG B 1 369 ? -60.625 89.5 70.875 1 79.25 369 ARG B CA 1
ATOM 6593 C C . ARG B 1 369 ? -59.969 90.625 71.75 1 79.25 369 ARG B C 1
ATOM 6595 O O . ARG B 1 369 ? -60.625 91.25 72.562 1 79.25 369 ARG B O 1
ATOM 6602 N N . GLU B 1 370 ? -58.875 90.938 71.438 1 77.38 370 GLU B N 1
ATOM 6603 C CA . GLU B 1 370 ? -58.156 92 72.188 1 77.38 370 GLU B CA 1
ATOM 6604 C C . GLU B 1 370 ? -58.656 93.375 71.75 1 77.38 370 GLU B C 1
ATOM 6606 O O . GLU B 1 370 ? -58.812 94.25 72.625 1 77.38 370 GLU B O 1
ATOM 6611 N N . GLU B 1 371 ? -59.125 93.688 70.625 1 75.5 371 GLU B N 1
ATOM 6612 C CA . GLU B 1 371 ? -59.688 94.938 70.188 1 75.5 371 GLU B CA 1
ATOM 6613 C C . GLU B 1 371 ? -61.094 95.125 70.75 1 75.5 371 GLU B C 1
ATOM 6615 O O . GLU B 1 371 ? -61.5 96.25 71.125 1 75.5 371 GLU B O 1
ATOM 6620 N N . ASN B 1 372 ? -61.938 94.062 71 1 72.88 372 ASN B N 1
ATOM 6621 C CA . ASN B 1 372 ? -63.281 94.125 71.562 1 72.88 372 ASN B CA 1
ATOM 6622 C C . ASN B 1 372 ? -63.219 94.312 73.062 1 72.88 372 ASN B C 1
ATOM 6624 O O . ASN B 1 372 ? -64 95 73.688 1 72.88 372 ASN B O 1
ATOM 6628 N N . TYR B 1 373 ? -62.281 93.812 73.812 1 68.94 373 TYR B N 1
ATOM 6629 C CA . TYR B 1 373 ? -62.094 94 75.25 1 68.94 373 TYR B CA 1
ATOM 6630 C C . TYR B 1 373 ? -61.625 95.438 75.5 1 68.94 373 TYR B C 1
ATOM 6632 O O . TYR B 1 373 ? -62 96.062 76.562 1 68.94 373 TYR B O 1
ATOM 6640 N N . SER B 1 374 ? -60.781 96.062 74.688 1 64.5 374 SER B N 1
ATOM 6641 C CA . SER B 1 374 ? -60.312 97.438 75 1 64.5 374 SER B CA 1
ATOM 6642 C C . SER B 1 374 ? -61.438 98.438 74.812 1 64.5 374 SER B C 1
ATOM 6644 O O . SER B 1 374 ? -61.344 99.562 75.25 1 64.5 374 SER B O 1
ATOM 6646 N N . ARG B 1 375 ? -62.375 98.438 73.938 1 59.81 375 ARG B N 1
ATOM 6647 C CA . ARG B 1 375 ? -63.469 99.438 73.75 1 59.81 375 ARG B CA 1
ATOM 6648 C C . ARG B 1 375 ? -64.5 99.312 74.875 1 59.81 375 ARG B C 1
ATOM 6650 O O . ARG B 1 375 ? -65.438 100.125 75 1 59.81 375 ARG B O 1
ATOM 6657 N N . MET B 1 376 ? -65 98.188 75.438 1 53.16 376 MET B N 1
ATOM 6658 C CA . MET B 1 376 ? -65.938 98 76.5 1 53.16 376 MET B CA 1
ATOM 6659 C C . MET B 1 376 ? -65.438 98.562 77.812 1 53.16 376 MET B C 1
ATOM 6661 O O . MET B 1 376 ? -64.375 98.062 78.312 1 53.16 376 MET B O 1
ATOM 6665 N N . GLY B 1 377 ? -65.562 100 78.125 1 42.31 377 GLY B N 1
ATOM 6666 C CA . GLY B 1 377 ? -65.375 100.812 79.312 1 42.31 377 GLY B CA 1
ATOM 6667 C C . GLY B 1 377 ? -65.5 100.062 80.625 1 42.31 377 GLY B C 1
ATOM 6668 O O . GLY B 1 377 ? -65.875 98.875 80.625 1 42.31 377 GLY B O 1
ATOM 6669 N N . TYR B 1 378 ? -65.938 100.938 81.938 1 41.81 378 TYR B N 1
ATOM 6670 C CA . TYR B 1 378 ? -65.938 100.875 83.375 1 41.81 378 TYR B CA 1
ATOM 6671 C C . TYR B 1 378 ? -66.938 99.812 83.812 1 41.81 378 TYR B C 1
ATOM 6673 O O . TYR B 1 378 ? -67.25 99.688 85 1 41.81 378 TYR B O 1
ATOM 6681 N N . MET B 1 379 ? -68.125 99.688 83.188 1 36.06 379 MET B N 1
ATOM 6682 C CA . MET B 1 379 ? -69.188 99.312 84.125 1 36.06 379 MET B CA 1
ATOM 6683 C C . MET B 1 379 ? -68.812 98.062 84.938 1 36.06 379 MET B C 1
ATOM 6685 O O . MET B 1 379 ? -67.938 97.312 84.5 1 36.06 379 MET B O 1
ATOM 6689 N N . ASP B 1 380 ? -69.375 98.125 86.25 1 35.25 380 ASP B N 1
ATOM 6690 C CA . ASP B 1 380 ? -69.312 97.25 87.375 1 35.25 380 ASP B CA 1
ATOM 6691 C C . ASP B 1 380 ? -69.562 95.812 87 1 35.25 380 ASP B C 1
ATOM 6693 O O . ASP B 1 380 ? -70.5 95.5 86.312 1 35.25 380 ASP B O 1
ATOM 6697 N N . PRO B 1 381 ? -68.562 95.062 86.812 1 32.72 381 PRO B N 1
ATOM 6698 C CA . PRO B 1 381 ? -68.625 93.75 86.125 1 32.72 381 PRO B CA 1
ATOM 6699 C C . PRO B 1 381 ? -69.562 92.75 86.812 1 32.72 381 PRO B C 1
ATOM 6701 O O . PRO B 1 381 ? -69.125 92.125 87.812 1 32.72 381 PRO B O 1
ATOM 6704 N N . VAL B 1 382 ? -70.812 93.438 87.25 1 27.17 382 VAL B N 1
ATOM 6705 C CA . VAL B 1 382 ? -71.438 92.5 88.125 1 27.17 382 VAL B CA 1
ATOM 6706 C C . VAL B 1 382 ? -71.188 91.062 87.625 1 27.17 382 VAL B C 1
ATOM 6708 O O . VAL B 1 382 ? -70.688 90.25 88.375 1 27.17 382 VAL B O 1
ATOM 6711 N N . SER B 1 383 ? -72.375 90.438 87.438 1 24.84 383 SER B N 1
ATOM 6712 C CA . SER B 1 383 ? -72.938 89.125 87.812 1 24.84 383 SER B CA 1
ATOM 6713 C C . SER B 1 383 ? -72.375 88.062 86.875 1 24.84 383 SER B C 1
ATOM 6715 O O . SER B 1 383 ? -72.125 88.25 85.688 1 24.84 383 SER B O 1
ATOM 6717 N N . ASP B 1 384 ? -71.688 87 87.5 1 24.84 384 ASP B N 1
ATOM 6718 C CA . ASP B 1 384 ? -71.125 85.688 87.312 1 24.84 384 ASP B CA 1
ATOM 6719 C C . ASP B 1 384 ? -72.062 84.812 86.438 1 24.84 384 ASP B C 1
ATOM 6721 O O . ASP B 1 384 ? -71.938 83.625 86.375 1 24.84 384 ASP B O 1
ATOM 6725 N N . MET B 1 385 ? -73.125 85.5 85.812 1 23.55 385 MET B N 1
ATOM 6726 C CA . MET B 1 385 ? -74 84.375 85.438 1 23.55 385 MET B CA 1
ATOM 6727 C C . MET B 1 385 ? -73.25 83.312 84.625 1 23.55 385 MET B C 1
ATOM 6729 O O . MET B 1 385 ? -72.5 83.625 83.688 1 23.55 385 MET B O 1
ATOM 6733 N N . VAL B 1 386 ? -72.875 82.125 85.312 1 24.8 386 VAL B N 1
ATOM 6734 C CA . VAL B 1 386 ? -72.375 80.812 85.125 1 24.8 386 VAL B CA 1
ATOM 6735 C C . VAL B 1 386 ? -73.062 80.188 83.875 1 24.8 386 VAL B C 1
ATOM 6737 O O . VAL B 1 386 ? -72.812 79 83.562 1 24.8 386 VAL B O 1
ATOM 6740 N N . VAL B 1 387 ? -73.812 80.938 83.125 1 22.17 387 VAL B N 1
ATOM 6741 C CA . VAL B 1 387 ? -74.688 79.938 82.5 1 22.17 387 VAL B CA 1
ATOM 6742 C C . VAL B 1 387 ? -73.875 78.812 81.812 1 22.17 387 VAL B C 1
ATOM 6744 O O . VAL B 1 387 ? -72.812 79.125 81.312 1 22.17 387 VAL B O 1
ATOM 6747 N N . GLY B 1 388 ? -74.062 77.562 82.25 1 21.03 388 GLY B N 1
ATOM 6748 C CA . GLY B 1 388 ? -73.875 76.125 82.062 1 21.03 388 GLY B CA 1
ATOM 6749 C C . GLY B 1 388 ? -73.938 75.75 80.625 1 21.03 388 GLY B C 1
ATOM 6750 O O . GLY B 1 388 ? -75 75.625 80 1 21.03 388 GLY B O 1
ATOM 6751 N N . LEU B 1 389 ? -73.25 76.562 79.812 1 21.78 389 LEU B N 1
ATOM 6752 C CA . LEU B 1 389 ? -73.312 76.125 78.438 1 21.78 389 LEU B CA 1
ATOM 6753 C C . LEU B 1 389 ? -73.062 74.625 78.312 1 21.78 389 LEU B C 1
ATOM 6755 O O . LEU B 1 389 ? -72.062 74.188 78.875 1 21.78 389 LEU B O 1
ATOM 6759 N N . GLY B 1 390 ? -74.25 73.875 78.188 1 19.5 390 GLY B N 1
ATOM 6760 C CA . GLY B 1 390 ? -74.562 72.5 77.875 1 19.5 390 GLY B CA 1
ATOM 6761 C C . GLY B 1 390 ? -73.5 71.875 76.938 1 19.5 390 GLY B C 1
ATOM 6762 O O . GLY B 1 390 ? -72.812 72.562 76.25 1 19.5 390 GLY B O 1
ATOM 6763 N N . HIS B 1 391 ? -73.188 70.562 77.25 1 21.73 391 HIS B N 1
ATOM 6764 C CA . HIS B 1 391 ? -72.5 69.312 76.938 1 21.73 391 HIS B CA 1
ATOM 6765 C C . HIS B 1 391 ? -72.75 68.938 75.5 1 21.73 391 HIS B C 1
ATOM 6767 O O . HIS B 1 391 ? -72.312 67.812 75.062 1 21.73 391 HIS B O 1
ATOM 6773 N N . VAL B 1 392 ? -73.5 69.688 74.625 1 20.59 392 VAL B N 1
ATOM 6774 C CA . VAL B 1 392 ? -74 68.688 73.688 1 20.59 392 VAL B CA 1
ATOM 6775 C C . VAL B 1 392 ? -72.812 68.062 72.938 1 20.59 392 VAL B C 1
ATOM 6777 O O . VAL B 1 392 ? -72.062 68.812 72.25 1 20.59 392 VAL B O 1
ATOM 6780 N N . THR B 1 393 ? -72.188 67 73.625 1 20.53 393 THR B N 1
ATOM 6781 C CA . THR B 1 393 ? -71.312 65.938 73.125 1 20.53 393 THR B CA 1
ATOM 6782 C C . THR B 1 393 ? -71.75 65.438 71.75 1 20.53 393 THR B C 1
ATOM 6784 O O . THR B 1 393 ? -71.25 64.438 71.25 1 20.53 393 THR B O 1
ATOM 6787 N N . MET B 1 394 ? -72.812 66.062 71.125 1 18.14 394 MET B N 1
ATOM 6788 C CA . MET B 1 394 ? -73.438 65.062 70.312 1 18.14 394 MET B CA 1
ATOM 6789 C C . MET B 1 394 ? -72.438 64.438 69.312 1 18.14 394 MET B C 1
ATOM 6791 O O . MET B 1 394 ? -72.625 63.344 68.75 1 18.14 394 MET B O 1
ATOM 6795 N N . LEU B 1 395 ? -71.5 65.25 68.688 1 18.91 395 LEU B N 1
ATOM 6796 C CA . LEU B 1 395 ? -71.5 64.75 67.312 1 18.91 395 LEU B CA 1
ATOM 6797 C C . LEU B 1 395 ? -70.688 63.469 67.25 1 18.91 395 LEU B C 1
ATOM 6799 O O . LEU B 1 395 ? -69.5 63.469 67.188 1 18.91 395 LEU B O 1
ATOM 6803 N N . ARG B 1 396 ? -70.875 62.562 68.25 1 20.2 396 ARG B N 1
ATOM 6804 C CA . ARG B 1 396 ? -70.25 61.25 68.125 1 20.2 396 ARG B CA 1
ATOM 6805 C C . ARG B 1 396 ? -70.625 60.594 66.812 1 20.2 396 ARG B C 1
ATOM 6807 O O . ARG B 1 396 ? -70.75 59.344 66.75 1 20.2 396 ARG B O 1
ATOM 6814 N N . ASN B 1 397 ? -71.188 61.375 65.812 1 19.2 397 ASN B N 1
ATOM 6815 C CA . ASN B 1 397 ? -71.75 60.406 64.875 1 19.2 397 ASN B CA 1
ATOM 6816 C C . ASN B 1 397 ? -70.875 59.219 64.688 1 19.2 397 ASN B C 1
ATOM 6818 O O . ASN B 1 397 ? -69.688 59.25 65 1 19.2 397 ASN B O 1
ATOM 6822 N N . PHE B 1 398 ? -71.125 58.531 63.469 1 20.03 398 PHE B N 1
ATOM 6823 C CA . PHE B 1 398 ? -71.438 57.25 62.844 1 20.03 398 PHE B CA 1
ATOM 6824 C C . PHE B 1 398 ? -70.188 56.531 62.406 1 20.03 398 PHE B C 1
ATOM 6826 O O . PHE B 1 398 ? -69.5 57 61.5 1 20.03 398 PHE B O 1
ATOM 6833 N N . VAL B 1 399 ? -69.375 55.844 63.281 1 19.22 399 VAL B N 1
ATOM 6834 C CA . VAL B 1 399 ? -68.312 54.906 63.188 1 19.22 399 VAL B CA 1
ATOM 6835 C C . VAL B 1 399 ? -68.562 54 61.969 1 19.22 399 VAL B C 1
ATOM 6837 O O . VAL B 1 399 ? -67.625 53.781 61.156 1 19.22 399 VAL B O 1
ATOM 6840 N N . ASP B 1 400 ? -69.5 53 62.062 1 18.5 400 ASP B N 1
ATOM 6841 C CA . ASP B 1 400 ? -69.188 51.594 61.938 1 18.5 400 ASP B CA 1
ATOM 6842 C C . ASP B 1 400 ? -69.375 51.094 60.5 1 18.5 400 ASP B C 1
ATOM 6844 O O . ASP B 1 400 ? -69.375 49.906 60.219 1 18.5 400 ASP B O 1
ATOM 6848 N N . VAL B 1 401 ? -69.75 51.938 59.562 1 18.11 401 VAL B N 1
ATOM 6849 C CA . VAL B 1 401 ? -70.562 51.156 58.625 1 18.11 401 VAL B CA 1
ATOM 6850 C C . VAL B 1 401 ? -69.75 49.906 58.219 1 18.11 401 VAL B C 1
ATOM 6852 O O . VAL B 1 401 ? -68.5 49.906 58.375 1 18.11 401 VAL B O 1
ATOM 6855 N N . PHE B 1 402 ? -70.25 49.25 57.094 1 19.28 402 PHE B N 1
ATOM 6856 C CA . PHE B 1 402 ? -70.625 47.969 56.562 1 19.28 402 PHE B CA 1
ATOM 6857 C C . PHE B 1 402 ? -69.438 47.156 56.062 1 19.28 402 PHE B C 1
ATOM 6859 O O . PHE B 1 402 ? -68.438 47.75 55.719 1 19.28 402 PHE B O 1
ATOM 6866 N N . SER B 1 403 ? -69.625 45.781 56.094 1 19.09 403 SER B N 1
ATOM 6867 C CA . SER B 1 403 ? -69.312 44.344 56.031 1 19.09 403 SER B CA 1
ATOM 6868 C C . SER B 1 403 ? -68.812 43.938 54.656 1 19.09 403 SER B C 1
ATOM 6870 O O . SER B 1 403 ? -68.188 42.875 54.469 1 19.09 403 SER B O 1
ATOM 6872 N N . GLY B 1 404 ? -69.25 44.656 53.5 1 16.94 404 GLY B N 1
ATOM 6873 C CA . GLY B 1 404 ? -69.688 43.625 52.594 1 16.94 404 GLY B CA 1
ATOM 6874 C C . GLY B 1 404 ? -68.625 42.656 52.188 1 16.94 404 GLY B C 1
ATOM 6875 O O . GLY B 1 404 ? -68.812 41.438 52.312 1 16.94 404 GLY B O 1
ATOM 6876 N N . TRP B 1 405 ? -67.875 42.969 51.031 1 19.23 405 TRP B N 1
ATOM 6877 C CA . TRP B 1 405 ? -68 42.031 49.906 1 19.23 405 TRP B CA 1
ATOM 6878 C C . TRP B 1 405 ? -67.062 40.875 50.031 1 19.23 405 TRP B C 1
ATOM 6880 O O . TRP B 1 405 ? -65.812 41.062 49.938 1 19.23 405 TRP B O 1
ATOM 6890 N N . LEU B 1 406 ? -67.25 40 50.938 1 20.3 406 LEU B N 1
ATOM 6891 C CA . LEU B 1 406 ? -66.625 38.688 50.844 1 20.3 406 LEU B CA 1
ATOM 6892 C C . LEU B 1 406 ? -66.875 38.062 49.5 1 20.3 406 LEU B C 1
ATOM 6894 O O . LEU B 1 406 ? -68 37.625 49.188 1 20.3 406 LEU B O 1
ATOM 6898 N N . CYS B 1 407 ? -66.938 38.719 48.438 1 18.56 407 CYS B N 1
ATOM 6899 C CA . CYS B 1 407 ? -67.438 37.781 47.438 1 18.56 407 CYS B CA 1
ATOM 6900 C C . CYS B 1 407 ? -66.75 36.438 47.594 1 18.56 407 CYS B C 1
ATOM 6902 O O . CYS B 1 407 ? -65.562 36.375 47.688 1 18.56 407 CYS B O 1
ATOM 6904 N N . PHE B 1 408 ? -67.562 35.469 47.844 1 19.78 408 PHE B N 1
ATOM 6905 C CA . PHE B 1 408 ? -67.75 34 47.969 1 19.78 408 PHE B CA 1
ATOM 6906 C C . PHE B 1 408 ? -67.062 33.281 46.812 1 19.78 408 PHE B C 1
ATOM 6908 O O . PHE B 1 408 ? -66.688 33.906 45.812 1 19.78 408 PHE B O 1
ATOM 6915 N N . VAL B 1 409 ? -67.625 32.125 46.531 1 19.72 409 VAL B N 1
ATOM 6916 C CA . VAL B 1 409 ? -67.312 30.703 46.469 1 19.72 409 VAL B CA 1
ATOM 6917 C C . VAL B 1 409 ? -67.062 30.297 45.031 1 19.72 409 VAL B C 1
ATOM 6919 O O . VAL B 1 409 ? -66.25 29.438 44.75 1 19.72 409 VAL B O 1
ATOM 6922 N N . SER B 1 410 ? -67.875 30.75 43.969 1 18.02 410 SER B N 1
ATOM 6923 C CA . SER B 1 410 ? -68.562 29.688 43.25 1 18.02 410 SER B CA 1
ATOM 6924 C C . SER B 1 410 ? -67.625 28.906 42.375 1 18.02 410 SER B C 1
ATOM 6926 O O . SER B 1 410 ? -66.562 29.406 42 1 18.02 410 SER B O 1
ATOM 6928 N N . PHE B 1 411 ? -68.188 27.719 41.719 1 20.34 411 PHE B N 1
ATOM 6929 C CA . PHE B 1 411 ? -67.938 26.328 41.344 1 20.34 411 PHE B CA 1
ATOM 6930 C C . PHE B 1 411 ? -67.375 26.25 39.938 1 20.34 411 PHE B C 1
ATOM 6932 O O . PHE B 1 411 ? -66.438 25.5 39.688 1 20.34 411 PHE B O 1
ATOM 6939 N N . GLY B 1 412 ? -68 26.766 38.812 1 17.97 412 GLY B N 1
ATOM 6940 C CA . GLY B 1 412 ? -68.5 25.766 37.844 1 17.97 412 GLY B CA 1
ATOM 6941 C C . GLY B 1 412 ? -67.375 25.203 37 1 17.97 412 GLY B C 1
ATOM 6942 O O . GLY B 1 412 ? -66.25 25.75 36.969 1 17.97 412 GLY B O 1
ATOM 6943 N N . LEU B 1 413 ? -67.875 24.688 35.594 1 21.66 413 LEU B N 1
ATOM 6944 C CA . LEU B 1 413 ? -67.812 23.594 34.625 1 21.66 413 LEU B CA 1
ATOM 6945 C C . LEU B 1 413 ? -66.688 23.766 33.656 1 21.66 413 LEU B C 1
ATOM 6947 O O . LEU B 1 413 ? -66.25 24.891 33.406 1 21.66 413 LEU B O 1
ATOM 6951 N N . ALA B 1 414 ? -66.188 22.562 33.188 1 21.91 414 ALA B N 1
ATOM 6952 C CA . ALA B 1 414 ? -65.25 21.75 32.406 1 21.91 414 ALA B CA 1
ATOM 6953 C C . ALA B 1 414 ? -65.5 22 30.906 1 21.91 414 ALA B C 1
ATOM 6955 O O . ALA B 1 414 ? -64.75 21.453 30.062 1 21.91 414 ALA B O 1
ATOM 6956 N N . ILE B 1 415 ? -65.75 23.125 30.391 1 22.03 415 ILE B N 1
ATOM 6957 C CA . ILE B 1 415 ? -66.312 23.047 29.047 1 22.03 415 ILE B CA 1
ATOM 6958 C C . ILE B 1 415 ? -65.25 22.547 28.062 1 22.03 415 ILE B C 1
ATOM 6960 O O . ILE B 1 415 ? -64.25 23.219 27.844 1 22.03 415 ILE B O 1
ATOM 6964 N N . ALA B 1 416 ? -65.125 21.172 28.016 1 22.22 416 ALA B N 1
ATOM 6965 C CA . ALA B 1 416 ? -64.312 20.422 27.047 1 22.22 416 ALA B CA 1
ATOM 6966 C C . ALA B 1 416 ? -64.875 20.594 25.641 1 22.22 416 ALA B C 1
ATOM 6968 O O . ALA B 1 416 ? -66 20.281 25.375 1 22.22 416 ALA B O 1
ATOM 6969 N N . PRO B 1 417 ? -64.688 21.641 24.953 1 22.7 417 PRO B N 1
ATOM 6970 C CA . PRO B 1 417 ? -65.375 21.75 23.656 1 22.7 417 PRO B CA 1
ATOM 6971 C C . PRO B 1 417 ? -65 20.594 22.719 1 22.7 417 PRO B C 1
ATOM 6973 O O . PRO B 1 417 ? -63.844 20.344 22.453 1 22.7 417 PRO B O 1
ATOM 6976 N N . CYS B 1 418 ? -65.812 19.484 22.797 1 19.83 418 CYS B N 1
ATOM 6977 C CA . CYS B 1 418 ? -65.812 18.234 22.031 1 19.83 418 CYS B CA 1
ATOM 6978 C C . CYS B 1 418 ? -66.125 18.5 20.562 1 19.83 418 CYS B C 1
ATOM 6980 O O . CYS B 1 418 ? -67.25 18.859 20.25 1 19.83 418 CYS B O 1
ATOM 6982 N N . LEU B 1 419 ? -65.5 19.344 19.906 1 25.56 419 LEU B N 1
ATOM 6983 C CA . LEU B 1 419 ? -66 19.469 18.547 1 25.56 419 LEU B CA 1
ATOM 6984 C C . LEU B 1 419 ? -66.125 18.094 17.875 1 25.56 419 LEU B C 1
ATOM 6986 O O . LEU B 1 419 ? -65.312 17.203 18.172 1 25.56 419 LEU B O 1
ATOM 6990 N N . TYR B 1 420 ? -67.25 17.828 17.234 1 21.55 420 TYR B N 1
ATOM 6991 C CA . TYR B 1 420 ? -67.938 16.797 16.453 1 21.55 420 TYR B CA 1
ATOM 6992 C C . TYR B 1 420 ? -67.062 16.359 15.258 1 21.55 420 TYR B C 1
ATOM 6994 O O . TYR B 1 420 ? -66.5 17.203 14.586 1 21.55 420 TYR B O 1
ATOM 7002 N N . THR B 1 421 ? -66.875 14.992 15.305 1 25.41 421 THR B N 1
ATOM 7003 C CA . THR B 1 421 ? -66.125 13.977 14.562 1 25.41 421 THR B CA 1
ATOM 7004 C C . THR B 1 421 ? -66.688 13.828 13.156 1 25.41 421 THR B C 1
ATOM 7006 O O . THR B 1 421 ? -66.125 13.062 12.344 1 25.41 421 THR B O 1
ATOM 7009 N N . GLY B 1 422 ? -67.312 14.438 12.398 1 21.83 422 GLY B N 1
ATOM 7010 C CA . GLY B 1 422 ? -68.062 13.484 11.609 1 21.83 422 GLY B CA 1
ATOM 7011 C C . GLY B 1 422 ? -67.25 12.289 11.164 1 21.83 422 GLY B C 1
ATOM 7012 O O . GLY B 1 422 ? -67.688 11.141 11.344 1 21.83 422 GLY B O 1
ATOM 7013 N N . SER B 1 423 ? -66.562 12.352 10.156 1 27.45 423 SER B N 1
ATOM 7014 C CA . SER B 1 423 ? -66.438 11.102 9.398 1 27.45 423 SER B CA 1
ATOM 7015 C C . SER B 1 423 ? -65.5 10.109 10.102 1 27.45 423 SER B C 1
ATOM 7017 O O . SER B 1 423 ? -64.688 10.508 10.898 1 27.45 423 SER B O 1
ATOM 7019 N N . GLY B 1 424 ? -65.688 8.641 10.047 1 23.11 424 GLY B N 1
ATOM 7020 C CA . GLY B 1 424 ? -65.688 7.336 10.688 1 23.11 424 GLY B CA 1
ATOM 7021 C C . GLY B 1 424 ? -64.25 6.891 11.094 1 23.11 424 GLY B C 1
ATOM 7022 O O . GLY B 1 424 ? -64.125 6.273 12.148 1 23.11 424 GLY B O 1
ATOM 7023 N N . SER B 1 425 ? -63.344 6.578 10.352 1 26.3 425 SER B N 1
ATOM 7024 C CA . SER B 1 425 ? -62.562 5.387 10.641 1 26.3 425 SER B CA 1
ATOM 7025 C C . SER B 1 425 ? -61.688 5.59 11.883 1 26.3 425 SER B C 1
ATOM 7027 O O . SER B 1 425 ? -60.844 6.484 11.922 1 26.3 425 SER B O 1
ATOM 7029 N N . TRP B 1 426 ? -62.438 5.301 13.109 1 22.47 426 TRP B N 1
ATOM 7030 C CA . TRP B 1 426 ? -61.75 5.305 14.406 1 22.47 426 TRP B CA 1
ATOM 7031 C C . TRP B 1 426 ? -61 4.004 14.633 1 22.47 426 TRP B C 1
ATOM 7033 O O . TRP B 1 426 ? -61.438 2.932 14.227 1 22.47 426 TRP B O 1
ATOM 7043 N N . LEU B 1 427 ? -59.812 3.955 14.664 1 24.14 427 LEU B N 1
ATOM 7044 C CA . LEU B 1 427 ? -59.062 2.734 14.945 1 24.14 427 LEU B CA 1
ATOM 7045 C C . LEU B 1 427 ? -59.25 2.314 16.406 1 24.14 427 LEU B C 1
ATOM 7047 O O . LEU B 1 427 ? -58.938 3.092 17.312 1 24.14 427 LEU B O 1
ATOM 7051 N N . TYR B 1 428 ? -60.344 1.284 16.797 1 22.64 428 TYR B N 1
ATOM 7052 C CA . TYR B 1 428 ? -60.969 0.719 17.984 1 22.64 428 TYR B CA 1
ATOM 7053 C C . TYR B 1 428 ? -60 -0.232 18.703 1 22.64 428 TYR B C 1
ATOM 7055 O O . TYR B 1 428 ? -59.531 -1.213 18.109 1 22.64 428 TYR B O 1
ATOM 7063 N N . MET B 1 429 ? -58.938 -0.094 19.219 1 23.95 429 MET B N 1
ATOM 7064 C CA . MET B 1 429 ? -58.406 -1.237 19.938 1 23.95 429 MET B CA 1
ATOM 7065 C C . MET B 1 429 ? -59.156 -1.481 21.234 1 23.95 429 MET B C 1
ATOM 7067 O O . MET B 1 429 ? -59.312 -0.573 22.062 1 23.95 429 MET B O 1
ATOM 7071 N N . CYS B 1 430 ? -60.25 -2.564 21.25 1 22.28 430 CYS B N 1
ATOM 7072 C CA . CYS B 1 430 ? -61.156 -3.285 22.109 1 22.28 430 CYS B CA 1
ATOM 7073 C C . CYS B 1 430 ? -60.406 -4.145 23.125 1 22.28 430 CYS B C 1
ATOM 7075 O O . CYS B 1 430 ? -59.562 -4.949 22.734 1 22.28 430 CYS B O 1
ATOM 7077 N N . PHE B 1 431 ? -60.031 -3.787 24.359 1 25.12 431 PHE B N 1
ATOM 7078 C CA . PHE B 1 431 ? -59.594 -4.742 25.375 1 25.12 431 PHE B CA 1
ATOM 7079 C C . PHE B 1 431 ? -60.781 -5.527 25.922 1 25.12 431 PHE B C 1
ATOM 7081 O O . PHE B 1 431 ? -61.781 -4.938 26.312 1 25.12 431 PHE B O 1
ATOM 7088 N N . VAL B 1 432 ? -61.156 -6.84 25.328 1 24.73 432 VAL B N 1
ATOM 7089 C CA . VAL B 1 432 ? -62.062 -7.91 25.719 1 24.73 432 VAL B CA 1
ATOM 7090 C C . VAL B 1 432 ? -61.688 -8.445 27.094 1 24.73 432 VAL B C 1
ATOM 7092 O O . VAL B 1 432 ? -60.531 -8.758 27.359 1 24.73 432 VAL B O 1
ATOM 7095 N N . SER B 1 433 ? -62.688 -8.148 28.031 1 24.88 433 SER B N 1
ATOM 7096 C CA . SER B 1 433 ? -63.156 -9.125 29.016 1 24.88 433 SER B CA 1
ATOM 7097 C C . SER B 1 433 ? -64 -10.203 28.344 1 24.88 433 SER B C 1
ATOM 7099 O O . SER B 1 433 ? -64.875 -9.898 27.5 1 24.88 433 SER B O 1
#

Foldseek 3Di:
DCPPPDPPPPPPPPDDDPPPPPDPPPVVVVVVVVVVCVVVCVVVVVVVVVVVLVVVQVVLVVVDDVPAAWQALQQKKKKADAALPDDPVNVQVLLVSLHHWDDKADDSVRRMIMITGTDNSSSVVSQVVQQQDDDPNTGMHMGRDDQLLKKKKAFADQPQAQVLQLVQLCVLHHWNGKHFDADPVGTGPRMIMTGHRDNNSSVSSQVCLVVDFRDSDPPRTGMHMGGDDDDDPDPPDDPVNVVVDPVSVVVPPDPDDDDDPPDPVVVVVVVVVVVVVVVVVVVVVVVVVVVVVVVVVSVVVVVVVVVVVVVVVVVVVVVVVVVVVVVVVVVVVVVVVVVVVVVVVVVVVVVVVVVVVVVVVVVVVVVVVVVVVVVDDDDDPDDDPPPDPDPPPDDPDDPDDDPDDDDPDDDDDDDPDPPPDDDDDDDDPPPDD/DDDDDDPDDDDDDDDDDPPPPPDPPPVVVVVVVVVVVVVVCVVVVVVVVVVVLVVVQVVLVVVDDVPAAWQALQQKKKKADAALPDDPVNVQVLLVSLHHWDDKADDSVRRMIMITGTDNSSSVVSQVVQQQDDDPNTGMHMGRDDQQLKKKKAFADQPQAQVLQLVQLCVLHHWNGKHFDADPVRTGPRMIMTGHRDNNSSVSSQVCLVVDFRDSDPPRTGMHMGGDDDDDPDPPDDPVNVVVDPVVVVVPPDPDDDDDPPDPVVVVVVVVVVVVVVVVVVVVVVVVVVVVVVVVVVVVVVVVVVVVVVVVVVVVVVVVVVVVVVVVVVVVVVVVVVVVVVVVVVVVVVVVVVVVVVVVVVVVVVVVVVVVVVVPDDPDPDDPPVPPPDDCVPPPDDPDDDDDDPPDDDDDDDPPVPPDDPDDDDPDPDPDD

Solvent-accessible surface area (backbone atoms only — not comparable to full-atom values): 49366 Å² total; per-residue (Å²): 137,92,79,81,80,78,82,80,77,80,73,79,79,74,82,86,79,77,79,76,82,77,80,78,67,67,61,55,56,56,51,48,49,48,44,45,46,50,43,44,50,44,44,52,49,35,46,54,39,42,59,44,33,53,48,37,39,60,50,49,62,65,52,56,45,90,85,60,72,62,56,42,66,82,12,22,33,31,37,36,54,41,56,67,82,65,45,73,67,58,57,50,54,73,45,46,69,69,39,73,64,61,64,73,46,73,41,58,90,81,13,34,33,39,39,22,26,49,37,54,58,48,35,51,47,49,34,52,65,47,36,64,36,76,45,97,91,31,54,24,40,47,42,73,40,83,60,84,22,30,34,29,35,33,58,43,60,77,68,58,26,17,59,55,50,38,59,52,52,38,78,53,30,66,62,69,45,40,32,25,28,14,39,88,86,66,44,60,69,25,35,28,40,39,30,33,74,39,53,66,30,37,51,48,43,45,51,51,38,68,76,41,47,34,23,61,37,53,60,62,46,42,45,44,70,41,76,48,82,64,67,35,69,80,74,35,36,51,50,84,75,46,66,76,39,70,66,34,57,61,33,54,70,34,68,60,42,68,51,50,88,86,38,73,55,29,56,54,22,49,52,51,53,50,50,51,52,49,49,52,50,51,51,50,49,50,52,50,51,48,50,52,51,50,51,48,49,53,52,50,48,52,50,49,49,52,49,49,52,49,48,53,50,48,51,52,52,48,52,50,49,51,52,50,48,52,50,50,50,51,50,52,51,52,51,51,51,51,52,51,52,50,51,51,53,51,51,50,50,51,51,50,50,49,50,52,50,50,49,51,49,51,51,51,50,52,51,51,53,53,54,54,58,69,69,58,75,80,77,78,81,75,83,75,86,71,82,76,81,76,71,88,73,66,88,69,74,68,96,73,84,74,89,77,74,95,65,96,75,83,90,81,87,90,67,87,77,79,72,75,73,77,87,84,90,72,88,83,82,82,81,82,130,133,90,93,81,87,71,90,80,85,74,85,89,86,82,79,84,85,78,81,75,80,74,82,75,63,67,63,54,55,55,51,45,50,50,44,43,47,49,44,42,50,45,43,50,50,34,48,54,36,45,56,44,33,53,46,39,40,61,50,53,60,66,53,54,44,88,86,59,70,62,56,42,65,83,13,21,31,30,36,35,54,41,54,68,82,65,46,73,67,57,56,49,54,73,44,46,72,70,40,72,65,60,63,73,47,74,40,57,88,80,15,34,34,39,40,21,25,51,37,53,57,50,34,53,45,49,35,52,66,47,36,63,36,74,44,96,91,30,54,25,40,48,43,74,40,83,60,84,21,29,33,30,36,33,58,44,60,76,69,58,26,17,60,55,50,39,57,53,54,37,77,51,33,66,62,68,44,41,32,23,28,13,40,87,85,65,44,60,70,24,36,30,40,40,30,34,76,38,53,66,31,35,50,47,43,43,51,49,38,68,77,42,46,34,23,62,36,56,60,61,47,42,44,44,70,42,77,49,83,63,68,35,70,82,75,35,36,48,51,84,75,47,65,78,40,68,65,35,57,59,32,56,72,34,67,58,42,67,50,49,86,86,37,73,56,29,55,54,22,50,51,50,53,50,49,51,51,49,48,51,50,52,52,49,49,51,50,50,52,49,50,52,51,51,52,49,49,53,52,48,46,52,51,48,49,51,48,50,52,49,48,52,50,49,50,52,50,48,52,50,49,51,51,50,49,51,50,50,52,50,48,51,51,52,52,51,50,50,52,50,54,51,51,50,52,51,51,50,50,51,52,50,51,49,51,53,50,51,51,51,50,50,52,50,49,50,54,52,52,54,58,57,58,70,69,62,77,80,74,76,80,68,82,70,82,66,78,73,79,76,69,86,68,63,85,64,72,89,82,73,81,87,82,68,86,64,79,81,80,86,81,89,86,76,84,69,83,74,78,86,62,80,85,70,96,68,90,76,87,81,87,83,130